Protein AF-0000000083567553 (afdb_homodimer)

Foldseek 3Di:
DFFAFQQFRDTDDDDDADDLVVLVVLLVLQQVLLVVQQPPDLLVLLQLLLLLLVLLLVCLQVLLVLLCRQQNAFSLLSSVLSNQLSVLSNVCSVCVCVLQPWAWDDDDPPKTKIWGWGFQEEEEEEEESLSQRNRCSLQLSLNSSNRYAYEYDYDQSRVVSQVVNVVSSVSSPHDGSSYYYHRHDPVCVLVSLLDPNHAAYEYEEALVSQVVSVVSCVVNVHFYFYFYAAAAEEEAALAFPLLLSLLQLLCLCCRSQNQDRQRHQEYEYEPNCQVVNVVNNVVNLVVAAEHRSHDNRHRHTAGRDQVLLVVLLVQLVQQVVVPKDWPDFNHADPHSRRGGGQIEIEPGDCPGCSQEHGNRGRYHYYYYDHHLVRSLVSSQPYQWAFEYEYGHPDVVVQVVSVVSHQHPYYYYSHGDDDDLCDWGFTDGSSTDFTTHHSRNSRSRIPRDMDMDD/DFFAFQQFRDTDDDDDADDLVVLVVLLVLQQVLLVVQQPPDLLVLLQLLLLLLVLLLVCVQVLLVLLCRQQNAFSLLSSVLSNQLSVLSNVCSVCVCVLQPWAWDDDDPPKTKIWGWGFQEEEEEEEESLSQRNRCSLQLSLNSSNRYAYEYDYPQSRVVSQVVNVVSSVSSPHDPSSYYYHRHDLVCVLVSLLDPNHAAYEYEEALVSQVVSVVSCVVNVHFYFYFYAAAAEEEAALAFPLLLSLLQLLCLQCRSQNQDRQRHQEYEYEPNCQVVNVVNNVVNLVVAAEHRSHDNRHRHTAGRDLVLLVVLLVQLVQQVVVPKDWPDFNHADPHSRRGGGQIEIEPGDCPGCSQEHGNRGRYHYYYYDHHLVRSLVSSQPYQWAFEYEYGHPDVVVQVVSVVSHQHPYYYYSHGDDDDLCDWGFTDGSSTDFTTHHSRNSRSRIPRDMDMGD

InterPro domains:
  IPR015590 Aldehyde dehydrogenase domain [PF00171] (1-450)
  IPR016161 Aldehyde/histidinol dehydrogenase [SSF53720] (2-452)
  IPR016162 Aldehyde dehydrogenase, N-terminal [G3DSA:3.40.605.10] (2-444)
  IPR016163 Aldehyde dehydrogenase, C-terminal [G3DSA:3.40.309.10] (232-421)
  IPR044148 Succinate-semialdehyde dehydrogenase GabD1-like [cd07100] (23-452)
  IPR047110 Succinate-semialdehyde dehydrogenase [NADP(+)] GABD/Sad-like [PTHR43217] (3-453)

pLDDT: mean 97.81, std 1.64, range [88.69, 98.94]

Solvent-accessible surface area (backbone atoms only — not comparable to full-atom values): 42760 Å² total; per-residue (Å²): 73,59,25,37,24,11,64,60,57,42,74,76,48,74,45,82,66,54,51,73,68,53,50,54,51,51,50,52,41,19,51,57,26,28,70,55,43,56,68,50,54,58,70,58,39,22,50,37,32,40,36,27,21,48,46,36,65,74,45,29,65,64,54,13,49,43,42,24,46,25,32,9,34,16,32,58,59,27,40,51,41,41,50,50,37,21,49,41,18,43,48,43,36,69,40,44,69,67,61,51,49,61,45,78,38,87,54,60,91,78,38,48,34,33,34,40,62,36,47,65,39,25,29,39,36,38,35,47,57,72,46,58,60,38,65,46,40,53,50,46,47,36,39,46,48,49,22,21,12,38,39,32,36,50,33,63,46,35,56,65,47,42,53,48,52,40,46,38,43,49,74,28,61,53,62,78,32,38,56,41,68,44,57,47,59,76,79,53,48,58,58,53,60,66,35,83,74,40,48,30,38,37,36,39,45,50,53,70,59,46,20,52,52,29,19,53,27,16,50,64,48,26,57,64,34,31,39,30,42,23,57,10,29,33,35,35,42,74,63,28,59,47,68,60,49,20,53,46,44,37,49,32,21,29,48,62,22,7,39,44,53,56,22,40,30,35,32,39,22,18,58,84,37,32,68,64,31,51,53,49,24,51,52,46,50,68,66,52,38,73,44,61,21,83,38,73,78,26,54,27,20,22,34,51,36,60,67,57,42,53,53,48,50,51,36,49,49,53,20,41,74,65,55,24,41,68,80,40,58,73,57,69,50,94,60,70,21,21,36,55,47,65,20,36,33,33,68,59,46,82,86,28,44,65,58,61,44,66,64,74,28,29,50,36,30,41,41,80,26,84,45,70,68,53,43,48,52,57,57,48,62,47,67,38,9,27,30,27,22,36,29,45,71,45,61,68,58,42,55,59,52,50,74,67,51,63,37,14,28,34,17,25,62,45,63,54,75,87,48,58,66,41,50,36,40,17,30,60,56,3,20,36,59,47,34,27,32,60,59,22,41,56,64,64,35,42,69,20,24,40,35,40,84,71,57,25,39,25,10,64,60,57,43,75,77,48,74,46,81,65,54,51,72,67,54,50,52,52,51,50,52,40,19,52,59,27,28,70,54,43,57,68,50,56,56,70,57,39,21,48,38,32,39,35,28,20,50,44,38,64,76,44,28,65,65,54,13,49,45,43,23,47,25,34,10,33,17,32,59,59,27,39,50,40,41,49,50,38,22,50,41,19,43,49,41,37,70,39,43,68,68,62,51,48,61,45,78,39,84,54,59,90,77,37,48,32,34,35,38,62,38,46,66,38,26,29,39,36,38,37,48,56,73,48,56,59,38,65,48,39,54,50,46,45,35,41,46,48,49,23,22,14,39,39,34,37,48,33,63,46,34,56,66,48,41,53,49,52,41,45,37,42,49,74,27,61,53,62,77,31,39,57,40,67,42,59,47,60,76,80,52,48,58,58,53,62,68,35,84,75,40,48,28,38,38,36,38,45,51,54,70,59,47,20,53,53,29,18,53,28,15,50,64,50,28,58,64,34,31,38,30,42,25,58,9,29,33,34,35,44,72,62,28,58,47,70,60,49,19,52,48,46,38,49,33,23,30,48,62,22,7,41,45,53,57,23,39,30,34,33,36,23,19,59,84,39,33,66,63,29,51,52,50,24,51,51,48,49,69,67,53,37,71,45,59,21,83,39,72,76,28,55,26,19,21,34,49,37,61,67,57,42,53,52,48,49,49,34,49,49,51,20,42,74,66,55,22,40,67,80,39,58,73,54,68,50,94,60,69,22,23,37,54,47,65,20,37,33,32,68,60,46,80,85,27,45,65,57,59,45,66,66,72,30,27,50,35,30,41,42,81,26,83,46,70,69,53,43,46,52,57,56,48,63,45,65,40,8,26,32,27,23,38,30,46,71,47,60,67,58,42,55,60,50,50,74,68,50,64,38,13,28,32,17,26,62,44,66,55,76,87,48,59,67,41,50,37,40,17,30,59,55,4,19,37,59,46,35,27,30,60,60,23,41,53,64,65,37,43,68,20,25,40,34,39,84

Sequence (906 aa):
MDVINPATGERVETYEAETVADVDDALAVASDAFDRWRNCPLREREQLLADAATELRTNDRSYAETITREMGKPISQALEEIEKCAWVCDHYAEHASTYLNPDGHPSPPGAVAKTAYEPLGPQLAVMPWNFPFWQVFRFAAPALTAGNTVLLKHASNVPGCSRAIENVFREAGYPDGTFQTLLITSDLVDEALEDDRVRGVTLTGSGPAGRAVASTAGRQLKRSVLELGGSDPFIVLDDADVEAAAETGASARMLNSGQSCIAAKRFLVHTNVYDEFLERFVDEIKSLTVGDPTDPETDVGPLATDAILEELDAQVTASLEAGARTVTGGEPLESNGAYYPPTVLVDVPDDCPAASEETFGPVAAVFEVDDESEAIRTANETEFGLGASIWTEDRRRGRRLSREIEAGCVFINQLVKSDPRVPFGGIKDSGYGRELSEAGIKEFVNRKTIWVEMDVINPATGERVETYEAETVADVDDALAVASDAFDRWRNCPLREREQLLADAATELRTNDRSYAETITREMGKPISQALEEIEKCAWVCDHYAEHASTYLNPDGHPSPPGAVAKTAYEPLGPQLAVMPWNFPFWQVFRFAAPALTAGNTVLLKHASNVPGCSRAIENVFREAGYPDGTFQTLLITSDLVDEALEDDRVRGVTLTGSGPAGRAVASTAGRQLKRSVLELGGSDPFIVLDDADVEAAAETGASARMLNSGQSCIAAKRFLVHTNVYDEFLERFVDEIKSLTVGDPTDPETDVGPLATDAILEELDAQVTASLEAGARTVTGGEPLESNGAYYPPTVLVDVPDDCPAASEETFGPVAAVFEVDDESEAIRTANETEFGLGASIWTEDRRRGRRLSREIEAGCVFINQLVKSDPRVPFGGIKDSGYGRELSEAGIKEFVNRKTIWVE

Secondary structure (DSSP, 8-state):
-EEE-TTT--EEEE-PPP-HHHHHHHHHHHHHHHHHHTTS-HHHHHHHHHHHHHHHHHTHHHHHHHHHHHH---HHHHHHHHHHHHHHHHHHHHHHHHHTSPEEE---TT-EEEEEEEE-SEEEEEE-SSSTTHHHHHHHHHHHHHT-EEEEEE-TT-HHHHHHHHHHHHHHTPPTTSEEE----THHHHHHHHSTT--EEEEES-HHHHHHHHHHHHHTT-EEEEE----EEEEE-TTS-HHHHHHHHHHHHHGGGG--TTSEEEEEEEGGGHHHHHHHHHHHHHHSPBS-TTSTT-SB---S-HHHHHHHHHHHHHHHHHT-EEEE--S--SSSS-----EEEES--TTSHHHHS---SSEEEEEEESSHHHHHHHHH-SSEESEEEEE-S-HHHHHHHHTTS-SSEEEESS-----TTS-B--EETTEES-BSHHHHHTTTEEEEEEEE-/-EEE-TTT--EEEE-PPP-HHHHHHHHHHHHHHHHHHTTS-HHHHHHHHHHHHHHHHHTHHHHHHHHHHHH---HHHHHHHHHHHHHHHHHHHHHHHHHTSPEEE---TT-EEEEEEEE-SEEEEEE-SSSTTHHHHHHHHHHHHHT-EEEEEE-TT-HHHHHHHHHHHHHHTPPTTSEEE----THHHHHHHHSTT--EEEEES-HHHHHHHHHHHHHTT-EEEEE----EEEEE-TTS-HHHHHHHHHHHHHGGGG--TTSEEEEEEEGGGHHHHHHHHHHHHHTS-BS-TTSTT-SB---S-HHHHHHHHHHHHHHHHHT-EEEE--S--SSSS-----EEEES--TTSHHHHS---SSEEEEEEESSHHHHHHHHH-SSEESEEEEE-S-HHHHHHHHTTS-SSEEEESS-----TTS-B--EETTEES-BSHHHHHTTTEEEEEEEE-

Structure (mmCIF, N/CA/C/O backbone):
data_AF-0000000083567553-model_v1
#
loop_
_entity.id
_entity.type
_entity.pdbx_description
1 polymer 'Succinate-semialdehyde dehydrogenase/glutarate-semialdehyde dehydrogenase'
#
loop_
_atom_site.group_PDB
_atom_site.id
_atom_site.type_symbol
_atom_site.label_atom_id
_atom_site.label_alt_id
_atom_site.label_comp_id
_atom_site.label_asym_id
_atom_site.label_entity_id
_atom_site.label_seq_id
_atom_site.pdbx_PDB_ins_code
_atom_site.Cartn_x
_atom_site.Cartn_y
_atom_site.Cartn_z
_atom_site.occupancy
_atom_site.B_iso_or_equiv
_atom_site.auth_seq_id
_atom_site.auth_comp_id
_atom_site.auth_asym_id
_atom_site.auth_atom_id
_atom_site.pdbx_PDB_model_num
ATOM 1 N N . MET A 1 1 ? -18.969 9.805 25.844 1 90.06 1 MET A N 1
ATOM 2 C CA . MET A 1 1 ? -18.016 10.727 25.25 1 90.06 1 MET A CA 1
ATOM 3 C C . MET A 1 1 ? -18.406 12.172 25.516 1 90.06 1 MET A C 1
ATOM 5 O O . MET A 1 1 ? -19.484 12.617 25.125 1 90.06 1 MET A O 1
ATOM 9 N N . ASP A 1 2 ? -17.609 12.883 26.188 1 91.31 2 ASP A N 1
ATOM 10 C CA . ASP A 1 2 ? -17.922 14.258 26.578 1 91.31 2 ASP A CA 1
ATOM 11 C C . ASP A 1 2 ? -17.297 15.258 25.625 1 91.31 2 ASP A C 1
ATOM 13 O O . ASP A 1 2 ? -16.156 15.094 25.203 1 91.31 2 ASP A O 1
ATOM 17 N N . VAL A 1 3 ? -18.141 16.203 25.312 1 94.81 3 VAL A N 1
ATOM 18 C CA . VAL A 1 3 ? -17.641 17.328 24.547 1 94.81 3 VAL A CA 1
ATOM 19 C C . VAL A 1 3 ? -17.328 18.5 25.484 1 94.81 3 VAL A C 1
ATOM 21 O O . VAL A 1 3 ? -18.219 19.031 26.141 1 94.81 3 VAL A O 1
ATOM 24 N N . ILE A 1 4 ? -16.047 18.766 25.547 1 96.31 4 ILE A N 1
ATOM 25 C CA . ILE A 1 4 ? -15.594 19.891 26.359 1 96.31 4 ILE A CA 1
ATOM 26 C C . ILE A 1 4 ? -15.18 21.047 25.453 1 96.31 4 ILE A C 1
ATOM 28 O O . ILE A 1 4 ? -14.344 20.875 24.562 1 96.31 4 ILE A O 1
ATOM 32 N N . ASN A 1 5 ? -15.82 22.203 25.625 1 97.06 5 ASN A N 1
ATOM 33 C CA . ASN A 1 5 ? -15.375 23.391 24.891 1 97.06 5 ASN A CA 1
ATOM 34 C C . ASN A 1 5 ? -13.984 23.828 25.328 1 97.06 5 ASN A C 1
ATOM 36 O O . ASN A 1 5 ? -13.789 24.25 26.469 1 97.06 5 ASN A O 1
ATOM 40 N N . PRO A 1 6 ? -13.016 23.766 24.406 1 97.06 6 PRO A N 1
ATOM 41 C CA . PRO A 1 6 ? -11.633 24.016 24.844 1 97.06 6 PRO A CA 1
ATOM 42 C C . PRO A 1 6 ? -11.383 25.469 25.234 1 97.06 6 PRO A C 1
ATOM 44 O O . PRO A 1 6 ? -10.398 25.766 25.922 1 97.06 6 PRO A O 1
ATOM 47 N N . ALA A 1 7 ? -12.219 26.422 24.781 1 96.56 7 ALA A N 1
ATOM 48 C CA . ALA A 1 7 ? -12.055 27.859 25.078 1 96.56 7 ALA A CA 1
ATOM 49 C C . ALA A 1 7 ? -12.484 28.172 26.5 1 96.56 7 ALA A C 1
ATOM 51 O O . ALA A 1 7 ? -12 29.141 27.094 1 96.56 7 ALA A O 1
ATOM 52 N N . THR A 1 8 ? -13.422 27.297 27.062 1 95.69 8 THR A N 1
ATOM 53 C CA . THR A 1 8 ? -13.992 27.641 28.359 1 95.69 8 THR A CA 1
ATOM 54 C C . THR A 1 8 ? -13.758 26.531 29.375 1 95.69 8 THR A C 1
ATOM 56 O O . THR A 1 8 ? -13.898 26.734 30.578 1 95.69 8 THR A O 1
ATOM 59 N N . GLY A 1 9 ? -13.492 25.297 28.875 1 94.44 9 GLY A N 1
ATOM 60 C CA . GLY A 1 9 ? -13.336 24.141 29.75 1 94.44 9 GLY A CA 1
ATOM 61 C C . GLY A 1 9 ? -14.656 23.516 30.156 1 94.44 9 GLY A C 1
ATOM 62 O O . GLY A 1 9 ? -14.68 22.516 30.875 1 94.44 9 GLY A O 1
ATOM 63 N N . GLU A 1 10 ? -15.727 23.969 29.641 1 95.25 10 GLU A N 1
ATOM 64 C CA . GLU A 1 10 ? -17.047 23.516 30.047 1 95.25 10 GLU A CA 1
ATOM 65 C C . GLU A 1 10 ? -17.516 22.328 29.203 1 95.25 10 GLU A C 1
ATOM 67 O O . GLU A 1 10 ? -17.266 22.297 28 1 95.25 10 GLU A O 1
ATOM 72 N N . ARG A 1 11 ? -18.172 21.422 29.844 1 95.19 11 ARG A N 1
ATOM 73 C CA . ARG A 1 11 ? -18.828 20.344 29.109 1 95.19 11 ARG A CA 1
ATOM 74 C C . ARG A 1 11 ? -20.078 20.859 28.406 1 95.19 11 ARG A C 1
ATOM 76 O O . ARG A 1 11 ? -20.953 21.453 29.031 1 95.19 11 ARG A O 1
ATOM 83 N N . VAL A 1 12 ? -20.156 20.641 27.172 1 93.38 12 VAL A N 1
ATOM 84 C CA . VAL A 1 12 ? -21.25 21.266 26.438 1 93.38 12 VAL A CA 1
ATOM 85 C C . VAL A 1 12 ? -22.234 20.203 25.969 1 93.38 12 VAL A C 1
ATOM 87 O O . VAL A 1 12 ? -23.406 20.5 25.688 1 93.38 12 VAL A O 1
ATOM 90 N N . GLU A 1 13 ? -21.766 18.969 25.797 1 93.12 13 GLU A N 1
ATOM 91 C CA . GLU A 1 13 ? -22.625 17.875 25.344 1 93.12 13 GLU A CA 1
ATOM 92 C C . GLU A 1 13 ? -22.031 16.516 25.719 1 93.12 13 GLU A C 1
ATOM 94 O O . GLU A 1 13 ? -20.828 16.406 26 1 93.12 13 GLU A O 1
ATOM 99 N N . THR A 1 14 ? -22.844 15.539 25.859 1 95.06 14 THR A N 1
ATOM 100 C CA . THR A 1 14 ? -22.406 14.172 26.109 1 95.06 14 THR A CA 1
ATOM 101 C C . THR A 1 14 ? -23.078 13.203 25.141 1 95.06 14 THR A C 1
ATOM 103 O O . THR A 1 14 ? -24.266 13.328 24.859 1 95.06 14 THR A O 1
ATOM 106 N N . TYR A 1 15 ? -22.297 12.336 24.594 1 94.56 15 TYR A N 1
ATOM 107 C CA . TYR A 1 15 ? -22.797 11.289 23.703 1 94.56 15 TYR A CA 1
ATOM 108 C C . TYR A 1 15 ? -22.609 9.914 24.328 1 94.56 15 TYR A C 1
ATOM 110 O O . TYR A 1 15 ? -21.578 9.648 24.969 1 94.56 15 TYR A O 1
ATOM 118 N N . GLU A 1 16 ? -23.578 9.109 24.141 1 93.56 16 GLU A N 1
ATOM 119 C CA . GLU A 1 16 ? -23.453 7.734 24.625 1 93.56 16 GLU A CA 1
ATOM 120 C C . GLU A 1 16 ? -22.547 6.91 23.719 1 93.56 16 GLU A C 1
ATOM 122 O O . GLU A 1 16 ? -22.703 6.93 22.484 1 93.56 16 GLU A O 1
ATOM 127 N N . ALA A 1 17 ? -21.609 6.223 24.312 1 94.12 17 ALA A N 1
ATOM 128 C CA . ALA A 1 17 ? -20.719 5.352 23.531 1 94.12 17 ALA A CA 1
ATOM 129 C C . ALA A 1 17 ? -21.469 4.129 23.016 1 94.12 17 ALA A C 1
ATOM 131 O O . ALA A 1 17 ? -22.312 3.564 23.719 1 94.12 17 ALA A O 1
ATOM 132 N N . GLU A 1 18 ? -21.156 3.729 21.844 1 95.38 18 GLU A N 1
ATOM 133 C CA . GLU A 1 18 ? -21.734 2.537 21.234 1 95.38 18 GLU A CA 1
ATOM 134 C C . GLU A 1 18 ? -21.031 1.272 21.703 1 95.38 18 GLU A C 1
ATOM 136 O O . GLU A 1 18 ? -19.891 1.334 22.203 1 95.38 18 GLU A O 1
ATOM 141 N N . THR A 1 19 ? -21.703 0.132 21.547 1 95.19 19 THR A N 1
ATOM 142 C CA . THR A 1 19 ? -21.234 -1.148 22.062 1 95.19 19 THR A CA 1
ATOM 143 C C . THR A 1 19 ? -20.719 -2.031 20.922 1 95.19 19 THR A C 1
ATOM 145 O O . THR A 1 19 ? -20.812 -1.659 19.75 1 95.19 19 THR A O 1
ATOM 148 N N . VAL A 1 20 ? -20.234 -3.174 21.344 1 95.81 20 VAL A N 1
ATOM 149 C CA . VAL A 1 20 ? -19.766 -4.168 20.375 1 95.81 20 VAL A CA 1
ATOM 150 C C . VAL A 1 20 ? -20.922 -4.598 19.484 1 95.81 20 VAL A C 1
ATOM 152 O O . VAL A 1 20 ? -20.734 -4.824 18.281 1 95.81 20 VAL A O 1
ATOM 155 N N . ALA A 1 21 ? -22.078 -4.75 20.047 1 97.12 21 ALA A N 1
ATOM 156 C CA . ALA A 1 21 ? -23.25 -5.137 19.281 1 97.12 21 ALA A CA 1
ATOM 157 C C . ALA A 1 21 ? -23.609 -4.066 18.25 1 97.12 21 ALA A C 1
ATOM 159 O O . ALA A 1 21 ? -24.031 -4.383 17.125 1 97.12 21 ALA A O 1
ATOM 160 N N . ASP A 1 22 ? -23.453 -2.799 18.625 1 97.25 22 ASP A N 1
ATOM 161 C CA . ASP A 1 22 ? -23.719 -1.697 17.703 1 97.25 22 ASP A CA 1
ATOM 162 C C . ASP A 1 22 ? -22.75 -1.73 16.531 1 97.25 22 ASP A C 1
ATOM 164 O O . ASP A 1 22 ? -23.125 -1.441 15.391 1 97.25 22 ASP A O 1
ATOM 168 N N . VAL A 1 23 ? -21.531 -2.055 16.844 1 97.62 23 VAL A N 1
ATOM 169 C CA . VAL A 1 23 ? -20.516 -2.16 15.797 1 97.62 23 VAL A CA 1
ATOM 170 C C . VAL A 1 23 ? -20.891 -3.277 14.828 1 97.62 23 VAL A C 1
ATOM 172 O O . VAL A 1 23 ? -20.812 -3.104 13.609 1 97.62 23 VAL A O 1
ATOM 175 N N . ASP A 1 24 ? -21.297 -4.414 15.359 1 97.88 24 ASP A N 1
ATOM 176 C CA . ASP A 1 24 ? -21.703 -5.547 14.531 1 97.88 24 ASP A CA 1
ATOM 177 C C . ASP A 1 24 ? -22.844 -5.16 13.594 1 97.88 24 ASP A C 1
ATOM 179 O O . ASP A 1 24 ? -22.844 -5.52 12.414 1 97.88 24 ASP A O 1
ATOM 183 N N . ASP A 1 25 ? -23.812 -4.441 14.117 1 98.19 25 ASP A N 1
ATOM 184 C CA . ASP A 1 25 ? -24.938 -3.979 13.328 1 98.19 25 ASP A CA 1
ATOM 185 C C . ASP A 1 25 ? -24.484 -3.031 12.219 1 98.19 25 ASP A C 1
ATOM 187 O O . ASP A 1 25 ? -24.953 -3.127 11.078 1 98.19 25 ASP A O 1
ATOM 191 N N . ALA A 1 26 ? -23.625 -2.109 12.562 1 98.38 26 ALA A N 1
ATOM 192 C CA . ALA A 1 26 ? -23.125 -1.143 11.594 1 98.38 26 ALA A CA 1
ATOM 193 C C . ALA A 1 26 ? -22.359 -1.84 10.469 1 98.38 26 ALA A C 1
ATOM 195 O O . ALA A 1 26 ? -22.469 -1.444 9.305 1 98.38 26 ALA A O 1
ATOM 196 N N . LEU A 1 27 ? -21.609 -2.863 10.82 1 98.38 27 LEU A N 1
ATOM 197 C CA . LEU A 1 27 ? -20.859 -3.633 9.828 1 98.38 27 LEU A CA 1
ATOM 198 C C . LEU A 1 27 ? -21.797 -4.371 8.891 1 98.38 27 LEU A C 1
ATOM 200 O O . LEU A 1 27 ? -21.562 -4.43 7.68 1 98.38 27 LEU A O 1
ATOM 204 N N . ALA A 1 28 ? -22.859 -4.934 9.438 1 98.31 28 ALA A N 1
ATOM 205 C CA . ALA A 1 28 ? -23.859 -5.613 8.617 1 98.31 28 ALA A CA 1
ATOM 206 C C . ALA A 1 28 ? -24.5 -4.645 7.629 1 98.31 28 ALA A C 1
ATOM 208 O O . ALA A 1 28 ? -24.672 -4.965 6.449 1 98.31 28 ALA A O 1
ATOM 209 N N . VAL A 1 29 ? -24.844 -3.467 8.117 1 98.62 29 VAL A N 1
ATOM 210 C CA . VAL A 1 29 ? -25.469 -2.441 7.297 1 98.62 29 VAL A CA 1
ATOM 211 C C . VAL A 1 29 ? -24.516 -1.995 6.191 1 98.62 29 VAL A C 1
ATOM 213 O O . VAL A 1 29 ? -24.922 -1.84 5.035 1 98.62 29 VAL A O 1
ATOM 216 N N . ALA A 1 30 ? -23.25 -1.765 6.539 1 98.69 30 ALA A N 1
ATOM 217 C CA . ALA A 1 30 ? -22.25 -1.333 5.566 1 98.69 30 ALA A CA 1
ATOM 218 C C . ALA A 1 30 ? -22.047 -2.393 4.488 1 98.69 30 ALA A C 1
ATOM 220 O O . ALA A 1 30 ? -21.891 -2.064 3.309 1 98.69 30 ALA A O 1
ATOM 221 N N . SER A 1 31 ? -22 -3.68 4.859 1 98.06 31 SER A N 1
ATOM 222 C CA . SER A 1 31 ? -21.797 -4.785 3.93 1 98.06 31 SER A CA 1
ATOM 223 C C . SER A 1 31 ? -22.969 -4.914 2.967 1 98.06 31 SER A C 1
ATOM 225 O O . SER A 1 31 ? -22.781 -5.129 1.769 1 98.06 31 SER A O 1
ATOM 227 N N . ASP A 1 32 ? -24.188 -4.805 3.52 1 98 32 ASP A N 1
ATOM 228 C CA . ASP A 1 32 ? -25.391 -4.855 2.689 1 98 32 ASP A CA 1
ATOM 229 C C . ASP A 1 32 ? -25.422 -3.691 1.701 1 98 32 ASP A C 1
ATOM 231 O O . ASP A 1 32 ? -25.766 -3.871 0.533 1 98 32 ASP A O 1
ATOM 235 N N . ALA A 1 33 ? -25.078 -2.543 2.178 1 98.62 33 ALA A N 1
ATOM 236 C CA . ALA A 1 33 ? -25.031 -1.359 1.321 1 98.62 33 ALA A CA 1
ATOM 237 C C . ALA A 1 33 ? -24 -1.518 0.212 1 98.62 33 ALA A C 1
ATOM 239 O O . ALA A 1 33 ? -24.219 -1.065 -0.915 1 98.62 33 ALA A O 1
ATOM 240 N N . PHE A 1 34 ? -22.891 -2.137 0.475 1 98.56 34 PHE A N 1
ATOM 241 C CA . PHE A 1 34 ? -21.812 -2.32 -0.481 1 98.56 34 PHE A CA 1
ATOM 242 C C . PHE A 1 34 ? -22.297 -3.098 -1.701 1 98.56 34 PHE A C 1
ATOM 244 O O . PHE A 1 34 ? -21.906 -2.789 -2.83 1 98.56 34 PHE A O 1
ATOM 251 N N . ASP A 1 35 ? -23.094 -4.102 -1.452 1 95.38 35 ASP A N 1
ATOM 252 C CA . ASP A 1 35 ? -23.578 -4.961 -2.525 1 95.38 35 ASP A CA 1
ATOM 253 C C . ASP A 1 35 ? -24.312 -4.148 -3.592 1 95.38 35 ASP A C 1
ATOM 255 O O . ASP A 1 35 ? -24.172 -4.426 -4.785 1 95.38 35 ASP A O 1
ATOM 259 N N . ARG A 1 36 ? -24.938 -3.133 -3.152 1 95.69 36 ARG A N 1
ATOM 260 C CA . ARG A 1 36 ? -25.672 -2.271 -4.074 1 95.69 36 ARG A CA 1
ATOM 261 C C . ARG A 1 36 ? -24.797 -1.122 -4.562 1 95.69 36 ARG A C 1
ATOM 263 O O . ARG A 1 36 ? -24.812 -0.782 -5.75 1 95.69 36 ARG A O 1
ATOM 270 N N . TRP A 1 37 ? -24.047 -0.577 -3.707 1 98.25 37 TRP A N 1
ATOM 271 C CA . TRP A 1 37 ? -23.266 0.634 -3.949 1 98.25 37 TRP A CA 1
ATOM 272 C C . TRP A 1 37 ? -22.188 0.383 -4.988 1 98.25 37 TRP A C 1
ATOM 274 O O . TRP A 1 37 ? -21.938 1.224 -5.859 1 98.25 37 TRP A O 1
ATOM 284 N N . ARG A 1 38 ? -21.531 -0.783 -4.965 1 96.5 38 ARG A N 1
ATOM 285 C CA . ARG A 1 38 ? -20.438 -1.099 -5.879 1 96.5 38 ARG A CA 1
ATOM 286 C C . ARG A 1 38 ? -20.938 -1.158 -7.32 1 96.5 38 ARG A C 1
ATOM 288 O O . ARG A 1 38 ? -20.156 -0.988 -8.258 1 96.5 38 ARG A O 1
ATOM 295 N N . ASN A 1 39 ? -22.234 -1.343 -7.469 1 95.12 39 ASN A N 1
ATOM 296 C CA . ASN A 1 39 ? -22.812 -1.468 -8.805 1 95.12 39 ASN A CA 1
ATOM 297 C C . ASN A 1 39 ? -23.469 -0.169 -9.258 1 95.12 39 ASN A C 1
ATOM 299 O O . ASN A 1 39 ? -23.938 -0.064 -10.391 1 95.12 39 ASN A O 1
ATOM 303 N N . CYS A 1 40 ? -23.531 0.827 -8.352 1 97.44 40 CYS A N 1
ATOM 304 C CA . CYS A 1 40 ? -24 2.152 -8.734 1 97.44 40 CYS A CA 1
ATOM 305 C C . CYS A 1 40 ? -23.078 2.775 -9.781 1 97.44 40 CYS A C 1
ATOM 307 O O . CYS A 1 40 ? -21.859 2.773 -9.617 1 97.44 40 CYS A O 1
ATOM 309 N N . PRO A 1 41 ? -23.625 3.266 -10.898 1 97.75 41 PRO A N 1
ATOM 310 C CA . PRO A 1 41 ? -22.781 3.879 -11.914 1 97.75 41 PRO A CA 1
ATOM 311 C C . PRO A 1 41 ? -21.922 5.012 -11.359 1 97.75 41 PRO A C 1
ATOM 313 O O . PRO A 1 41 ? -22.375 5.789 -10.523 1 97.75 41 PRO A O 1
ATOM 316 N N . LEU A 1 42 ? -20.734 5.113 -11.852 1 98.25 42 LEU A N 1
ATOM 317 C CA . LEU A 1 42 ? -19.766 6.082 -11.352 1 98.25 42 LEU A CA 1
ATOM 318 C C . LEU A 1 42 ? -20.312 7.504 -11.484 1 98.25 42 LEU A C 1
ATOM 320 O O . LEU A 1 42 ? -20.109 8.328 -10.586 1 98.25 42 LEU A O 1
ATOM 324 N N . ARG A 1 43 ? -21 7.777 -12.57 1 98.25 43 ARG A N 1
ATOM 325 C CA . ARG A 1 43 ? -21.531 9.117 -12.805 1 98.25 43 ARG A CA 1
ATOM 326 C C . ARG A 1 43 ? -22.547 9.5 -11.719 1 98.25 43 ARG A C 1
ATOM 328 O O . ARG A 1 43 ? -22.625 10.664 -11.32 1 98.25 43 ARG A O 1
ATOM 335 N N . GLU A 1 44 ? -23.297 8.547 -11.25 1 98.5 44 GLU A N 1
ATOM 336 C CA . GLU A 1 44 ? -24.234 8.797 -10.156 1 98.5 44 GLU A CA 1
ATOM 337 C C . GLU A 1 44 ? -23.516 9.039 -8.844 1 98.5 44 GLU A C 1
ATOM 339 O O . GLU A 1 44 ? -23.891 9.914 -8.062 1 98.5 44 GLU A O 1
ATOM 344 N N . ARG A 1 45 ? -22.469 8.305 -8.609 1 98.81 45 ARG A N 1
ATOM 345 C CA . ARG A 1 45 ? -21.672 8.516 -7.41 1 98.81 45 ARG A CA 1
ATOM 346 C C . ARG A 1 45 ? -21 9.883 -7.434 1 98.81 45 ARG A C 1
ATOM 348 O O . ARG A 1 45 ? -20.922 10.562 -6.406 1 98.81 45 ARG A O 1
ATOM 355 N N . GLU A 1 46 ? -20.516 10.32 -8.625 1 98.88 46 GLU A N 1
ATOM 356 C CA . GLU A 1 46 ? -19.938 11.648 -8.797 1 98.88 46 GLU A CA 1
ATOM 357 C C . GLU A 1 46 ? -20.953 12.742 -8.508 1 98.88 46 GLU A C 1
ATOM 359 O O . GLU A 1 46 ? -20.641 13.742 -7.863 1 98.88 46 GLU A O 1
ATOM 364 N N . GLN A 1 47 ? -22.172 12.531 -8.969 1 98.88 47 GLN A N 1
ATOM 365 C CA . GLN A 1 47 ? -23.219 13.508 -8.734 1 98.88 47 GLN A CA 1
ATOM 366 C C . GLN A 1 47 ? -23.547 13.617 -7.25 1 98.88 47 GLN A C 1
ATOM 368 O O . GLN A 1 47 ? -23.766 14.719 -6.734 1 98.88 47 GLN A O 1
ATOM 373 N N . LEU A 1 48 ? -23.641 12.5 -6.57 1 98.88 48 LEU A N 1
ATOM 374 C CA . LEU A 1 48 ? -23.906 12.508 -5.137 1 98.88 48 LEU A CA 1
ATOM 375 C C . LEU A 1 48 ? -22.812 13.281 -4.398 1 98.88 48 LEU A C 1
ATOM 377 O O . LEU A 1 48 ? -23.094 14 -3.434 1 98.88 48 LEU A O 1
ATOM 381 N N . LEU A 1 49 ? -21.578 13.141 -4.871 1 98.94 49 LEU A N 1
ATOM 382 C CA . LEU A 1 49 ? -20.469 13.859 -4.234 1 98.94 49 LEU A CA 1
ATOM 383 C C . LEU A 1 49 ? -20.594 15.359 -4.477 1 98.94 49 LEU A C 1
ATOM 385 O O . LEU A 1 49 ? -20.281 16.156 -3.588 1 98.94 49 LEU A O 1
ATOM 389 N N . ALA A 1 50 ? -20.969 15.773 -5.668 1 98.88 50 ALA A N 1
ATOM 390 C CA . ALA A 1 50 ? -21.25 17.188 -5.945 1 98.88 50 ALA A CA 1
ATOM 391 C C . ALA A 1 50 ? -22.359 17.719 -5.043 1 98.88 50 ALA A C 1
ATOM 393 O O . ALA A 1 50 ? -22.297 18.859 -4.59 1 98.88 50 ALA A O 1
ATOM 394 N N . ASP A 1 51 ? -23.359 16.891 -4.797 1 98.94 51 ASP A N 1
ATOM 395 C CA . ASP A 1 51 ? -24.453 17.266 -3.893 1 98.94 51 ASP A CA 1
ATOM 396 C C . ASP A 1 51 ? -23.938 17.422 -2.463 1 98.94 51 ASP A C 1
ATOM 398 O O . ASP A 1 51 ? -24.422 18.281 -1.721 1 98.94 51 ASP A O 1
ATOM 402 N N . ALA A 1 52 ? -23.016 16.594 -2.084 1 98.94 52 ALA A N 1
ATOM 403 C CA . ALA A 1 52 ? -22.391 16.75 -0.774 1 98.94 52 ALA A CA 1
ATOM 404 C C . ALA A 1 52 ? -21.672 18.094 -0.662 1 98.94 52 ALA A C 1
ATOM 406 O O . ALA A 1 52 ? -21.734 18.75 0.378 1 98.94 52 ALA A O 1
ATOM 407 N N . ALA A 1 53 ? -20.953 18.5 -1.735 1 98.94 53 ALA A N 1
ATOM 408 C CA . ALA A 1 53 ? -20.297 19.797 -1.76 1 98.94 53 ALA A CA 1
ATOM 409 C C . ALA A 1 53 ? -21.328 20.922 -1.563 1 98.94 53 ALA A C 1
ATOM 411 O O . ALA A 1 53 ? -21.078 21.875 -0.819 1 98.94 53 ALA A O 1
ATOM 412 N N . THR A 1 54 ? -22.422 20.781 -2.195 1 98.94 54 THR A N 1
ATOM 413 C CA . THR A 1 54 ? -23.484 21.766 -2.072 1 98.94 54 THR A CA 1
ATOM 414 C C . THR A 1 54 ? -24 21.828 -0.639 1 98.94 54 THR A C 1
ATOM 416 O O . THR A 1 54 ? -24.203 22.906 -0.086 1 98.94 54 THR A O 1
ATOM 419 N N . GLU A 1 55 ? -24.234 20.641 -0.071 1 98.94 55 GLU A N 1
ATOM 420 C CA . GLU A 1 55 ? -24.688 20.578 1.315 1 98.94 55 GLU A CA 1
ATOM 421 C C . GLU A 1 55 ? -23.703 21.266 2.254 1 98.94 55 GLU A C 1
ATOM 423 O O . GLU A 1 55 ? -24.094 22.016 3.146 1 98.94 55 GLU A O 1
ATOM 428 N N . LEU A 1 56 ? -22.438 21.031 2.078 1 98.94 56 LEU A N 1
ATOM 429 C CA . LEU A 1 56 ? -21.391 21.641 2.895 1 98.94 56 LEU A CA 1
ATOM 430 C C . LEU A 1 56 ? -21.438 23.156 2.791 1 98.94 56 LEU A C 1
ATOM 432 O O . LEU A 1 56 ? -21.375 23.859 3.807 1 98.94 56 LEU A O 1
ATOM 436 N N . ARG A 1 57 ? -21.562 23.672 1.59 1 98.88 57 ARG A N 1
ATOM 437 C CA . ARG A 1 57 ? -21.547 25.109 1.377 1 98.88 57 ARG A CA 1
ATOM 438 C C . ARG A 1 57 ? -22.828 25.75 1.886 1 98.88 57 ARG A C 1
ATOM 440 O O . ARG A 1 57 ? -22.812 26.859 2.424 1 98.88 57 ARG A O 1
ATOM 447 N N . THR A 1 58 ? -23.938 25.078 1.765 1 98.75 58 THR A N 1
ATOM 448 C CA . THR A 1 58 ? -25.234 25.594 2.18 1 98.75 58 THR A CA 1
ATOM 449 C C . THR A 1 58 ? -25.297 25.734 3.699 1 98.75 58 THR A C 1
ATOM 451 O O . THR A 1 58 ? -25.922 26.672 4.215 1 98.75 58 THR A O 1
ATOM 454 N N . ASN A 1 59 ? -24.672 24.844 4.391 1 98.62 59 ASN A N 1
ATOM 455 C CA . ASN A 1 59 ? -24.75 24.812 5.848 1 98.62 59 ASN A CA 1
ATOM 456 C C . ASN A 1 59 ? -23.391 25.031 6.496 1 98.62 59 ASN A C 1
ATOM 458 O O . ASN A 1 59 ? -23.125 24.516 7.578 1 98.62 59 ASN A O 1
ATOM 462 N N . ASP A 1 60 ? -22.453 25.719 5.809 1 98.62 60 ASP A N 1
ATOM 463 C CA . ASP A 1 60 ? -21.062 25.875 6.195 1 98.62 60 ASP A CA 1
ATOM 464 C C . ASP A 1 60 ? -20.938 26.453 7.598 1 98.62 60 ASP A C 1
ATOM 466 O O . ASP A 1 60 ? -20.141 25.984 8.406 1 98.62 60 ASP A O 1
ATOM 470 N N . ARG A 1 61 ? -21.766 27.422 8 1 98.44 61 ARG A N 1
ATOM 471 C CA . ARG A 1 61 ? -21.672 28.094 9.297 1 98.44 61 ARG A CA 1
ATOM 472 C C . ARG A 1 61 ? -21.984 27.125 10.43 1 98.44 61 ARG A C 1
ATOM 474 O O . ARG A 1 61 ? -21.281 27.094 11.438 1 98.44 61 ARG A O 1
ATOM 481 N N . SER A 1 62 ? -23.047 26.391 10.25 1 98.56 62 SER A N 1
ATOM 482 C CA . SER A 1 62 ? -23.422 25.422 11.266 1 98.56 62 SER A CA 1
ATOM 483 C C . SER A 1 62 ? -22.312 24.391 11.492 1 98.56 62 SER A C 1
ATOM 485 O O . SER A 1 62 ? -21.984 24.078 12.633 1 98.56 62 SER A O 1
ATOM 487 N N . TYR A 1 63 ? -21.75 23.891 10.438 1 98.81 63 TYR A N 1
ATOM 488 C CA . TYR A 1 63 ? -20.656 22.922 10.539 1 98.81 63 TYR A CA 1
ATOM 489 C C . TYR A 1 63 ? -19.422 23.547 11.172 1 98.81 63 TYR A C 1
ATOM 491 O O . TYR A 1 63 ? -18.797 22.953 12.047 1 98.81 63 TYR A O 1
ATOM 499 N N . ALA A 1 64 ? -19.094 24.766 10.734 1 98.81 64 ALA A N 1
ATOM 500 C CA . ALA A 1 64 ? -17.922 25.469 11.273 1 98.81 64 ALA A CA 1
ATOM 501 C C . ALA A 1 64 ? -18.078 25.719 12.773 1 98.81 64 ALA A C 1
ATOM 503 O O . ALA A 1 64 ? -17.125 25.578 13.531 1 98.81 64 ALA A O 1
ATOM 504 N N . GLU A 1 65 ? -19.266 26.078 13.18 1 98.62 65 GLU A N 1
ATOM 505 C CA . GLU A 1 65 ? -19.531 26.328 14.594 1 98.62 65 GLU A CA 1
ATOM 506 C C . GLU A 1 65 ? -19.375 25.062 15.414 1 98.62 65 GLU A C 1
ATOM 508 O O . GLU A 1 65 ? -18.922 25.109 16.562 1 98.62 65 GLU A O 1
ATOM 513 N N . THR A 1 66 ? -19.781 23.922 14.844 1 98.38 66 THR A N 1
ATOM 514 C CA . THR A 1 66 ? -19.578 22.641 15.523 1 98.38 66 THR A CA 1
ATOM 515 C C . THR A 1 66 ? -18.094 22.359 15.719 1 98.38 66 THR A C 1
ATOM 517 O O . THR A 1 66 ? -17.672 21.922 16.797 1 98.38 66 THR A O 1
ATOM 520 N N . ILE A 1 67 ? -17.25 22.625 14.703 1 98.69 67 ILE A N 1
ATOM 521 C CA . ILE A 1 67 ? -15.805 22.453 14.789 1 98.69 67 ILE A CA 1
ATOM 522 C C . ILE A 1 67 ? -15.25 23.312 15.906 1 98.69 67 ILE A C 1
ATOM 524 O O . ILE A 1 67 ? -14.516 22.828 16.781 1 98.69 67 ILE A O 1
ATOM 528 N N . THR A 1 68 ? -15.641 24.609 15.883 1 98.56 68 THR A N 1
ATOM 529 C CA . THR A 1 68 ? -15.133 25.578 16.828 1 98.56 68 THR A CA 1
ATOM 530 C C . THR A 1 68 ? -15.523 25.203 18.266 1 98.56 68 THR A C 1
ATOM 532 O O . THR A 1 68 ? -14.703 25.281 19.172 1 98.56 68 THR A O 1
ATOM 535 N N . ARG A 1 69 ? -16.703 24.75 18.375 1 97.38 69 ARG A N 1
ATOM 536 C CA . ARG A 1 69 ? -17.234 24.391 19.688 1 97.38 69 ARG A CA 1
ATOM 537 C C . ARG A 1 69 ? -16.531 23.172 20.266 1 97.38 69 ARG A C 1
ATOM 539 O O . ARG A 1 69 ? -16.203 23.125 21.453 1 97.38 69 ARG A O 1
ATOM 546 N N . GLU A 1 70 ? -16.203 22.219 19.438 1 97.5 70 GLU A N 1
ATOM 547 C CA . GLU A 1 70 ? -15.734 20.922 19.938 1 97.5 70 GLU A CA 1
ATOM 548 C C . GLU A 1 70 ? -14.211 20.891 20.016 1 97.5 70 GLU A C 1
ATOM 550 O O . GLU A 1 70 ? -13.641 20.203 20.859 1 97.5 70 GLU A O 1
ATOM 555 N N . MET A 1 71 ? -13.555 21.578 19.094 1 96.5 71 MET A N 1
ATOM 556 C CA . MET A 1 71 ? -12.109 21.391 19.078 1 96.5 71 MET A CA 1
ATOM 557 C C . MET A 1 71 ? -11.383 22.734 19.203 1 96.5 71 MET A C 1
ATOM 559 O O . MET A 1 71 ? -10.18 22.781 19.453 1 96.5 71 MET A O 1
ATOM 563 N N . GLY A 1 72 ? -12.094 23.875 19.109 1 97.94 72 GLY A N 1
ATOM 564 C CA . GLY A 1 72 ? -11.531 25.156 19.484 1 97.94 72 GLY A CA 1
ATOM 565 C C . GLY A 1 72 ? -10.914 25.906 18.312 1 97.94 72 GLY A C 1
ATOM 566 O O . GLY A 1 72 ? -10.32 26.969 18.5 1 97.94 72 GLY A O 1
ATOM 567 N N . LYS A 1 73 ? -11.094 25.422 17.078 1 98.69 73 LYS A N 1
ATOM 568 C CA . LYS A 1 73 ? -10.562 26.109 15.898 1 98.69 73 LYS A CA 1
ATOM 569 C C . LYS A 1 73 ? -11.227 27.484 15.727 1 98.69 73 LYS A C 1
ATOM 571 O O . LYS A 1 73 ? -12.445 27.609 15.828 1 98.69 73 LYS A O 1
ATOM 576 N N . PRO A 1 74 ? -10.414 28.516 15.422 1 98.75 74 PRO A N 1
ATOM 577 C CA . PRO A 1 74 ? -11.047 29.797 15.125 1 98.75 74 PRO A CA 1
ATOM 578 C C . PRO A 1 74 ? -12.094 29.703 14.023 1 98.75 74 PRO A C 1
ATOM 580 O O . PRO A 1 74 ? -11.883 29.016 13.023 1 98.75 74 PRO A O 1
ATOM 583 N N . ILE A 1 75 ? -13.211 30.359 14.195 1 98.75 75 ILE A N 1
ATOM 584 C CA . ILE A 1 75 ? -14.398 30.188 13.367 1 98.75 75 ILE A CA 1
ATOM 585 C C . ILE A 1 75 ? -14.07 30.5 11.914 1 98.75 75 ILE A C 1
ATOM 587 O O . ILE A 1 75 ? -14.578 29.844 11 1 98.75 75 ILE A O 1
ATOM 591 N N . SER A 1 76 ? -13.227 31.5 11.641 1 98.56 76 SER A N 1
ATOM 592 C CA . SER A 1 76 ? -12.844 31.828 10.273 1 98.56 76 SER A CA 1
ATOM 593 C C . SER A 1 76 ? -12.078 30.688 9.617 1 98.56 76 SER A C 1
ATOM 595 O O . SER A 1 76 ? -12.297 30.391 8.438 1 98.56 76 SER A O 1
ATOM 597 N N . GLN A 1 77 ? -11.234 30.016 10.383 1 98.81 77 GLN A N 1
ATOM 598 C CA . GLN A 1 77 ? -10.469 28.875 9.883 1 98.81 77 GLN A CA 1
ATOM 599 C C . GLN A 1 77 ? -11.344 27.641 9.75 1 98.81 77 GLN A C 1
ATOM 601 O O . GLN A 1 77 ? -11.117 26.797 8.867 1 98.81 77 GLN A O 1
ATOM 606 N N . ALA A 1 78 ? -12.328 27.484 10.586 1 98.88 78 ALA A N 1
ATOM 607 C CA . ALA A 1 78 ? -13.289 26.391 10.477 1 98.88 78 ALA A CA 1
ATOM 608 C C . ALA A 1 78 ? -14.102 26.516 9.188 1 98.88 78 ALA A C 1
ATOM 610 O O . ALA A 1 78 ? -14.367 25.5 8.523 1 98.88 78 ALA A O 1
ATOM 611 N N . LEU A 1 79 ? -14.508 27.75 8.883 1 98.88 79 LEU A N 1
ATOM 612 C CA . LEU A 1 79 ? -15.234 27.984 7.641 1 98.88 79 LEU A CA 1
ATOM 613 C C . LEU A 1 79 ? -14.375 27.594 6.434 1 98.88 79 LEU A C 1
ATOM 615 O O . LEU A 1 79 ? -14.875 27 5.48 1 98.88 79 LEU A O 1
ATOM 619 N N . GLU A 1 80 ? -13.117 27.922 6.508 1 98.69 80 GLU A N 1
ATOM 620 C CA . GLU A 1 80 ? -12.188 27.562 5.441 1 98.69 80 GLU A CA 1
ATOM 621 C C . GLU A 1 80 ? -12.07 26.031 5.312 1 98.69 80 GLU A C 1
ATOM 623 O O . GLU A 1 80 ? -11.945 25.516 4.207 1 98.69 80 GLU A O 1
ATOM 628 N N . GLU A 1 81 ? -12.062 25.344 6.434 1 98.81 81 GLU A N 1
ATOM 629 C CA . GLU A 1 81 ? -12.008 23.891 6.41 1 98.81 81 GLU A CA 1
ATOM 630 C C . GLU A 1 81 ? -13.219 23.297 5.703 1 98.81 81 GLU A C 1
ATOM 632 O O . GLU A 1 81 ? -13.086 22.359 4.91 1 98.81 81 GLU A O 1
ATOM 637 N N . ILE A 1 82 ? -14.414 23.828 5.992 1 98.94 82 ILE A N 1
ATOM 638 C CA . ILE A 1 82 ? -15.625 23.328 5.359 1 98.94 82 ILE A CA 1
ATOM 639 C C . ILE A 1 82 ? -15.555 23.547 3.852 1 98.94 82 ILE A C 1
ATOM 641 O O . ILE A 1 82 ? -15.891 22.656 3.068 1 98.94 82 ILE A O 1
ATOM 645 N N . GLU A 1 83 ? -15.086 24.703 3.473 1 98.88 83 GLU A N 1
ATOM 646 C CA . GLU A 1 83 ? -14.938 24.953 2.043 1 98.88 83 GLU A CA 1
ATOM 647 C C . GLU A 1 83 ? -13.93 24 1.412 1 98.88 83 GLU A C 1
ATOM 649 O O . GLU A 1 83 ? -14.117 23.562 0.274 1 98.88 83 GLU A O 1
ATOM 654 N N . LYS A 1 84 ? -12.875 23.781 2.098 1 98.81 84 LYS A N 1
ATOM 655 C CA . LYS A 1 84 ? -11.883 22.812 1.613 1 98.81 84 LYS A CA 1
ATOM 656 C C . LYS A 1 84 ? -12.508 21.438 1.398 1 98.81 84 LYS A C 1
ATOM 658 O O . LYS A 1 84 ? -12.188 20.75 0.429 1 98.81 84 LYS A O 1
ATOM 663 N N . CYS A 1 85 ? -13.375 21.031 2.283 1 98.94 85 CYS A N 1
ATOM 664 C CA . CYS A 1 85 ? -14.102 19.766 2.148 1 98.94 85 CYS A CA 1
ATOM 665 C C . CYS A 1 85 ? -14.984 19.781 0.91 1 98.94 85 CYS A C 1
ATOM 667 O O . CYS A 1 85 ? -15.055 18.797 0.176 1 98.94 85 CYS A O 1
ATOM 669 N N . ALA A 1 86 ? -15.648 20.906 0.684 1 98.94 86 ALA A N 1
ATOM 670 C CA . ALA A 1 86 ? -16.469 21.031 -0.521 1 98.94 86 ALA A CA 1
ATOM 671 C C . ALA A 1 86 ? -15.602 20.938 -1.777 1 98.94 86 ALA A C 1
ATOM 673 O O . ALA A 1 86 ? -15.992 20.297 -2.758 1 98.94 86 ALA A O 1
ATOM 674 N N . TRP A 1 87 ? -14.469 21.5 -1.711 1 98.88 87 TRP A N 1
ATOM 675 C CA . TRP A 1 87 ? -13.547 21.531 -2.846 1 98.88 87 TRP A CA 1
ATOM 676 C C . TRP A 1 87 ? -13.094 20.125 -3.213 1 98.88 87 TRP A C 1
ATOM 678 O O . TRP A 1 87 ? -13.039 19.766 -4.395 1 98.88 87 TRP A O 1
ATOM 688 N N . VAL A 1 88 ? -12.75 19.297 -2.242 1 98.94 88 VAL A N 1
ATOM 689 C CA . VAL A 1 88 ? -12.312 17.938 -2.551 1 98.94 88 VAL A CA 1
ATOM 690 C C . VAL A 1 88 ? -13.484 17.156 -3.133 1 98.94 88 VAL A C 1
ATOM 692 O O . VAL A 1 88 ? -13.289 16.297 -4.008 1 98.94 88 VAL A O 1
ATOM 695 N N . CYS A 1 89 ? -14.688 17.391 -2.641 1 98.94 89 CYS A N 1
ATOM 696 C CA . CYS A 1 89 ? -15.867 16.766 -3.232 1 98.94 89 CYS A CA 1
ATOM 697 C C . CYS A 1 89 ? -16 17.156 -4.699 1 98.94 89 CYS A C 1
ATOM 699 O O . CYS A 1 89 ? -16.188 16.281 -5.559 1 98.94 89 CYS A O 1
ATOM 701 N N . ASP A 1 90 ? -15.852 18.453 -4.984 1 98.94 90 ASP A N 1
ATOM 702 C CA . ASP A 1 90 ? -15.914 18.906 -6.371 1 98.94 90 ASP A CA 1
ATOM 703 C C . ASP A 1 90 ? -14.852 18.234 -7.227 1 98.94 90 ASP A C 1
ATOM 705 O O . ASP A 1 90 ? -15.117 17.828 -8.359 1 98.94 90 ASP A O 1
ATOM 709 N N . HIS A 1 91 ? -13.688 18.156 -6.66 1 98.88 91 HIS A N 1
ATOM 710 C CA . HIS A 1 91 ? -12.562 17.594 -7.395 1 98.88 91 HIS A CA 1
ATOM 711 C C . HIS A 1 91 ? -12.859 16.172 -7.852 1 98.88 91 HIS A C 1
ATOM 713 O O . HIS A 1 91 ? -12.742 15.852 -9.039 1 98.88 91 HIS A O 1
ATOM 719 N N . TYR A 1 92 ? -13.266 15.344 -6.977 1 98.88 92 TYR A N 1
ATOM 720 C CA . TYR A 1 92 ? -13.484 13.945 -7.336 1 98.88 92 TYR A CA 1
ATOM 721 C C . TYR A 1 92 ? -14.781 13.781 -8.117 1 98.88 92 TYR A C 1
ATOM 723 O O . TYR A 1 92 ? -14.898 12.883 -8.953 1 98.88 92 TYR A O 1
ATOM 731 N N . ALA A 1 93 ? -15.773 14.641 -7.832 1 98.88 93 ALA A N 1
ATOM 732 C CA . ALA A 1 93 ? -16.953 14.625 -8.688 1 98.88 93 ALA A CA 1
ATOM 733 C C . ALA A 1 93 ? -16.578 14.852 -10.148 1 98.88 93 ALA A C 1
ATOM 735 O O . ALA A 1 93 ? -17.203 14.289 -11.055 1 98.88 93 ALA A O 1
ATOM 736 N N . GLU A 1 94 ? -15.586 15.633 -10.312 1 98.69 94 GLU A N 1
ATOM 737 C CA . GLU A 1 94 ? -15.172 16 -11.664 1 98.69 94 GLU A CA 1
ATOM 738 C C . GLU A 1 94 ? -14.188 14.977 -12.234 1 98.69 94 GLU A C 1
ATOM 740 O O . GLU A 1 94 ? -14.219 14.68 -13.43 1 98.69 94 GLU A O 1
ATOM 745 N N . HIS A 1 95 ? -13.328 14.352 -11.406 1 98.62 95 HIS A N 1
ATOM 746 C CA . HIS A 1 95 ? -12.148 13.695 -11.953 1 98.62 95 HIS A CA 1
ATOM 747 C C . HIS A 1 95 ? -12.156 12.195 -11.648 1 98.62 95 HIS A C 1
ATOM 749 O O . HIS A 1 95 ? -11.328 11.445 -12.172 1 98.62 95 HIS A O 1
ATOM 755 N N . ALA A 1 96 ? -13.062 11.688 -10.867 1 98.75 96 ALA A N 1
ATOM 756 C CA . ALA A 1 96 ? -13.039 10.289 -10.461 1 98.75 96 ALA A CA 1
ATOM 757 C C . ALA A 1 96 ? -13.102 9.359 -11.672 1 98.75 96 ALA A C 1
ATOM 759 O O . ALA A 1 96 ? -12.422 8.336 -11.719 1 98.75 96 ALA A O 1
ATOM 760 N N . SER A 1 97 ? -13.922 9.734 -12.656 1 98.38 97 SER A N 1
ATOM 761 C CA . SER A 1 97 ? -14.047 8.906 -13.852 1 98.38 97 SER A CA 1
ATOM 762 C C . SER A 1 97 ? -12.719 8.797 -14.594 1 98.38 97 SER A C 1
ATOM 764 O O . SER A 1 97 ? -12.375 7.734 -15.109 1 98.38 97 SER A O 1
ATOM 766 N N . THR A 1 98 ? -12.016 9.906 -14.617 1 98.25 98 THR A N 1
ATOM 767 C CA . THR A 1 98 ? -10.703 9.898 -15.25 1 98.25 98 THR A CA 1
ATOM 768 C C . THR A 1 98 ? -9.719 9.062 -14.43 1 98.25 98 THR A C 1
ATOM 770 O O . THR A 1 98 ? -8.969 8.258 -14.984 1 98.25 98 THR A O 1
ATOM 773 N N . TYR A 1 99 ? -9.734 9.219 -13.141 1 98.5 99 TYR A N 1
ATOM 774 C CA . TYR A 1 99 ? -8.805 8.539 -12.25 1 98.5 99 TYR A CA 1
ATOM 775 C C . TYR A 1 99 ? -9.039 7.035 -12.266 1 98.5 99 TYR A C 1
ATOM 777 O O . TYR A 1 99 ? -8.094 6.25 -12.125 1 98.5 99 TYR A O 1
ATOM 785 N N . LEU A 1 100 ? -10.266 6.602 -12.453 1 98.5 100 LEU A N 1
ATOM 786 C CA . LEU A 1 100 ? -10.617 5.191 -12.312 1 98.5 100 LEU A CA 1
ATOM 787 C C . LEU A 1 100 ? -10.844 4.551 -13.68 1 98.5 100 LEU A C 1
ATOM 789 O O . LEU A 1 100 ? -11.352 3.43 -13.766 1 98.5 100 LEU A O 1
ATOM 793 N N . ASN A 1 101 ? -10.555 5.324 -14.711 1 98.25 101 ASN A N 1
ATOM 794 C CA . ASN A 1 101 ? -10.633 4.727 -16.047 1 98.25 101 ASN A CA 1
ATOM 795 C C . ASN A 1 101 ? -9.656 3.559 -16.188 1 98.25 101 ASN A C 1
ATOM 797 O O . ASN A 1 101 ? -8.484 3.676 -15.82 1 98.25 101 ASN A O 1
ATOM 801 N N . PRO A 1 102 ? -10.125 2.406 -16.672 1 97.69 102 PRO A N 1
ATOM 802 C CA . PRO A 1 102 ? -9.211 1.275 -16.828 1 97.69 102 PRO A CA 1
ATOM 803 C C . PRO A 1 102 ? -7.984 1.618 -17.672 1 97.69 102 PRO A C 1
ATOM 805 O O . PRO A 1 102 ? -8.102 2.346 -18.672 1 97.69 102 PRO A O 1
ATOM 808 N N . ASP A 1 103 ? -6.852 1.128 -17.25 1 97.62 103 ASP A N 1
ATOM 809 C CA . ASP A 1 103 ? -5.609 1.32 -17.984 1 97.62 103 ASP A CA 1
ATOM 810 C C . ASP A 1 103 ? -5.414 0.22 -19.031 1 97.62 103 ASP A C 1
ATOM 812 O O . ASP A 1 103 ? -5.5 -0.967 -18.719 1 97.62 103 ASP A O 1
ATOM 816 N N . GLY A 1 104 ? -5.164 0.613 -20.266 1 97.5 104 GLY A N 1
ATOM 817 C CA . GLY A 1 104 ? -4.789 -0.364 -21.266 1 97.5 104 GLY A CA 1
ATOM 818 C C . GLY A 1 104 ? -3.32 -0.742 -21.219 1 97.5 104 GLY A C 1
ATOM 819 O O . GLY A 1 104 ? -2.484 0.055 -20.781 1 97.5 104 GLY A O 1
ATOM 820 N N . HIS A 1 105 ? -3.006 -1.938 -21.578 1 97.75 105 HIS A N 1
ATOM 821 C CA . HIS A 1 105 ? -1.63 -2.42 -21.609 1 97.75 105 HIS A CA 1
ATOM 822 C C . HIS A 1 105 ? -1.299 -3.068 -22.938 1 97.75 105 HIS A C 1
ATOM 824 O O . HIS A 1 105 ? -2.186 -3.596 -23.625 1 97.75 105 HIS A O 1
ATOM 830 N N . PRO A 1 106 ? 0.032 -2.969 -23.359 1 94.31 106 PRO A N 1
ATOM 831 C CA . PRO A 1 106 ? 0.427 -3.748 -24.531 1 94.31 106 PRO A CA 1
ATOM 832 C C . PRO A 1 106 ? 0.123 -5.238 -24.375 1 94.31 106 PRO A C 1
ATOM 834 O O . PRO A 1 106 ? 0.276 -5.797 -23.297 1 94.31 106 PRO A O 1
ATOM 837 N N . SER A 1 107 ? -0.406 -5.777 -25.391 1 93.44 107 SER A N 1
ATOM 838 C CA . SER A 1 107 ? -0.749 -7.195 -25.422 1 93.44 107 SER A CA 1
ATOM 839 C C . SER A 1 107 ? -0.479 -7.801 -26.797 1 93.44 107 SER A C 1
ATOM 841 O O . SER A 1 107 ? -0.358 -7.078 -27.781 1 93.44 107 SER A O 1
ATOM 843 N N . PRO A 1 108 ? -0.279 -9.094 -26.844 1 92.62 108 PRO A N 1
ATOM 844 C CA . PRO A 1 108 ? -0.094 -9.734 -28.156 1 92.62 108 PRO A CA 1
ATOM 845 C C . PRO A 1 108 ? -1.302 -9.555 -29.078 1 92.62 108 PRO A C 1
ATOM 847 O O . PRO A 1 108 ? -2.398 -9.242 -28.609 1 92.62 108 PRO A O 1
ATOM 850 N N . PRO A 1 109 ? -1.027 -9.75 -30.391 1 92.5 109 PRO A N 1
ATOM 851 C CA . PRO A 1 109 ? -2.148 -9.656 -31.328 1 92.5 109 PRO A CA 1
ATOM 852 C C . PRO A 1 109 ? -3.295 -10.602 -30.984 1 92.5 109 PRO A C 1
ATOM 854 O O . PRO A 1 109 ? -3.061 -11.758 -30.625 1 92.5 109 PRO A O 1
ATOM 857 N N . GLY A 1 110 ? -4.43 -10.055 -30.984 1 93.12 110 GLY A N 1
ATOM 858 C CA . GLY A 1 110 ? -5.602 -10.867 -30.703 1 93.12 110 GLY A CA 1
ATOM 859 C C . GLY A 1 110 ? -6.02 -10.828 -29.234 1 93.12 110 GLY A C 1
ATOM 860 O O . GLY A 1 110 ? -7.082 -11.344 -28.875 1 93.12 110 GLY A O 1
ATOM 861 N N . ALA A 1 111 ? -5.227 -10.258 -28.406 1 95.38 111 ALA A N 1
ATOM 862 C CA . ALA A 1 111 ? -5.52 -10.172 -26.969 1 95.38 111 ALA A CA 1
ATOM 863 C C . ALA A 1 111 ? -5.637 -8.719 -26.531 1 95.38 111 ALA A C 1
ATOM 865 O O . ALA A 1 111 ? -5.086 -7.816 -27.156 1 95.38 111 ALA A O 1
ATOM 866 N N . VAL A 1 112 ? -6.41 -8.484 -25.562 1 97.31 112 VAL A N 1
ATOM 867 C CA . VAL A 1 112 ? -6.527 -7.18 -24.938 1 97.31 112 VAL A CA 1
ATOM 868 C C . VAL A 1 112 ? -6.301 -7.316 -23.422 1 97.31 112 VAL A C 1
ATOM 870 O O . VAL A 1 112 ? -6.852 -8.219 -22.797 1 97.31 112 VAL A O 1
ATOM 873 N N . ALA A 1 113 ? -5.453 -6.508 -22.859 1 98 113 ALA A N 1
ATOM 874 C CA . ALA A 1 113 ? -5.176 -6.496 -21.422 1 98 113 ALA A CA 1
ATOM 875 C C . ALA A 1 113 ? -5.461 -5.121 -20.828 1 98 113 ALA A C 1
ATOM 877 O O . ALA A 1 113 ? -5.012 -4.102 -21.359 1 98 113 ALA A O 1
ATOM 878 N N . LYS A 1 114 ? -6.219 -5.105 -19.797 1 98.19 114 LYS A N 1
ATOM 879 C CA . LYS A 1 114 ? -6.535 -3.867 -19.078 1 98.19 114 LYS A CA 1
ATOM 880 C C . LYS A 1 1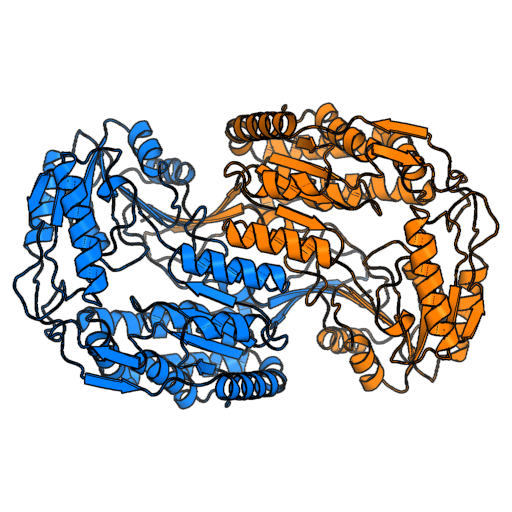14 ? -6.441 -4.059 -17.578 1 98.19 114 LYS A C 1
ATOM 882 O O . LYS A 1 114 ? -6.496 -5.188 -17.078 1 98.19 114 LYS A O 1
ATOM 887 N N . THR A 1 115 ? -6.23 -3.016 -16.875 1 98.5 115 THR A N 1
ATOM 888 C CA . THR A 1 115 ? -6.367 -2.967 -15.43 1 98.5 115 THR A CA 1
ATOM 889 C C . THR A 1 115 ? -7.605 -2.172 -15.031 1 98.5 115 THR A C 1
ATOM 891 O O . THR A 1 115 ? -7.711 -0.982 -15.336 1 98.5 115 THR A O 1
ATOM 894 N N . ALA A 1 116 ? -8.516 -2.816 -14.445 1 98.44 116 ALA A N 1
ATOM 895 C CA . ALA A 1 116 ? -9.695 -2.154 -13.906 1 98.44 116 ALA A CA 1
ATOM 896 C C . ALA A 1 116 ? -9.531 -1.858 -12.414 1 98.44 116 ALA A C 1
ATOM 898 O O . ALA A 1 116 ? -8.727 -2.498 -11.734 1 98.44 116 ALA A O 1
ATOM 899 N N . TYR A 1 117 ? -10.219 -0.896 -11.945 1 98.5 117 TYR A N 1
ATOM 900 C CA . TYR A 1 117 ? -10.188 -0.492 -10.539 1 98.5 117 TYR A CA 1
ATOM 901 C C . TYR A 1 117 ? -11.547 -0.71 -9.883 1 98.5 117 TYR A C 1
ATOM 903 O O . TYR A 1 117 ? -12.508 -0.001 -10.18 1 98.5 117 TYR A O 1
ATOM 911 N N . GLU A 1 118 ? -11.586 -1.703 -8.992 1 98.38 118 GLU A N 1
ATOM 912 C CA . GLU A 1 118 ? -12.836 -2.098 -8.352 1 98.38 118 GLU A CA 1
ATOM 913 C C . GLU A 1 118 ? -12.766 -1.893 -6.844 1 98.38 118 GLU A C 1
ATOM 915 O O . GLU A 1 118 ? -11.727 -2.117 -6.227 1 98.38 118 GLU A O 1
ATOM 920 N N . PRO A 1 119 ? -13.875 -1.451 -6.215 1 98.38 119 PRO A N 1
ATOM 921 C CA . PRO A 1 119 ? -13.836 -1.237 -4.766 1 98.38 119 PRO A CA 1
ATOM 922 C C . PRO A 1 119 ? -13.57 -2.523 -3.988 1 98.38 119 PRO A C 1
ATOM 924 O O . PRO A 1 119 ? -13.883 -3.617 -4.473 1 98.38 119 PRO A O 1
ATOM 927 N N . LEU A 1 120 ? -13.078 -2.426 -2.791 1 98.06 120 LEU A N 1
ATOM 928 C CA . LEU A 1 120 ? -12.695 -3.578 -1.981 1 98.06 120 LEU A CA 1
ATOM 929 C C . LEU A 1 120 ? -13.82 -3.965 -1.022 1 98.06 120 LEU A C 1
ATOM 931 O O . LEU A 1 120 ? -13.922 -5.125 -0.617 1 98.06 120 LEU A O 1
ATOM 935 N N . GLY A 1 121 ? -14.602 -2.945 -0.571 1 98.38 121 GLY A N 1
ATOM 936 C CA . GLY A 1 121 ? -15.625 -3.188 0.436 1 98.38 121 GLY A CA 1
ATOM 937 C C . GLY A 1 121 ? -15.672 -2.115 1.507 1 98.38 121 GLY A C 1
ATOM 938 O O . GLY A 1 121 ? -15.25 -0.98 1.276 1 98.38 121 GLY A O 1
ATOM 939 N N . PRO A 1 122 ? -16.203 -2.424 2.748 1 98.81 122 PRO A N 1
ATOM 940 C CA . PRO A 1 122 ? -16.234 -1.472 3.861 1 98.81 122 PRO A CA 1
ATOM 941 C C . PRO A 1 122 ? -14.828 -1.111 4.359 1 98.81 122 PRO A C 1
ATOM 943 O O . PRO A 1 122 ? -14.008 -1.999 4.602 1 98.81 122 PRO A O 1
ATOM 946 N N . GLN A 1 123 ? -14.586 0.131 4.402 1 98.88 123 GLN A N 1
ATOM 947 C CA . GLN A 1 123 ? -13.328 0.658 4.926 1 98.88 123 GLN A CA 1
ATOM 948 C C . GLN A 1 123 ? -13.523 1.287 6.301 1 98.88 123 GLN A C 1
ATOM 950 O O . GLN A 1 123 ? -14.508 1.989 6.531 1 98.88 123 GLN A O 1
ATOM 955 N N . LEU A 1 124 ? -12.633 0.985 7.219 1 98.88 124 LEU A N 1
ATOM 956 C CA . LEU A 1 124 ? -12.617 1.632 8.523 1 98.88 124 LEU A CA 1
ATOM 957 C C . LEU A 1 124 ? -11.719 2.859 8.516 1 98.88 124 LEU A C 1
ATOM 959 O O . LEU A 1 124 ? -10.562 2.781 8.094 1 98.88 124 LEU A O 1
ATOM 963 N N . ALA A 1 125 ? -12.25 3.973 8.898 1 98.81 125 ALA A N 1
ATOM 964 C CA . ALA A 1 125 ? -11.492 5.215 9.008 1 98.81 125 ALA A CA 1
ATOM 965 C C . ALA A 1 125 ? -11.352 5.645 10.469 1 98.81 125 ALA A C 1
ATOM 967 O O . ALA A 1 125 ? -12.344 5.848 11.164 1 98.81 125 ALA A O 1
ATOM 968 N N . VAL A 1 126 ? -10.133 5.738 10.945 1 98.81 126 VAL A N 1
ATOM 969 C CA . VAL A 1 126 ? -9.82 6.277 12.266 1 98.81 126 VAL A CA 1
ATOM 970 C C . VAL A 1 126 ? -9.211 7.668 12.125 1 98.81 126 VAL A C 1
ATOM 972 O O . VAL A 1 126 ? -8.109 7.82 11.594 1 98.81 126 VAL A O 1
ATOM 975 N N . MET A 1 127 ? -9.953 8.68 12.594 1 98.62 127 MET A N 1
ATOM 976 C CA . MET A 1 127 ? -9.594 10.039 12.203 1 98.62 127 MET A CA 1
ATOM 977 C C . MET A 1 127 ? -9.391 10.93 13.422 1 98.62 127 MET A C 1
ATOM 979 O O . MET A 1 127 ? -10.016 10.703 14.469 1 98.62 127 MET A O 1
ATOM 983 N N . PRO A 1 128 ? -8.57 11.906 13.328 1 98.12 128 PRO A N 1
ATOM 984 C CA . PRO A 1 128 ? -8.227 12.789 14.445 1 98.12 128 PRO A CA 1
ATOM 985 C C . PRO A 1 128 ? -9.148 14 14.547 1 98.12 128 PRO A C 1
ATOM 987 O O . PRO A 1 128 ? -10.031 14.188 13.695 1 98.12 128 PRO A O 1
ATOM 990 N N . TRP A 1 129 ? -8.859 14.82 15.531 1 98 129 TRP A N 1
ATOM 991 C CA . TRP A 1 129 ? -9.758 15.906 15.906 1 98 129 TRP A CA 1
ATOM 992 C C . TRP A 1 129 ? -9.32 17.219 15.273 1 98 129 TRP A C 1
ATOM 994 O O . TRP A 1 129 ? -10.086 18.188 15.234 1 98 129 TRP A O 1
ATOM 1004 N N . ASN A 1 130 ? -8.125 17.328 14.773 1 98.12 130 ASN A N 1
ATOM 1005 C CA . ASN A 1 130 ? -7.547 18.656 14.562 1 98.12 130 ASN A CA 1
ATOM 1006 C C . ASN A 1 130 ? -8.125 19.328 13.32 1 98.12 130 ASN A C 1
ATOM 1008 O O . ASN A 1 130 ? -8.18 20.562 13.242 1 98.12 130 ASN A O 1
ATOM 1012 N N . PHE A 1 131 ? -8.43 18.641 12.328 1 98.62 131 PHE A N 1
ATOM 1013 C CA . PHE A 1 131 ? -9.273 19.031 11.203 1 98.62 131 PHE A CA 1
ATOM 1014 C C . PHE A 1 131 ? -10.43 18.047 11.023 1 98.62 131 PHE A C 1
ATOM 1016 O O . PHE A 1 131 ? -10.438 17.25 10.086 1 98.62 131 PHE A O 1
ATOM 1023 N N . PRO A 1 132 ? -11.383 18.172 11.875 1 98.62 132 PRO A N 1
ATOM 1024 C CA . PRO A 1 132 ? -12.344 17.078 12.055 1 98.62 132 PRO A CA 1
ATOM 1025 C C . PRO A 1 132 ? -13.141 16.781 10.789 1 98.62 132 PRO A C 1
ATOM 1027 O O . PRO A 1 132 ? -13.586 15.648 10.594 1 98.62 132 PRO A O 1
ATOM 1030 N N . PHE A 1 133 ? -13.375 17.719 9.898 1 98.88 133 PHE A N 1
ATOM 1031 C CA . PHE A 1 133 ? -14.078 17.453 8.648 1 98.88 133 PHE A CA 1
ATOM 1032 C C . PHE A 1 133 ? -13.094 17.062 7.551 1 98.88 133 PHE A C 1
ATOM 1034 O O . PHE A 1 133 ? -13.242 16.031 6.91 1 98.88 133 PHE A O 1
ATOM 1041 N N . TRP A 1 134 ? -12.078 17.844 7.434 1 98.88 134 TRP A N 1
ATOM 1042 C CA . TRP A 1 134 ? -11.164 17.703 6.305 1 98.88 134 TRP A CA 1
ATOM 1043 C C . TRP A 1 134 ? -10.5 16.328 6.312 1 98.88 134 TRP A C 1
ATOM 1045 O O . TRP A 1 134 ? -10.414 15.672 5.273 1 98.88 134 TRP A O 1
ATOM 1055 N N . GLN A 1 135 ? -10.023 15.93 7.523 1 98.5 135 GLN A N 1
ATOM 1056 C CA . GLN A 1 135 ? -9.336 14.648 7.613 1 98.5 135 GLN A CA 1
ATOM 1057 C C . GLN A 1 135 ? -10.234 13.508 7.137 1 98.5 135 GLN A C 1
ATOM 1059 O O . GLN A 1 135 ? -9.758 12.562 6.504 1 98.5 135 GLN A O 1
ATOM 1064 N N . VAL A 1 136 ? -11.531 13.625 7.406 1 98.88 136 VAL A N 1
ATOM 1065 C CA . VAL A 1 136 ? -12.477 12.586 7.023 1 98.88 136 VAL A CA 1
ATOM 1066 C C . VAL A 1 136 ? -12.758 12.672 5.523 1 98.88 136 VAL A C 1
ATOM 1068 O O . VAL A 1 136 ? -12.727 11.664 4.82 1 98.88 136 VAL A O 1
ATOM 1071 N N . PHE A 1 137 ? -13.016 13.883 5 1 98.94 137 PHE A N 1
ATOM 1072 C CA . PHE A 1 137 ? -13.414 14.047 3.609 1 98.94 137 PHE A CA 1
ATOM 1073 C C . PHE A 1 137 ? -12.266 13.719 2.67 1 98.94 137 PHE A C 1
ATOM 1075 O O . PHE A 1 137 ? -12.484 13.219 1.562 1 98.94 137 PHE A O 1
ATOM 1082 N N . ARG A 1 138 ? -11.031 13.984 3.131 1 98.44 138 ARG A N 1
ATOM 1083 C CA . ARG A 1 138 ? -9.844 13.648 2.35 1 98.44 138 ARG A CA 1
ATOM 1084 C C . ARG A 1 138 ? -9.844 12.172 1.972 1 98.44 138 ARG A C 1
ATOM 1086 O O . ARG A 1 138 ? -9.391 11.805 0.885 1 98.44 138 ARG A O 1
ATOM 1093 N N . PHE A 1 139 ? -10.375 11.344 2.844 1 98.56 139 PHE A N 1
ATOM 1094 C CA . PHE A 1 139 ? -10.477 9.914 2.617 1 98.56 139 PHE A CA 1
ATOM 1095 C C . PHE A 1 139 ? -11.836 9.555 2.031 1 98.56 139 PHE A C 1
ATOM 1097 O O . PHE A 1 139 ? -11.914 8.812 1.045 1 98.56 139 PHE A O 1
ATOM 1104 N N . ALA A 1 140 ? -12.906 10.047 2.578 1 98.94 140 ALA A N 1
ATOM 1105 C CA . ALA A 1 140 ? -14.266 9.586 2.287 1 98.94 140 ALA A CA 1
ATOM 1106 C C . ALA A 1 140 ? -14.664 9.938 0.855 1 98.94 140 ALA A C 1
ATOM 1108 O O . ALA A 1 140 ? -15.336 9.148 0.185 1 98.94 140 ALA A O 1
ATOM 1109 N N . ALA A 1 141 ? -14.258 11.125 0.375 1 98.94 141 ALA A N 1
ATOM 1110 C CA . ALA A 1 141 ? -14.656 11.562 -0.96 1 98.94 141 ALA A CA 1
ATOM 1111 C C . ALA A 1 141 ? -14.195 10.578 -2.025 1 98.94 141 ALA A C 1
ATOM 1113 O O . ALA A 1 141 ? -15.008 10.039 -2.783 1 98.94 141 ALA A O 1
ATOM 1114 N N . PRO A 1 142 ? -12.891 10.25 -2.014 1 98.88 142 PRO A N 1
ATOM 1115 C CA . PRO A 1 142 ? -12.453 9.297 -3.035 1 98.88 142 PRO A CA 1
ATOM 1116 C C . PRO A 1 142 ? -12.914 7.871 -2.748 1 98.88 142 PRO A C 1
ATOM 1118 O O . PRO A 1 142 ? -13.227 7.121 -3.674 1 98.88 142 PRO A O 1
ATOM 1121 N N . ALA A 1 143 ? -12.992 7.418 -1.494 1 98.88 143 ALA A N 1
ATOM 1122 C CA . ALA A 1 143 ? -13.352 6.047 -1.151 1 98.88 143 ALA A CA 1
ATOM 1123 C C . ALA A 1 143 ? -14.797 5.742 -1.553 1 98.88 143 ALA A C 1
ATOM 1125 O O . ALA A 1 143 ? -15.07 4.707 -2.166 1 98.88 143 ALA A O 1
ATOM 1126 N N . LEU A 1 144 ? -15.703 6.68 -1.217 1 98.94 144 LEU A N 1
ATOM 1127 C CA . LEU A 1 144 ? -17.109 6.504 -1.56 1 98.94 144 LEU A CA 1
ATOM 1128 C C . LEU A 1 144 ? -17.312 6.543 -3.07 1 98.94 144 LEU A C 1
ATOM 1130 O O . LEU A 1 144 ? -18.078 5.754 -3.619 1 98.94 144 LEU A O 1
ATOM 1134 N N . THR A 1 145 ? -16.594 7.438 -3.725 1 98.88 145 THR A N 1
ATOM 1135 C CA . THR A 1 145 ? -16.734 7.582 -5.168 1 98.88 145 THR A CA 1
ATOM 1136 C C . THR A 1 145 ? -16.188 6.352 -5.895 1 98.88 145 THR A C 1
ATOM 1138 O O . THR A 1 145 ? -16.703 5.969 -6.945 1 98.88 145 THR A O 1
ATOM 1141 N N . ALA A 1 146 ? -15.172 5.699 -5.32 1 98.81 146 ALA A N 1
ATOM 1142 C CA . ALA A 1 146 ? -14.625 4.477 -5.898 1 98.81 146 ALA A CA 1
ATOM 1143 C C . ALA A 1 146 ? -15.586 3.303 -5.719 1 98.81 146 ALA A C 1
ATOM 1145 O O . ALA A 1 146 ? -15.422 2.256 -6.352 1 98.81 146 ALA A O 1
ATOM 1146 N N . GLY A 1 147 ? -16.547 3.439 -4.789 1 98.75 147 GLY A N 1
ATOM 1147 C CA . GLY A 1 147 ? -17.578 2.428 -4.633 1 98.75 147 GLY A CA 1
ATOM 1148 C C . GLY A 1 147 ? -17.5 1.695 -3.309 1 98.75 147 GLY A C 1
ATOM 1149 O O . GLY A 1 147 ? -18.234 0.726 -3.084 1 98.75 147 GLY A O 1
ATOM 1150 N N . ASN A 1 148 ? -16.594 2.076 -2.406 1 98.88 148 ASN A N 1
ATOM 1151 C CA . ASN A 1 148 ? -16.5 1.5 -1.068 1 98.88 148 ASN A CA 1
ATOM 1152 C C . ASN A 1 148 ? -17.547 2.094 -0.134 1 98.88 148 ASN A C 1
ATOM 1154 O O . ASN A 1 148 ? -18.094 3.162 -0.409 1 98.88 148 ASN A O 1
ATOM 1158 N N . THR A 1 149 ? -17.844 1.418 0.944 1 98.94 149 THR A N 1
ATOM 1159 C CA . THR A 1 149 ? -18.547 2.018 2.068 1 98.94 149 THR A CA 1
ATOM 1160 C C . THR A 1 149 ? -17.578 2.363 3.197 1 98.94 149 THR A C 1
ATOM 1162 O O . THR A 1 149 ? -16.453 1.854 3.24 1 98.94 149 THR A O 1
ATOM 1165 N N . VAL A 1 150 ? -18.016 3.287 4.074 1 98.94 150 VAL A N 1
ATOM 1166 C CA . VAL A 1 150 ? -17.062 3.83 5.039 1 98.94 150 VAL A CA 1
ATOM 1167 C C . VAL A 1 150 ? -17.656 3.787 6.441 1 98.94 150 VAL A C 1
ATOM 1169 O O . VAL A 1 150 ? -18.828 4.152 6.633 1 98.94 150 VAL A O 1
ATOM 1172 N N . LEU A 1 151 ? -16.922 3.297 7.395 1 98.88 151 LEU A N 1
ATOM 1173 C CA . LEU A 1 151 ? -17.203 3.395 8.82 1 98.88 151 LEU A CA 1
ATOM 1174 C C . LEU A 1 151 ? -16.203 4.309 9.516 1 98.88 151 LEU A C 1
ATOM 1176 O O . LEU A 1 151 ? -15 4.027 9.516 1 98.88 151 LEU A O 1
ATOM 1180 N N . LEU A 1 152 ? -16.688 5.34 10.141 1 98.81 152 LEU A N 1
ATOM 1181 C CA . LEU A 1 152 ? -15.82 6.352 10.734 1 98.81 152 LEU A CA 1
ATOM 1182 C C . LEU A 1 152 ? -15.75 6.191 12.25 1 98.81 152 LEU A C 1
ATOM 1184 O O . LEU A 1 152 ? -16.781 6.277 12.93 1 98.81 152 LEU A O 1
ATOM 1188 N N . LYS A 1 153 ? -14.648 5.879 12.766 1 98.62 153 LYS A N 1
ATOM 1189 C CA . LYS A 1 153 ? -14.32 6.125 14.164 1 98.62 153 LYS A CA 1
ATOM 1190 C C . LYS A 1 153 ? -13.555 7.441 14.328 1 98.62 153 LYS A C 1
ATOM 1192 O O . LYS A 1 153 ? -12.352 7.504 14.062 1 98.62 153 LYS A O 1
ATOM 1197 N N . HIS A 1 154 ? -14.203 8.492 14.758 1 98 154 HIS A N 1
ATOM 1198 C CA . HIS A 1 154 ? -13.617 9.812 14.953 1 98 154 HIS A CA 1
ATOM 1199 C C . HIS A 1 154 ? -13.031 9.953 16.359 1 98 154 HIS A C 1
ATOM 1201 O O . HIS A 1 154 ? -13.297 9.117 17.234 1 98 154 HIS A O 1
ATOM 1207 N N . ALA A 1 155 ? -12.133 10.883 16.547 1 97.12 155 ALA A N 1
ATOM 1208 C CA . ALA A 1 155 ? -11.648 11.188 17.891 1 97.12 155 ALA A CA 1
ATOM 1209 C C . ALA A 1 155 ? -12.812 11.422 18.844 1 97.12 155 ALA A C 1
ATOM 1211 O O . ALA A 1 155 ? -13.844 11.977 18.453 1 97.12 155 ALA A O 1
ATOM 1212 N N . SER A 1 156 ? -12.633 11.094 20.078 1 95.31 156 SER A N 1
ATOM 1213 C CA . SER A 1 156 ? -13.727 11.039 21.047 1 95.31 156 SER A CA 1
ATOM 1214 C C . SER A 1 156 ? -14.156 12.438 21.469 1 95.31 156 SER A C 1
ATOM 1216 O O . SER A 1 156 ? -15.242 12.617 22.031 1 95.31 156 SER A O 1
ATOM 1218 N N . ASN A 1 157 ? -13.352 13.422 21.234 1 96 157 ASN A N 1
ATOM 1219 C CA . ASN A 1 157 ? -13.672 14.773 21.688 1 96 157 ASN A CA 1
ATOM 1220 C C . ASN A 1 157 ? -14.453 15.547 20.641 1 96 157 ASN A C 1
ATOM 1222 O O . ASN A 1 157 ? -14.812 16.703 20.859 1 96 157 ASN A O 1
ATOM 1226 N N . VAL A 1 158 ? -14.727 14.867 19.438 1 97.56 158 VAL A N 1
ATOM 1227 C CA . VAL A 1 158 ? -15.469 15.602 18.406 1 97.56 158 VAL A CA 1
ATOM 1228 C C . VAL A 1 158 ? -16.625 14.75 17.906 1 97.56 158 VAL A C 1
ATOM 1230 O O . VAL A 1 158 ? -16.812 14.594 16.703 1 97.56 158 VAL A O 1
ATOM 1233 N N . PRO A 1 159 ? -17.453 14.211 18.734 1 97.62 159 PRO A N 1
ATOM 1234 C CA . PRO A 1 159 ? -18.562 13.367 18.297 1 97.62 159 PRO A CA 1
ATOM 1235 C C . PRO A 1 159 ? -19.609 14.141 17.484 1 97.62 159 PRO A C 1
ATOM 1237 O O . PRO A 1 159 ? -20.25 13.578 16.594 1 97.62 159 PRO A O 1
ATOM 1240 N N . GLY A 1 160 ? -19.797 15.414 17.828 1 97.62 160 GLY A N 1
ATOM 1241 C CA . GLY A 1 160 ? -20.719 16.234 17.047 1 97.62 160 GLY A CA 1
ATOM 1242 C C . GLY A 1 160 ? -20.281 16.391 15.602 1 97.62 160 GLY A C 1
ATOM 1243 O O . GLY A 1 160 ? -21.109 16.359 14.695 1 97.62 160 GLY A O 1
ATOM 1244 N N . CYS A 1 161 ? -18.984 16.625 15.391 1 98.5 161 CYS A N 1
ATOM 1245 C CA . CYS A 1 161 ? -18.469 16.703 14.031 1 98.5 161 CYS A CA 1
ATOM 1246 C C . CYS A 1 161 ? -18.688 15.383 13.289 1 98.5 161 CYS A C 1
ATOM 1248 O O . CYS A 1 161 ? -19.031 15.391 12.102 1 98.5 161 CYS A O 1
ATOM 1250 N N . SER A 1 162 ? -18.469 14.289 13.953 1 97.94 162 SER A N 1
ATOM 1251 C CA . SER A 1 162 ? -18.656 12.977 13.359 1 97.94 162 SER A CA 1
ATOM 1252 C C . SER A 1 162 ? -20.078 12.789 12.859 1 97.94 162 SER A C 1
ATOM 1254 O O . SER A 1 162 ? -20.297 12.359 11.727 1 97.94 162 SER A O 1
ATOM 1256 N N . ARG A 1 163 ? -21.031 13.117 13.695 1 97.69 163 ARG A N 1
ATOM 1257 C CA . ARG A 1 163 ? -22.438 13.008 13.328 1 97.69 163 ARG A CA 1
ATOM 1258 C C . ARG A 1 163 ? -22.797 13.984 12.219 1 97.69 163 ARG A C 1
ATOM 1260 O O . ARG A 1 163 ? -23.625 13.672 11.352 1 97.69 163 ARG A O 1
ATOM 1267 N N . ALA A 1 164 ? -22.219 15.164 12.336 1 98.62 164 ALA A N 1
ATOM 1268 C CA . ALA A 1 164 ? -22.469 16.172 11.312 1 98.62 164 ALA A CA 1
ATOM 1269 C C . ALA A 1 164 ? -22 15.688 9.938 1 98.62 164 ALA A C 1
ATOM 1271 O O . ALA A 1 164 ? -22.688 15.914 8.938 1 98.62 164 ALA A O 1
ATOM 1272 N N . ILE A 1 165 ? -20.875 15.023 9.867 1 98.88 165 ILE A N 1
ATOM 1273 C CA . ILE A 1 165 ? -20.328 14.5 8.617 1 98.88 165 ILE A CA 1
ATOM 1274 C C . ILE A 1 165 ? -21.266 13.438 8.047 1 98.88 165 ILE A C 1
ATOM 1276 O O . ILE A 1 165 ? -21.562 13.43 6.848 1 98.88 165 ILE A O 1
ATOM 1280 N N . GLU A 1 166 ? -21.703 12.531 8.891 1 98.69 166 GLU A N 1
ATOM 1281 C CA . GLU A 1 166 ? -22.688 11.531 8.453 1 98.69 166 GLU A CA 1
ATOM 1282 C C . GLU A 1 166 ? -23.922 12.195 7.867 1 98.69 166 GLU A C 1
ATOM 1284 O O . GLU A 1 166 ? -24.469 11.734 6.855 1 98.69 166 GLU A O 1
ATOM 1289 N N . ASN A 1 167 ? -24.359 13.289 8.492 1 98.25 167 ASN A N 1
ATOM 1290 C CA . ASN A 1 167 ? -25.531 14.039 8.031 1 98.25 167 ASN A CA 1
ATOM 1291 C C . ASN A 1 167 ? -25.281 14.648 6.652 1 98.25 167 ASN A C 1
ATOM 1293 O O . ASN A 1 167 ? -26.203 14.734 5.836 1 98.25 167 ASN A O 1
ATOM 1297 N N . VAL A 1 168 ? -24.062 15.148 6.402 1 98.94 168 VAL A N 1
ATOM 1298 C CA . VAL A 1 168 ? -23.734 15.719 5.098 1 98.94 168 VAL A CA 1
ATOM 1299 C C . VAL A 1 168 ? -24.047 14.703 4.004 1 98.94 168 VAL A C 1
ATOM 1301 O O . VAL A 1 168 ? -24.719 15.023 3.016 1 98.94 168 VAL A O 1
ATOM 1304 N N . PHE A 1 169 ? -23.578 13.438 4.152 1 98.88 169 PHE A N 1
ATOM 1305 C CA . PHE A 1 169 ? -23.766 12.422 3.127 1 98.88 169 PHE A CA 1
ATOM 1306 C C . PHE A 1 169 ? -25.219 12 3.043 1 98.88 169 PHE A C 1
ATOM 1308 O O . PHE A 1 169 ? -25.734 11.766 1.95 1 98.88 169 PHE A O 1
ATOM 1315 N N . ARG A 1 170 ? -25.906 11.945 4.207 1 98.5 170 ARG A N 1
ATOM 1316 C CA . ARG A 1 170 ? -27.328 11.625 4.215 1 98.5 170 ARG A CA 1
ATOM 1317 C C . ARG A 1 170 ? -28.125 12.664 3.438 1 98.5 170 ARG A C 1
ATOM 1319 O O . ARG A 1 170 ? -28.922 12.32 2.566 1 98.5 170 ARG A O 1
ATOM 1326 N N . GLU A 1 171 ? -27.859 13.93 3.734 1 98.56 171 GLU A N 1
ATOM 1327 C CA . GLU A 1 171 ? -28.594 15.031 3.102 1 98.56 171 GLU A CA 1
ATOM 1328 C C . GLU A 1 171 ? -28.25 15.125 1.615 1 98.56 171 GLU A C 1
ATOM 1330 O O . GLU A 1 171 ? -29.094 15.555 0.813 1 98.56 171 GLU A O 1
ATOM 1335 N N . ALA A 1 172 ? -27.062 14.727 1.271 1 98.75 172 ALA A N 1
ATOM 1336 C CA . ALA A 1 172 ? -26.641 14.727 -0.127 1 98.75 172 ALA A CA 1
ATOM 1337 C C . ALA A 1 172 ? -27.328 13.609 -0.909 1 98.75 172 ALA A C 1
ATOM 1339 O O . ALA A 1 172 ? -27.297 13.594 -2.141 1 98.75 172 ALA A O 1
ATOM 1340 N N . GLY A 1 173 ? -27.906 12.617 -0.202 1 98.62 173 GLY A N 1
ATOM 1341 C CA . GLY A 1 173 ? -28.703 11.594 -0.873 1 98.62 173 GLY A CA 1
ATOM 1342 C C . GLY A 1 173 ? -28.016 10.242 -0.923 1 98.62 173 GLY A C 1
ATOM 1343 O O . GLY A 1 173 ? -28.5 9.32 -1.569 1 98.62 173 GLY A O 1
ATOM 1344 N N . TYR A 1 174 ? -26.906 10.086 -0.233 1 98.81 174 TYR A N 1
ATOM 1345 C CA . TYR A 1 174 ? -26.234 8.789 -0.224 1 98.81 174 TYR A CA 1
ATOM 1346 C C . TYR A 1 174 ? -27.141 7.711 0.358 1 98.81 174 TYR A C 1
ATOM 1348 O O . TYR A 1 174 ? -27.859 7.953 1.334 1 98.81 174 TYR A O 1
ATOM 1356 N N . PRO A 1 175 ? -27.094 6.5 -0.187 1 98.31 175 PRO A N 1
ATOM 1357 C CA . PRO A 1 175 ? -27.891 5.402 0.382 1 98.31 175 PRO A CA 1
ATOM 1358 C C . PRO A 1 175 ? -27.484 5.074 1.819 1 98.31 175 PRO A C 1
ATOM 1360 O O . PRO A 1 175 ? -26.312 5.219 2.189 1 98.31 175 PRO A O 1
ATOM 1363 N N . ASP A 1 176 ? -28.438 4.582 2.541 1 97.44 176 ASP A N 1
ATOM 1364 C CA . ASP A 1 176 ? -28.188 4.176 3.92 1 97.44 176 ASP A CA 1
ATOM 1365 C C . ASP A 1 176 ? -27.078 3.135 3.99 1 97.44 176 ASP A C 1
ATOM 1367 O O . ASP A 1 176 ? -27.031 2.215 3.172 1 97.44 176 ASP A O 1
ATOM 1371 N N . GLY A 1 177 ? -26.188 3.389 4.859 1 98.25 177 GLY A N 1
ATOM 1372 C CA . GLY A 1 177 ? -25.141 2.406 5.098 1 98.25 177 GLY A CA 1
ATOM 1373 C C . GLY A 1 177 ? -23.859 2.686 4.324 1 98.25 177 GLY A C 1
ATOM 1374 O O . GLY A 1 177 ? -22.828 2.088 4.598 1 98.25 177 GLY A O 1
ATOM 1375 N N . THR A 1 178 ? -23.859 3.592 3.361 1 98.69 178 THR A N 1
ATOM 1376 C CA . THR A 1 178 ? -22.672 3.904 2.57 1 98.69 178 THR A CA 1
ATOM 1377 C C . THR A 1 178 ? -21.641 4.629 3.422 1 98.69 178 THR A C 1
ATOM 1379 O O . THR A 1 178 ? -20.438 4.422 3.248 1 98.69 178 THR A O 1
ATOM 1382 N N . PHE A 1 179 ? -22.125 5.457 4.305 1 98.88 179 PHE A N 1
ATOM 1383 C CA . PHE A 1 179 ? -21.281 6.129 5.293 1 98.88 179 PHE A CA 1
ATOM 1384 C C . PHE A 1 179 ? -21.922 6.078 6.672 1 98.88 179 PHE A C 1
ATOM 1386 O O . PHE A 1 179 ? -23.094 6.441 6.828 1 98.88 179 PHE A O 1
ATOM 1393 N N . GLN A 1 180 ? -21.188 5.609 7.617 1 98.75 180 GLN A N 1
ATOM 1394 C CA . GLN A 1 180 ? -21.672 5.543 8.984 1 98.75 180 GLN A CA 1
ATOM 1395 C C . GLN A 1 180 ? -20.625 6.047 9.977 1 98.75 180 GLN A C 1
ATOM 1397 O O . GLN A 1 180 ? -19.422 5.883 9.75 1 98.75 180 GLN A O 1
ATOM 1402 N N . THR A 1 181 ? -21.109 6.617 11.031 1 97.94 181 THR A N 1
ATOM 1403 C CA . THR A 1 181 ? -20.266 6.98 12.172 1 97.94 181 THR A CA 1
ATOM 1404 C C . THR A 1 181 ? -20.359 5.93 13.273 1 97.94 181 THR A C 1
ATOM 1406 O O . THR A 1 181 ? -21.453 5.441 13.578 1 97.94 181 THR A O 1
ATOM 1409 N N . LEU A 1 182 ? -19.172 5.602 13.789 1 97.88 182 LEU A N 1
ATOM 1410 C CA . LEU A 1 182 ? -19.094 4.738 14.961 1 97.88 182 LEU A CA 1
ATOM 1411 C C . LEU A 1 182 ? -18.656 5.527 16.188 1 97.88 182 LEU A C 1
ATOM 1413 O O . LEU A 1 182 ? -17.484 5.895 16.312 1 97.88 182 LEU A O 1
ATOM 1417 N N . LEU A 1 183 ? -19.562 5.766 17.125 1 97.31 183 LEU A N 1
ATOM 1418 C CA . LEU A 1 183 ? -19.203 6.434 18.375 1 97.31 183 LEU A CA 1
ATOM 1419 C C . LEU A 1 183 ? -18.688 5.43 19.406 1 97.31 183 LEU A C 1
ATOM 1421 O O . LEU A 1 183 ? -19.312 5.219 20.453 1 97.31 183 LEU A O 1
ATOM 1425 N N . ILE A 1 184 ? -17.5 4.914 19.125 1 96 184 ILE A N 1
ATOM 1426 C CA . ILE A 1 184 ? -16.922 3.861 19.953 1 96 184 ILE A CA 1
ATOM 1427 C C . ILE A 1 184 ? -15.594 4.332 20.531 1 96 184 ILE A C 1
ATOM 1429 O O . ILE A 1 184 ? -15.008 5.297 20.047 1 96 184 ILE A O 1
ATOM 1433 N N . THR A 1 185 ? -15.18 3.637 21.578 1 91.88 185 THR A N 1
ATOM 1434 C CA . THR A 1 185 ? -13.859 3.883 22.141 1 91.88 185 THR A CA 1
ATOM 1435 C C . THR A 1 185 ? -12.781 3.135 21.359 1 91.88 185 THR A C 1
ATOM 1437 O O . THR A 1 185 ? -13.094 2.27 20.547 1 91.88 185 THR A O 1
ATOM 1440 N N . SER A 1 186 ? -11.57 3.506 21.578 1 88.75 186 SER A N 1
ATOM 1441 C CA . SER A 1 186 ? -10.445 3.014 20.797 1 88.75 186 SER A CA 1
ATOM 1442 C C . SER A 1 186 ? -10.273 1.506 20.953 1 88.75 186 SER A C 1
ATOM 1444 O O . SER A 1 186 ? -9.781 0.833 20.031 1 88.75 186 SER A O 1
ATOM 1446 N N . ASP A 1 187 ? -10.711 0.98 22 1 88.81 187 ASP A N 1
ATOM 1447 C CA . ASP A 1 187 ? -10.539 -0.442 22.281 1 88.81 187 ASP A CA 1
ATOM 1448 C C . ASP A 1 187 ? -11.375 -1.293 21.328 1 88.81 187 ASP A C 1
ATOM 1450 O O . ASP A 1 187 ? -11.078 -2.471 21.109 1 88.81 187 ASP A O 1
ATOM 1454 N N . LEU A 1 188 ? -12.438 -0.683 20.781 1 93.69 188 LEU A N 1
ATOM 1455 C CA . LEU A 1 188 ? -13.312 -1.443 19.891 1 93.69 188 LEU A CA 1
ATOM 1456 C C . LEU A 1 188 ? -12.836 -1.339 18.438 1 93.69 188 LEU A C 1
ATOM 1458 O O . LEU A 1 188 ? -13.383 -2.008 17.562 1 93.69 188 LEU A O 1
ATOM 1462 N N . VAL A 1 189 ? -11.859 -0.519 18.188 1 94.75 189 VAL A N 1
ATOM 1463 C CA . VAL A 1 189 ? -11.336 -0.335 16.844 1 94.75 189 VAL A CA 1
ATOM 1464 C C . VAL A 1 189 ? -10.688 -1.632 16.359 1 94.75 189 VAL A C 1
ATOM 1466 O O . VAL A 1 189 ? -10.922 -2.064 15.227 1 94.75 189 VAL A O 1
ATOM 1469 N N . ASP A 1 190 ? -9.953 -2.254 17.234 1 94.06 190 ASP A N 1
ATOM 1470 C CA . ASP A 1 190 ? -9.281 -3.5 16.875 1 94.06 190 ASP A CA 1
ATOM 1471 C C . ASP A 1 190 ? -10.297 -4.59 16.547 1 94.06 190 ASP A C 1
ATOM 1473 O O . ASP A 1 190 ? -10.102 -5.352 15.594 1 94.06 190 ASP A O 1
ATOM 1477 N N . GLU A 1 191 ? -11.312 -4.633 17.328 1 93.38 191 GLU A N 1
ATOM 1478 C CA . GLU A 1 191 ? -12.352 -5.629 17.094 1 93.38 191 GLU A CA 1
ATOM 1479 C C . GLU A 1 191 ? -13.016 -5.422 15.727 1 93.38 191 GLU A C 1
ATOM 1481 O O . GLU A 1 191 ? -13.258 -6.387 15 1 93.38 191 GLU A O 1
ATOM 1486 N N . ALA A 1 192 ? -13.32 -4.195 15.445 1 96.69 192 ALA A N 1
ATOM 1487 C CA . ALA A 1 192 ? -13.914 -3.879 14.148 1 96.69 192 ALA A CA 1
ATOM 1488 C C . ALA A 1 192 ? -12.969 -4.254 13.016 1 96.69 192 ALA A C 1
ATOM 1490 O O . ALA A 1 192 ? -13.398 -4.801 11.992 1 96.69 192 ALA A O 1
ATOM 1491 N N . LEU A 1 193 ? -11.703 -3.969 13.227 1 97.06 193 LEU A N 1
ATOM 1492 C CA . LEU A 1 193 ? -10.695 -4.195 12.195 1 97.06 193 LEU A CA 1
ATOM 1493 C C . LEU A 1 193 ? -10.469 -5.684 11.969 1 97.06 193 LEU A C 1
ATOM 1495 O O . LEU A 1 193 ? -10.117 -6.105 10.867 1 97.06 193 LEU A O 1
ATOM 1499 N N . GLU A 1 194 ? -10.672 -6.504 12.984 1 96.94 194 GLU A N 1
ATOM 1500 C CA . GLU A 1 194 ? -10.461 -7.945 12.891 1 96.94 194 GLU A CA 1
ATOM 1501 C C . GLU A 1 194 ? -11.625 -8.625 12.164 1 96.94 194 GLU A C 1
ATOM 1503 O O . GLU A 1 194 ? -11.5 -9.766 11.719 1 96.94 194 GLU A O 1
ATOM 1508 N N . ASP A 1 195 ? -12.75 -7.922 12.086 1 97.69 195 ASP A N 1
ATOM 1509 C CA . ASP A 1 195 ? -13.93 -8.477 11.43 1 97.69 195 ASP A CA 1
ATOM 1510 C C . ASP A 1 195 ? -13.711 -8.625 9.93 1 97.69 195 ASP A C 1
ATOM 1512 O O . ASP A 1 195 ? -13.234 -7.699 9.266 1 97.69 195 ASP A O 1
ATOM 1516 N N . ASP A 1 196 ? -14.117 -9.773 9.328 1 95.88 196 ASP A N 1
ATOM 1517 C CA . ASP A 1 196 ? -13.859 -10.109 7.93 1 95.88 196 ASP A CA 1
ATOM 1518 C C . ASP A 1 196 ? -14.617 -9.18 6.988 1 95.88 196 ASP A C 1
ATOM 1520 O O . ASP A 1 196 ? -14.273 -9.055 5.812 1 95.88 196 ASP A O 1
ATOM 1524 N N . ARG A 1 197 ? -15.695 -8.57 7.457 1 97.31 197 ARG A N 1
ATOM 1525 C CA . ARG A 1 197 ? -16.484 -7.672 6.621 1 97.31 197 ARG A CA 1
ATOM 1526 C C . ARG A 1 197 ? -15.734 -6.383 6.324 1 97.31 197 ARG A C 1
ATOM 1528 O O . ARG A 1 197 ? -15.992 -5.719 5.316 1 97.31 197 ARG A O 1
ATOM 1535 N N . VAL A 1 198 ? -14.734 -5.93 7.199 1 98.44 198 VAL A N 1
ATOM 1536 C CA . VAL A 1 198 ? -13.883 -4.766 6.961 1 98.44 198 VAL A CA 1
ATOM 1537 C C . VAL A 1 198 ? -12.734 -5.152 6.035 1 98.44 198 VAL A C 1
ATOM 1539 O O . VAL A 1 198 ? -12.023 -6.129 6.289 1 98.44 198 VAL A O 1
ATOM 1542 N N . ARG A 1 199 ? -12.5 -4.328 5.008 1 98.06 199 ARG A N 1
ATOM 1543 C CA . ARG A 1 199 ? -11.57 -4.77 3.975 1 98.06 199 ARG A CA 1
ATOM 1544 C C . ARG A 1 199 ? -10.328 -3.881 3.934 1 98.06 199 ARG A C 1
ATOM 1546 O O . ARG A 1 199 ? -9.398 -4.137 3.162 1 98.06 199 ARG A O 1
ATOM 1553 N N . GLY A 1 200 ? -10.242 -2.893 4.703 1 98.38 200 GLY A N 1
ATOM 1554 C CA . GLY A 1 200 ? -9.117 -1.975 4.785 1 98.38 200 GLY A CA 1
ATOM 1555 C C . GLY A 1 200 ? -9.273 -0.926 5.867 1 98.38 200 GLY A C 1
ATOM 1556 O O . GLY A 1 200 ? -10.352 -0.796 6.461 1 98.38 200 GLY A O 1
ATOM 1557 N N . VAL A 1 201 ? -8.203 -0.211 6.121 1 98.81 201 VAL A N 1
ATOM 1558 C CA . VAL A 1 201 ? -8.258 0.783 7.188 1 98.81 201 VAL A CA 1
ATOM 1559 C C . VAL A 1 201 ? -7.344 1.958 6.848 1 98.81 201 VAL A C 1
ATOM 1561 O O . VAL A 1 201 ? -6.281 1.772 6.25 1 98.81 201 VAL A O 1
ATOM 1564 N N . THR A 1 202 ? -7.789 3.088 7.129 1 98.88 202 THR A N 1
ATOM 1565 C CA . THR A 1 202 ? -6.953 4.281 7.129 1 98.88 202 THR A CA 1
ATOM 1566 C C . THR A 1 202 ? -6.945 4.938 8.508 1 98.88 202 THR A C 1
ATOM 1568 O O . THR A 1 202 ? -7.961 4.941 9.203 1 98.88 202 THR A O 1
ATOM 1571 N N . LEU A 1 203 ? -5.82 5.395 8.914 1 98.75 203 LEU A N 1
ATOM 1572 C CA . LEU A 1 203 ? -5.695 6.094 10.188 1 98.75 203 LEU A CA 1
ATOM 1573 C C . LEU A 1 203 ? -4.863 7.363 10.031 1 98.75 203 LEU A C 1
ATOM 1575 O O . LEU A 1 203 ? -3.779 7.332 9.445 1 98.75 203 LEU A O 1
ATOM 1579 N N . THR A 1 204 ? -5.371 8.422 10.359 1 98.62 204 THR A N 1
ATOM 1580 C CA . THR A 1 204 ? -4.633 9.648 10.602 1 98.62 204 THR A CA 1
ATOM 1581 C C . THR A 1 204 ? -4.543 9.945 12.094 1 98.62 204 THR A C 1
ATOM 1583 O O . THR A 1 204 ? -5.566 10.047 12.773 1 98.62 204 THR A O 1
ATOM 1586 N N . GLY A 1 205 ? -3.377 9.953 12.617 1 97.25 205 GLY A N 1
ATOM 1587 C CA . GLY A 1 205 ? -3.254 10.148 14.047 1 97.25 205 GLY A CA 1
ATOM 1588 C C . GLY A 1 205 ? -1.83 9.992 14.555 1 97.25 205 GLY A C 1
ATOM 1589 O O . GLY A 1 205 ? -0.881 10.398 13.883 1 97.25 205 GLY A O 1
ATOM 1590 N N . SER A 1 206 ? -1.692 9.469 15.789 1 95.25 206 SER A N 1
ATOM 1591 C CA . SER A 1 206 ? -0.394 9.383 16.453 1 95.25 206 SER A CA 1
ATOM 1592 C C . SER A 1 206 ? 0.371 8.141 16.016 1 95.25 206 SER A C 1
ATOM 1594 O O . SER A 1 206 ? -0.22 7.195 15.492 1 95.25 206 SER A O 1
ATOM 1596 N N . GLY A 1 207 ? 1.665 8.203 16.25 1 96.06 207 GLY A N 1
ATOM 1597 C CA . GLY A 1 207 ? 2.533 7.078 15.945 1 96.06 207 GLY A CA 1
ATOM 1598 C C . GLY A 1 207 ? 2.098 5.785 16.609 1 96.06 207 GLY A C 1
ATOM 1599 O O . GLY A 1 207 ? 1.865 4.781 15.945 1 96.06 207 GLY A O 1
ATOM 1600 N N . PRO A 1 208 ? 1.906 5.82 17.922 1 96.44 208 PRO A N 1
ATOM 1601 C CA . PRO A 1 208 ? 1.509 4.598 18.625 1 96.44 208 PRO A CA 1
ATOM 1602 C C . PRO A 1 208 ? 0.184 4.031 18.109 1 96.44 208 PRO A C 1
ATOM 1604 O O . PRO A 1 208 ? 0.059 2.82 17.922 1 96.44 208 PRO A O 1
ATOM 1607 N N . ALA A 1 209 ? -0.789 4.902 17.875 1 96.69 209 ALA A N 1
ATOM 1608 C CA . ALA A 1 209 ? -2.064 4.438 17.344 1 96.69 209 ALA A CA 1
ATOM 1609 C C . ALA A 1 209 ? -1.888 3.848 15.945 1 96.69 209 ALA A C 1
ATOM 1611 O O . ALA A 1 209 ? -2.471 2.809 15.625 1 96.69 209 ALA A O 1
ATOM 1612 N N . GLY A 1 210 ? -1.115 4.535 15.125 1 98.19 210 GLY A N 1
ATOM 1613 C CA . GLY A 1 210 ? -0.829 4.031 13.789 1 98.19 210 GLY A CA 1
ATOM 1614 C C . GLY A 1 210 ? -0.182 2.658 13.797 1 98.19 210 GLY A C 1
ATOM 1615 O O . GLY A 1 210 ? -0.583 1.773 13.039 1 98.19 210 GLY A O 1
ATOM 1616 N N . ARG A 1 211 ? 0.81 2.477 14.672 1 98.31 211 ARG A N 1
ATOM 1617 C CA . ARG A 1 211 ? 1.517 1.205 14.781 1 98.31 211 ARG A CA 1
ATOM 1618 C C . ARG A 1 211 ? 0.567 0.087 15.203 1 98.31 211 ARG A C 1
ATOM 1620 O O . ARG A 1 211 ? 0.634 -1.022 14.672 1 98.31 211 ARG A O 1
ATOM 1627 N N . ALA A 1 212 ? -0.298 0.378 16.109 1 98.06 212 ALA A N 1
ATOM 1628 C CA . ALA A 1 212 ? -1.236 -0.625 16.609 1 98.06 212 ALA A CA 1
ATOM 1629 C C . ALA A 1 212 ? -2.213 -1.052 15.516 1 98.06 212 ALA A C 1
ATOM 1631 O O . ALA A 1 212 ? -2.402 -2.246 15.273 1 98.06 212 ALA A O 1
ATOM 1632 N N . VAL A 1 213 ? -2.795 -0.079 14.859 1 98.25 213 VAL A N 1
ATOM 1633 C CA . VAL A 1 213 ? -3.795 -0.331 13.828 1 98.25 213 VAL A CA 1
ATOM 1634 C C . VAL A 1 213 ? -3.15 -1.055 12.648 1 98.25 213 VAL A C 1
ATOM 1636 O O . VAL A 1 213 ? -3.709 -2.02 12.125 1 98.25 213 VAL A O 1
ATOM 1639 N N . ALA A 1 214 ? -1.985 -0.617 12.258 1 98.56 214 ALA A N 1
ATOM 1640 C CA . ALA A 1 214 ? -1.293 -1.22 11.125 1 98.56 214 ALA A CA 1
ATOM 1641 C C . ALA A 1 214 ? -0.87 -2.652 11.438 1 98.56 214 ALA A C 1
ATOM 1643 O O . ALA A 1 214 ? -0.878 -3.516 10.555 1 98.56 214 ALA A O 1
ATOM 1644 N N . SER A 1 215 ? -0.436 -2.879 12.672 1 98.5 215 SER A N 1
ATOM 1645 C CA . SER A 1 215 ? -0.082 -4.23 13.086 1 98.5 215 SER A CA 1
ATOM 1646 C C . SER A 1 215 ? -1.272 -5.176 12.969 1 98.5 215 SER A C 1
ATOM 1648 O O . SER A 1 215 ? -1.145 -6.277 12.43 1 98.5 215 SER A O 1
ATOM 1650 N N . THR A 1 216 ? -2.434 -4.723 13.453 1 98.31 216 THR A N 1
ATOM 1651 C CA . THR A 1 216 ? -3.65 -5.523 13.375 1 98.31 216 THR A CA 1
ATOM 1652 C C . THR A 1 216 ? -4.07 -5.723 11.922 1 98.31 216 THR A C 1
ATOM 1654 O O . THR A 1 216 ? -4.445 -6.824 11.523 1 98.31 216 THR A O 1
ATOM 1657 N N . ALA A 1 217 ? -4.02 -4.641 11.133 1 98.62 217 ALA A N 1
ATOM 1658 C CA . ALA A 1 217 ? -4.367 -4.738 9.719 1 98.62 217 ALA A CA 1
ATOM 1659 C C . ALA A 1 217 ? -3.49 -5.766 9.008 1 98.62 217 ALA A C 1
ATOM 1661 O O . ALA A 1 217 ? -3.99 -6.586 8.234 1 98.62 217 ALA A O 1
ATOM 1662 N N . GLY A 1 218 ? -2.164 -5.691 9.281 1 98.38 218 GLY A N 1
ATOM 1663 C CA . GLY A 1 218 ? -1.249 -6.66 8.695 1 98.38 218 GLY A CA 1
ATOM 1664 C C . GLY A 1 218 ? -1.583 -8.094 9.062 1 98.38 218 GLY A C 1
ATOM 1665 O O . GLY A 1 218 ? -1.644 -8.969 8.195 1 98.38 218 GLY A O 1
ATOM 1666 N N . ARG A 1 219 ? -1.872 -8.312 10.328 1 98.06 219 ARG A N 1
ATOM 1667 C CA . ARG A 1 219 ? -2.221 -9.648 10.812 1 98.06 219 ARG A CA 1
ATOM 1668 C C . ARG A 1 219 ? -3.471 -10.172 10.117 1 98.06 219 ARG A C 1
ATOM 1670 O O . ARG A 1 219 ? -3.605 -11.375 9.898 1 98.06 219 ARG A O 1
ATOM 1677 N N . GLN A 1 220 ? -4.344 -9.266 9.727 1 98.12 220 GLN A N 1
ATOM 1678 C CA . GLN A 1 220 ? -5.617 -9.633 9.109 1 98.12 220 GLN A CA 1
ATOM 1679 C C . GLN A 1 220 ? -5.539 -9.531 7.594 1 98.12 220 GLN A C 1
ATOM 1681 O O . GLN A 1 220 ? -6.555 -9.656 6.906 1 98.12 220 GLN A O 1
ATOM 1686 N N . LEU A 1 221 ? -4.363 -9.281 7.027 1 98.31 221 LEU A N 1
ATOM 1687 C CA . LEU A 1 221 ? -4.121 -9.164 5.594 1 98.31 221 LEU A CA 1
ATOM 1688 C C . LEU A 1 221 ? -4.992 -8.07 4.98 1 98.31 221 LEU A C 1
ATOM 1690 O O . LEU A 1 221 ? -5.594 -8.273 3.922 1 98.31 221 LEU A O 1
ATOM 1694 N N . LYS A 1 222 ? -5.051 -6.953 5.699 1 98.31 222 LYS A N 1
ATOM 1695 C CA . LYS A 1 222 ? -5.812 -5.805 5.215 1 98.31 222 LYS A CA 1
ATOM 1696 C C . LYS A 1 222 ? -4.895 -4.629 4.895 1 98.31 222 LYS A C 1
ATOM 1698 O O . LYS A 1 222 ? -3.965 -4.336 5.648 1 98.31 222 LYS A O 1
ATOM 1703 N N . ARG A 1 223 ? -5.137 -4 3.779 1 97.19 223 ARG A N 1
ATOM 1704 C CA . ARG A 1 223 ? -4.398 -2.797 3.418 1 97.19 223 ARG A CA 1
ATOM 1705 C C . ARG A 1 223 ? -4.633 -1.684 4.434 1 97.19 223 ARG A C 1
ATOM 1707 O O . ARG A 1 223 ? -5.75 -1.515 4.93 1 97.19 223 ARG A O 1
ATOM 1714 N N . SER A 1 224 ? -3.584 -0.953 4.738 1 98.5 224 SER A N 1
ATOM 1715 C CA . SER A 1 224 ? -3.699 0.212 5.609 1 98.5 224 SER A CA 1
ATOM 1716 C C . SER A 1 224 ? -3.012 1.429 5 1 98.5 224 SER A C 1
ATOM 1718 O O . SER A 1 224 ? -2.021 1.292 4.277 1 98.5 224 SER A O 1
ATOM 1720 N N . VAL A 1 225 ? -3.564 2.562 5.16 1 98.75 225 VAL A N 1
ATOM 1721 C CA . VAL A 1 225 ? -2.98 3.861 4.84 1 98.75 225 VAL A CA 1
ATOM 1722 C C . VAL A 1 225 ? -2.822 4.688 6.113 1 98.75 225 VAL A C 1
ATOM 1724 O O . VAL A 1 225 ? -3.781 4.859 6.871 1 98.75 225 VAL A O 1
ATOM 1727 N N . LEU A 1 226 ? -1.599 5.16 6.328 1 98.81 226 LEU A N 1
ATOM 1728 C CA . LEU A 1 226 ? -1.292 5.84 7.582 1 98.81 226 LEU A CA 1
ATOM 1729 C C . LEU A 1 226 ? -0.765 7.246 7.32 1 98.81 226 LEU A C 1
ATOM 1731 O O . LEU A 1 226 ? 0.198 7.426 6.574 1 98.81 226 LEU A O 1
ATOM 1735 N N . GLU A 1 227 ? -1.386 8.18 7.816 1 98.56 227 GLU A N 1
ATOM 1736 C CA . GLU A 1 227 ? -0.895 9.555 7.922 1 98.56 227 GLU A CA 1
ATOM 1737 C C . GLU A 1 227 ? -0.656 9.945 9.383 1 98.56 227 GLU A C 1
ATOM 1739 O O . GLU A 1 227 ? -1.606 10.102 10.148 1 98.56 227 GLU A O 1
ATOM 1744 N N . LEU A 1 228 ? 0.57 10.102 9.727 1 98.12 228 LEU A N 1
ATOM 1745 C CA . LEU A 1 228 ? 0.92 10.273 11.133 1 98.12 228 LEU A CA 1
ATOM 1746 C C . LEU A 1 228 ? 1.63 11.602 11.359 1 98.12 228 LEU A C 1
ATOM 1748 O O . LEU A 1 228 ? 1.38 12.578 10.641 1 98.12 228 LEU A O 1
ATOM 1752 N N . GLY A 1 229 ? 2.379 11.719 12.414 1 95.75 229 GLY A N 1
ATOM 1753 C CA . GLY A 1 229 ? 2.91 13.008 12.836 1 95.75 229 GLY A CA 1
ATOM 1754 C C . GLY A 1 229 ? 4.016 13.516 11.93 1 95.75 229 GLY A C 1
ATOM 1755 O O . GLY A 1 229 ? 4.465 12.805 11.031 1 95.75 229 GLY A O 1
ATOM 1756 N N . GLY A 1 230 ? 4.348 14.742 12.102 1 96.06 230 GLY A N 1
ATOM 1757 C CA . GLY A 1 230 ? 5.422 15.406 11.375 1 96.06 230 GLY A CA 1
ATOM 1758 C C . GLY A 1 230 ? 6.148 16.453 12.203 1 96.06 230 GLY A C 1
ATOM 1759 O O . GLY A 1 230 ? 5.633 16.906 13.227 1 96.06 230 GLY A O 1
ATOM 1760 N N . SER A 1 231 ? 7.324 16.719 11.914 1 97.44 231 SER A N 1
ATOM 1761 C CA . SER A 1 231 ? 8.133 17.844 12.367 1 97.44 231 SER A CA 1
ATOM 1762 C C . SER A 1 231 ? 8.766 18.578 11.195 1 97.44 231 SER A C 1
ATOM 1764 O O . SER A 1 231 ? 9.992 18.609 11.062 1 97.44 231 SER A O 1
ATOM 1766 N N . ASP A 1 232 ? 7.895 19.25 10.469 1 98.44 232 ASP A N 1
ATOM 1767 C CA . ASP A 1 232 ? 8.227 19.766 9.141 1 98.44 232 ASP A CA 1
ATOM 1768 C C . ASP A 1 232 ? 9.227 20.906 9.234 1 98.44 232 ASP A C 1
ATOM 1770 O O . ASP A 1 232 ? 8.984 21.891 9.93 1 98.44 232 ASP A O 1
ATOM 1774 N N . PRO A 1 233 ? 10.328 20.797 8.531 1 98.81 233 PRO A N 1
ATOM 1775 C CA . PRO A 1 233 ? 11.266 21.922 8.461 1 98.81 233 PRO A CA 1
ATOM 1776 C C . PRO A 1 233 ? 10.789 23.031 7.52 1 98.81 233 PRO A C 1
ATOM 1778 O O . PRO A 1 233 ? 10.188 22.734 6.48 1 98.81 233 PRO A O 1
ATOM 1781 N N . PHE A 1 234 ? 10.992 24.188 7.93 1 98.94 234 PHE A N 1
ATOM 1782 C CA . PHE A 1 234 ? 10.836 25.422 7.148 1 98.94 234 PHE A CA 1
ATOM 1783 C C . PHE A 1 234 ? 12.188 26.078 6.902 1 98.94 234 PHE A C 1
ATOM 1785 O O . PHE A 1 234 ? 12.711 26.766 7.781 1 98.94 234 PHE A O 1
ATOM 1792 N N . ILE A 1 235 ? 12.734 25.859 5.711 1 98.94 235 ILE A N 1
ATOM 1793 C CA . ILE A 1 235 ? 14.117 26.219 5.434 1 98.94 235 ILE A CA 1
ATOM 1794 C C . ILE A 1 235 ? 14.172 27.578 4.738 1 98.94 235 ILE A C 1
ATOM 1796 O O . ILE A 1 235 ? 13.562 27.766 3.678 1 98.94 235 ILE A O 1
ATOM 1800 N N . VAL A 1 236 ? 14.867 28.516 5.32 1 98.94 236 VAL A N 1
ATOM 1801 C CA . VAL A 1 236 ? 15.055 29.844 4.742 1 98.94 236 VAL A CA 1
ATOM 1802 C C . VAL A 1 236 ? 16.516 30.031 4.32 1 98.94 236 VAL A C 1
ATOM 1804 O O . VAL A 1 236 ? 17.391 30.188 5.168 1 98.94 236 VAL A O 1
ATOM 1807 N N . LEU A 1 237 ? 16.75 30.047 3.023 1 98.88 237 LEU A N 1
ATOM 1808 C CA . LEU A 1 237 ? 18.109 30.125 2.516 1 98.88 237 LEU A CA 1
ATOM 1809 C C . LEU A 1 237 ? 18.578 31.578 2.43 1 98.88 237 LEU A C 1
ATOM 1811 O O . LEU A 1 237 ? 17.797 32.5 2.715 1 98.88 237 LEU A O 1
ATOM 1815 N N . ASP A 1 238 ? 19.859 31.828 2.008 1 98.69 238 ASP A N 1
ATOM 1816 C CA . ASP A 1 238 ? 20.531 33.125 2.082 1 98.69 238 ASP A CA 1
ATOM 1817 C C . ASP A 1 238 ? 19.938 34.125 1.083 1 98.69 238 ASP A C 1
ATOM 1819 O O . ASP A 1 238 ? 20.047 35.312 1.268 1 98.69 238 ASP A O 1
ATOM 1823 N N . ASP A 1 239 ? 19.25 33.594 0.093 1 98.62 239 ASP A N 1
ATOM 1824 C CA . ASP A 1 239 ? 18.734 34.469 -0.953 1 98.62 239 ASP A CA 1
ATOM 1825 C C . ASP A 1 239 ? 17.219 34.594 -0.879 1 98.62 239 ASP A C 1
ATOM 1827 O O . ASP A 1 239 ? 16.578 35.125 -1.79 1 98.62 239 ASP A O 1
ATOM 1831 N N . ALA A 1 240 ? 16.625 34.062 0.192 1 98.62 240 ALA A N 1
ATOM 1832 C CA . ALA A 1 240 ? 15.164 34 0.312 1 98.62 240 ALA A CA 1
ATOM 1833 C C . ALA A 1 240 ? 14.555 35.406 0.393 1 98.62 240 ALA A C 1
ATOM 1835 O O . ALA A 1 240 ? 15.211 36.344 0.847 1 98.62 240 ALA A O 1
ATOM 1836 N N . ASP A 1 241 ? 13.352 35.531 -0.086 1 98.75 241 ASP A N 1
ATOM 1837 C CA . ASP A 1 241 ? 12.523 36.688 0.313 1 98.75 241 ASP A CA 1
ATOM 1838 C C . ASP A 1 241 ? 12.125 36.562 1.785 1 98.75 241 ASP A C 1
ATOM 1840 O O . ASP A 1 241 ? 11.117 35.969 2.123 1 98.75 241 ASP A O 1
ATOM 1844 N N . VAL A 1 242 ? 12.836 37.25 2.584 1 98.81 242 VAL A N 1
ATOM 1845 C CA . VAL A 1 242 ? 12.75 37.062 4.031 1 98.81 242 VAL A CA 1
ATOM 1846 C C . VAL A 1 242 ? 11.391 37.531 4.531 1 98.81 242 VAL A C 1
ATOM 1848 O O . VAL A 1 242 ? 10.805 36.938 5.43 1 98.81 242 VAL A O 1
ATOM 1851 N N . GLU A 1 243 ? 10.922 38.625 3.984 1 98.69 243 GLU A N 1
ATOM 1852 C CA . GLU A 1 243 ? 9.617 39.156 4.387 1 98.69 243 GLU A CA 1
ATOM 1853 C C . GLU A 1 243 ? 8.508 38.125 4.098 1 98.69 243 GLU A C 1
ATOM 1855 O O . GLU A 1 243 ? 7.703 37.812 4.977 1 98.69 243 GLU A O 1
ATOM 1860 N N . ALA A 1 244 ? 8.484 37.625 2.918 1 98.75 244 ALA A N 1
ATOM 1861 C CA . ALA A 1 244 ? 7.48 36.656 2.533 1 98.75 244 ALA A CA 1
ATOM 1862 C C . ALA A 1 244 ? 7.613 35.375 3.367 1 98.75 244 ALA A C 1
ATOM 1864 O O . ALA A 1 244 ? 6.609 34.781 3.762 1 98.75 244 ALA A O 1
ATOM 1865 N N . ALA A 1 245 ? 8.836 34.938 3.574 1 98.88 245 ALA A N 1
ATOM 1866 C CA . ALA A 1 245 ? 9.086 33.719 4.367 1 98.88 245 ALA A CA 1
ATOM 1867 C C . ALA A 1 245 ? 8.578 33.906 5.793 1 98.88 245 ALA A C 1
ATOM 1869 O O . ALA A 1 245 ? 7.973 32.969 6.352 1 98.88 245 ALA A O 1
ATOM 1870 N N . ALA A 1 246 ? 8.852 35.031 6.375 1 98.88 246 ALA A N 1
ATOM 1871 C CA . ALA A 1 246 ? 8.43 35.281 7.75 1 98.88 246 ALA A CA 1
ATOM 1872 C C . ALA A 1 246 ? 6.91 35.312 7.871 1 98.88 246 ALA A C 1
ATOM 1874 O O . ALA A 1 246 ? 6.344 34.719 8.789 1 98.88 246 ALA A O 1
ATOM 1875 N N . GLU A 1 247 ? 6.312 36.062 6.953 1 98.69 247 GLU A N 1
ATOM 1876 C CA . GLU A 1 247 ? 4.855 36.156 6.961 1 98.69 247 GLU A CA 1
ATOM 1877 C C . GLU A 1 247 ? 4.211 34.781 6.777 1 98.69 247 GLU A C 1
ATOM 1879 O O . GLU A 1 247 ? 3.348 34.375 7.559 1 98.69 247 GLU A O 1
ATOM 1884 N N . THR A 1 248 ? 4.633 34.031 5.77 1 98.75 248 THR A N 1
ATOM 1885 C CA . THR A 1 248 ? 4.078 32.719 5.488 1 98.75 248 THR A CA 1
ATOM 1886 C C . THR A 1 248 ? 4.445 31.734 6.594 1 98.75 248 THR A C 1
ATOM 1888 O O . THR A 1 248 ? 3.654 30.844 6.934 1 98.75 248 THR A O 1
ATOM 1891 N N . GLY A 1 249 ? 5.664 31.859 7.074 1 98.88 249 GLY A N 1
ATOM 1892 C CA . GLY A 1 249 ? 6.105 31 8.156 1 98.88 249 GLY A CA 1
ATOM 1893 C C . GLY A 1 249 ? 5.23 31.109 9.398 1 98.88 249 GLY A C 1
ATOM 1894 O O . GLY A 1 249 ? 4.934 30.109 10.039 1 98.88 249 GLY A O 1
ATOM 1895 N N . ALA A 1 250 ? 4.855 32.375 9.727 1 98.81 250 ALA A N 1
ATOM 1896 C CA . ALA A 1 250 ? 3.973 32.562 10.875 1 98.81 250 ALA A CA 1
ATOM 1897 C C . ALA A 1 250 ? 2.641 31.844 10.68 1 98.81 250 ALA A C 1
ATOM 1899 O O . ALA A 1 250 ? 2.146 31.188 11.594 1 98.81 250 ALA A O 1
ATOM 1900 N N . SER A 1 251 ? 2.141 31.969 9.508 1 98.38 251 SER A N 1
ATOM 1901 C CA . SER A 1 251 ? 0.897 31.281 9.188 1 98.38 251 SER A CA 1
ATOM 1902 C C . SER A 1 251 ? 1.085 29.766 9.195 1 98.38 251 SER A C 1
ATOM 1904 O O . SER A 1 251 ? 0.244 29.031 9.727 1 98.38 251 SER A O 1
ATOM 1906 N N . ALA A 1 252 ? 2.186 29.312 8.609 1 98.69 252 ALA A N 1
ATOM 1907 C CA . ALA A 1 252 ? 2.482 27.891 8.492 1 98.69 252 ALA A CA 1
ATOM 1908 C C . ALA A 1 252 ? 2.598 27.234 9.867 1 98.69 252 ALA A C 1
ATOM 1910 O O . ALA A 1 252 ? 2.309 26.047 10.023 1 98.69 252 ALA A O 1
ATOM 1911 N N . ARG A 1 253 ? 2.963 27.969 10.836 1 98.75 253 ARG A N 1
ATOM 1912 C CA . ARG A 1 253 ? 3.188 27.406 12.164 1 98.75 253 ARG A CA 1
ATOM 1913 C C . ARG A 1 253 ? 1.943 27.531 13.031 1 98.75 253 ARG A C 1
ATOM 1915 O O . ARG A 1 253 ? 1.675 26.688 13.875 1 98.75 253 ARG A O 1
ATOM 1922 N N . MET A 1 254 ? 1.17 28.656 12.82 1 98.75 254 MET A N 1
ATOM 1923 C CA . MET A 1 254 ? 0.215 29.047 13.859 1 98.75 254 MET A CA 1
ATOM 1924 C C . MET A 1 254 ? -1.21 28.703 13.438 1 98.75 254 MET A C 1
ATOM 1926 O O . MET A 1 254 ? -2.127 28.719 14.266 1 98.75 254 MET A O 1
ATOM 1930 N N . LEU A 1 255 ? -1.398 28.344 12.125 1 97.88 255 LEU A N 1
ATOM 1931 C CA . LEU A 1 255 ? -2.725 27.938 11.672 1 97.88 255 LEU A CA 1
ATOM 1932 C C . LEU A 1 255 ? -3.303 26.844 12.562 1 97.88 255 LEU A C 1
ATOM 1934 O O . LEU A 1 255 ? -2.6 25.906 12.93 1 97.88 255 LEU A O 1
ATOM 1938 N N . ASN A 1 256 ? -4.598 27.031 12.984 1 98.5 256 ASN A N 1
ATOM 1939 C CA . ASN A 1 256 ? -5.289 26.125 13.898 1 98.5 256 ASN A CA 1
ATOM 1940 C C . ASN A 1 256 ? -4.539 25.984 15.219 1 98.5 256 ASN A C 1
ATOM 1942 O O . ASN A 1 256 ? -4.469 24.891 15.789 1 98.5 256 ASN A O 1
ATOM 1946 N N . SER A 1 257 ? -3.916 27.141 15.633 1 98.44 257 SER A N 1
ATOM 1947 C CA . SER A 1 257 ? -3.143 27.188 16.875 1 98.44 257 SER A CA 1
ATOM 1948 C C . SER A 1 257 ? -1.995 26.188 16.844 1 98.44 257 SER A C 1
ATOM 1950 O O . SER A 1 257 ? -1.699 25.562 17.859 1 98.44 257 SER A O 1
ATOM 1952 N N . GLY A 1 258 ? -1.45 25.938 15.688 1 98.5 258 GLY A N 1
ATOM 1953 C CA . GLY A 1 258 ? -0.306 25.062 15.523 1 98.5 258 GLY A CA 1
ATOM 1954 C C . GLY A 1 258 ? -0.674 23.594 15.578 1 98.5 258 GLY A C 1
ATOM 1955 O O . GLY A 1 258 ? 0.203 22.719 15.547 1 98.5 258 GLY A O 1
ATOM 1956 N N . GLN A 1 259 ? -1.953 23.25 15.641 1 98.44 259 GLN A N 1
ATOM 1957 C CA . GLN A 1 259 ? -2.42 21.875 15.742 1 98.44 259 GLN A CA 1
ATOM 1958 C C . GLN A 1 259 ? -2.656 21.266 14.359 1 98.44 259 GLN A C 1
ATOM 1960 O O . GLN A 1 259 ? -3.779 20.875 14.031 1 98.44 259 GLN A O 1
ATOM 1965 N N . SER A 1 260 ? -1.603 21.156 13.617 1 98 260 SER A N 1
ATOM 1966 C CA . SER A 1 260 ? -1.58 20.609 12.266 1 98 260 SER A CA 1
ATOM 1967 C C . SER A 1 260 ? -0.353 19.734 12.039 1 98 260 SER A C 1
ATOM 1969 O O . SER A 1 260 ? 0.764 20.125 12.391 1 98 260 SER A O 1
ATOM 1971 N N . CYS A 1 261 ? -0.521 18.578 11.5 1 97.25 261 CYS A N 1
ATOM 1972 C CA . CYS A 1 261 ? 0.573 17.641 11.289 1 97.25 261 CYS A CA 1
ATOM 1973 C C . CYS A 1 261 ? 1.6 18.203 10.312 1 97.25 261 CYS A C 1
ATOM 1975 O O . CYS A 1 261 ? 2.793 17.922 10.43 1 97.25 261 CYS A O 1
ATOM 1977 N N . ILE A 1 262 ? 1.126 19.062 9.367 1 97.88 262 ILE A N 1
ATOM 1978 C CA . ILE A 1 262 ? 2.021 19.578 8.336 1 97.88 262 ILE A CA 1
ATOM 1979 C C . ILE A 1 262 ? 2.428 21 8.664 1 97.88 262 ILE A C 1
ATOM 1981 O O . ILE A 1 262 ? 2.939 21.734 7.809 1 97.88 262 ILE A O 1
ATOM 1985 N N . ALA A 1 263 ? 2.195 21.469 9.844 1 98.25 263 ALA A N 1
ATOM 1986 C CA . ALA A 1 263 ? 2.654 22.797 10.25 1 98.25 263 ALA A CA 1
ATOM 1987 C C . ALA A 1 263 ? 4.18 22.875 10.25 1 98.25 263 ALA A C 1
ATOM 1989 O O . ALA A 1 263 ? 4.855 21.906 10.586 1 98.25 263 ALA A O 1
ATOM 1990 N N . ALA A 1 264 ? 4.684 24.078 9.898 1 98.5 264 ALA A N 1
ATOM 1991 C CA . ALA A 1 264 ? 6.109 24.312 10.086 1 98.5 264 ALA A CA 1
ATOM 1992 C C . ALA A 1 264 ? 6.48 24.297 11.57 1 98.5 264 ALA A C 1
ATOM 1994 O O . ALA A 1 264 ? 5.863 24.984 12.383 1 98.5 264 ALA A O 1
ATOM 1995 N N . LYS A 1 265 ? 7.422 23.484 11.953 1 98.38 265 LYS A N 1
ATOM 1996 C CA . LYS A 1 265 ? 7.793 23.359 13.367 1 98.38 265 LYS A CA 1
ATOM 1997 C C . LYS A 1 265 ? 9.234 23.812 13.586 1 98.38 265 LYS A C 1
ATOM 1999 O O . LYS A 1 265 ? 9.523 24.562 14.516 1 98.38 265 LYS A O 1
ATOM 2004 N N . ARG A 1 266 ? 10.102 23.359 12.742 1 98.69 266 ARG A N 1
ATOM 2005 C CA . ARG A 1 266 ? 11.523 23.672 12.836 1 98.69 266 ARG A CA 1
ATOM 2006 C C . ARG A 1 266 ? 11.945 24.656 11.75 1 98.69 266 ARG A C 1
ATOM 2008 O O . ARG A 1 266 ? 11.992 24.297 10.57 1 98.69 266 ARG A O 1
ATOM 2015 N N . PHE A 1 267 ? 12.258 25.828 12.133 1 98.94 267 PHE A N 1
ATOM 2016 C CA . PHE A 1 267 ? 12.695 26.859 11.195 1 98.94 267 PHE A CA 1
ATOM 2017 C C . PHE A 1 267 ? 14.211 26.875 11.078 1 98.94 267 PHE A C 1
ATOM 2019 O O . PHE A 1 267 ? 14.906 27.281 12.023 1 98.94 267 PHE A O 1
ATOM 2026 N N . LEU A 1 268 ? 14.688 26.438 9.969 1 98.88 268 LEU A N 1
ATOM 2027 C CA . LEU A 1 268 ? 16.125 26.406 9.688 1 98.88 268 LEU A CA 1
ATOM 2028 C C . LEU A 1 268 ? 16.531 27.609 8.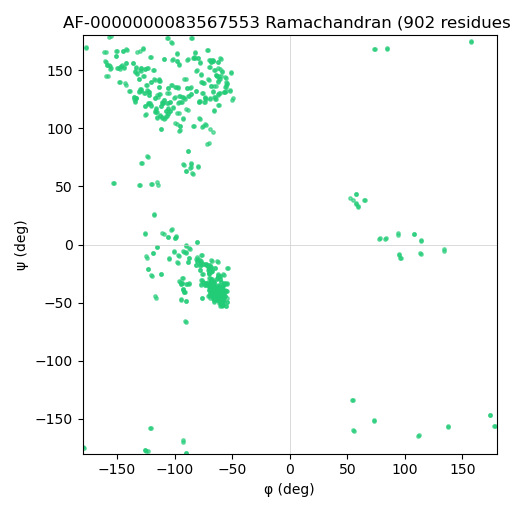828 1 98.88 268 LEU A C 1
ATOM 2030 O O . LEU A 1 268 ? 16.344 27.594 7.609 1 98.88 268 LEU A O 1
ATOM 2034 N N . VAL A 1 269 ? 17.156 28.562 9.438 1 98.94 269 VAL A N 1
ATOM 2035 C CA . VAL A 1 269 ? 17.375 29.859 8.789 1 98.94 269 VAL A CA 1
ATOM 2036 C C . VAL A 1 269 ? 18.875 30.078 8.57 1 98.94 269 VAL A C 1
ATOM 2038 O O . VAL A 1 269 ? 19.672 29.953 9.508 1 98.94 269 VAL A O 1
ATOM 2041 N N . HIS A 1 270 ? 19.234 30.375 7.352 1 98.88 270 HIS A N 1
ATOM 2042 C CA . HIS A 1 270 ? 20.625 30.641 7 1 98.88 270 HIS A CA 1
ATOM 2043 C C . HIS A 1 270 ? 21.188 31.828 7.793 1 98.88 270 HIS A C 1
ATOM 2045 O O . HIS A 1 270 ? 20.5 32.844 7.969 1 98.88 270 HIS A O 1
ATOM 2051 N N . THR A 1 271 ? 22.453 31.766 8.133 1 98.62 271 THR A N 1
ATOM 2052 C CA . THR A 1 271 ? 23.109 32.75 9 1 98.62 271 THR A CA 1
ATOM 2053 C C . THR A 1 271 ? 23.031 34.125 8.406 1 98.62 271 THR A C 1
ATOM 2055 O O . THR A 1 271 ? 22.875 35.125 9.133 1 98.62 271 THR A O 1
ATOM 2058 N N . ASN A 1 272 ? 23.047 34.25 7.129 1 98.62 272 ASN A N 1
ATOM 2059 C CA . ASN A 1 272 ? 23.094 35.531 6.449 1 98.62 272 ASN A CA 1
ATOM 2060 C C . ASN A 1 272 ? 21.766 36.281 6.602 1 98.62 272 ASN A C 1
ATOM 2062 O O . ASN A 1 272 ? 21.734 37.5 6.434 1 98.62 272 ASN A O 1
ATOM 2066 N N . VAL A 1 273 ? 20.672 35.562 6.898 1 98.75 273 VAL A N 1
ATOM 2067 C CA . VAL A 1 273 ? 19.391 36.219 6.965 1 98.75 273 VAL A CA 1
ATOM 2068 C C . VAL A 1 273 ? 18.719 35.938 8.305 1 98.75 273 VAL A C 1
ATOM 2070 O O . VAL A 1 273 ? 17.531 36.219 8.5 1 98.75 273 VAL A O 1
ATOM 2073 N N . TYR A 1 274 ? 19.422 35.344 9.203 1 98.75 274 TYR A N 1
ATOM 2074 C CA . TYR A 1 274 ? 18.875 34.844 10.453 1 98.75 274 TYR A CA 1
ATOM 2075 C C . TYR A 1 274 ? 18.234 35.969 11.266 1 98.75 274 TYR A C 1
ATOM 2077 O O . TYR A 1 274 ? 17.062 35.875 11.641 1 98.75 274 TYR A O 1
ATOM 2085 N N . ASP A 1 275 ? 19 37.094 11.5 1 98.75 275 ASP A N 1
ATOM 2086 C CA . ASP A 1 275 ? 18.531 38.156 12.367 1 98.75 275 ASP A CA 1
ATOM 2087 C C . ASP A 1 275 ? 17.312 38.844 11.758 1 98.75 275 ASP A C 1
ATOM 2089 O O . ASP A 1 275 ? 16.328 39.125 12.453 1 98.75 275 ASP A O 1
ATOM 2093 N N . GLU A 1 276 ? 17.453 39.125 10.5 1 98.81 276 GLU A N 1
ATOM 2094 C CA . GLU A 1 276 ? 16.344 39.781 9.812 1 98.81 276 GLU A CA 1
ATOM 2095 C C . GLU A 1 276 ? 15.078 38.906 9.836 1 98.81 276 GLU A C 1
ATOM 2097 O O . GLU A 1 276 ? 13.984 39.406 10.109 1 98.81 276 GLU A O 1
ATOM 2102 N N . PHE A 1 277 ? 15.234 37.656 9.539 1 98.88 277 PHE A N 1
ATOM 2103 C CA . PHE A 1 277 ? 14.109 36.719 9.539 1 98.88 277 PHE A CA 1
ATOM 2104 C C . PHE A 1 277 ? 13.484 36.656 10.93 1 98.88 277 PHE A C 1
ATOM 2106 O O . PHE A 1 277 ? 12.258 36.75 11.07 1 98.88 277 PHE A O 1
ATOM 2113 N N . LEU A 1 278 ? 14.312 36.406 11.93 1 98.88 278 LEU A N 1
ATOM 2114 C CA . LEU A 1 278 ? 13.805 36.219 13.289 1 98.88 278 LEU A CA 1
ATOM 2115 C C . LEU A 1 278 ? 13 37.438 13.719 1 98.88 278 LEU A C 1
ATOM 2117 O O . LEU A 1 278 ? 11.93 37.312 14.312 1 98.88 278 LEU A O 1
ATOM 2121 N N . GLU A 1 279 ? 13.555 38.625 13.43 1 98.81 279 GLU A N 1
ATOM 2122 C CA . GLU A 1 279 ? 12.875 39.875 13.805 1 98.81 279 GLU A CA 1
ATOM 2123 C C . GLU A 1 279 ? 11.5 39.969 13.141 1 98.81 279 GLU A C 1
ATOM 2125 O O . GLU A 1 279 ? 10.492 40.188 13.82 1 98.81 279 GLU A O 1
ATOM 2130 N N . ARG A 1 280 ? 11.469 39.75 11.883 1 98.81 280 ARG A N 1
ATOM 2131 C CA . ARG A 1 280 ? 10.219 39.844 11.141 1 98.81 280 ARG A CA 1
ATOM 2132 C C . ARG A 1 280 ? 9.25 38.75 11.555 1 98.81 280 ARG A C 1
ATOM 2134 O O . ARG A 1 280 ? 8.039 39 11.664 1 98.81 280 ARG A O 1
ATOM 2141 N N . PHE A 1 281 ? 9.797 37.594 11.727 1 98.88 281 PHE A N 1
ATOM 2142 C CA . PHE A 1 281 ? 8.992 36.469 12.117 1 98.88 281 PHE A CA 1
ATOM 2143 C C . PHE A 1 281 ? 8.336 36.688 13.477 1 98.88 281 PHE A C 1
ATOM 2145 O O . PHE A 1 281 ? 7.137 36.438 13.641 1 98.88 281 PHE A O 1
ATOM 2152 N N . VAL A 1 282 ? 9.094 37.156 14.43 1 98.75 282 VAL A N 1
ATOM 2153 C CA . VAL A 1 282 ? 8.586 37.438 15.773 1 98.75 282 VAL A CA 1
ATOM 2154 C C . VAL A 1 282 ? 7.543 38.531 15.711 1 98.75 282 VAL A C 1
ATOM 2156 O O . VAL A 1 282 ? 6.531 38.5 16.422 1 98.75 282 VAL A O 1
ATOM 2159 N N . ASP A 1 283 ? 7.828 39.562 14.883 1 98.69 283 ASP A N 1
ATOM 2160 C CA . ASP A 1 283 ? 6.852 40.625 14.711 1 98.69 283 ASP A CA 1
ATOM 2161 C C . ASP A 1 283 ? 5.52 40.094 14.195 1 98.69 283 ASP A C 1
ATOM 2163 O O . ASP A 1 283 ? 4.457 40.5 14.664 1 98.69 283 ASP A O 1
ATOM 2167 N N . GLU A 1 284 ? 5.609 39.219 13.195 1 98.69 284 GLU A N 1
ATOM 2168 C CA . GLU A 1 284 ? 4.398 38.594 12.672 1 98.69 284 GLU A CA 1
ATOM 2169 C C . GLU A 1 284 ? 3.682 37.781 13.742 1 98.69 284 GLU A C 1
ATOM 2171 O O . GLU A 1 284 ? 2.457 37.844 13.867 1 98.69 284 GLU A O 1
ATOM 2176 N N . ILE A 1 285 ? 4.418 37.031 14.508 1 98.62 285 ILE A N 1
ATOM 2177 C CA . ILE A 1 285 ? 3.871 36.188 15.547 1 98.62 285 ILE A CA 1
ATOM 2178 C C . ILE A 1 285 ? 3.158 37.031 16.594 1 98.62 285 ILE A C 1
ATOM 2180 O O . ILE A 1 285 ? 2.053 36.688 17.031 1 98.62 285 ILE A O 1
ATOM 2184 N N . LYS A 1 286 ? 3.746 38.125 16.984 1 98.12 286 LYS A N 1
ATOM 2185 C CA . LYS A 1 286 ? 3.207 39 18.016 1 98.12 286 LYS A CA 1
ATOM 2186 C C . LYS A 1 286 ? 1.961 39.719 17.516 1 98.12 286 LYS A C 1
ATOM 2188 O O . LYS A 1 286 ? 1.146 40.188 18.328 1 98.12 286 LYS A O 1
ATOM 2193 N N . SER A 1 287 ? 1.844 39.812 16.234 1 98.19 287 SER A N 1
ATOM 2194 C CA . SER A 1 287 ? 0.714 40.562 15.664 1 98.19 287 SER A CA 1
ATOM 2195 C C . SER A 1 287 ? -0.547 39.688 15.656 1 98.19 287 SER A C 1
ATOM 2197 O O . SER A 1 287 ? -1.65 40.219 15.453 1 98.19 287 SER A O 1
ATOM 2199 N N . LEU A 1 288 ? -0.457 38.406 15.922 1 98.44 288 LEU A N 1
ATOM 2200 C CA . LEU A 1 288 ? -1.594 37.5 15.891 1 98.44 288 LEU A CA 1
ATOM 2201 C C . LEU A 1 288 ? -2.482 37.688 17.125 1 98.44 288 LEU A C 1
ATOM 2203 O O . LEU A 1 288 ? -1.983 37.906 18.219 1 98.44 288 LEU A O 1
ATOM 2207 N N . THR A 1 289 ? -3.764 37.656 16.938 1 98.19 289 THR A N 1
ATOM 2208 C CA . THR A 1 289 ? -4.727 37.844 18.031 1 98.19 289 THR A CA 1
ATOM 2209 C C . THR A 1 289 ? -5.078 36.5 18.656 1 98.19 289 THR A C 1
ATOM 2211 O O . THR A 1 289 ? -5.648 35.625 18 1 98.19 289 THR A O 1
ATOM 2214 N N . VAL A 1 290 ? -4.746 36.312 19.938 1 97.94 290 VAL A N 1
ATOM 2215 C CA . VAL A 1 290 ? -5.113 35.125 20.719 1 97.94 290 VAL A CA 1
ATOM 2216 C C . VAL A 1 290 ? -6.426 35.406 21.453 1 97.94 290 VAL A C 1
ATOM 2218 O O . VAL A 1 290 ? -6.57 36.406 22.141 1 97.94 290 VAL A O 1
ATOM 2221 N N . GLY A 1 291 ? -7.387 34.5 21.25 1 97.19 291 GLY A N 1
ATOM 2222 C CA . GLY A 1 291 ? -8.609 34.812 21.984 1 97.19 291 GLY A CA 1
ATOM 2223 C C . GLY A 1 291 ? -9.719 33.812 21.703 1 97.19 291 GLY A C 1
ATOM 2224 O O . GLY A 1 291 ? -9.453 32.656 21.406 1 97.19 291 GLY A O 1
ATOM 2225 N N . ASP A 1 292 ? -10.961 34.281 21.922 1 97.69 292 ASP A N 1
ATOM 2226 C CA . ASP A 1 292 ? -12.164 33.469 21.734 1 97.69 292 ASP A CA 1
ATOM 2227 C C . ASP A 1 292 ? -12.297 33.031 20.281 1 97.69 292 ASP A C 1
ATOM 2229 O O . ASP A 1 292 ? -12.414 33.844 19.375 1 97.69 292 ASP A O 1
ATOM 2233 N N . PRO A 1 293 ? -12.312 31.703 20.094 1 98.44 293 PRO A N 1
ATOM 2234 C CA . PRO A 1 293 ? -12.305 31.219 18.719 1 98.44 293 PRO A CA 1
ATOM 2235 C C . PRO A 1 293 ? -13.594 31.531 17.969 1 98.44 293 PRO A C 1
ATOM 2237 O O . PRO A 1 293 ? -13.648 31.391 16.734 1 98.44 293 PRO A O 1
ATOM 2240 N N . THR A 1 294 ? -14.648 31.938 18.641 1 98.19 294 THR A N 1
ATOM 2241 C CA . THR A 1 294 ? -15.898 32.312 17.984 1 98.19 294 THR A CA 1
ATOM 2242 C C . THR A 1 294 ? -15.828 33.719 17.438 1 98.19 294 THR A C 1
ATOM 2244 O O . THR A 1 294 ? -16.688 34.125 16.641 1 98.19 294 THR A O 1
ATOM 2247 N N . ASP A 1 295 ? -14.812 34.469 17.875 1 98.25 295 ASP A N 1
ATOM 2248 C CA . ASP A 1 295 ? -14.562 35.812 17.328 1 98.25 295 ASP A CA 1
ATOM 2249 C C . ASP A 1 295 ? -13.852 35.719 15.977 1 98.25 295 ASP A C 1
ATOM 2251 O O . ASP A 1 295 ? -12.758 35.156 15.875 1 98.25 295 ASP A O 1
ATOM 2255 N N . PRO A 1 296 ? -14.422 36.312 14.922 1 97.75 296 PRO A N 1
ATOM 2256 C CA . PRO A 1 296 ? -13.836 36.219 13.586 1 97.75 296 PRO A CA 1
ATOM 2257 C C . PRO A 1 296 ? -12.445 36.844 13.5 1 97.75 296 PRO A C 1
ATOM 2259 O O . PRO A 1 296 ? -11.695 36.562 12.555 1 97.75 296 PRO A O 1
ATOM 2262 N N . GLU A 1 297 ? -12.039 37.625 14.461 1 97.69 297 GLU A N 1
ATOM 2263 C CA . GLU A 1 297 ? -10.75 38.312 14.438 1 97.69 297 GLU A CA 1
ATOM 2264 C C . GLU A 1 297 ? -9.672 37.469 15.133 1 97.69 297 GLU A C 1
ATOM 2266 O O . GLU A 1 297 ? -8.492 37.844 15.094 1 97.69 297 GLU A O 1
ATOM 2271 N N . THR A 1 298 ? -10.094 36.375 15.734 1 98.44 298 THR A N 1
ATOM 2272 C CA . THR A 1 298 ? -9.141 35.531 16.438 1 98.44 298 THR A CA 1
ATOM 2273 C C . THR A 1 298 ? -8.273 34.75 15.453 1 98.44 298 THR A C 1
ATOM 2275 O O . THR A 1 298 ? -8.797 34.094 14.555 1 98.44 298 THR A O 1
ATOM 2278 N N . ASP A 1 299 ? -6.984 34.844 15.586 1 98.38 299 ASP A N 1
ATOM 2279 C CA . ASP A 1 299 ? -6.031 34.094 14.766 1 98.38 299 ASP A CA 1
ATOM 2280 C C . ASP A 1 299 ? -5.637 32.781 15.445 1 98.38 299 ASP A C 1
ATOM 2282 O O . ASP A 1 299 ? -5.414 31.766 14.773 1 98.38 299 ASP A O 1
ATOM 2286 N N . VAL A 1 300 ? -5.477 32.812 16.75 1 98.56 300 VAL A N 1
ATOM 2287 C CA . VAL A 1 300 ? -5.023 31.656 17.531 1 98.56 300 VAL A CA 1
ATOM 2288 C C . VAL A 1 300 ? -6.02 31.359 18.656 1 98.56 300 VAL A C 1
ATOM 2290 O O . VAL A 1 300 ? -6.238 32.219 19.531 1 98.56 300 VAL A O 1
ATOM 2293 N N . GLY A 1 301 ? -6.695 30.266 18.547 1 98.56 301 GLY A N 1
ATOM 2294 C CA . GLY A 1 301 ? -7.621 29.812 19.562 1 98.56 301 GLY A CA 1
ATOM 2295 C C . GLY A 1 301 ? -6.98 28.875 20.578 1 98.56 301 GLY A C 1
ATOM 2296 O O . GLY A 1 301 ? -5.754 28.844 20.703 1 98.56 301 GLY A O 1
ATOM 2297 N N . PRO A 1 302 ? -7.801 28.25 21.406 1 98.62 302 PRO A N 1
ATOM 2298 C CA . PRO A 1 302 ? -7.27 27.297 22.375 1 98.62 302 PRO A CA 1
ATOM 2299 C C . PRO A 1 302 ? -6.742 26.016 21.734 1 98.62 302 PRO A C 1
ATOM 2301 O O . PRO A 1 302 ? -7.055 25.734 20.578 1 98.62 302 PRO A O 1
ATOM 2304 N N . LEU A 1 303 ? -5.855 25.328 22.484 1 98.56 303 LEU A N 1
ATOM 2305 C CA . LEU A 1 303 ? -5.594 23.922 22.141 1 98.56 303 LEU A CA 1
ATOM 2306 C C . LEU A 1 303 ? -6.828 23.062 22.391 1 98.56 303 LEU A C 1
ATOM 2308 O O . LEU A 1 303 ? -7.711 23.453 23.156 1 98.56 303 LEU A O 1
ATOM 2312 N N . ALA A 1 304 ? -6.898 21.938 21.766 1 98 304 ALA A N 1
ATOM 2313 C CA . ALA A 1 304 ? -8.125 21.141 21.688 1 98 304 ALA A CA 1
ATOM 2314 C C . ALA A 1 304 ? -8.492 20.578 23.062 1 98 304 ALA A C 1
ATOM 2316 O O . ALA A 1 304 ? -9.664 20.359 23.359 1 98 304 ALA A O 1
ATOM 2317 N N . THR A 1 305 ? -7.492 20.234 23.891 1 96.88 305 THR A N 1
ATOM 2318 C CA . THR A 1 305 ? -7.758 19.688 25.219 1 96.88 305 THR A CA 1
ATOM 2319 C C . THR A 1 305 ? -6.715 20.156 26.219 1 96.88 305 THR A C 1
ATOM 2321 O O . THR A 1 305 ? -5.637 20.625 25.844 1 96.88 305 THR A O 1
ATOM 2324 N N . ASP A 1 306 ? -7.02 19.953 27.5 1 96.44 306 ASP A N 1
ATOM 2325 C CA . ASP A 1 306 ? -6.078 20.266 28.578 1 96.44 306 ASP A CA 1
ATOM 2326 C C . ASP A 1 306 ? -4.859 19.359 28.531 1 96.44 306 ASP A C 1
ATOM 2328 O O . ASP A 1 306 ? -3.748 19.766 28.859 1 96.44 306 ASP A O 1
ATOM 2332 N N . ALA A 1 307 ? -5.105 18.188 28.141 1 96.75 307 ALA A N 1
ATOM 2333 C CA . ALA A 1 307 ? -4.008 17.234 28.062 1 96.75 307 ALA A CA 1
ATOM 2334 C C . ALA A 1 307 ? -2.961 17.688 27.047 1 96.75 307 ALA A C 1
ATOM 2336 O O . ALA A 1 307 ? -1.76 17.516 27.266 1 96.75 307 ALA A O 1
ATOM 2337 N N . ILE A 1 308 ? -3.387 18.203 25.922 1 97.62 308 ILE A N 1
ATOM 2338 C CA . ILE A 1 308 ? -2.486 18.703 24.891 1 97.62 308 ILE A CA 1
ATOM 2339 C C . ILE A 1 308 ? -1.702 19.906 25.422 1 97.62 308 ILE A C 1
ATOM 2341 O O . ILE A 1 308 ? -0.504 20.031 25.156 1 97.62 308 ILE A O 1
ATOM 2345 N N . LEU A 1 309 ? -2.416 20.766 26.156 1 98.06 309 LEU A N 1
ATOM 2346 C CA . LEU A 1 309 ? -1.771 21.922 26.766 1 98.06 309 LEU A CA 1
ATOM 2347 C C . LEU A 1 309 ? -0.656 21.484 27.719 1 98.06 309 LEU A C 1
ATOM 2349 O O . LEU A 1 309 ? 0.453 22.016 27.656 1 98.06 309 LEU A O 1
ATOM 2353 N N . GLU A 1 310 ? -0.968 20.547 28.547 1 98.12 310 GLU A N 1
ATOM 2354 C CA . GLU A 1 310 ? -0.002 20.047 29.531 1 98.12 310 GLU A CA 1
ATOM 2355 C C . GLU A 1 310 ? 1.204 19.406 28.828 1 98.12 310 GLU A C 1
ATOM 2357 O O . GLU A 1 310 ? 2.346 19.641 29.234 1 98.12 310 GLU A O 1
ATOM 2362 N N . GLU A 1 311 ? 0.953 18.625 27.844 1 98.19 311 GLU A N 1
ATOM 2363 C CA . GLU A 1 311 ? 2.025 17.984 27.094 1 98.19 311 GLU A CA 1
ATOM 2364 C C . GLU A 1 311 ? 2.918 19.016 26.406 1 98.19 311 GLU A C 1
ATOM 2366 O O . GLU A 1 311 ? 4.145 18.906 26.438 1 98.19 311 GLU A O 1
ATOM 2371 N N . LEU A 1 312 ? 2.314 19.969 25.734 1 98.56 312 LEU A N 1
ATOM 2372 C CA . LEU A 1 312 ? 3.059 21.016 25.047 1 98.56 312 LEU A CA 1
ATOM 2373 C C . LEU A 1 312 ? 3.906 21.812 26.031 1 98.56 312 LEU A C 1
ATOM 2375 O O . LEU A 1 312 ? 5.07 22.109 25.75 1 98.56 312 LEU A O 1
ATOM 2379 N N . ASP A 1 313 ? 3.291 22.188 27.141 1 98.62 313 ASP A N 1
ATOM 2380 C CA . ASP A 1 313 ? 4.008 22.938 28.156 1 98.62 313 ASP A CA 1
ATOM 2381 C C . ASP A 1 313 ? 5.207 22.156 28.688 1 98.62 313 ASP A C 1
ATOM 2383 O O . ASP A 1 313 ? 6.27 22.734 28.938 1 98.62 313 ASP A O 1
ATOM 2387 N N . ALA A 1 314 ? 5.016 20.922 28.891 1 98.75 314 ALA A N 1
ATOM 2388 C CA . ALA A 1 314 ? 6.109 20.062 29.344 1 98.75 314 ALA A CA 1
ATOM 2389 C C . ALA A 1 314 ? 7.242 20.031 28.312 1 98.75 314 ALA A C 1
ATOM 2391 O O . ALA A 1 314 ? 8.422 20.047 28.688 1 98.75 314 ALA A O 1
ATOM 2392 N N . GLN A 1 315 ? 6.957 19.953 27.031 1 98.62 315 GLN A N 1
ATOM 2393 C CA . GLN A 1 315 ? 7.965 19.953 25.969 1 98.62 315 GLN A CA 1
ATOM 2394 C C . GLN A 1 315 ? 8.75 21.266 25.969 1 98.62 315 GLN A C 1
ATOM 2396 O O . GLN A 1 315 ? 9.977 21.266 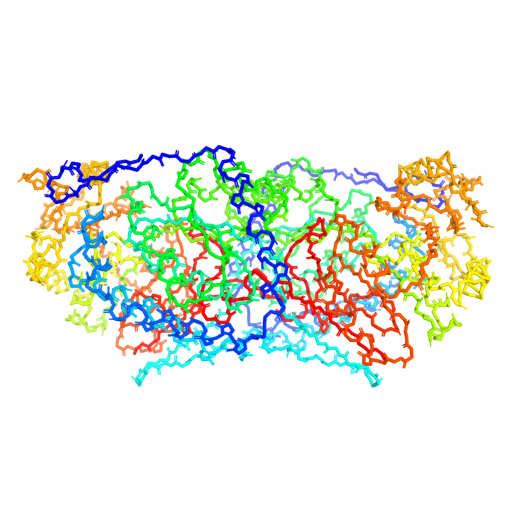25.844 1 98.62 315 GLN A O 1
ATOM 2401 N N . VAL A 1 316 ? 8.023 22.359 26.062 1 98.75 316 VAL A N 1
ATOM 2402 C CA . VAL A 1 316 ? 8.664 23.672 26.062 1 98.75 316 VAL A CA 1
ATOM 2403 C C . VAL A 1 316 ? 9.555 23.828 27.281 1 98.75 316 VAL A C 1
ATOM 2405 O O . VAL A 1 316 ? 10.711 24.25 27.172 1 98.75 316 VAL A O 1
ATOM 2408 N N . THR A 1 317 ? 8.992 23.438 28.453 1 98.69 317 THR A N 1
ATOM 2409 C CA . THR A 1 317 ? 9.742 23.531 29.703 1 98.69 317 THR A CA 1
ATOM 2410 C C . THR A 1 317 ? 11.031 22.719 29.625 1 98.69 317 THR A C 1
ATOM 2412 O O . THR A 1 317 ? 12.102 23.203 29.984 1 98.69 317 THR A O 1
ATOM 2415 N N . ALA A 1 318 ? 10.938 21.547 29.172 1 98.69 318 ALA A N 1
ATOM 2416 C CA . ALA A 1 318 ? 12.102 20.672 29.031 1 98.69 318 ALA A CA 1
ATOM 2417 C C . ALA A 1 318 ? 13.117 21.266 28.062 1 98.69 318 ALA A C 1
ATOM 2419 O O . ALA A 1 318 ? 14.328 21.125 28.266 1 98.69 318 ALA A O 1
ATOM 2420 N N . SER A 1 319 ? 12.68 21.875 27 1 98.69 319 SER A N 1
ATOM 2421 C CA . SER A 1 319 ? 13.57 22.5 26.031 1 98.69 319 SER A CA 1
ATOM 2422 C C . SER A 1 319 ? 14.281 23.719 26.625 1 98.69 319 SER A C 1
ATOM 2424 O O . SER A 1 319 ? 15.469 23.938 26.359 1 98.69 319 SER A O 1
ATOM 2426 N N . LEU A 1 320 ? 13.57 24.469 27.422 1 98.44 320 LEU A N 1
ATOM 2427 C CA . LEU A 1 320 ? 14.164 25.609 28.125 1 98.44 320 LEU A CA 1
ATOM 2428 C C . LEU A 1 320 ? 15.211 25.156 29.125 1 98.44 320 LEU A C 1
ATOM 2430 O O . LEU A 1 320 ? 16.281 25.75 29.219 1 98.44 320 LEU A O 1
ATOM 2434 N N . GLU A 1 321 ? 14.883 24.125 29.812 1 98.31 321 GLU A N 1
ATOM 2435 C CA . GLU A 1 321 ? 15.828 23.562 30.781 1 98.31 321 GLU A CA 1
ATOM 2436 C C . GLU A 1 321 ? 17.094 23.062 30.078 1 98.31 321 GLU A C 1
ATOM 2438 O O . GLU A 1 321 ? 18.188 23.094 30.656 1 98.31 321 GLU A O 1
ATOM 2443 N N . ALA A 1 322 ? 16.922 22.688 28.875 1 98.25 322 ALA A N 1
ATOM 2444 C CA . ALA A 1 322 ? 18.031 22.156 28.109 1 98.25 322 ALA A CA 1
ATOM 2445 C C . ALA A 1 322 ? 18.891 23.281 27.531 1 98.25 322 ALA A C 1
ATOM 2447 O O . ALA A 1 322 ? 20 23.047 27.031 1 98.25 322 ALA A O 1
ATOM 2448 N N . GLY A 1 323 ? 18.375 24.484 27.469 1 98.19 323 GLY A N 1
ATOM 2449 C CA . GLY A 1 323 ? 19.203 25.594 27.047 1 98.19 323 GLY A CA 1
ATOM 2450 C C . GLY A 1 323 ? 18.531 26.5 26.031 1 98.19 323 GLY A C 1
ATOM 2451 O O . GLY A 1 323 ? 19.078 27.547 25.672 1 98.19 323 GLY A O 1
ATOM 2452 N N . ALA A 1 324 ? 17.375 26.156 25.562 1 98.56 324 ALA A N 1
ATOM 2453 C CA . ALA A 1 324 ? 16.625 27.031 24.656 1 98.56 324 ALA A CA 1
ATOM 2454 C C . ALA A 1 324 ? 16.172 28.312 25.359 1 98.56 324 ALA A C 1
ATOM 2456 O O . ALA A 1 324 ? 16.125 28.359 26.594 1 98.56 324 ALA A O 1
ATOM 2457 N N . ARG A 1 325 ? 15.922 29.281 24.547 1 98.56 325 ARG A N 1
ATOM 2458 C CA . ARG A 1 325 ? 15.43 30.547 25.078 1 98.56 325 ARG A CA 1
ATOM 2459 C C . ARG A 1 325 ? 14.148 30.969 24.375 1 98.56 325 ARG A C 1
ATOM 2461 O O . ARG A 1 325 ? 14.008 30.781 23.172 1 98.56 325 ARG A O 1
ATOM 2468 N N . THR A 1 326 ? 13.281 31.594 25.156 1 98.38 326 THR A N 1
ATOM 2469 C CA . THR A 1 326 ? 12.055 32.125 24.562 1 98.38 326 THR A CA 1
ATOM 2470 C C . THR A 1 326 ? 12.273 33.562 24.062 1 98.38 326 THR A C 1
ATOM 2472 O O . THR A 1 326 ? 12.922 34.375 24.719 1 98.38 326 THR A O 1
ATOM 2475 N N . VAL A 1 327 ? 11.82 33.812 22.906 1 98.5 327 VAL A N 1
ATOM 2476 C CA . VAL A 1 327 ? 11.766 35.156 22.406 1 98.5 327 VAL A CA 1
ATOM 2477 C C . VAL A 1 327 ? 10.398 35.781 22.719 1 98.5 327 VAL A C 1
ATOM 2479 O O . VAL A 1 327 ? 10.297 36.969 23.016 1 98.5 327 VAL A O 1
ATOM 2482 N N . THR A 1 328 ? 9.391 35.031 22.609 1 97.94 328 THR A N 1
ATOM 2483 C CA . THR A 1 328 ? 8.031 35.375 23 1 97.94 328 THR A CA 1
ATOM 2484 C C . THR A 1 328 ? 7.27 34.125 23.438 1 97.94 328 THR A C 1
ATOM 2486 O O . THR A 1 328 ? 7.637 33 23.078 1 97.94 328 THR A O 1
ATOM 2489 N N . GLY A 1 329 ? 6.281 34.281 24.328 1 97.75 329 GLY A N 1
ATOM 2490 C CA . GLY A 1 329 ? 5.492 33.156 24.812 1 97.75 329 GLY A CA 1
ATOM 2491 C C . GLY A 1 329 ? 6.25 32.25 25.781 1 97.75 329 GLY A C 1
ATOM 2492 O O . GLY A 1 329 ? 7.039 32.75 26.594 1 97.75 329 GLY A O 1
ATOM 2493 N N . GLY A 1 330 ? 5.91 30.984 25.828 1 96.5 330 GLY A N 1
ATOM 2494 C CA . GLY A 1 330 ? 6.711 30.016 26.547 1 96.5 330 GLY A CA 1
ATOM 2495 C C . GLY A 1 330 ? 5.996 29.438 27.766 1 96.5 330 GLY A C 1
ATOM 2496 O O . GLY A 1 330 ? 6.465 28.484 28.359 1 96.5 330 GLY A O 1
ATOM 2497 N N . GLU A 1 331 ? 4.852 29.984 28.094 1 96.81 331 GLU A N 1
ATOM 2498 C CA . GLU A 1 331 ? 4.059 29.469 29.188 1 96.81 331 GLU A CA 1
ATOM 2499 C C . GLU A 1 331 ? 2.566 29.562 28.891 1 96.81 331 GLU A C 1
ATOM 2501 O O . GLU A 1 331 ? 2.133 30.438 28.141 1 96.81 331 GLU A O 1
ATOM 2506 N N . PRO A 1 332 ? 1.805 28.656 29.484 1 97.62 332 PRO A N 1
ATOM 2507 C CA . PRO A 1 332 ? 0.358 28.734 29.266 1 97.62 332 PRO A CA 1
ATOM 2508 C C . PRO A 1 332 ? -0.24 30.062 29.719 1 97.62 332 PRO A C 1
ATOM 2510 O O . PRO A 1 332 ? 0.259 30.672 30.672 1 97.62 332 PRO A O 1
ATOM 2513 N N . LEU A 1 333 ? -1.28 30.469 29.047 1 96.69 333 LEU A N 1
ATOM 2514 C CA . LEU A 1 333 ? -2.006 31.656 29.484 1 96.69 333 LEU A CA 1
ATOM 2515 C C . LEU A 1 333 ? -2.896 31.344 30.688 1 96.69 333 LEU A C 1
ATOM 2517 O O . LEU A 1 333 ? -3.42 30.219 30.797 1 96.69 333 LEU A O 1
ATOM 2521 N N . GLU A 1 334 ? -3.037 32.281 31.562 1 92.69 334 GLU A N 1
ATOM 2522 C CA . GLU A 1 334 ? -3.994 32.125 32.656 1 92.69 334 GLU A CA 1
ATOM 2523 C C . GLU A 1 334 ? -5.43 32.25 32.156 1 92.69 334 GLU A C 1
ATOM 2525 O O . GLU A 1 334 ? -5.867 33.375 31.797 1 92.69 334 GLU A O 1
ATOM 2530 N N . SER A 1 335 ? -6.031 31.203 32.031 1 89.94 335 SER A N 1
ATOM 2531 C CA . SER A 1 335 ? -7.391 31.156 31.516 1 89.94 335 SER A CA 1
ATOM 2532 C C . SER A 1 335 ? -8.086 29.859 31.906 1 89.94 335 SER A C 1
ATOM 2534 O O . SER A 1 335 ? -7.449 28.938 32.406 1 89.94 335 SER A O 1
ATOM 2536 N N . ASN A 1 336 ? -9.43 29.844 31.75 1 89.56 336 ASN A N 1
ATOM 2537 C CA . ASN A 1 336 ? -10.188 28.625 31.984 1 89.56 336 ASN A CA 1
ATOM 2538 C C . ASN A 1 336 ? -10.109 27.688 30.797 1 89.56 336 ASN A C 1
ATOM 2540 O O . ASN A 1 336 ? -10.445 26.5 30.906 1 89.56 336 ASN A O 1
ATOM 2544 N N . GLY A 1 337 ? -9.633 28.203 29.75 1 95.62 337 GLY A N 1
ATOM 2545 C CA . GLY A 1 337 ? -9.484 27.375 28.562 1 95.62 337 GLY A CA 1
ATOM 2546 C C . GLY A 1 337 ? -8.062 26.938 28.312 1 95.62 337 GLY A C 1
ATOM 2547 O O . GLY A 1 337 ? -7.156 27.266 29.078 1 95.62 337 GLY A O 1
ATOM 2548 N N . ALA A 1 338 ? -7.852 26.094 27.328 1 97.81 338 ALA A N 1
ATOM 2549 C CA . ALA A 1 338 ? -6.555 25.5 27 1 97.81 338 ALA A CA 1
ATOM 2550 C C . ALA A 1 338 ? -5.75 26.406 26.078 1 97.81 338 ALA A C 1
ATOM 2552 O O . ALA A 1 338 ? -5.441 26.016 24.938 1 97.81 338 ALA A O 1
ATOM 2553 N N . TYR A 1 339 ? -5.352 27.531 26.578 1 98.25 339 TYR A N 1
ATOM 2554 C CA . TYR A 1 339 ? -4.672 28.531 25.75 1 98.25 339 TYR A CA 1
ATOM 2555 C C . TYR A 1 339 ? -3.166 28.484 25.969 1 98.25 339 TYR A C 1
ATOM 2557 O O . TYR A 1 339 ? -2.699 28.5 27.109 1 98.25 339 TYR A O 1
ATOM 2565 N N . TYR A 1 340 ? -2.473 28.359 24.953 1 98.44 340 TYR A N 1
ATOM 2566 C CA . TYR A 1 340 ? -1.022 28.5 24.891 1 98.44 340 TYR A CA 1
ATOM 2567 C C . TYR A 1 340 ? -0.623 29.594 23.906 1 98.44 340 TYR A C 1
ATOM 2569 O O . TYR A 1 340 ? -1.066 29.594 22.766 1 98.44 340 TYR A O 1
ATOM 2577 N N . PRO A 1 341 ? 0.088 30.609 24.328 1 98 341 PRO A N 1
ATOM 2578 C CA . PRO A 1 341 ? 0.397 31.703 23.422 1 98 341 PRO A CA 1
ATOM 2579 C C . PRO A 1 341 ? 1.388 31.297 22.328 1 98 341 PRO A C 1
ATOM 2581 O O . PRO A 1 341 ? 2.201 30.391 22.531 1 98 341 PRO A O 1
ATOM 2584 N N . PRO A 1 342 ? 1.297 32 21.141 1 98.75 342 PRO A N 1
ATOM 2585 C CA . PRO A 1 342 ? 2.361 31.797 20.156 1 98.75 342 PRO A CA 1
ATOM 2586 C C . PRO A 1 342 ? 3.758 31.938 20.766 1 98.75 342 PRO A C 1
ATOM 2588 O O . PRO A 1 342 ? 4.051 32.938 21.422 1 98.75 342 PRO A O 1
ATOM 2591 N N . THR A 1 343 ? 4.566 30.922 20.578 1 98.88 343 THR A N 1
ATOM 2592 C CA . THR A 1 343 ? 5.863 30.812 21.234 1 98.88 343 THR A CA 1
ATOM 2593 C C . THR A 1 343 ? 6.98 30.641 20.203 1 98.88 343 THR A C 1
ATOM 2595 O O . THR A 1 343 ? 6.824 29.891 19.234 1 98.88 343 THR A O 1
ATOM 2598 N N . VAL A 1 344 ? 8.016 31.391 20.359 1 98.94 344 VAL A N 1
ATOM 2599 C CA . VAL A 1 344 ? 9.203 31.25 19.531 1 98.94 344 VAL A CA 1
ATOM 2600 C C . VAL A 1 344 ? 10.414 30.938 20.406 1 98.94 344 VAL A C 1
ATOM 2602 O O . VAL A 1 344 ? 10.75 31.688 21.312 1 98.94 344 VAL A O 1
ATOM 2605 N N . LEU A 1 345 ? 11 29.828 20.156 1 98.88 345 LEU A N 1
ATOM 2606 C CA . LEU A 1 345 ? 12.211 29.391 20.844 1 98.88 345 LEU A CA 1
ATOM 2607 C C . LEU A 1 345 ? 13.438 29.578 19.953 1 98.88 345 LEU A C 1
ATOM 2609 O O . LEU A 1 345 ? 13.383 29.312 18.75 1 98.88 345 LEU A O 1
ATOM 2613 N N . VAL A 1 346 ? 14.523 30.062 20.5 1 98.69 346 VAL A N 1
ATOM 2614 C CA . VAL A 1 346 ? 15.812 30.203 19.812 1 98.69 346 VAL A CA 1
ATOM 2615 C C . VAL A 1 346 ? 16.906 29.531 20.641 1 98.69 346 VAL A C 1
ATOM 2617 O O . VAL A 1 346 ? 16.656 29.062 21.75 1 98.69 346 VAL A O 1
ATOM 2620 N N . ASP A 1 347 ? 18.109 29.359 20.047 1 98.06 347 ASP A N 1
ATOM 2621 C CA . ASP A 1 347 ? 19.219 28.672 20.688 1 98.06 347 ASP A CA 1
ATOM 2622 C C . ASP A 1 347 ? 18.812 27.266 21.156 1 98.06 347 ASP A C 1
ATOM 2624 O O . ASP A 1 347 ? 19.094 26.891 22.297 1 98.06 347 ASP A O 1
ATOM 2628 N N . VAL A 1 348 ? 18.016 26.641 20.328 1 97.94 348 VAL A N 1
ATOM 2629 C CA . VAL A 1 348 ? 17.438 25.328 20.656 1 97.94 348 VAL A CA 1
ATOM 2630 C C . VAL A 1 348 ? 18.516 24.25 20.531 1 97.94 348 VAL A C 1
ATOM 2632 O O . VAL A 1 348 ? 19.094 24.062 19.453 1 97.94 348 VAL A O 1
ATOM 2635 N N . PRO A 1 349 ? 18.734 23.547 21.562 1 96.81 349 PRO A N 1
ATOM 2636 C CA . PRO A 1 349 ? 19.703 22.453 21.453 1 96.81 349 PRO A CA 1
ATOM 2637 C C . PRO A 1 349 ? 19.219 21.312 20.562 1 96.81 349 PRO A C 1
ATOM 2639 O O . PRO A 1 349 ? 18 21.078 20.453 1 96.81 349 PRO A O 1
ATOM 2642 N N . ASP A 1 350 ? 20.141 20.531 20.031 1 91.5 350 ASP A N 1
ATOM 2643 C CA . ASP A 1 350 ? 19.812 19.469 19.078 1 91.5 350 ASP A CA 1
ATOM 2644 C C . ASP A 1 350 ? 19.078 18.328 19.766 1 91.5 350 ASP A C 1
ATOM 2646 O O . ASP A 1 350 ? 18.359 17.562 19.125 1 91.5 350 ASP A O 1
ATOM 2650 N N . ASP A 1 351 ? 19.312 18.25 21.047 1 90 351 ASP A N 1
ATOM 2651 C CA . ASP A 1 351 ? 18.766 17.094 21.75 1 90 351 ASP A CA 1
ATOM 2652 C C . ASP A 1 351 ? 17.719 17.531 22.781 1 90 351 ASP A C 1
ATOM 2654 O O . ASP A 1 351 ? 17.906 17.344 23.984 1 90 351 ASP A O 1
ATOM 2658 N N . CYS A 1 352 ? 16.781 18.219 22.484 1 96.44 352 CYS A N 1
ATOM 2659 C CA . CYS A 1 352 ? 15.648 18.562 23.344 1 96.44 352 CYS A CA 1
ATOM 2660 C C . CYS A 1 352 ? 14.32 18.359 22.609 1 96.44 352 CYS A C 1
ATOM 2662 O O . CYS A 1 352 ? 14.305 18.156 21.391 1 96.44 352 CYS A O 1
ATOM 2664 N N . PRO A 1 353 ? 13.227 18.344 23.25 1 97.88 353 PRO A N 1
ATOM 2665 C CA . PRO A 1 353 ? 11.93 18 22.656 1 97.88 353 PRO A CA 1
ATOM 2666 C C . PRO A 1 353 ? 11.547 18.922 21.5 1 97.88 353 PRO A C 1
ATOM 2668 O O . PRO A 1 353 ? 11.062 18.453 20.469 1 97.88 353 PRO A O 1
ATOM 2671 N N . ALA A 1 354 ? 11.836 20.172 21.562 1 97.88 354 ALA A N 1
ATOM 2672 C CA . ALA A 1 354 ? 11.445 21.125 20.516 1 97.88 354 ALA A CA 1
ATOM 2673 C C . ALA A 1 354 ? 12.203 20.859 19.219 1 97.88 354 ALA A C 1
ATOM 2675 O O . ALA A 1 354 ? 11.766 21.266 18.141 1 97.88 354 ALA A O 1
ATOM 2676 N N . ALA A 1 355 ? 13.328 20.141 19.328 1 97.12 355 ALA A N 1
ATOM 2677 C CA . ALA A 1 355 ? 14.148 19.844 18.156 1 97.12 355 ALA A CA 1
ATOM 2678 C C . ALA A 1 355 ? 13.758 18.484 17.562 1 97.12 355 ALA A C 1
ATOM 2680 O O . ALA A 1 355 ? 13.883 18.281 16.344 1 97.12 355 ALA A O 1
ATOM 2681 N N . SER A 1 356 ? 13.273 17.562 18.375 1 95.12 356 SER A N 1
ATOM 2682 C CA . SER A 1 356 ? 13.211 16.172 17.906 1 95.12 356 SER A CA 1
ATOM 2683 C C . SER A 1 356 ? 11.781 15.656 17.906 1 95.12 356 SER A C 1
ATOM 2685 O O . SER A 1 356 ? 11.453 14.727 17.172 1 95.12 356 SER A O 1
ATOM 2687 N N . GLU A 1 357 ? 10.922 16.172 18.734 1 96.81 357 GLU A N 1
ATOM 2688 C CA . GLU A 1 357 ? 9.547 15.695 18.875 1 96.81 357 GLU A CA 1
ATOM 2689 C C . GLU A 1 357 ? 8.578 16.562 18.078 1 96.81 357 GLU A C 1
ATOM 2691 O O . GLU A 1 357 ? 8.953 17.609 17.562 1 96.81 357 GLU A O 1
ATOM 2696 N N . GLU A 1 358 ? 7.426 16.094 17.859 1 97.44 358 GLU A N 1
ATOM 2697 C CA . GLU A 1 358 ? 6.344 16.891 17.297 1 97.44 358 GLU A CA 1
ATOM 2698 C C . GLU A 1 358 ? 5.707 17.797 18.344 1 97.44 358 GLU A C 1
ATOM 2700 O O . GLU A 1 358 ? 5.09 17.312 19.297 1 97.44 358 GLU A O 1
ATOM 2705 N N . THR A 1 359 ? 5.938 19.062 18.266 1 98 359 THR A N 1
ATOM 2706 C CA . THR A 1 359 ? 5.211 20.016 19.094 1 98 359 THR A CA 1
ATOM 2707 C C . THR A 1 359 ? 3.867 20.359 18.469 1 98 359 THR A C 1
ATOM 2709 O O . THR A 1 359 ? 3.797 21.219 17.578 1 98 359 THR A O 1
ATOM 2712 N N . PHE A 1 360 ? 2.842 19.812 18.938 1 98.06 360 PHE A N 1
ATOM 2713 C CA . PHE A 1 360 ? 1.517 19.969 18.344 1 98.06 360 PHE A CA 1
ATOM 2714 C C . PHE A 1 360 ? 0.766 21.125 18.984 1 98.06 360 PHE A C 1
ATOM 2716 O O . PHE A 1 360 ? -0.266 20.938 19.625 1 98.06 360 PHE A O 1
ATOM 2723 N N . GLY A 1 361 ? 1.161 22.281 18.766 1 98.5 361 GLY A N 1
ATOM 2724 C CA . GLY A 1 361 ? 0.695 23.562 19.266 1 98.5 361 GLY A CA 1
ATOM 2725 C C . GLY A 1 361 ? 1.465 24.75 18.719 1 98.5 361 GLY A C 1
ATOM 2726 O O . GLY A 1 361 ? 2.277 24.594 17.797 1 98.5 361 GLY A O 1
ATOM 2727 N N . PRO A 1 362 ? 1.191 25.906 19.188 1 98.75 362 PRO A N 1
ATOM 2728 C CA . PRO A 1 362 ? 1.74 27.125 18.562 1 98.75 362 PRO A CA 1
ATOM 2729 C C . PRO A 1 362 ? 3.145 27.453 19.062 1 98.75 362 PRO A C 1
ATOM 2731 O O . PRO A 1 362 ? 3.373 28.531 19.609 1 98.75 362 PRO A O 1
ATOM 2734 N N . VAL A 1 363 ? 4.109 26.531 18.844 1 98.88 363 VAL A N 1
ATOM 2735 C CA . VAL A 1 363 ? 5.496 26.688 19.281 1 98.88 363 VAL A CA 1
ATOM 2736 C C . VAL A 1 363 ? 6.434 26.5 18.094 1 98.88 363 VAL A C 1
ATOM 2738 O O . VAL A 1 363 ? 6.434 25.453 17.438 1 98.88 363 VAL A O 1
ATOM 2741 N N . ALA A 1 364 ? 7.184 27.5 17.781 1 98.81 364 ALA A N 1
ATOM 2742 C CA . ALA A 1 364 ? 8.172 27.484 16.703 1 98.81 364 ALA A CA 1
ATOM 2743 C C . ALA A 1 364 ? 9.594 27.391 17.266 1 98.81 364 ALA A C 1
ATOM 2745 O O . ALA A 1 364 ? 9.945 28.109 18.203 1 98.81 364 ALA A O 1
ATOM 2746 N N . ALA A 1 365 ? 10.352 26.5 16.766 1 98.81 365 ALA A N 1
ATOM 2747 C CA . ALA A 1 365 ? 11.773 26.422 17.078 1 98.81 365 ALA A CA 1
ATOM 2748 C C . ALA A 1 365 ? 12.617 26.953 15.922 1 98.81 365 ALA A C 1
ATOM 2750 O O . ALA A 1 365 ? 12.516 26.484 14.789 1 98.81 365 ALA A O 1
ATOM 2751 N N . VAL A 1 366 ? 13.438 27.953 16.203 1 98.88 366 VAL A N 1
ATOM 2752 C CA . VAL A 1 366 ? 14.227 28.578 15.156 1 98.88 366 VAL A CA 1
ATOM 2753 C C . VAL A 1 366 ? 15.703 28.203 15.328 1 98.88 366 VAL A C 1
ATOM 2755 O O . VAL A 1 366 ? 16.266 28.391 16.406 1 98.88 366 VAL A O 1
ATOM 2758 N N . PHE A 1 367 ? 16.234 27.656 14.305 1 98.69 367 PHE A N 1
ATOM 2759 C CA . PHE A 1 367 ? 17.625 27.234 14.258 1 98.69 367 PHE A CA 1
ATOM 2760 C C . PHE A 1 367 ? 18.406 28.062 13.25 1 98.69 367 PHE A C 1
ATOM 2762 O O . PHE A 1 367 ? 17.875 28.453 12.211 1 98.69 367 PHE A O 1
ATOM 2769 N N . GLU A 1 368 ? 19.641 28.344 13.641 1 98.5 368 GLU A N 1
ATOM 2770 C CA . GLU A 1 368 ? 20.562 28.984 12.711 1 98.5 368 GLU A CA 1
ATOM 2771 C C . GLU A 1 368 ? 21.453 27.953 12.016 1 98.5 368 GLU A C 1
ATOM 2773 O O . GLU A 1 368 ? 22.047 27.094 12.664 1 98.5 368 GLU A O 1
ATOM 2778 N N . VAL A 1 369 ? 21.484 28 10.68 1 98.5 369 VAL A N 1
ATOM 2779 C CA . VAL A 1 369 ? 22.297 27.078 9.914 1 98.5 369 VAL A CA 1
ATOM 2780 C C . VAL A 1 369 ? 23.266 27.859 9.016 1 98.5 369 VAL A C 1
ATOM 2782 O O . VAL A 1 369 ? 22.922 28.906 8.484 1 98.5 369 VAL A O 1
ATOM 2785 N N . ASP A 1 370 ? 24.438 27.266 8.688 1 98 370 ASP A N 1
ATOM 2786 C CA . ASP A 1 370 ? 25.516 28 8.039 1 98 370 ASP A CA 1
ATOM 2787 C C . ASP A 1 370 ? 25.391 27.922 6.516 1 98 370 ASP A C 1
ATOM 2789 O O . ASP A 1 370 ? 25.844 28.828 5.809 1 98 370 ASP A O 1
ATOM 2793 N N . ASP A 1 371 ? 24.891 26.75 6.043 1 97.56 371 ASP A N 1
ATOM 2794 C CA . ASP A 1 371 ? 24.844 26.547 4.598 1 97.56 371 ASP A CA 1
ATOM 2795 C C . ASP A 1 371 ? 23.766 25.531 4.223 1 97.56 371 ASP A C 1
ATOM 2797 O O . ASP A 1 371 ? 23.062 25.016 5.094 1 97.56 371 ASP A O 1
ATOM 2801 N N . GLU A 1 372 ? 23.672 25.328 2.959 1 96.81 372 GLU A N 1
ATOM 2802 C CA . GLU A 1 372 ? 22.641 24.438 2.414 1 96.81 372 GLU A CA 1
ATOM 2803 C C . GLU A 1 372 ? 22.828 23 2.934 1 96.81 372 GLU A C 1
ATOM 2805 O O . GLU A 1 372 ? 21.844 22.312 3.221 1 96.81 372 GLU A O 1
ATOM 2810 N N . SER A 1 373 ? 24.047 22.562 3 1 97.69 373 SER A N 1
ATOM 2811 C CA . SER A 1 373 ? 24.328 21.203 3.443 1 97.69 373 SER A CA 1
ATOM 2812 C C . SER A 1 373 ? 23.875 20.984 4.879 1 97.69 373 SER A C 1
ATOM 2814 O O . SER A 1 373 ? 23.281 19.953 5.191 1 97.69 373 SER A O 1
ATOM 2816 N N . GLU A 1 374 ? 24.156 21.922 5.719 1 98.06 374 GLU A N 1
ATOM 2817 C CA . GLU A 1 374 ? 23.703 21.828 7.105 1 98.06 374 GLU A CA 1
ATOM 2818 C C . GLU A 1 374 ? 22.188 21.875 7.203 1 98.06 374 GLU A C 1
ATOM 2820 O O . GLU A 1 374 ? 21.578 21.156 8 1 98.06 374 GLU A O 1
ATOM 2825 N N . ALA A 1 375 ? 21.562 22.766 6.43 1 98.31 375 ALA A N 1
ATOM 2826 C CA . ALA A 1 375 ? 20.094 22.891 6.414 1 98.31 375 ALA A CA 1
ATOM 2827 C C . ALA A 1 375 ? 19.453 21.547 6.051 1 98.31 375 ALA A C 1
ATOM 2829 O O . ALA A 1 375 ? 18.516 21.109 6.727 1 98.31 375 ALA A O 1
ATOM 2830 N N . ILE A 1 376 ? 19.984 20.891 5.039 1 98.12 376 ILE A N 1
ATOM 2831 C CA . ILE A 1 376 ? 19.438 19.625 4.551 1 98.12 376 ILE A CA 1
ATOM 2832 C C . ILE A 1 376 ? 19.672 18.531 5.582 1 98.12 376 ILE A C 1
ATOM 2834 O O . ILE A 1 376 ? 18.781 17.734 5.867 1 98.12 376 ILE A O 1
ATOM 2838 N N . ARG A 1 377 ? 20.859 18.469 6.105 1 97.44 377 ARG A N 1
ATOM 2839 C CA . ARG A 1 377 ? 21.172 17.469 7.125 1 97.44 377 ARG A CA 1
ATOM 2840 C C . ARG A 1 377 ? 20.234 17.609 8.32 1 97.44 377 ARG A C 1
ATOM 2842 O O . ARG A 1 377 ? 19.688 16.609 8.789 1 97.44 377 ARG A O 1
ATOM 2849 N N . THR A 1 378 ? 20.078 18.844 8.805 1 97.5 378 THR A N 1
ATOM 2850 C CA . THR A 1 378 ? 19.234 19.109 9.961 1 97.5 378 THR A CA 1
ATOM 2851 C C . THR A 1 378 ? 17.766 18.797 9.633 1 97.5 378 THR A C 1
ATOM 2853 O O . THR A 1 378 ? 17.047 18.25 10.469 1 97.5 378 THR A O 1
ATOM 2856 N N . ALA A 1 379 ? 17.344 19.141 8.461 1 98.12 379 ALA A N 1
ATOM 2857 C CA . ALA A 1 379 ? 15.977 18.875 8.016 1 98.12 379 ALA A CA 1
ATOM 2858 C C . ALA A 1 379 ? 15.672 17.391 8.055 1 98.12 379 ALA A C 1
ATOM 2860 O O . ALA A 1 379 ? 14.555 16.984 8.414 1 98.12 379 ALA A O 1
ATOM 2861 N N . ASN A 1 380 ? 16.641 16.578 7.707 1 97.31 380 ASN A N 1
ATOM 2862 C CA . ASN A 1 380 ? 16.453 15.141 7.578 1 97.31 380 ASN A CA 1
ATOM 2863 C C . ASN A 1 380 ? 16.688 14.422 8.906 1 97.31 380 ASN A C 1
ATOM 2865 O O . ASN A 1 380 ? 16.328 13.25 9.062 1 97.31 380 ASN A O 1
ATOM 2869 N N . GLU A 1 381 ? 17.312 15.133 9.852 1 95.69 381 GLU A N 1
ATOM 2870 C CA . GLU A 1 381 ? 17.641 14.523 11.141 1 95.69 381 GLU A CA 1
ATOM 2871 C C . GLU A 1 381 ? 16.422 14.484 12.055 1 95.69 381 GLU A C 1
ATOM 2873 O O . GLU A 1 381 ? 16.406 15.125 13.109 1 95.69 381 GLU A O 1
ATOM 2878 N N . THR A 1 382 ? 15.492 13.742 11.711 1 96 382 THR A N 1
ATOM 2879 C CA . THR A 1 382 ? 14.234 13.516 12.414 1 96 382 THR A CA 1
ATOM 2880 C C . THR A 1 382 ? 13.641 12.164 12.023 1 96 382 THR A C 1
ATOM 2882 O O . THR A 1 382 ? 13.961 11.617 10.969 1 96 382 THR A O 1
ATOM 2885 N N . GLU A 1 383 ? 12.875 11.594 12.867 1 95.88 383 GLU A N 1
ATOM 2886 C CA . GLU A 1 383 ? 12.211 10.328 12.562 1 95.88 383 GLU A CA 1
ATOM 2887 C C . GLU A 1 383 ? 11.016 10.539 11.633 1 95.88 383 GLU A C 1
ATOM 2889 O O . GLU A 1 383 ? 10.477 9.578 11.078 1 95.88 383 GLU A O 1
ATOM 2894 N N . PHE A 1 384 ? 10.633 11.789 11.391 1 97.75 384 PHE A N 1
ATOM 2895 C CA . PHE A 1 384 ? 9.445 12.117 10.609 1 97.75 384 PHE A CA 1
ATOM 2896 C C . PHE A 1 384 ? 9.82 12.445 9.172 1 97.75 384 PHE A C 1
ATOM 2898 O O . PHE A 1 384 ? 10.992 12.711 8.875 1 97.75 384 PHE A O 1
ATOM 2905 N N . GLY A 1 385 ? 8.906 12.344 8.211 1 98.38 385 GLY A N 1
ATOM 2906 C CA . GLY A 1 385 ? 9.078 12.672 6.809 1 98.38 385 GLY A CA 1
ATOM 2907 C C . GLY A 1 385 ? 7.781 13.062 6.129 1 98.38 385 GLY A C 1
ATOM 2908 O O . GLY A 1 385 ? 7.445 12.531 5.066 1 98.38 385 GLY A O 1
ATOM 2909 N N . LEU A 1 386 ? 7.062 14.031 6.703 1 98.44 386 LEU A N 1
ATOM 2910 C CA . LEU A 1 386 ? 5.762 14.406 6.164 1 98.44 386 LEU A CA 1
ATOM 2911 C C . LEU A 1 386 ? 5.906 15.516 5.129 1 98.44 386 LEU A C 1
ATOM 2913 O O . LEU A 1 386 ? 5.695 15.297 3.936 1 98.44 386 LEU A O 1
ATOM 2917 N N . GLY A 1 387 ? 6.309 16.672 5.594 1 98.56 387 GLY A N 1
ATOM 2918 C CA . GLY A 1 387 ? 6.434 17.797 4.68 1 98.56 387 GLY A CA 1
ATOM 2919 C C . GLY A 1 387 ? 7.641 18.672 4.973 1 98.56 387 GLY A C 1
ATOM 2920 O O . GLY A 1 387 ? 8.297 18.516 6.004 1 98.56 387 GLY A O 1
ATOM 2921 N N . ALA A 1 388 ? 7.949 19.562 4.023 1 98.81 388 ALA A N 1
ATOM 2922 C CA . ALA A 1 388 ? 9.008 20.562 4.16 1 98.81 388 ALA A CA 1
ATOM 2923 C C . ALA A 1 388 ? 8.75 21.766 3.252 1 98.81 388 ALA A C 1
ATOM 2925 O O . ALA A 1 388 ? 8.086 21.641 2.221 1 98.81 388 ALA A O 1
ATOM 2926 N N . SER A 1 389 ? 9.219 22.875 3.639 1 98.81 389 SER A N 1
ATOM 2927 C CA . SER A 1 389 ? 9.203 24.078 2.818 1 98.81 389 SER A CA 1
ATOM 2928 C C . SER A 1 389 ? 10.609 24.656 2.654 1 98.81 389 SER A C 1
ATOM 2930 O O . SER A 1 389 ? 11.398 24.656 3.602 1 98.81 389 SER A O 1
ATOM 2932 N N . ILE A 1 390 ? 10.914 25.062 1.468 1 98.94 390 ILE A N 1
ATOM 2933 C CA . ILE A 1 390 ? 12.188 25.688 1.168 1 98.94 390 ILE A CA 1
ATOM 2934 C C . ILE A 1 390 ? 11.953 27.078 0.568 1 98.94 390 ILE A C 1
ATOM 2936 O O . ILE A 1 390 ? 11.172 27.219 -0.379 1 98.94 390 ILE A O 1
ATOM 2940 N N . TRP A 1 391 ? 12.625 28.047 1.075 1 98.94 391 TRP A N 1
ATOM 2941 C CA . TRP A 1 391 ? 12.484 29.422 0.601 1 98.94 391 TRP A CA 1
ATOM 2942 C C . TRP A 1 391 ? 13.781 29.922 -0.016 1 98.94 391 TRP A C 1
ATOM 2944 O O . TRP A 1 391 ? 14.82 29.969 0.654 1 98.94 391 TRP A O 1
ATOM 2954 N N . THR A 1 392 ? 13.758 30.234 -1.222 1 98.81 392 THR A N 1
ATOM 2955 C CA . THR A 1 392 ? 14.875 30.703 -2.033 1 98.81 392 THR A CA 1
ATOM 2956 C C . THR A 1 392 ? 14.367 31.438 -3.27 1 98.81 392 THR A C 1
ATOM 2958 O O . THR A 1 392 ? 13.328 31.078 -3.83 1 98.81 392 THR A O 1
ATOM 2961 N N . GLU A 1 393 ? 15.023 32.438 -3.719 1 98.12 393 GLU A N 1
ATOM 2962 C CA . GLU A 1 393 ? 14.648 33.156 -4.934 1 98.12 393 GLU A CA 1
ATOM 2963 C C . GLU A 1 393 ? 15.062 32.375 -6.18 1 98.12 393 GLU A C 1
ATOM 2965 O O . GLU A 1 393 ? 14.594 32.688 -7.285 1 98.12 393 GLU A O 1
ATOM 2970 N N . ASP A 1 394 ? 15.898 31.422 -6.008 1 98 394 ASP A N 1
ATOM 2971 C CA . ASP A 1 394 ? 16.344 30.547 -7.094 1 98 394 ASP A CA 1
ATOM 2972 C C . ASP A 1 394 ? 15.523 29.266 -7.148 1 98 394 ASP A C 1
ATOM 2974 O O . ASP A 1 394 ? 15.867 28.281 -6.492 1 98 394 ASP A O 1
ATOM 2978 N N . ARG A 1 395 ? 14.562 29.234 -8.008 1 96.56 395 ARG A N 1
ATOM 2979 C CA . ARG A 1 395 ? 13.656 28.094 -8.109 1 96.56 395 ARG A CA 1
ATOM 2980 C C . ARG A 1 395 ? 14.406 26.828 -8.477 1 96.56 395 ARG A C 1
ATOM 2982 O O . ARG A 1 395 ? 14.039 25.734 -8.039 1 96.56 395 ARG A O 1
ATOM 2989 N N . ARG A 1 396 ? 15.422 26.953 -9.32 1 97.12 396 ARG A N 1
ATOM 2990 C CA . ARG A 1 396 ? 16.219 25.797 -9.695 1 97.12 396 ARG A CA 1
ATOM 2991 C C . ARG A 1 396 ? 16.953 25.219 -8.484 1 97.12 396 ARG A C 1
ATOM 2993 O O . ARG A 1 396 ? 17.031 24 -8.328 1 97.12 396 ARG A O 1
ATOM 3000 N N . ARG A 1 397 ? 17.469 26.156 -7.688 1 97.62 397 ARG A N 1
ATOM 3001 C CA . ARG A 1 397 ? 18.109 25.766 -6.438 1 97.62 397 ARG A CA 1
ATOM 3002 C C . ARG A 1 397 ? 17.125 25.047 -5.52 1 97.62 397 ARG A C 1
ATOM 3004 O O . ARG A 1 397 ? 17.438 24 -4.941 1 97.62 397 ARG A O 1
ATOM 3011 N N . GLY A 1 398 ? 15.93 25.609 -5.387 1 98.06 398 GLY A N 1
ATOM 3012 C CA . GLY A 1 398 ? 14.891 24.984 -4.578 1 98.06 398 GLY A CA 1
ATOM 3013 C C . GLY A 1 398 ? 14.531 23.578 -5.035 1 98.06 398 GLY A C 1
ATOM 3014 O O . GLY A 1 398 ? 14.422 22.672 -4.215 1 98.06 398 GLY A O 1
ATOM 3015 N N . ARG A 1 399 ? 14.398 23.391 -6.301 1 97.19 399 ARG A N 1
ATOM 3016 C CA . ARG A 1 399 ? 14.062 22.094 -6.867 1 97.19 399 ARG A CA 1
ATOM 3017 C C . ARG A 1 399 ? 15.164 21.078 -6.605 1 97.19 399 ARG A C 1
ATOM 3019 O O . ARG A 1 399 ? 14.883 19.922 -6.266 1 97.19 399 ARG A O 1
ATOM 3026 N N . ARG A 1 400 ? 16.359 21.5 -6.82 1 96.88 400 ARG A N 1
ATOM 3027 C CA . ARG A 1 400 ? 17.5 20.625 -6.566 1 96.88 400 ARG A CA 1
ATOM 3028 C C . ARG A 1 400 ? 17.516 20.156 -5.113 1 96.88 400 ARG A C 1
ATOM 3030 O O . ARG A 1 400 ? 17.672 18.969 -4.84 1 96.88 400 ARG A O 1
ATOM 3037 N N . LEU A 1 401 ? 17.297 21.062 -4.199 1 98.12 401 LEU A N 1
ATOM 3038 C CA . LEU A 1 401 ? 17.359 20.75 -2.777 1 98.12 401 LEU A CA 1
ATOM 3039 C C . LEU A 1 401 ? 16.172 19.891 -2.355 1 98.12 401 LEU A C 1
ATOM 3041 O O . LEU A 1 401 ? 16.281 19.078 -1.431 1 98.12 401 LEU A O 1
ATOM 3045 N N . SER A 1 402 ? 15 20.094 -3.012 1 97.94 402 SER A N 1
ATOM 3046 C CA . SER A 1 402 ? 13.805 19.312 -2.686 1 97.94 402 SER A CA 1
ATOM 3047 C C . SER A 1 402 ? 14.062 17.812 -2.854 1 97.94 402 SER A C 1
ATOM 3049 O O . SER A 1 402 ? 13.492 17 -2.127 1 97.94 402 SER A O 1
ATOM 3051 N N . ARG A 1 403 ? 14.977 17.406 -3.672 1 94.69 403 ARG A N 1
ATOM 3052 C CA . ARG A 1 403 ? 15.289 16 -3.934 1 94.69 403 ARG A CA 1
ATOM 3053 C C . ARG A 1 403 ? 16.125 15.414 -2.809 1 94.69 403 ARG A C 1
ATOM 3055 O O . ARG A 1 403 ? 16.25 14.188 -2.688 1 94.69 403 ARG A O 1
ATOM 3062 N N . GLU A 1 404 ? 16.672 16.312 -2.055 1 96.69 404 GLU A N 1
ATOM 3063 C CA . GLU A 1 404 ? 17.547 15.867 -0.97 1 96.69 404 GLU A CA 1
ATOM 3064 C C . GLU A 1 404 ? 16.781 15.789 0.35 1 96.69 404 GLU A C 1
ATOM 3066 O O . GLU A 1 404 ? 17.297 15.258 1.338 1 96.69 404 GLU A O 1
ATOM 3071 N N . ILE A 1 405 ? 15.555 16.312 0.344 1 98.25 405 ILE A N 1
ATOM 3072 C CA . ILE A 1 405 ? 14.734 16.281 1.551 1 98.25 405 ILE A CA 1
ATOM 3073 C C . ILE A 1 405 ? 13.984 14.961 1.641 1 98.25 405 ILE A C 1
ATOM 3075 O O . ILE A 1 405 ? 13.359 14.523 0.67 1 98.25 405 ILE A O 1
ATOM 3079 N N . GLU A 1 406 ? 14.062 14.289 2.77 1 97.88 406 GLU A N 1
ATOM 3080 C CA . GLU A 1 406 ? 13.352 13.031 3.01 1 97.88 406 GLU A CA 1
ATOM 3081 C C . GLU A 1 406 ? 11.961 13.289 3.574 1 97.88 406 GLU A C 1
ATOM 3083 O O . GLU A 1 406 ? 11.734 13.156 4.781 1 97.88 406 GLU A O 1
ATOM 3088 N N . ALA A 1 407 ? 11.023 13.617 2.688 1 98.69 407 ALA A N 1
ATOM 3089 C CA . ALA A 1 407 ? 9.641 13.906 3.061 1 98.69 407 ALA A CA 1
ATOM 3090 C C . ALA A 1 407 ? 8.68 13.555 1.929 1 98.69 407 ALA A C 1
ATOM 3092 O O . ALA A 1 407 ? 9.102 13.367 0.785 1 98.69 407 ALA A O 1
ATOM 3093 N N . GLY A 1 408 ? 7.445 13.43 2.271 1 98.62 408 GLY A N 1
ATOM 3094 C CA . GLY A 1 408 ? 6.43 13.102 1.286 1 98.62 408 GLY A CA 1
ATOM 3095 C C . GLY A 1 408 ? 6.02 14.281 0.432 1 98.62 408 GLY A C 1
ATOM 3096 O O . GLY A 1 408 ? 5.496 14.109 -0.671 1 98.62 408 GLY A O 1
ATOM 3097 N N . CYS A 1 409 ? 6.254 15.516 0.94 1 98.5 409 CYS A N 1
ATOM 3098 C CA . CYS A 1 409 ? 5.938 16.734 0.21 1 98.5 409 CYS A CA 1
ATOM 3099 C C . CYS A 1 409 ? 6.984 17.812 0.465 1 98.5 409 CYS A C 1
ATOM 3101 O O . CYS A 1 409 ? 7.438 17.984 1.599 1 98.5 409 CYS A O 1
ATOM 3103 N N . VAL A 1 410 ? 7.32 18.484 -0.582 1 98.88 410 VAL A N 1
ATOM 3104 C CA . VAL A 1 410 ? 8.219 19.625 -0.452 1 98.88 410 VAL A CA 1
ATOM 3105 C C . VAL A 1 410 ? 7.664 20.812 -1.244 1 98.88 410 VAL A C 1
ATOM 3107 O O . VAL A 1 410 ? 7.355 20.688 -2.432 1 98.88 410 VAL A O 1
ATOM 3110 N N . PHE A 1 411 ? 7.516 21.891 -0.624 1 98.88 411 PHE A N 1
ATOM 3111 C CA . PHE A 1 411 ? 7.012 23.125 -1.227 1 98.88 411 PHE A CA 1
ATOM 3112 C C . PHE A 1 411 ? 8.102 24.188 -1.284 1 98.88 411 PHE A C 1
ATOM 3114 O O . PHE A 1 411 ? 8.773 24.453 -0.284 1 98.88 411 PHE A O 1
ATOM 3121 N N . ILE A 1 412 ? 8.305 24.781 -2.416 1 98.81 412 ILE A N 1
ATOM 3122 C CA . ILE A 1 412 ? 9.266 25.875 -2.598 1 98.81 412 ILE A CA 1
ATOM 3123 C C . ILE A 1 412 ? 8.531 27.203 -2.627 1 98.81 412 ILE A C 1
ATOM 3125 O O . ILE A 1 412 ? 7.648 27.422 -3.463 1 98.81 412 ILE A O 1
ATOM 3129 N N . ASN A 1 413 ? 8.812 28.062 -1.683 1 98.62 413 ASN A N 1
ATOM 3130 C CA . ASN A 1 413 ? 8.273 29.422 -1.524 1 98.62 413 ASN A CA 1
ATOM 3131 C C . ASN A 1 413 ? 6.777 29.391 -1.238 1 98.62 413 ASN A C 1
ATOM 3133 O O . ASN A 1 413 ? 6.027 30.219 -1.752 1 98.62 413 ASN A O 1
ATOM 3137 N N . GLN A 1 414 ? 6.418 28.438 -0.468 1 97.94 414 GLN A N 1
ATOM 3138 C CA . GLN A 1 414 ? 5.051 28.234 -0.001 1 97.94 414 GLN A CA 1
ATOM 3139 C C . GLN A 1 414 ? 5.02 27.359 1.242 1 97.94 414 GLN A C 1
ATOM 3141 O O . GLN A 1 414 ? 5.984 26.641 1.525 1 97.94 414 GLN A O 1
ATOM 3146 N N . LEU A 1 415 ? 3.982 27.438 2.018 1 98.19 415 LEU A N 1
ATOM 3147 C CA . LEU A 1 415 ? 3.812 26.516 3.133 1 98.19 415 LEU A CA 1
ATOM 3148 C C . LEU A 1 415 ? 3.309 25.172 2.645 1 98.19 415 LEU A C 1
ATOM 3150 O O . LEU A 1 415 ? 2.738 25.062 1.556 1 98.19 415 LEU A O 1
ATOM 3154 N N . VAL A 1 416 ? 3.549 24.125 3.387 1 98.44 416 VAL A N 1
ATOM 3155 C CA . VAL A 1 416 ? 3.043 22.797 3.078 1 98.44 416 VAL A CA 1
ATOM 3156 C C . VAL A 1 416 ? 1.521 22.781 3.205 1 98.44 416 VAL A C 1
ATOM 3158 O O . VAL A 1 416 ? 0.966 23.312 4.172 1 98.44 416 VAL A O 1
ATOM 3161 N N . LYS A 1 417 ? 0.888 22.266 2.244 1 97.31 417 LYS A N 1
ATOM 3162 C CA . LYS A 1 417 ? -0.566 22.125 2.287 1 97.31 417 LYS A CA 1
ATOM 3163 C C . LYS A 1 417 ? -1.03 20.875 1.544 1 97.31 417 LYS A C 1
ATOM 3165 O O . LYS A 1 417 ? -0.322 20.375 0.673 1 97.31 417 LYS A O 1
ATOM 3170 N N . SER A 1 418 ? -2.15 20.344 1.956 1 97.44 418 SER A N 1
ATOM 3171 C CA . SER A 1 418 ? -2.799 19.297 1.171 1 97.44 418 SER A CA 1
ATOM 3172 C C . SER A 1 418 ? -3.719 19.891 0.11 1 97.44 418 SER A C 1
ATOM 3174 O O . SER A 1 418 ? -4.375 20.906 0.349 1 97.44 418 SER A O 1
ATOM 3176 N N . ASP A 1 419 ? -3.664 19.422 -1.03 1 97.69 419 ASP A N 1
ATOM 3177 C CA . ASP A 1 419 ? -4.379 19.859 -2.229 1 97.69 419 ASP A CA 1
ATOM 3178 C C . ASP A 1 419 ? -4.977 18.656 -2.973 1 97.69 419 ASP A C 1
ATOM 3180 O O . ASP A 1 419 ? -4.277 17.688 -3.25 1 97.69 419 ASP A O 1
ATOM 3184 N N . PRO A 1 420 ? -6.316 18.703 -3.242 1 98.38 420 PRO A N 1
ATOM 3185 C CA . PRO A 1 420 ? -6.977 17.547 -3.859 1 98.38 420 PRO A CA 1
ATOM 3186 C C . PRO A 1 420 ? -6.297 17.109 -5.152 1 98.38 420 PRO A C 1
ATOM 3188 O O . PRO A 1 420 ? -6.488 15.969 -5.598 1 98.38 420 PRO A O 1
ATOM 3191 N N . ARG A 1 421 ? -5.492 17.953 -5.828 1 98.12 421 ARG A N 1
ATOM 3192 C CA . ARG A 1 421 ? -4.934 17.703 -7.152 1 98.12 421 ARG A CA 1
ATOM 3193 C C . ARG A 1 421 ? -3.623 16.938 -7.055 1 98.12 421 ARG A C 1
ATOM 3195 O O . ARG A 1 421 ? -3.129 16.406 -8.055 1 98.12 421 ARG A O 1
ATOM 3202 N N . VAL A 1 422 ? -3 16.781 -5.84 1 98.62 422 VAL A N 1
ATOM 3203 C CA . VAL A 1 422 ? -1.705 16.125 -5.707 1 98.62 422 VAL A CA 1
ATOM 3204 C C . VAL A 1 422 ? -1.756 15.117 -4.559 1 98.62 422 VAL A C 1
ATOM 3206 O O . VAL A 1 422 ? -2.498 15.305 -3.592 1 98.62 422 VAL A O 1
ATOM 3209 N N . PRO A 1 423 ? -0.907 14.07 -4.68 1 98.56 423 PRO A N 1
ATOM 3210 C CA . PRO A 1 423 ? -0.859 13.102 -3.582 1 98.56 423 PRO A CA 1
ATOM 3211 C C . PRO A 1 423 ? -0.371 13.719 -2.271 1 98.56 423 PRO A C 1
ATOM 3213 O O . PRO A 1 423 ? 0.487 14.609 -2.285 1 98.56 423 PRO A O 1
ATOM 3216 N N . PHE A 1 424 ? -0.94 13.219 -1.217 1 98.56 424 PHE A N 1
ATOM 3217 C CA . PHE A 1 424 ? -0.597 13.695 0.117 1 98.56 424 PHE A CA 1
ATOM 3218 C C . PHE A 1 424 ? -0.266 12.531 1.042 1 98.56 424 PHE A C 1
ATOM 3220 O O . PHE A 1 424 ? -1.004 11.547 1.096 1 98.56 424 PHE A O 1
ATOM 3227 N N . GLY A 1 425 ? 0.815 12.57 1.787 1 98.12 425 GLY A N 1
ATOM 3228 C CA . GLY A 1 425 ? 1.254 11.57 2.744 1 98.12 425 GLY A CA 1
ATOM 3229 C C . GLY A 1 425 ? 2.744 11.625 3.025 1 98.12 425 GLY A C 1
ATOM 3230 O O . GLY A 1 425 ? 3.461 12.438 2.439 1 98.12 425 GLY A O 1
ATOM 3231 N N . GLY A 1 426 ? 3.215 10.852 3.957 1 98.12 426 GLY A N 1
ATOM 3232 C CA . GLY A 1 426 ? 4.602 10.93 4.383 1 98.12 426 GLY A CA 1
ATOM 3233 C C . GLY A 1 426 ? 5.344 9.617 4.266 1 98.12 426 GLY A C 1
ATOM 3234 O O . GLY A 1 426 ? 4.844 8.672 3.65 1 98.12 426 GLY A O 1
ATOM 3235 N N . ILE A 1 427 ? 6.566 9.625 4.684 1 98.12 427 ILE A N 1
ATOM 3236 C CA . ILE A 1 427 ? 7.441 8.461 4.816 1 98.12 427 ILE A CA 1
ATOM 3237 C C . ILE A 1 427 ? 7.996 8.398 6.238 1 98.12 427 ILE A C 1
ATOM 3239 O O . ILE A 1 427 ? 7.613 9.195 7.098 1 98.12 427 ILE A O 1
ATOM 3243 N N . LYS A 1 428 ? 8.859 7.441 6.539 1 97.38 428 LYS A N 1
ATOM 3244 C CA . LYS A 1 428 ? 9.406 7.242 7.879 1 97.38 428 LYS A CA 1
ATOM 3245 C C . LYS A 1 428 ? 8.297 7.098 8.914 1 97.38 428 LYS A C 1
ATOM 3247 O O . LYS A 1 428 ? 7.34 6.348 8.703 1 97.38 428 LYS A O 1
ATOM 3252 N N . ASP A 1 429 ? 8.383 7.773 10.055 1 97.5 429 ASP A N 1
ATOM 3253 C CA . ASP A 1 429 ? 7.391 7.633 11.117 1 97.5 429 ASP A CA 1
ATOM 3254 C C . ASP A 1 429 ? 6.148 8.477 10.82 1 97.5 429 ASP A C 1
ATOM 3256 O O . ASP A 1 429 ? 5.199 8.484 11.602 1 97.5 429 ASP A O 1
ATOM 3260 N N . SER A 1 430 ? 6.168 9.125 9.68 1 98.5 430 SER A N 1
ATOM 3261 C CA . SER A 1 430 ? 4.992 9.898 9.289 1 98.5 430 SER A CA 1
ATOM 3262 C C . SER A 1 430 ? 3.986 9.023 8.539 1 98.5 430 SER A C 1
ATOM 3264 O O . SER A 1 430 ? 2.898 9.484 8.188 1 98.5 430 SER A O 1
ATOM 3266 N N . GLY A 1 431 ? 4.348 7.73 8.305 1 98.19 431 GLY A N 1
ATOM 3267 C CA . GLY A 1 431 ? 3.379 6.777 7.785 1 98.19 431 GLY A CA 1
ATOM 3268 C C . GLY A 1 431 ? 3.68 6.332 6.367 1 98.19 431 GLY A C 1
ATOM 3269 O O . GLY A 1 431 ? 4.828 6.387 5.926 1 98.19 431 GLY A O 1
ATOM 3270 N N . TYR A 1 432 ? 2.705 5.723 5.707 1 98.44 432 TYR A N 1
ATOM 3271 C CA . TYR A 1 432 ? 2.801 5.27 4.324 1 98.44 432 TYR A CA 1
ATOM 3272 C C . TYR A 1 432 ? 1.437 5.297 3.645 1 98.44 432 TYR A C 1
ATOM 3274 O O . TYR A 1 432 ? 0.405 5.383 4.316 1 98.44 432 TYR A O 1
ATOM 3282 N N . GLY A 1 433 ? 1.44 5.164 2.256 1 98.06 433 GLY A N 1
ATOM 3283 C CA . GLY A 1 433 ? 0.238 5.395 1.471 1 98.06 433 GLY A CA 1
ATOM 3284 C C . GLY A 1 433 ? 0.017 6.859 1.133 1 98.06 433 GLY A C 1
ATOM 3285 O O . GLY A 1 433 ? 0.76 7.727 1.596 1 98.06 433 GLY A O 1
ATOM 3286 N N . ARG A 1 434 ? -0.867 7.094 0.294 1 98.62 434 ARG A N 1
ATOM 3287 C CA . ARG A 1 434 ? -1.171 8.469 -0.092 1 98.62 434 ARG A CA 1
ATOM 3288 C C . ARG A 1 434 ? -2.676 8.719 -0.084 1 98.62 434 ARG A C 1
ATOM 3290 O O . ARG A 1 434 ? -3.463 7.809 -0.353 1 98.62 434 ARG A O 1
ATOM 3297 N N . GLU A 1 435 ? -2.975 9.859 0.23 1 98.31 435 GLU A N 1
ATOM 3298 C CA . GLU A 1 435 ? -4.324 10.398 0.097 1 98.31 435 GLU A CA 1
ATOM 3299 C C . GLU A 1 435 ? -4.398 11.438 -1.017 1 98.31 435 GLU A C 1
ATOM 3301 O O . GLU A 1 435 ? -3.369 11.945 -1.465 1 98.31 435 GLU A O 1
ATOM 3306 N N . LEU A 1 436 ? -5.629 11.664 -1.501 1 98.56 436 LEU A N 1
ATOM 3307 C CA . LEU A 1 436 ? -5.957 12.703 -2.469 1 98.56 436 LEU A CA 1
ATOM 3308 C C . LEU A 1 436 ? -5.449 12.336 -3.859 1 98.56 436 LEU A C 1
ATOM 3310 O O . LEU A 1 436 ? -4.723 11.352 -4.02 1 98.56 436 LEU A O 1
ATOM 3314 N N . SER A 1 437 ? -5.883 13.062 -4.875 1 98.38 437 SER A N 1
ATOM 3315 C CA . SER A 1 437 ? -5.52 12.898 -6.281 1 98.38 437 SER A CA 1
ATOM 3316 C C . SER A 1 437 ? -5.801 11.477 -6.762 1 98.38 437 SER A C 1
ATOM 3318 O O . SER A 1 437 ? -6.652 10.781 -6.203 1 98.38 437 SER A O 1
ATOM 3320 N N . GLU A 1 438 ? -5.199 11.078 -7.805 1 98.44 438 GLU A N 1
ATOM 3321 C CA . GLU A 1 438 ? -5.34 9.734 -8.359 1 98.44 438 GLU A CA 1
ATOM 3322 C C . GLU A 1 438 ? -4.777 8.688 -7.406 1 98.44 438 GLU A C 1
ATOM 3324 O O . GLU A 1 438 ? -5.336 7.594 -7.277 1 98.44 438 GLU A O 1
ATOM 3329 N N . ALA A 1 439 ? -3.691 9.008 -6.785 1 98.31 439 ALA A N 1
ATOM 3330 C CA . ALA A 1 439 ? -3.051 8.055 -5.883 1 98.31 439 ALA A CA 1
ATOM 3331 C C . ALA A 1 439 ? -3.99 7.66 -4.746 1 98.31 439 ALA A C 1
ATOM 3333 O O . ALA A 1 439 ? -4.094 6.484 -4.398 1 98.31 439 ALA A O 1
ATOM 3334 N N . GLY A 1 440 ? -4.707 8.648 -4.211 1 98.5 440 GLY A N 1
ATOM 3335 C CA . GLY A 1 440 ? -5.566 8.414 -3.061 1 98.5 440 GLY A CA 1
ATOM 3336 C C . GLY A 1 440 ? -6.777 7.559 -3.383 1 98.5 440 GLY A C 1
ATOM 3337 O O . GLY A 1 440 ? -7.137 6.668 -2.615 1 98.5 440 GLY A O 1
ATOM 3338 N N . ILE A 1 441 ? -7.461 7.836 -4.539 1 98.81 441 ILE A N 1
ATOM 3339 C CA . ILE A 1 441 ? -8.688 7.113 -4.867 1 98.81 441 ILE A CA 1
ATOM 3340 C C . ILE A 1 441 ? -8.352 5.664 -5.211 1 98.81 441 ILE A C 1
ATOM 3342 O O . ILE A 1 441 ? -9.219 4.789 -5.152 1 98.81 441 ILE A O 1
ATOM 3346 N N . LYS A 1 442 ? -7.082 5.371 -5.512 1 98.62 442 LYS A N 1
ATOM 3347 C CA . LYS A 1 442 ? -6.691 4.031 -5.938 1 98.62 442 LYS A CA 1
ATOM 3348 C C . LYS A 1 442 ? -6.082 3.242 -4.781 1 98.62 442 LYS A C 1
ATOM 3350 O O . LYS A 1 442 ? -5.602 2.123 -4.969 1 98.62 442 LYS A O 1
ATOM 3355 N N . GLU A 1 443 ? -6.082 3.781 -3.553 1 98.38 443 GLU A N 1
ATOM 3356 C CA . GLU A 1 443 ? -5.477 3.086 -2.422 1 98.38 443 GLU A CA 1
ATOM 3357 C C . GLU A 1 443 ? -6.328 1.898 -1.983 1 98.38 443 GLU A C 1
ATOM 3359 O O . GLU A 1 443 ? -5.801 0.875 -1.547 1 98.38 443 GLU A O 1
ATOM 3364 N N . PHE A 1 444 ? -7.664 2.045 -2.121 1 98.19 444 PHE A N 1
ATOM 3365 C CA . PHE A 1 444 ? -8.547 0.997 -1.614 1 98.19 444 PHE A CA 1
ATOM 3366 C C . PHE A 1 444 ? -9.391 0.412 -2.738 1 98.19 444 PHE A C 1
ATOM 3368 O O . PHE A 1 444 ? -10.617 0.328 -2.619 1 98.19 444 PHE A O 1
ATOM 3375 N N . VAL A 1 445 ? -8.711 0.027 -3.773 1 98.56 445 VAL A N 1
ATOM 3376 C CA . VAL A 1 445 ? -9.352 -0.634 -4.902 1 98.56 445 VAL A CA 1
ATOM 3377 C C . VAL A 1 445 ? -8.602 -1.922 -5.242 1 98.56 445 VAL A C 1
ATOM 3379 O O . VAL A 1 445 ? -7.438 -2.082 -4.887 1 98.56 445 VAL A O 1
ATOM 3382 N N . ASN A 1 446 ? -9.305 -2.848 -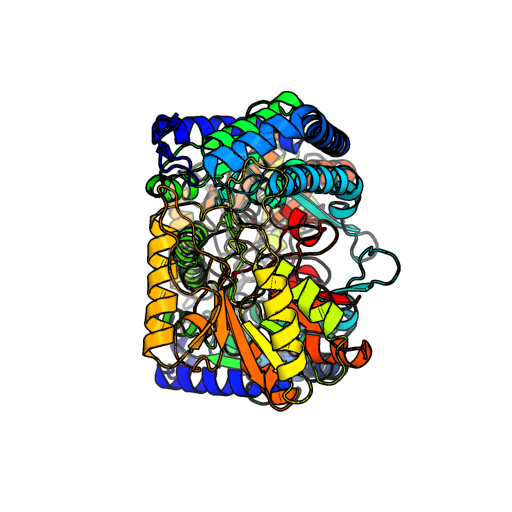5.785 1 98.56 446 ASN A N 1
ATOM 3383 C CA . ASN A 1 446 ? -8.711 -3.979 -6.492 1 98.56 446 ASN A CA 1
ATOM 3384 C C . ASN A 1 446 ? -8.203 -3.574 -7.871 1 98.56 446 ASN A C 1
ATOM 3386 O O . ASN A 1 446 ? -8.992 -3.342 -8.789 1 98.56 446 ASN A O 1
ATOM 3390 N N . ARG A 1 447 ? -6.902 -3.365 -7.992 1 98.5 447 ARG A N 1
ATOM 3391 C CA . ARG A 1 447 ? -6.285 -3.174 -9.297 1 98.5 447 ARG A CA 1
ATOM 3392 C C . ARG A 1 447 ? -6.273 -4.473 -10.094 1 98.5 447 ARG A C 1
ATOM 3394 O O . ARG A 1 447 ? -5.266 -5.188 -10.109 1 98.5 447 ARG A O 1
ATOM 3401 N N . LYS A 1 448 ? -7.359 -4.715 -10.812 1 98.69 448 LYS A N 1
ATOM 3402 C CA . LYS A 1 448 ? -7.609 -6.031 -11.406 1 98.69 448 LYS A CA 1
ATOM 3403 C C . LYS A 1 448 ? -7.102 -6.094 -12.844 1 98.69 448 LYS A C 1
ATOM 3405 O O . LYS A 1 448 ? -7.516 -5.297 -13.688 1 98.69 448 LYS A O 1
ATOM 3410 N N . THR A 1 449 ? -6.258 -7 -13.109 1 98.75 449 THR A N 1
ATOM 3411 C CA . THR A 1 449 ? -5.863 -7.301 -14.484 1 98.75 449 THR A CA 1
ATOM 3412 C C . THR A 1 449 ? -6.922 -8.156 -15.172 1 98.75 449 THR A C 1
ATOM 3414 O O . THR A 1 449 ? -7.301 -9.211 -14.672 1 98.75 449 THR A O 1
ATOM 3417 N N . ILE A 1 450 ? -7.434 -7.707 -16.25 1 98.69 450 ILE A N 1
ATOM 3418 C CA . ILE A 1 450 ? -8.359 -8.453 -17.109 1 98.69 450 ILE A CA 1
ATOM 3419 C C . ILE A 1 450 ? -7.719 -8.688 -18.469 1 98.69 450 ILE A C 1
ATOM 3421 O O . ILE A 1 450 ? -7.406 -7.738 -19.188 1 98.69 450 ILE A O 1
ATOM 3425 N N . TRP A 1 451 ? -7.465 -9.883 -18.766 1 98.56 451 TRP A N 1
ATOM 3426 C CA . TRP A 1 451 ? -6.863 -10.312 -20.016 1 98.56 451 TRP A CA 1
ATOM 3427 C C . TRP A 1 451 ? -7.871 -11.07 -20.875 1 98.56 451 TRP A C 1
ATOM 3429 O O . TRP A 1 451 ? -8.477 -12.039 -20.422 1 98.56 451 TRP A O 1
ATOM 3439 N N . VAL A 1 452 ? -8.125 -10.609 -22.062 1 97.81 452 VAL A N 1
ATOM 3440 C CA . VAL A 1 452 ? -9.086 -11.25 -22.953 1 97.81 452 VAL A CA 1
ATOM 3441 C C . VAL A 1 452 ? -8.375 -11.75 -24.219 1 97.81 452 VAL A C 1
ATOM 3443 O O . VAL A 1 452 ? -7.809 -10.961 -24.969 1 97.81 452 VAL A O 1
ATOM 3446 N N . GLU A 1 453 ? -8.391 -13.016 -24.312 1 96.19 453 GLU A N 1
ATOM 3447 C CA . GLU A 1 453 ? -7.871 -13.617 -25.531 1 96.19 453 GLU A CA 1
ATOM 3448 C C . GLU A 1 453 ? -8.945 -13.68 -26.625 1 96.19 453 GLU A C 1
ATOM 3450 O O . GLU A 1 453 ? -10.102 -13.984 -26.344 1 96.19 453 GLU A O 1
ATOM 3455 N N . MET B 1 1 ? 21.359 -25.312 6.449 1 90.06 1 MET B N 1
ATOM 3456 C CA . MET B 1 1 ? 20.281 -25.484 5.469 1 90.06 1 MET B CA 1
ATOM 3457 C C . MET B 1 1 ? 20.625 -26.594 4.477 1 90.06 1 MET B C 1
ATOM 3459 O O . MET B 1 1 ? 21.641 -26.5 3.768 1 90.06 1 MET B O 1
ATOM 3463 N N . ASP B 1 2 ? 19.891 -27.609 4.43 1 91.31 2 ASP B N 1
ATOM 3464 C CA . ASP B 1 2 ? 20.172 -28.766 3.586 1 91.31 2 ASP B CA 1
ATOM 3465 C C . ASP B 1 2 ? 19.391 -28.688 2.279 1 91.31 2 ASP B C 1
ATOM 3467 O O . ASP B 1 2 ? 18.203 -28.328 2.275 1 91.31 2 ASP B O 1
ATOM 3471 N N . VAL B 1 3 ? 20.141 -28.984 1.267 1 94.75 3 VAL B N 1
ATOM 3472 C CA . VAL B 1 3 ? 19.5 -29.141 -0.036 1 94.75 3 VAL B CA 1
ATOM 3473 C C . VAL B 1 3 ? 19.219 -30.625 -0.302 1 94.75 3 VAL B C 1
ATOM 3475 O O . VAL B 1 3 ? 20.156 -31.422 -0.397 1 94.75 3 VAL B O 1
ATOM 3478 N N . ILE B 1 4 ? 17.953 -30.906 -0.333 1 96.31 4 ILE B N 1
ATOM 3479 C CA . ILE B 1 4 ? 17.531 -32.25 -0.638 1 96.31 4 ILE B CA 1
ATOM 3480 C C . ILE B 1 4 ? 16.953 -32.312 -2.053 1 96.31 4 ILE B C 1
ATOM 3482 O O . ILE B 1 4 ? 16.031 -31.562 -2.385 1 96.31 4 ILE B O 1
ATOM 3486 N N . ASN B 1 5 ? 17.547 -33.156 -2.916 1 97.12 5 ASN B N 1
ATOM 3487 C CA . ASN B 1 5 ? 16.969 -33.375 -4.234 1 97.12 5 ASN B CA 1
ATOM 3488 C C . ASN B 1 5 ? 15.609 -34.062 -4.145 1 97.12 5 ASN B C 1
ATOM 3490 O O . ASN B 1 5 ? 15.523 -35.219 -3.744 1 97.12 5 ASN B O 1
ATOM 3494 N N . PRO B 1 6 ? 14.539 -33.375 -4.555 1 97.06 6 PRO B N 1
ATOM 3495 C CA . PRO B 1 6 ? 13.211 -33.938 -4.312 1 97.06 6 PRO B CA 1
ATOM 3496 C C . PRO B 1 6 ? 12.922 -35.156 -5.164 1 97.06 6 PRO B C 1
ATOM 3498 O O . PRO B 1 6 ? 12.008 -35.938 -4.863 1 97.06 6 PRO B O 1
ATOM 3501 N N . ALA B 1 7 ? 13.648 -35.375 -6.285 1 96.56 7 ALA B N 1
ATOM 3502 C CA . ALA B 1 7 ? 13.445 -36.5 -7.191 1 96.56 7 ALA B CA 1
ATOM 3503 C C . ALA B 1 7 ? 14.016 -37.781 -6.602 1 96.56 7 ALA B C 1
ATOM 3505 O O . ALA B 1 7 ? 13.555 -38.875 -6.922 1 96.56 7 ALA B O 1
ATOM 3506 N N . THR B 1 8 ? 15.055 -37.625 -5.68 1 95.75 8 THR B N 1
ATOM 3507 C CA . THR B 1 8 ? 15.75 -38.812 -5.203 1 95.75 8 THR B CA 1
ATOM 3508 C C . THR B 1 8 ? 15.688 -38.906 -3.684 1 95.75 8 THR B C 1
ATOM 3510 O O . THR B 1 8 ? 15.953 -39.969 -3.111 1 95.75 8 THR B O 1
ATOM 3513 N N . GLY B 1 9 ? 15.43 -37.75 -3 1 94.56 9 GLY B N 1
ATOM 3514 C CA . GLY B 1 9 ? 15.43 -37.719 -1.546 1 94.56 9 GLY B CA 1
ATOM 3515 C C . GLY B 1 9 ? 16.828 -37.562 -0.955 1 94.56 9 GLY B C 1
ATOM 3516 O O . GLY B 1 9 ? 16.984 -37.5 0.266 1 94.56 9 GLY B O 1
ATOM 3517 N N . GLU B 1 10 ? 17.797 -37.375 -1.75 1 95.31 10 GLU B N 1
ATOM 3518 C CA . GLU B 1 10 ? 19.188 -37.344 -1.291 1 95.31 10 GLU B CA 1
ATOM 3519 C C . GLU B 1 10 ? 19.609 -35.906 -0.958 1 95.31 10 GLU B C 1
ATOM 3521 O O . GLU B 1 10 ? 19.234 -34.969 -1.65 1 95.31 10 GLU B O 1
ATOM 3526 N N . ARG B 1 11 ? 20.391 -35.781 0.089 1 95.25 11 ARG B N 1
ATOM 3527 C CA . ARG B 1 11 ? 21.031 -34.5 0.383 1 95.25 11 ARG B CA 1
ATOM 3528 C C . ARG B 1 11 ? 22.156 -34.219 -0.603 1 95.25 11 ARG B C 1
ATOM 3530 O O . ARG B 1 11 ? 23.062 -35.031 -0.767 1 95.25 11 ARG B O 1
ATOM 3537 N N . VAL B 1 12 ? 22.109 -33.125 -1.226 1 93.38 12 VAL B N 1
ATOM 3538 C CA . VAL B 1 12 ? 23.078 -32.906 -2.293 1 93.38 12 VAL B CA 1
ATOM 3539 C C . VAL B 1 12 ? 24.062 -31.812 -1.871 1 93.38 12 VAL B C 1
ATOM 3541 O O . VAL B 1 12 ? 25.172 -31.719 -2.416 1 93.38 12 VAL B O 1
ATOM 3544 N N . GLU B 1 13 ? 23.641 -30.922 -0.981 1 93.25 13 GLU B N 1
ATOM 3545 C CA . GLU B 1 13 ? 24.5 -29.844 -0.513 1 93.25 13 GLU B CA 1
ATOM 3546 C C . GLU B 1 13 ? 24.016 -29.297 0.829 1 93.25 13 GLU B C 1
ATOM 3548 O O . GLU B 1 13 ? 22.859 -29.5 1.208 1 93.25 13 GLU B O 1
ATOM 3553 N N . THR B 1 14 ? 24.891 -28.75 1.58 1 95.12 14 THR B N 1
ATOM 3554 C CA . THR B 1 14 ? 24.562 -28.094 2.842 1 95.12 14 THR B CA 1
ATOM 3555 C C . THR B 1 14 ? 25.172 -26.703 2.91 1 95.12 14 THR B C 1
ATOM 3557 O O . THR B 1 14 ? 26.312 -26.5 2.506 1 95.12 14 THR B O 1
ATOM 3560 N N . TYR B 1 15 ? 24.375 -25.766 3.324 1 94.56 15 TYR B N 1
ATOM 3561 C CA . TYR B 1 15 ? 24.828 -24.391 3.527 1 94.56 15 TYR B CA 1
ATOM 3562 C C . TYR B 1 15 ? 24.797 -24.016 5.004 1 94.56 15 TYR B C 1
ATOM 3564 O O . TYR B 1 15 ? 23.859 -24.391 5.723 1 94.56 15 TYR B O 1
ATOM 3572 N N . GLU B 1 16 ? 25.766 -23.312 5.395 1 93.5 16 GLU B N 1
ATOM 3573 C CA . GLU B 1 16 ? 25.781 -22.812 6.77 1 93.5 16 GLU B CA 1
ATOM 3574 C C . GLU B 1 16 ? 24.812 -21.641 6.938 1 93.5 16 GLU B C 1
ATOM 3576 O O . GLU B 1 16 ? 24.828 -20.703 6.141 1 93.5 16 GLU B O 1
ATOM 3581 N N . ALA B 1 17 ? 23.984 -21.719 7.945 1 94.06 17 ALA B N 1
ATOM 3582 C CA . ALA B 1 17 ? 23.062 -20.625 8.242 1 94.06 17 ALA B CA 1
ATOM 3583 C C . ALA B 1 17 ? 23.812 -19.406 8.773 1 94.06 17 ALA B C 1
ATOM 3585 O O . ALA B 1 17 ? 24.75 -19.531 9.555 1 94.06 17 ALA B O 1
ATOM 3586 N N . GLU B 1 18 ? 23.391 -18.25 8.383 1 95.25 18 GLU B N 1
ATOM 3587 C CA . GLU B 1 18 ? 23.969 -17 8.852 1 95.25 18 GLU B CA 1
ATOM 3588 C C . GLU B 1 18 ? 23.375 -16.594 10.203 1 95.25 18 GLU B C 1
ATOM 3590 O O . GLU B 1 18 ? 22.312 -17.078 10.586 1 95.25 18 GLU B O 1
ATOM 3595 N N . THR B 1 19 ? 24.094 -15.719 10.898 1 95.19 19 THR B N 1
ATOM 3596 C CA . THR B 1 19 ? 23.75 -15.328 12.258 1 95.19 19 THR B CA 1
ATOM 3597 C C . THR B 1 19 ? 23.172 -13.922 12.289 1 95.19 19 THR B C 1
ATOM 3599 O O . THR B 1 19 ? 23.109 -13.242 11.258 1 95.19 19 THR B O 1
ATOM 3602 N N . VAL B 1 20 ? 22.797 -13.539 13.492 1 95.81 20 VAL B N 1
ATOM 3603 C CA . VAL B 1 20 ? 22.281 -12.188 13.711 1 95.81 20 VAL B CA 1
ATOM 3604 C C . VAL B 1 20 ? 23.359 -11.164 13.344 1 95.81 20 VAL B C 1
ATOM 3606 O O . VAL B 1 20 ? 23.047 -10.102 12.789 1 95.81 20 VAL B O 1
ATOM 3609 N N . ALA B 1 21 ? 24.578 -11.445 13.688 1 97.12 21 ALA B N 1
ATOM 3610 C CA . ALA B 1 21 ? 25.672 -10.547 13.367 1 97.12 21 ALA B CA 1
ATOM 3611 C C . ALA B 1 21 ? 25.859 -10.414 11.859 1 97.12 21 ALA B C 1
ATOM 3613 O O . ALA B 1 21 ? 26.156 -9.328 11.359 1 97.12 21 ALA B O 1
ATOM 3614 N N . ASP B 1 22 ? 25.672 -11.516 11.141 1 97.25 22 ASP B N 1
ATOM 3615 C CA . ASP B 1 22 ? 25.766 -11.484 9.688 1 97.25 22 ASP B CA 1
ATOM 3616 C C . ASP B 1 22 ? 24.672 -10.609 9.078 1 97.25 22 ASP B C 1
ATOM 3618 O O . ASP B 1 22 ? 24.922 -9.891 8.109 1 97.25 22 ASP B O 1
ATOM 3622 N N . VAL B 1 23 ? 23.531 -10.703 9.672 1 97.69 23 VAL B N 1
ATOM 3623 C CA . VAL B 1 23 ? 22.406 -9.883 9.211 1 97.69 23 VAL B CA 1
ATOM 3624 C C . VAL B 1 23 ? 22.734 -8.406 9.422 1 97.69 23 VAL B C 1
ATOM 3626 O O . VAL B 1 23 ? 22.5 -7.578 8.539 1 97.69 23 VAL B O 1
ATOM 3629 N N . ASP B 1 24 ? 23.266 -8.062 10.586 1 97.88 24 ASP B N 1
ATOM 3630 C CA . ASP B 1 24 ? 23.625 -6.688 10.891 1 97.88 24 ASP B CA 1
ATOM 3631 C C . ASP B 1 24 ? 24.641 -6.156 9.883 1 97.88 24 ASP B C 1
ATOM 3633 O O . ASP B 1 24 ? 24.531 -5.02 9.422 1 97.88 24 ASP B O 1
ATOM 3637 N N . ASP B 1 25 ? 25.609 -6.965 9.547 1 98.19 25 ASP B N 1
ATOM 3638 C CA . ASP B 1 25 ? 26.625 -6.59 8.562 1 98.19 25 ASP B CA 1
ATOM 3639 C C . ASP B 1 25 ? 26 -6.359 7.191 1 98.19 25 ASP B C 1
ATOM 3641 O O . ASP B 1 25 ? 26.344 -5.398 6.5 1 98.19 25 ASP B O 1
ATOM 3645 N N . ALA B 1 26 ? 25.141 -7.254 6.797 1 98.38 26 ALA B N 1
ATOM 3646 C CA . ALA B 1 26 ? 24.469 -7.145 5.5 1 98.38 26 ALA B CA 1
ATOM 3647 C C . ALA B 1 26 ? 23.641 -5.871 5.418 1 98.38 26 ALA B C 1
ATOM 3649 O O . ALA B 1 26 ? 23.594 -5.215 4.371 1 98.38 26 ALA B O 1
ATOM 3650 N N . LEU B 1 27 ? 22.969 -5.539 6.508 1 98.38 27 LEU B N 1
ATOM 3651 C CA . LEU B 1 27 ? 22.156 -4.324 6.566 1 98.38 27 LEU B CA 1
ATOM 3652 C C . LEU B 1 27 ? 23.031 -3.082 6.441 1 98.38 27 LEU B C 1
ATOM 3654 O O . LEU B 1 27 ? 22.656 -2.125 5.758 1 98.38 27 LEU B O 1
ATOM 3658 N N . ALA B 1 28 ? 24.172 -3.096 7.105 1 98.31 28 ALA B N 1
ATOM 3659 C CA . ALA B 1 28 ? 25.109 -1.977 7 1 98.31 28 ALA B CA 1
ATOM 3660 C C . ALA B 1 28 ? 25.594 -1.798 5.562 1 98.31 28 ALA B C 1
ATOM 3662 O O . ALA B 1 28 ? 25.641 -0.675 5.055 1 98.31 28 ALA B O 1
ATOM 3663 N N . VAL B 1 29 ? 25.922 -2.9 4.922 1 98.62 29 VAL B N 1
ATOM 3664 C CA . VAL B 1 29 ? 26.406 -2.887 3.545 1 98.62 29 VAL B CA 1
ATOM 3665 C C . VAL B 1 29 ? 25.312 -2.365 2.615 1 98.62 29 VAL B C 1
ATOM 3667 O O . VAL B 1 29 ? 25.578 -1.55 1.729 1 98.62 29 VAL B O 1
ATOM 3670 N N . ALA B 1 30 ? 24.078 -2.844 2.801 1 98.69 30 ALA B N 1
ATOM 3671 C CA . ALA B 1 30 ? 22.953 -2.42 1.971 1 98.69 30 ALA B CA 1
ATOM 3672 C C . ALA B 1 30 ? 22.688 -0.927 2.137 1 98.69 30 ALA B C 1
ATOM 3674 O O . ALA B 1 30 ? 22.375 -0.232 1.162 1 98.69 30 ALA B O 1
ATOM 3675 N N . SER B 1 31 ? 22.75 -0.4 3.365 1 98.06 31 SER B N 1
ATOM 3676 C CA . SER B 1 31 ? 22.516 1.01 3.658 1 98.06 31 SER B CA 1
ATOM 3677 C C . SER B 1 31 ? 23.578 1.895 3.021 1 98.06 31 SER B C 1
ATOM 3679 O O . SER B 1 31 ? 23.266 2.945 2.457 1 98.06 31 SER B O 1
ATOM 3681 N N . ASP B 1 32 ? 24.828 1.464 3.139 1 98 32 ASP B N 1
ATOM 3682 C CA . ASP B 1 32 ? 25.938 2.197 2.521 1 98 32 ASP B CA 1
ATOM 3683 C C . ASP B 1 32 ? 25.797 2.223 1.002 1 98 32 ASP B C 1
ATOM 3685 O O . ASP B 1 32 ? 26.016 3.256 0.369 1 98 32 ASP B O 1
ATOM 3689 N N . ALA B 1 33 ? 25.438 1.105 0.459 1 98.62 33 ALA B N 1
ATOM 3690 C CA . ALA B 1 33 ? 25.234 1.011 -0.984 1 98.62 33 ALA B CA 1
ATOM 3691 C C . ALA B 1 33 ? 24.094 1.911 -1.441 1 98.62 33 ALA B C 1
ATOM 3693 O O . ALA B 1 33 ? 24.156 2.506 -2.52 1 98.62 33 ALA B O 1
ATOM 3694 N N . PHE B 1 34 ? 23.078 2.045 -0.668 1 98.56 34 PHE B N 1
ATOM 3695 C CA . PHE B 1 34 ? 21.891 2.838 -1.003 1 98.56 34 PHE B CA 1
ATOM 3696 C C . PHE B 1 34 ? 22.266 4.301 -1.223 1 98.56 34 PHE B C 1
ATOM 3698 O O . PHE B 1 34 ? 21.75 4.953 -2.127 1 98.56 34 PHE B O 1
ATOM 3705 N N . ASP B 1 35 ? 23.141 4.793 -0.379 1 95.38 35 ASP B N 1
ATOM 3706 C CA . ASP B 1 35 ? 23.547 6.191 -0.445 1 95.38 35 ASP B CA 1
ATOM 3707 C C . ASP B 1 35 ? 24.109 6.535 -1.821 1 95.38 35 ASP B C 1
ATOM 3709 O O . ASP B 1 35 ? 23.859 7.621 -2.348 1 95.38 35 ASP B O 1
ATOM 3713 N N . ARG B 1 36 ? 24.75 5.586 -2.398 1 95.69 36 ARG B N 1
ATOM 3714 C CA . ARG B 1 36 ? 25.328 5.785 -3.723 1 95.69 36 ARG B CA 1
ATOM 3715 C C . ARG B 1 36 ? 24.344 5.391 -4.82 1 95.69 36 ARG B C 1
ATOM 3717 O O . ARG B 1 36 ? 24.219 6.094 -5.824 1 95.69 36 ARG B O 1
ATOM 3724 N N . TRP B 1 37 ? 23.656 4.344 -4.621 1 98.25 37 TRP B N 1
ATOM 3725 C CA . TRP B 1 37 ? 22.797 3.725 -5.617 1 98.25 37 TRP B CA 1
ATOM 3726 C C . TRP B 1 37 ? 21.609 4.629 -5.953 1 98.25 37 TRP B C 1
ATOM 3728 O O . TRP B 1 37 ? 21.234 4.754 -7.117 1 98.25 37 TRP B O 1
ATOM 3738 N N . ARG B 1 38 ? 21.031 5.312 -4.969 1 96.56 38 ARG B N 1
ATOM 3739 C CA . ARG B 1 38 ? 19.859 6.164 -5.176 1 96.56 38 ARG B CA 1
ATOM 3740 C C . ARG B 1 38 ? 20.203 7.34 -6.086 1 96.56 38 ARG B C 1
ATOM 3742 O O . ARG B 1 38 ? 19.312 7.918 -6.711 1 96.56 38 ARG B O 1
ATOM 3749 N N . ASN B 1 39 ? 21.484 7.645 -6.18 1 95.12 39 ASN B N 1
ATOM 3750 C CA . ASN B 1 39 ? 21.922 8.781 -6.984 1 95.12 39 ASN B CA 1
ATOM 3751 C C . ASN B 1 39 ? 22.453 8.344 -8.344 1 95.12 39 ASN B C 1
ATOM 3753 O O . ASN B 1 39 ? 22.781 9.18 -9.188 1 95.12 39 ASN B O 1
ATOM 3757 N N . CYS B 1 40 ? 22.562 7.02 -8.547 1 97.5 40 CYS B N 1
ATOM 3758 C CA . CYS B 1 40 ? 22.906 6.5 -9.867 1 97.5 40 CYS B CA 1
ATOM 3759 C C . CYS B 1 40 ? 21.844 6.863 -10.891 1 97.5 40 CYS B C 1
ATOM 3761 O O . CYS B 1 40 ? 20.656 6.672 -10.656 1 97.5 40 CYS B O 1
ATOM 3763 N N . PRO B 1 41 ? 22.25 7.441 -12.039 1 97.75 41 PRO B N 1
ATOM 3764 C CA . PRO B 1 41 ? 21.25 7.793 -13.055 1 97.75 41 PRO B CA 1
ATOM 3765 C C . PRO B 1 41 ? 20.406 6.602 -13.484 1 97.75 41 PRO B C 1
ATOM 3767 O O . PRO B 1 41 ? 20.906 5.484 -13.609 1 97.75 41 PRO B O 1
ATOM 3770 N N . LEU B 1 42 ? 19.172 6.852 -13.742 1 98.25 42 LEU B N 1
ATOM 3771 C CA . LEU B 1 42 ? 18.219 5.801 -14.07 1 98.25 42 LEU B CA 1
ATOM 3772 C C . LEU B 1 42 ? 18.656 5.027 -15.312 1 98.25 42 LEU B C 1
ATOM 3774 O O . LEU B 1 42 ? 18.516 3.803 -15.367 1 98.25 42 LEU B O 1
ATOM 3778 N N . ARG B 1 43 ? 19.203 5.734 -16.281 1 98.25 43 ARG B N 1
ATOM 3779 C CA . ARG B 1 43 ? 19.641 5.09 -17.516 1 98.25 43 ARG B CA 1
ATOM 3780 C C . ARG B 1 43 ? 20.734 4.066 -17.234 1 98.25 43 ARG B C 1
ATOM 3782 O O . ARG B 1 43 ? 20.797 3.025 -17.891 1 98.25 43 ARG B O 1
ATOM 3789 N N . GLU B 1 44 ? 21.594 4.34 -16.297 1 98.5 44 GLU B N 1
ATOM 3790 C CA . GLU B 1 44 ? 22.625 3.395 -15.914 1 98.5 44 GLU B CA 1
ATOM 3791 C C . GLU B 1 44 ? 22.047 2.184 -15.195 1 98.5 44 GLU B C 1
ATOM 3793 O O . GLU B 1 44 ? 22.469 1.05 -15.43 1 98.5 44 GLU B O 1
ATOM 3798 N N . ARG B 1 45 ? 21.078 2.418 -14.375 1 98.81 45 ARG B N 1
ATOM 3799 C CA . ARG B 1 45 ? 20.406 1.313 -13.695 1 98.81 45 ARG B CA 1
ATOM 3800 C C . ARG B 1 45 ? 19.672 0.428 -14.688 1 98.81 45 ARG B C 1
ATOM 3802 O O . ARG B 1 45 ? 19.672 -0.798 -14.562 1 98.81 45 ARG B O 1
ATOM 3809 N N . GLU B 1 46 ? 19.031 1.042 -15.719 1 98.88 46 GLU B N 1
ATOM 3810 C CA . GLU B 1 46 ? 18.359 0.303 -16.781 1 98.88 46 GLU B CA 1
ATOM 3811 C C . GLU B 1 46 ? 19.359 -0.558 -17.562 1 98.88 46 GLU B C 1
ATOM 3813 O O . GLU B 1 46 ? 19.062 -1.709 -17.891 1 98.88 46 GLU B O 1
ATOM 3818 N N . GLN B 1 47 ? 20.516 0.004 -17.812 1 98.88 47 GLN B N 1
ATOM 3819 C CA . GLN B 1 47 ? 21.547 -0.743 -18.547 1 98.88 47 GLN B CA 1
ATOM 3820 C C . GLN B 1 47 ? 22.031 -1.943 -17.734 1 98.88 47 GLN B C 1
ATOM 3822 O O . GLN B 1 47 ? 22.234 -3.027 -18.281 1 98.88 47 GLN B O 1
ATOM 3827 N N . LEU B 1 48 ? 22.25 -1.749 -16.453 1 98.88 48 LEU B N 1
ATOM 3828 C CA . LEU B 1 48 ? 22.656 -2.852 -15.594 1 98.88 48 LEU B CA 1
ATOM 3829 C C . LEU B 1 48 ? 21.625 -3.969 -15.609 1 98.88 48 LEU B C 1
ATOM 3831 O O . LEU B 1 48 ? 21.984 -5.148 -15.586 1 98.88 48 LEU B O 1
ATOM 3835 N N . LEU B 1 49 ? 20.359 -3.588 -15.672 1 98.94 49 LEU B N 1
ATOM 3836 C CA . LEU B 1 49 ? 19.297 -4.586 -15.703 1 98.94 49 LEU B CA 1
ATOM 3837 C C . LEU B 1 49 ? 19.312 -5.348 -17.016 1 98.94 49 LEU B C 1
ATOM 3839 O O . LEU B 1 49 ? 19.062 -6.555 -17.047 1 98.94 49 LEU B O 1
ATOM 3843 N N . ALA B 1 50 ? 19.531 -4.668 -18.125 1 98.88 50 ALA B N 1
ATOM 3844 C CA . ALA B 1 50 ? 19.703 -5.328 -19.422 1 98.88 50 ALA B CA 1
ATOM 3845 C C . ALA B 1 50 ? 20.875 -6.305 -19.391 1 98.88 50 ALA B C 1
ATOM 3847 O O . ALA B 1 50 ? 20.812 -7.387 -19.984 1 98.88 50 ALA B O 1
ATOM 3848 N N . ASP B 1 51 ? 21.953 -5.922 -18.703 1 98.94 51 ASP B N 1
ATOM 3849 C CA . ASP B 1 51 ? 23.094 -6.801 -18.547 1 98.94 51 ASP B CA 1
ATOM 3850 C C . ASP B 1 51 ? 22.75 -8.031 -17.719 1 98.94 51 ASP B C 1
ATOM 3852 O O . ASP B 1 51 ? 23.25 -9.125 -17.984 1 98.94 51 ASP B O 1
ATOM 3856 N N . ALA B 1 52 ? 21.906 -7.852 -16.734 1 98.94 52 ALA B N 1
ATOM 3857 C CA . ALA B 1 52 ? 21.422 -8.992 -15.969 1 98.94 52 ALA B CA 1
ATOM 3858 C C . ALA B 1 52 ? 20.656 -9.969 -16.859 1 98.94 52 ALA B C 1
ATOM 3860 O O . ALA B 1 52 ? 20.797 -11.188 -16.719 1 98.94 52 ALA B O 1
ATOM 3861 N N . ALA B 1 53 ? 19.797 -9.43 -17.75 1 98.94 53 ALA B N 1
ATOM 3862 C CA . ALA B 1 53 ? 19.094 -10.281 -18.719 1 98.94 53 ALA B CA 1
ATOM 3863 C C . ALA B 1 53 ? 20.062 -11.086 -19.562 1 98.94 53 ALA B C 1
ATOM 3865 O O . ALA B 1 53 ? 19.844 -12.273 -19.797 1 98.94 53 ALA B O 1
ATOM 3866 N N . THR B 1 54 ? 21.078 -10.445 -19.969 1 98.94 54 THR B N 1
ATOM 3867 C CA . THR B 1 54 ? 22.109 -11.102 -20.781 1 98.94 54 THR B CA 1
ATOM 3868 C C . THR B 1 54 ? 22.781 -12.219 -19.984 1 98.94 54 THR B C 1
ATOM 3870 O O . THR B 1 54 ? 22.984 -13.32 -20.484 1 98.94 54 THR B O 1
ATOM 3873 N N . GLU B 1 55 ? 23.141 -11.898 -18.734 1 98.94 55 GLU B N 1
ATOM 3874 C CA . GLU B 1 55 ? 23.75 -12.906 -17.875 1 98.94 55 GLU B CA 1
ATOM 3875 C C . GLU B 1 55 ? 22.828 -14.117 -17.703 1 98.94 55 GLU B C 1
ATOM 3877 O O . GLU B 1 55 ? 23.281 -15.258 -17.766 1 98.94 55 GLU B O 1
ATOM 3882 N N . LEU B 1 56 ? 21.578 -13.906 -17.5 1 98.94 56 LEU B N 1
ATOM 3883 C CA . LEU B 1 56 ? 20.594 -14.977 -17.328 1 98.94 56 LEU B CA 1
ATOM 3884 C C . LEU B 1 56 ? 20.547 -15.852 -18.578 1 98.94 56 LEU B C 1
ATOM 3886 O O . LEU B 1 56 ? 20.562 -17.078 -18.469 1 98.94 56 LEU B O 1
ATOM 3890 N N . ARG B 1 57 ? 20.516 -15.234 -19.734 1 98.88 57 ARG B N 1
ATOM 3891 C CA . ARG B 1 57 ? 20.391 -15.984 -20.984 1 98.88 57 ARG B CA 1
ATOM 3892 C C . ARG B 1 57 ? 21.688 -16.719 -21.312 1 98.88 57 ARG B C 1
ATOM 3894 O O . ARG B 1 57 ? 21.656 -17.844 -21.828 1 98.88 57 ARG B O 1
ATOM 3901 N N . THR B 1 58 ? 22.812 -16.125 -20.969 1 98.75 58 THR B N 1
ATOM 3902 C CA . THR B 1 58 ? 24.109 -16.719 -21.266 1 98.75 58 THR B CA 1
ATOM 3903 C C . THR B 1 58 ? 24.344 -17.969 -20.438 1 98.75 58 THR B C 1
ATOM 3905 O O . THR B 1 58 ? 24.953 -18.938 -20.906 1 98.75 58 THR B O 1
ATOM 3908 N N . ASN B 1 59 ? 23.844 -17.984 -19.234 1 98.62 59 ASN B N 1
ATOM 3909 C CA . ASN B 1 59 ? 24.094 -19.094 -18.312 1 98.62 59 ASN B CA 1
ATOM 3910 C C . ASN B 1 59 ? 22.797 -19.797 -17.922 1 98.62 59 ASN B C 1
ATOM 3912 O O . ASN B 1 59 ? 22.672 -20.312 -16.812 1 98.62 59 ASN B O 1
ATOM 3916 N N . ASP B 1 60 ? 21.766 -19.75 -18.781 1 98.62 60 ASP B N 1
ATOM 3917 C CA . ASP B 1 60 ? 20.406 -20.219 -18.5 1 98.62 60 ASP B CA 1
ATOM 3918 C C . ASP B 1 60 ? 20.406 -21.688 -18.062 1 98.62 60 ASP B C 1
ATOM 3920 O O . ASP B 1 60 ? 19.734 -22.047 -17.094 1 98.62 60 ASP B O 1
ATOM 3924 N N . ARG B 1 61 ? 21.219 -22.562 -18.641 1 98.44 61 ARG B N 1
ATOM 3925 C CA . ARG B 1 61 ? 21.25 -23.984 -18.328 1 98.44 61 ARG B CA 1
ATOM 3926 C C . ARG B 1 61 ? 21.734 -24.234 -16.906 1 98.44 61 ARG B C 1
ATOM 3928 O O . ARG B 1 61 ? 21.141 -25.031 -16.172 1 98.44 61 ARG B O 1
ATOM 3935 N N . SER B 1 62 ? 22.797 -23.562 -16.578 1 98.56 62 SER B N 1
ATOM 3936 C CA . SER B 1 62 ? 23.344 -23.719 -15.227 1 98.56 62 SER B CA 1
ATOM 3937 C C . SER B 1 62 ? 22.312 -23.297 -14.172 1 98.56 62 SER B C 1
ATOM 3939 O O . SER B 1 62 ? 22.125 -24 -13.172 1 98.56 62 SER B O 1
ATOM 3941 N N . TYR B 1 63 ? 21.656 -22.203 -14.383 1 98.81 63 TYR B N 1
ATOM 3942 C CA . TYR B 1 63 ? 20.641 -21.719 -13.453 1 98.81 63 TYR B CA 1
ATOM 3943 C C . TYR B 1 63 ? 19.453 -22.688 -13.406 1 98.81 63 TYR B C 1
ATOM 3945 O O . TYR B 1 63 ? 18.953 -23.016 -12.328 1 98.81 63 TYR B O 1
ATOM 3953 N N . ALA B 1 64 ? 19 -23.125 -14.57 1 98.81 64 ALA B N 1
ATOM 3954 C CA . ALA B 1 64 ? 17.875 -24.062 -14.656 1 98.81 64 ALA B CA 1
ATOM 3955 C C . ALA B 1 64 ? 18.188 -25.359 -13.922 1 98.81 64 ALA B C 1
ATOM 3957 O O . ALA B 1 64 ? 17.328 -25.906 -13.227 1 98.81 64 ALA B O 1
ATOM 3958 N N . GLU B 1 65 ? 19.391 -25.844 -14.078 1 98.62 65 GLU B N 1
ATOM 3959 C CA . GLU B 1 65 ? 19.797 -27.078 -13.414 1 98.62 65 GLU B CA 1
ATOM 3960 C C . GLU B 1 65 ? 19.797 -26.906 -11.898 1 98.62 65 GLU B C 1
ATOM 3962 O O . GLU B 1 65 ? 19.484 -27.859 -11.172 1 98.62 65 GLU B O 1
ATOM 3967 N N . THR B 1 66 ? 20.203 -25.734 -11.422 1 98.38 66 THR B N 1
ATOM 3968 C CA . THR B 1 66 ? 20.141 -25.453 -9.992 1 98.38 66 THR B CA 1
ATOM 3969 C C . THR B 1 66 ? 18.703 -25.5 -9.484 1 98.38 66 THR B C 1
ATOM 3971 O O . THR B 1 66 ? 18.438 -26.078 -8.438 1 98.38 66 THR B O 1
ATOM 3974 N N . ILE B 1 67 ? 17.734 -24.922 -10.227 1 98.75 67 ILE B N 1
ATOM 3975 C CA . ILE B 1 67 ? 16.328 -24.953 -9.883 1 98.75 67 ILE B CA 1
ATOM 3976 C C . ILE B 1 67 ? 15.844 -26.406 -9.797 1 98.75 67 ILE B C 1
ATOM 3978 O O . ILE B 1 67 ? 15.234 -26.797 -8.797 1 98.75 67 ILE B O 1
ATOM 3982 N N . THR B 1 68 ? 16.172 -27.172 -10.852 1 98.56 68 THR B N 1
ATOM 3983 C CA . THR B 1 68 ? 15.719 -28.547 -10.945 1 98.56 68 THR B CA 1
ATOM 3984 C C . THR B 1 68 ? 16.281 -29.391 -9.805 1 98.56 68 THR B C 1
ATOM 3986 O O . THR B 1 68 ? 15.57 -30.188 -9.203 1 98.56 68 THR B O 1
ATOM 3989 N N . ARG B 1 69 ? 17.484 -29.125 -9.508 1 97.38 69 ARG B N 1
ATOM 3990 C CA . ARG B 1 69 ? 18.188 -29.891 -8.477 1 97.38 69 ARG B CA 1
ATOM 3991 C C . ARG B 1 69 ? 17.609 -29.594 -7.094 1 97.38 69 ARG B C 1
ATOM 3993 O O . ARG B 1 69 ? 17.422 -30.5 -6.281 1 97.38 69 ARG B O 1
ATOM 4000 N N . GLU B 1 70 ? 17.25 -28.375 -6.84 1 97.5 70 GLU B N 1
ATOM 4001 C CA . GLU B 1 70 ? 16.906 -27.969 -5.48 1 97.5 70 GLU B CA 1
ATOM 4002 C C . GLU B 1 70 ? 15.398 -28.078 -5.238 1 97.5 70 GLU B C 1
ATOM 4004 O O . GLU B 1 70 ? 14.961 -28.344 -4.113 1 97.5 70 GLU B O 1
ATOM 4009 N N . MET B 1 71 ? 14.609 -27.844 -6.266 1 96.5 71 MET B N 1
ATOM 4010 C CA . MET B 1 71 ? 13.18 -27.781 -5.98 1 96.5 71 MET B CA 1
ATOM 4011 C C . MET B 1 71 ? 12.414 -28.781 -6.844 1 96.5 71 MET B C 1
ATOM 4013 O O . MET B 1 71 ? 11.234 -29.047 -6.59 1 96.5 71 MET B O 1
ATOM 4017 N N . GLY B 1 72 ? 13.047 -29.375 -7.867 1 97.94 72 GLY B N 1
ATOM 4018 C CA . GLY B 1 72 ? 12.461 -30.516 -8.562 1 97.94 72 GLY B CA 1
ATOM 4019 C C . GLY B 1 72 ? 11.672 -30.109 -9.797 1 97.94 72 GLY B C 1
ATOM 4020 O O . GLY B 1 72 ? 11.039 -30.953 -10.43 1 97.94 72 GLY B O 1
ATOM 4021 N N . LYS B 1 73 ? 11.75 -28.859 -10.227 1 98.69 73 LYS B N 1
ATOM 4022 C CA . LYS B 1 73 ? 11.055 -28.422 -11.438 1 98.69 73 LYS B CA 1
ATOM 4023 C C . LYS B 1 73 ? 11.617 -29.109 -12.672 1 98.69 73 LYS B C 1
ATOM 4025 O O . LYS B 1 73 ? 12.836 -29.203 -12.844 1 98.69 73 LYS B O 1
ATOM 4030 N N . PRO B 1 74 ? 10.727 -29.562 -13.57 1 98.75 74 PRO B N 1
ATOM 4031 C CA . PRO B 1 74 ? 11.258 -30.125 -14.812 1 98.75 74 PRO B CA 1
ATOM 4032 C C . PRO B 1 74 ? 12.18 -29.156 -15.555 1 98.75 74 PRO B C 1
ATOM 4034 O O . PRO B 1 74 ? 11.891 -27.953 -15.625 1 98.75 74 PRO B O 1
ATOM 4037 N N . ILE B 1 75 ? 13.266 -29.641 -16.062 1 98.75 75 ILE B N 1
ATOM 4038 C CA . ILE B 1 75 ? 14.359 -28.844 -16.594 1 98.75 75 ILE B CA 1
ATOM 4039 C C . ILE B 1 75 ? 13.852 -27.938 -17.703 1 98.75 75 ILE B C 1
ATOM 4041 O O . ILE B 1 75 ? 14.289 -26.781 -17.828 1 98.75 75 ILE B O 1
ATOM 4045 N N . SER B 1 76 ? 12.938 -28.406 -18.562 1 98.62 76 SER B N 1
ATOM 4046 C CA . SER B 1 76 ? 12.383 -27.578 -19.625 1 98.62 76 SER B CA 1
ATOM 4047 C C . SER B 1 76 ? 11.617 -26.391 -19.078 1 98.62 76 SER B C 1
ATOM 4049 O O . SER B 1 76 ? 11.711 -25.281 -19.594 1 98.62 76 SER B O 1
ATOM 4051 N N . GLN B 1 77 ? 10.898 -26.594 -17.984 1 98.81 77 GLN B N 1
ATOM 4052 C CA . GLN B 1 77 ? 10.133 -25.531 -17.328 1 98.81 77 GLN B CA 1
ATOM 4053 C C . GLN B 1 77 ? 11.055 -24.594 -16.562 1 98.81 77 GLN B C 1
ATOM 4055 O O . GLN B 1 77 ? 10.773 -23.406 -16.438 1 98.81 77 GLN B O 1
ATOM 4060 N N . ALA B 1 78 ? 12.141 -25.109 -16.031 1 98.88 78 ALA B N 1
ATOM 4061 C CA . ALA B 1 78 ? 13.133 -24.266 -15.359 1 98.88 78 ALA B CA 1
ATOM 4062 C C . ALA B 1 78 ? 13.797 -23.312 -16.344 1 98.88 78 ALA B C 1
ATOM 4064 O O . ALA B 1 78 ? 14.039 -22.141 -16.016 1 98.88 78 ALA B O 1
ATOM 4065 N N . LEU B 1 79 ? 14.102 -23.828 -17.531 1 98.88 79 LEU B N 1
ATOM 4066 C CA . LEU B 1 79 ? 14.664 -22.984 -18.578 1 98.88 79 LEU B CA 1
ATOM 4067 C C . LEU B 1 79 ? 13.703 -21.859 -18.938 1 98.88 79 LEU B C 1
ATOM 4069 O O . LEU B 1 79 ? 14.117 -20.703 -19.125 1 98.88 79 LEU B O 1
ATOM 4073 N N . GLU B 1 80 ? 12.445 -22.188 -19 1 98.69 80 GLU B N 1
ATOM 4074 C CA . GLU B 1 80 ? 11.43 -21.172 -19.281 1 98.69 80 GLU B CA 1
ATOM 4075 C C . GLU B 1 80 ? 11.375 -20.125 -18.188 1 98.69 80 GLU B C 1
ATOM 4077 O O . GLU B 1 80 ? 11.156 -18.938 -18.453 1 98.69 80 GLU B O 1
ATOM 4082 N N . GLU B 1 81 ? 11.531 -20.562 -16.938 1 98.81 81 GLU B N 1
ATOM 4083 C CA . GLU B 1 81 ? 11.547 -19.625 -15.828 1 98.81 81 GLU B CA 1
ATOM 4084 C C . GLU B 1 81 ? 12.703 -18.625 -15.945 1 98.81 81 GLU B C 1
ATOM 4086 O O . GLU B 1 81 ? 12.531 -17.438 -15.711 1 98.81 81 GLU B O 1
ATOM 4091 N N . ILE B 1 82 ? 13.883 -19.109 -16.312 1 98.94 82 ILE B N 1
ATOM 4092 C CA . ILE B 1 82 ? 15.047 -18.25 -16.453 1 98.94 82 ILE B CA 1
ATOM 4093 C C . ILE B 1 82 ? 14.797 -17.234 -17.562 1 98.94 82 ILE B C 1
ATOM 4095 O O . ILE B 1 82 ? 15.086 -16.047 -17.406 1 98.94 82 ILE B O 1
ATOM 4099 N N . GLU B 1 83 ? 14.227 -17.703 -18.625 1 98.88 83 GLU B N 1
ATOM 4100 C CA . GLU B 1 83 ? 13.906 -16.766 -19.703 1 98.88 83 GLU B CA 1
ATOM 4101 C C . GLU B 1 83 ? 12.898 -15.719 -19.25 1 98.88 83 GLU B C 1
ATOM 4103 O O . GLU B 1 83 ? 12.977 -14.555 -19.641 1 98.88 83 GLU B O 1
ATOM 4108 N N . LYS B 1 84 ? 11.93 -16.156 -18.531 1 98.81 84 LYS B N 1
ATOM 4109 C CA . LYS B 1 84 ? 10.945 -15.234 -17.984 1 98.81 84 LYS B CA 1
ATOM 4110 C C . LYS B 1 84 ? 11.609 -14.164 -17.125 1 98.81 84 LYS B C 1
ATOM 4112 O O . LYS B 1 84 ? 11.219 -12.992 -17.172 1 98.81 84 LYS B O 1
ATOM 4117 N N . CYS B 1 85 ? 12.594 -14.539 -16.359 1 98.94 85 CYS B N 1
ATOM 4118 C CA . CYS B 1 85 ? 13.367 -13.602 -15.547 1 98.94 85 CYS B CA 1
ATOM 4119 C C . CYS B 1 85 ? 14.109 -12.602 -16.438 1 98.94 85 CYS B C 1
ATOM 4121 O O . CYS B 1 85 ? 14.141 -11.406 -16.141 1 98.94 85 CYS B O 1
ATOM 4123 N N . ALA B 1 86 ? 14.68 -13.102 -17.516 1 98.94 86 ALA B N 1
ATOM 4124 C CA . ALA B 1 86 ? 15.352 -12.211 -18.453 1 98.94 86 ALA B CA 1
ATOM 4125 C C . ALA B 1 86 ? 14.359 -11.227 -19.078 1 98.94 86 ALA B C 1
ATOM 4127 O O . ALA B 1 86 ? 14.664 -10.039 -19.234 1 98.94 86 ALA B O 1
ATOM 4128 N N . TRP B 1 87 ? 13.211 -11.703 -19.344 1 98.88 87 TRP B N 1
ATOM 4129 C CA . TRP B 1 87 ? 12.172 -10.891 -19.969 1 98.88 87 TRP B CA 1
ATOM 4130 C C . TRP B 1 87 ? 11.758 -9.734 -19.062 1 98.88 87 TRP B C 1
ATOM 4132 O O . TRP B 1 87 ? 11.586 -8.609 -19.531 1 98.88 87 TRP B O 1
ATOM 4142 N N . VAL B 1 88 ? 11.562 -9.977 -17.781 1 98.94 88 VAL B N 1
ATOM 4143 C CA . VAL B 1 88 ? 11.172 -8.898 -16.891 1 98.94 88 VAL B CA 1
ATOM 4144 C C . VAL B 1 88 ? 12.305 -7.887 -16.766 1 98.94 88 VAL B C 1
ATOM 4146 O O . VAL B 1 88 ? 12.062 -6.688 -16.641 1 98.94 88 VAL B O 1
ATOM 4149 N N . CYS B 1 89 ? 13.547 -8.359 -16.781 1 98.94 89 CYS B N 1
ATOM 4150 C CA . CYS B 1 89 ? 14.688 -7.449 -16.812 1 98.94 89 CYS B CA 1
ATOM 4151 C C . CYS B 1 89 ? 14.641 -6.551 -18.031 1 98.94 89 CYS B C 1
ATOM 4153 O O . CYS B 1 89 ? 14.773 -5.328 -17.922 1 98.94 89 CYS B O 1
ATOM 4155 N N . ASP B 1 90 ? 14.383 -7.16 -19.188 1 98.94 90 ASP B N 1
ATOM 4156 C CA . ASP B 1 90 ? 14.273 -6.383 -20.422 1 98.94 90 ASP B CA 1
ATOM 4157 C C . ASP B 1 90 ? 13.148 -5.352 -20.312 1 98.94 90 ASP B C 1
ATOM 4159 O O . ASP B 1 90 ? 13.312 -4.207 -20.75 1 98.94 90 ASP B O 1
ATOM 4163 N N . HIS B 1 91 ? 12.062 -5.797 -19.781 1 98.88 91 HIS B N 1
ATOM 4164 C CA . HIS B 1 91 ? 10.891 -4.93 -19.688 1 98.88 91 HIS B CA 1
ATOM 4165 C C . HIS B 1 91 ? 11.219 -3.66 -18.906 1 98.88 91 HIS B C 1
ATOM 4167 O O . HIS B 1 91 ? 10.984 -2.551 -19.391 1 98.88 91 HIS B O 1
ATOM 4173 N N . TYR B 1 92 ? 11.766 -3.793 -17.766 1 98.88 92 TYR B N 1
ATOM 4174 C CA . TYR B 1 92 ? 12.016 -2.619 -16.938 1 98.88 92 TYR B CA 1
ATOM 4175 C C . TYR B 1 92 ? 13.227 -1.843 -17.438 1 98.88 92 TYR B C 1
ATOM 4177 O O . TYR B 1 92 ? 13.297 -0.622 -17.281 1 98.88 92 TYR B O 1
ATOM 4185 N N . ALA B 1 93 ? 14.195 -2.551 -18.031 1 98.88 93 ALA B N 1
ATOM 4186 C CA . ALA B 1 93 ? 15.273 -1.822 -18.688 1 98.88 93 ALA B CA 1
ATOM 4187 C C . ALA B 1 93 ? 14.734 -0.858 -19.75 1 98.88 93 ALA B C 1
ATOM 4189 O O . ALA B 1 93 ? 15.281 0.228 -19.938 1 98.88 93 ALA B O 1
ATOM 4190 N N . GLU B 1 94 ? 13.688 -1.27 -20.328 1 98.69 94 GLU B N 1
ATOM 4191 C CA . GLU B 1 94 ? 13.102 -0.48 -21.406 1 98.69 94 GLU B CA 1
ATOM 4192 C C . GLU B 1 94 ? 12.125 0.559 -20.875 1 98.69 94 GLU B C 1
ATOM 4194 O O . GLU B 1 94 ? 12.039 1.672 -21.391 1 98.69 94 GLU B O 1
ATOM 4199 N N . HIS B 1 95 ? 11.391 0.272 -19.781 1 98.62 95 HIS B N 1
ATOM 4200 C CA . HIS B 1 95 ? 10.195 1.053 -19.484 1 98.62 95 HIS B CA 1
ATOM 4201 C C . HIS B 1 95 ? 10.32 1.767 -18.141 1 98.62 95 HIS B C 1
ATOM 4203 O O . HIS B 1 95 ? 9.484 2.604 -17.797 1 98.62 95 HIS B O 1
ATOM 4209 N N . ALA B 1 96 ? 11.328 1.521 -17.359 1 98.75 96 ALA B N 1
ATOM 4210 C CA . ALA B 1 96 ? 11.43 2.094 -16.016 1 98.75 96 ALA B CA 1
ATOM 4211 C C . ALA B 1 96 ? 11.406 3.619 -16.062 1 98.75 96 ALA B C 1
ATOM 4213 O O . ALA B 1 96 ? 10.781 4.266 -15.227 1 98.75 96 ALA B O 1
ATOM 4214 N N . SER B 1 97 ? 12.102 4.191 -17.047 1 98.38 97 SER B N 1
ATOM 4215 C CA . SER B 1 97 ? 12.133 5.645 -17.172 1 98.38 97 SER B CA 1
ATOM 4216 C C . SER B 1 97 ? 10.742 6.215 -17.406 1 98.38 97 SER B C 1
ATOM 4218 O O . SER B 1 97 ? 10.398 7.27 -16.875 1 98.38 97 SER B O 1
ATOM 4220 N N . THR B 1 98 ? 9.984 5.496 -18.203 1 98.31 98 THR B N 1
ATOM 4221 C CA . THR B 1 98 ? 8.609 5.922 -18.438 1 98.31 98 THR B CA 1
ATOM 4222 C C . THR B 1 98 ? 7.762 5.762 -17.188 1 98.31 98 THR B C 1
ATOM 4224 O O . THR B 1 98 ? 7 6.66 -16.828 1 98.31 98 THR B O 1
ATOM 4227 N N . TYR B 1 99 ? 7.918 4.668 -16.5 1 98.5 99 TYR B N 1
ATOM 4228 C CA . TYR B 1 99 ? 7.125 4.363 -15.312 1 98.5 99 TYR B CA 1
ATOM 4229 C C . TYR B 1 99 ? 7.434 5.336 -14.18 1 98.5 99 TYR B C 1
ATOM 4231 O O . TYR B 1 99 ? 6.555 5.672 -13.383 1 98.5 99 TYR B O 1
ATOM 4239 N N . LEU B 1 100 ? 8.656 5.824 -14.102 1 98.5 100 LEU B N 1
ATOM 4240 C CA . L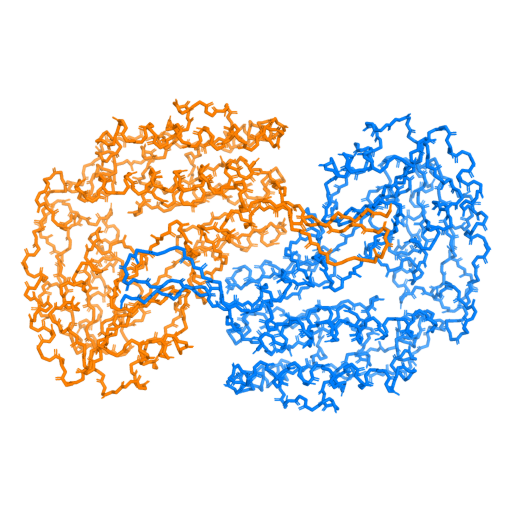EU B 1 100 ? 9.094 6.629 -12.969 1 98.5 100 LEU B CA 1
ATOM 4241 C C . LEU B 1 100 ? 9.203 8.102 -13.359 1 98.5 100 LEU B C 1
ATOM 4243 O O . LEU B 1 100 ? 9.75 8.906 -12.602 1 98.5 100 LEU B O 1
ATOM 4247 N N . ASN B 1 101 ? 8.758 8.391 -14.562 1 98.25 101 ASN B N 1
ATOM 4248 C CA . ASN B 1 101 ? 8.719 9.805 -14.945 1 98.25 101 ASN B CA 1
ATOM 4249 C C . ASN B 1 101 ? 7.793 10.602 -14.023 1 98.25 101 ASN B C 1
ATOM 4251 O O . ASN B 1 101 ? 6.66 10.188 -13.766 1 98.25 101 ASN B O 1
ATOM 4255 N N . PRO B 1 102 ? 8.266 11.734 -13.5 1 97.69 102 PRO B N 1
ATOM 4256 C CA . PRO B 1 102 ? 7.395 12.516 -12.625 1 97.69 102 PRO B CA 1
ATOM 4257 C C . PRO B 1 102 ? 6.066 12.883 -13.281 1 97.69 102 PRO B C 1
ATOM 4259 O O . PRO B 1 102 ? 6.031 13.195 -14.477 1 97.69 102 PRO B O 1
ATOM 4262 N N . ASP B 1 103 ? 5.02 12.812 -12.508 1 97.62 103 ASP B N 1
ATOM 4263 C CA . ASP B 1 103 ? 3.691 13.188 -12.984 1 97.62 103 ASP B CA 1
ATOM 4264 C C . ASP B 1 103 ? 3.436 14.68 -12.758 1 97.62 103 ASP B C 1
ATOM 4266 O O . ASP B 1 103 ? 3.611 15.188 -11.656 1 97.62 103 ASP B O 1
ATOM 4270 N N . GLY B 1 104 ? 3.033 15.367 -13.82 1 97.5 104 GLY B N 1
ATOM 4271 C CA . GLY B 1 104 ? 2.596 16.75 -13.656 1 97.5 104 GLY B CA 1
ATOM 4272 C C . GLY B 1 104 ? 1.164 16.859 -13.164 1 97.5 104 GLY B C 1
ATOM 4273 O O . GLY B 1 104 ? 0.343 15.984 -13.422 1 97.5 104 GLY B O 1
ATOM 4274 N N . HIS B 1 105 ? 0.869 17.891 -12.438 1 97.75 105 HIS B N 1
ATOM 4275 C CA . HIS B 1 105 ? -0.477 18.141 -11.93 1 97.75 105 HIS B CA 1
ATOM 4276 C C . HIS B 1 105 ? -0.92 19.562 -12.234 1 97.75 105 HIS B C 1
ATOM 4278 O O . HIS B 1 105 ? -0.087 20.469 -12.344 1 97.75 105 HIS B O 1
ATOM 4284 N N . PRO B 1 106 ? -2.283 19.75 -12.406 1 94.31 106 PRO B N 1
ATOM 4285 C CA . PRO B 1 106 ? -2.764 21.125 -12.5 1 94.31 106 PRO B CA 1
ATOM 4286 C C . PRO B 1 106 ? -2.371 21.969 -11.289 1 94.31 106 PRO B C 1
ATOM 4288 O O . PRO B 1 106 ? -2.369 21.469 -10.156 1 94.31 106 PRO B O 1
ATOM 4291 N N . SER B 1 107 ? -1.939 23.109 -11.555 1 93.38 107 SER B N 1
ATOM 4292 C CA . SER B 1 107 ? -1.532 24.047 -10.516 1 93.38 107 SER B CA 1
ATOM 4293 C C . SER B 1 107 ? -1.929 25.484 -10.875 1 93.38 107 SER B C 1
ATOM 4295 O O . SER B 1 107 ? -2.203 25.781 -12.039 1 93.38 107 SER B O 1
ATOM 4297 N N . PRO B 1 108 ? -2.068 26.328 -9.875 1 92.56 108 PRO B N 1
ATOM 4298 C CA . PRO B 1 108 ? -2.367 27.734 -10.172 1 92.56 108 PRO B CA 1
ATOM 4299 C C . PRO B 1 108 ? -1.286 28.406 -11.023 1 92.56 108 PRO B C 1
ATOM 4301 O O . PRO B 1 108 ? -0.159 27.906 -11.094 1 92.56 108 PRO B O 1
ATOM 4304 N N . PRO B 1 109 ? -1.697 29.531 -11.672 1 92.38 109 PRO B N 1
ATOM 4305 C CA . PRO B 1 109 ? -0.699 30.25 -12.461 1 92.38 109 PRO B CA 1
ATOM 4306 C C . PRO B 1 109 ? 0.529 30.641 -11.641 1 92.38 109 PRO B C 1
ATOM 4308 O O . PRO B 1 109 ? 0.397 31.094 -10.5 1 92.38 109 PRO B O 1
ATOM 4311 N N . GLY B 1 110 ? 1.619 30.359 -12.188 1 93 110 GLY B N 1
ATOM 4312 C CA . GLY B 1 110 ? 2.857 30.719 -11.516 1 93 110 GLY B CA 1
ATOM 4313 C C . GLY B 1 110 ? 3.436 29.594 -10.68 1 93 110 GLY B C 1
ATOM 4314 O O . GLY B 1 110 ? 4.555 29.703 -10.172 1 93 110 GLY B O 1
ATOM 4315 N N . ALA B 1 111 ? 2.723 28.531 -10.508 1 95.31 111 ALA B N 1
ATOM 4316 C CA . ALA B 1 111 ? 3.172 27.391 -9.711 1 95.31 111 ALA B CA 1
ATOM 4317 C C . ALA B 1 111 ? 3.264 26.141 -10.57 1 95.31 111 ALA B C 1
ATOM 4319 O O . ALA B 1 111 ? 2.596 26.031 -11.602 1 95.31 111 ALA B O 1
ATOM 4320 N N . VAL B 1 112 ? 4.125 25.297 -10.234 1 97.31 112 VAL B N 1
ATOM 4321 C CA . VAL B 1 112 ? 4.246 23.984 -10.859 1 97.31 112 VAL B CA 1
ATOM 4322 C C . VAL B 1 112 ? 4.199 22.906 -9.789 1 97.31 112 VAL B C 1
ATOM 4324 O O . VAL B 1 112 ? 4.859 23.016 -8.75 1 97.31 112 VAL B O 1
ATOM 4327 N N . ALA B 1 113 ? 3.385 21.906 -9.977 1 98 113 ALA B N 1
ATOM 4328 C CA . ALA B 1 113 ? 3.271 20.766 -9.062 1 98 113 ALA B CA 1
ATOM 4329 C C . ALA B 1 113 ? 3.553 19.453 -9.781 1 98 113 ALA B C 1
ATOM 4331 O O . ALA B 1 113 ? 2.994 19.188 -10.844 1 98 113 ALA B O 1
ATOM 4332 N N . LYS B 1 114 ? 4.418 18.688 -9.219 1 98.19 114 LYS B N 1
ATOM 4333 C CA . LYS B 1 114 ? 4.746 17.375 -9.766 1 98.19 114 LYS B CA 1
ATOM 4334 C C . LYS B 1 114 ? 4.832 16.328 -8.664 1 98.19 114 LYS B C 1
ATOM 4336 O O . LYS B 1 114 ? 5.004 16.656 -7.492 1 98.19 114 LYS B O 1
ATOM 4341 N N . THR B 1 115 ? 4.641 15.117 -9.016 1 98.5 115 THR B N 1
ATOM 4342 C CA . THR B 1 115 ? 4.938 13.969 -8.156 1 98.5 115 THR B CA 1
ATOM 4343 C C . THR B 1 115 ? 6.176 13.227 -8.656 1 98.5 115 THR B C 1
ATOM 4345 O O . THR B 1 115 ? 6.188 12.719 -9.773 1 98.5 115 THR B O 1
ATOM 4348 N N . ALA B 1 116 ? 7.176 13.242 -7.887 1 98.38 116 ALA B N 1
ATOM 4349 C CA . ALA B 1 116 ? 8.375 12.477 -8.188 1 98.38 116 ALA B CA 1
ATOM 4350 C C . ALA B 1 116 ? 8.367 11.133 -7.473 1 98.38 116 ALA B C 1
ATOM 4352 O O . ALA B 1 116 ? 7.684 10.969 -6.457 1 98.38 116 ALA B O 1
ATOM 4353 N N . TYR B 1 117 ? 9.055 10.188 -8 1 98.5 117 TYR B N 1
ATOM 4354 C CA . TYR B 1 117 ? 9.156 8.844 -7.434 1 98.5 117 TYR B CA 1
ATOM 4355 C C . TYR B 1 117 ? 10.586 8.547 -7 1 98.5 117 TYR B C 1
ATOM 4357 O O . TYR B 1 117 ? 11.477 8.383 -7.836 1 98.5 117 TYR B O 1
ATOM 4365 N N . GLU B 1 118 ? 10.773 8.5 -5.676 1 98.38 118 GLU B N 1
ATOM 4366 C CA . GLU B 1 118 ? 12.102 8.32 -5.105 1 98.38 118 GLU B CA 1
ATOM 4367 C C . GLU B 1 118 ? 12.195 7.02 -4.312 1 98.38 118 GLU B C 1
ATOM 4369 O O . GLU B 1 118 ? 11.234 6.633 -3.637 1 98.38 118 GLU B O 1
ATOM 4374 N N . PRO B 1 119 ? 13.336 6.305 -4.391 1 98.38 119 PRO B N 1
ATOM 4375 C CA . PRO B 1 119 ? 13.445 5.047 -3.646 1 98.38 119 PRO B CA 1
ATOM 4376 C C . PRO B 1 119 ? 13.336 5.246 -2.137 1 98.38 119 PRO B C 1
ATOM 4378 O O . PRO B 1 119 ? 13.648 6.324 -1.626 1 98.38 119 PRO B O 1
ATOM 4381 N N . LEU B 1 120 ? 12.961 4.238 -1.408 1 98.06 120 LEU B N 1
ATOM 4382 C CA . LEU B 1 120 ? 12.734 4.324 0.03 1 98.06 120 LEU B CA 1
ATOM 4383 C C . LEU B 1 120 ? 13.977 3.891 0.803 1 98.06 120 LEU B C 1
ATOM 4385 O O . LEU B 1 120 ? 14.188 4.32 1.939 1 98.06 120 LEU B O 1
ATOM 4389 N N . GLY B 1 121 ? 14.742 2.938 0.218 1 98.38 121 GLY B N 1
ATOM 4390 C CA . GLY B 1 121 ? 15.883 2.369 0.922 1 98.38 121 GLY B CA 1
ATOM 4391 C C . GLY B 1 121 ? 15.992 0.865 0.763 1 98.38 121 GLY B C 1
ATOM 4392 O O . GLY B 1 121 ? 15.484 0.299 -0.208 1 98.38 121 GLY B O 1
ATOM 4393 N N . PRO B 1 122 ? 16.688 0.135 1.717 1 98.81 122 PRO B N 1
ATOM 4394 C CA . PRO B 1 122 ? 16.781 -1.325 1.678 1 98.81 122 PRO B CA 1
ATOM 4395 C C . PRO B 1 122 ? 15.438 -2.016 1.866 1 98.81 122 PRO B C 1
ATOM 4397 O O . PRO B 1 122 ? 14.688 -1.684 2.793 1 98.81 122 PRO B O 1
ATOM 4400 N N . GLN B 1 123 ? 15.133 -2.859 0.956 1 98.88 123 GLN B N 1
ATOM 4401 C CA . GLN B 1 123 ? 13.922 -3.666 1.014 1 98.88 123 GLN B CA 1
ATOM 4402 C C . GLN B 1 123 ? 14.234 -5.113 1.371 1 98.88 123 GLN B C 1
ATOM 4404 O O . GLN B 1 123 ? 15.203 -5.688 0.866 1 98.88 123 GLN B O 1
ATOM 4409 N N . LEU B 1 124 ? 13.469 -5.672 2.287 1 98.88 124 LEU B N 1
ATOM 4410 C CA . LEU B 1 124 ? 13.57 -7.09 2.607 1 98.88 124 LEU B CA 1
ATOM 4411 C C . LEU B 1 124 ? 12.602 -7.91 1.757 1 98.88 124 LEU B C 1
ATOM 4413 O O . LEU B 1 124 ? 11.414 -7.59 1.677 1 98.88 124 LEU B O 1
ATOM 4417 N N . ALA B 1 125 ? 13.109 -8.891 1.077 1 98.81 125 ALA B N 1
ATOM 4418 C CA . ALA B 1 125 ? 12.305 -9.805 0.272 1 98.81 125 ALA B CA 1
ATOM 4419 C C . ALA B 1 125 ? 12.305 -11.211 0.871 1 98.81 125 ALA B C 1
ATOM 4421 O O . ALA B 1 125 ? 13.359 -11.82 1.041 1 98.81 125 ALA B O 1
ATOM 4422 N N . VAL B 1 126 ? 11.148 -11.695 1.229 1 98.81 126 VAL B N 1
ATOM 4423 C CA . VAL B 1 126 ? 10.953 -13.07 1.678 1 98.81 126 VAL B CA 1
ATOM 4424 C C . VAL B 1 126 ? 10.266 -13.883 0.585 1 98.81 126 VAL B C 1
ATOM 4426 O O . VAL B 1 126 ? 9.094 -13.633 0.263 1 98.81 126 VAL B O 1
ATOM 4429 N N . MET B 1 127 ? 11 -14.844 0.014 1 98.62 127 MET B N 1
ATOM 4430 C CA . MET B 1 127 ? 10.531 -15.422 -1.241 1 98.62 127 MET B CA 1
ATOM 4431 C C . MET B 1 127 ? 10.422 -16.938 -1.133 1 98.62 127 MET B C 1
ATOM 4433 O O . MET B 1 127 ? 11.18 -17.562 -0.383 1 98.62 127 MET B O 1
ATOM 4437 N N . PRO B 1 128 ? 9.539 -17.531 -1.858 1 98.06 128 PRO B N 1
ATOM 4438 C CA . PRO B 1 128 ? 9.281 -18.969 -1.8 1 98.06 128 PRO B CA 1
ATOM 4439 C C . PRO B 1 128 ? 10.141 -19.766 -2.779 1 98.06 128 PRO B C 1
ATOM 4441 O O . PRO B 1 128 ? 10.906 -19.188 -3.547 1 98.06 128 PRO B O 1
ATOM 4444 N N . TRP B 1 129 ? 9.914 -21.062 -2.758 1 98 129 TRP B N 1
ATOM 4445 C CA . TRP B 1 129 ? 10.797 -21.984 -3.459 1 98 129 TRP B CA 1
ATOM 4446 C C . TRP B 1 129 ? 10.219 -22.359 -4.82 1 98 129 TRP B C 1
ATOM 4448 O O . TRP B 1 129 ? 10.93 -22.906 -5.676 1 98 129 TRP B O 1
ATOM 4458 N N . ASN B 1 130 ? 8.977 -22.109 -5.094 1 98.12 130 ASN B N 1
ATOM 4459 C CA . ASN B 1 130 ? 8.312 -22.812 -6.184 1 98.12 130 ASN B CA 1
ATOM 4460 C C . ASN B 1 130 ? 8.711 -22.25 -7.543 1 98.12 130 ASN B C 1
ATOM 4462 O O . ASN B 1 130 ? 8.695 -22.969 -8.547 1 98.12 130 ASN B O 1
ATOM 4466 N N . PHE B 1 131 ? 8.93 -21.031 -7.672 1 98.62 131 PHE B N 1
ATOM 4467 C CA . PHE B 1 131 ? 9.617 -20.359 -8.773 1 98.62 131 PHE B CA 1
ATOM 4468 C C . PHE B 1 131 ? 10.797 -19.547 -8.258 1 98.62 131 PHE B C 1
ATOM 4470 O O . PHE B 1 131 ? 10.75 -18.312 -8.227 1 98.62 131 PHE B O 1
ATOM 4477 N N . PRO B 1 132 ? 11.836 -20.234 -7.926 1 98.62 132 PRO B N 1
ATOM 4478 C CA . PRO B 1 132 ? 12.867 -19.641 -7.082 1 98.62 132 PRO B CA 1
ATOM 4479 C C . PRO B 1 132 ? 13.539 -18.438 -7.73 1 98.62 132 PRO B C 1
ATOM 4481 O O . PRO B 1 132 ? 14.023 -17.547 -7.027 1 98.62 132 PRO B O 1
ATOM 4484 N N . PHE B 1 133 ? 13.617 -18.328 -9.039 1 98.88 133 PHE B N 1
ATOM 4485 C CA . PHE B 1 133 ? 14.188 -17.156 -9.695 1 98.88 133 PHE B CA 1
ATOM 4486 C C . PHE B 1 133 ? 13.109 -16.109 -9.969 1 98.88 133 PHE B C 1
ATOM 4488 O O . PHE B 1 133 ? 13.25 -14.945 -9.586 1 98.88 133 PHE B O 1
ATOM 4495 N N . TRP B 1 134 ? 12.055 -16.562 -10.531 1 98.88 134 TRP B N 1
ATOM 4496 C CA . TRP B 1 134 ? 11.023 -15.648 -11.023 1 98.88 134 TRP B CA 1
ATOM 4497 C C . TRP B 1 134 ? 10.438 -14.82 -9.891 1 98.88 134 TRP B C 1
ATOM 4499 O O . TRP B 1 134 ? 10.273 -13.609 -10.016 1 98.88 134 TRP B O 1
ATOM 4509 N N . GLN B 1 135 ? 10.125 -15.523 -8.773 1 98.5 135 GLN B N 1
ATOM 4510 C CA . GLN B 1 135 ? 9.516 -14.812 -7.648 1 98.5 135 GLN B CA 1
ATOM 4511 C C . GLN B 1 135 ? 10.414 -13.68 -7.172 1 98.5 135 GLN B C 1
ATOM 4513 O O . GLN B 1 135 ? 9.93 -12.617 -6.785 1 98.5 135 GLN B O 1
ATOM 4518 N N . VAL B 1 136 ? 11.727 -13.891 -7.227 1 98.88 136 VAL B N 1
ATOM 4519 C CA . VAL B 1 136 ? 12.68 -12.883 -6.77 1 98.88 136 VAL B CA 1
ATOM 4520 C C . VAL B 1 136 ? 12.789 -11.773 -7.809 1 98.88 136 VAL B C 1
ATOM 4522 O O . VAL B 1 136 ? 12.727 -10.586 -7.465 1 98.88 136 VAL B O 1
ATOM 4525 N N . PHE B 1 137 ? 12.922 -12.117 -9.102 1 98.94 137 PHE B N 1
ATOM 4526 C CA . PHE B 1 137 ? 13.156 -11.133 -10.148 1 98.94 137 PHE B CA 1
ATOM 4527 C C . PHE B 1 137 ? 11.922 -10.258 -10.352 1 98.94 137 PHE B C 1
ATOM 4529 O O . PHE B 1 137 ? 12.047 -9.078 -10.68 1 98.94 137 PHE B O 1
ATOM 4536 N N . ARG B 1 138 ? 10.75 -10.852 -10.133 1 98.44 138 ARG B N 1
ATOM 4537 C CA . ARG B 1 138 ? 9.5 -10.102 -10.227 1 98.44 138 ARG B CA 1
ATOM 4538 C C . ARG B 1 138 ? 9.523 -8.867 -9.328 1 98.44 138 ARG B C 1
ATOM 4540 O O . ARG B 1 138 ? 8.977 -7.824 -9.68 1 98.44 138 ARG B O 1
ATOM 4547 N N . PHE B 1 139 ? 10.195 -8.984 -8.203 1 98.62 139 PHE B N 1
ATOM 4548 C CA . PHE B 1 139 ? 10.344 -7.891 -7.25 1 98.62 139 PHE B CA 1
ATOM 4549 C C . PHE B 1 139 ? 11.648 -7.141 -7.492 1 98.62 139 PHE B C 1
ATOM 4551 O O . PHE B 1 139 ? 11.656 -5.906 -7.551 1 98.62 139 PHE B O 1
ATOM 4558 N N . ALA B 1 140 ? 12.742 -7.828 -7.652 1 98.94 140 ALA B N 1
ATOM 4559 C CA . ALA B 1 140 ? 14.078 -7.238 -7.625 1 98.94 140 ALA B CA 1
ATOM 4560 C C . ALA B 1 140 ? 14.297 -6.332 -8.828 1 98.94 140 ALA B C 1
ATOM 4562 O O . ALA B 1 140 ? 14.93 -5.277 -8.719 1 98.94 140 ALA B O 1
ATOM 4563 N N . ALA B 1 141 ? 13.781 -6.734 -10.008 1 98.94 141 ALA B N 1
ATOM 4564 C CA . ALA B 1 141 ? 14.008 -5.961 -11.227 1 98.94 141 ALA B CA 1
ATOM 4565 C C . ALA B 1 141 ? 13.477 -4.539 -11.078 1 98.94 141 ALA B C 1
ATOM 4567 O O . ALA B 1 141 ? 14.227 -3.57 -11.227 1 98.94 141 ALA B O 1
ATOM 4568 N N . PRO B 1 142 ? 12.211 -4.414 -10.672 1 98.88 142 PRO B N 1
ATOM 4569 C CA . PRO B 1 142 ? 11.711 -3.043 -10.531 1 98.88 142 PRO B CA 1
ATOM 4570 C C . PRO B 1 142 ? 12.273 -2.336 -9.297 1 98.88 142 PRO B C 1
ATOM 4572 O O . PRO B 1 142 ? 12.516 -1.128 -9.336 1 98.88 142 PRO B O 1
ATOM 4575 N N . ALA B 1 143 ? 12.516 -3.014 -8.172 1 98.88 143 ALA B N 1
ATOM 4576 C CA . ALA B 1 143 ? 12.984 -2.389 -6.941 1 98.88 143 ALA B CA 1
ATOM 4577 C C . ALA B 1 143 ? 14.383 -1.811 -7.117 1 98.88 143 ALA B C 1
ATOM 4579 O O . ALA B 1 143 ? 14.641 -0.667 -6.738 1 98.88 143 ALA B O 1
ATOM 4580 N N . LEU B 1 144 ? 15.273 -2.605 -7.734 1 98.94 144 LEU B N 1
ATOM 4581 C CA . LEU B 1 144 ? 16.641 -2.158 -7.973 1 98.94 144 LEU B CA 1
ATOM 4582 C C . LEU B 1 144 ? 16.672 -1.005 -8.969 1 98.94 144 LEU B C 1
ATOM 4584 O O . LEU B 1 144 ? 17.422 -0.04 -8.789 1 98.94 144 LEU B O 1
ATOM 4588 N N . THR B 1 145 ? 15.836 -1.11 -9.984 1 98.88 145 THR B N 1
ATOM 4589 C CA . THR B 1 145 ? 15.812 -0.082 -11.023 1 98.88 145 THR B CA 1
ATOM 4590 C C . THR B 1 145 ? 15.258 1.229 -10.469 1 98.88 145 THR B C 1
ATOM 4592 O O . THR B 1 145 ? 15.672 2.311 -10.891 1 98.88 145 THR B O 1
ATOM 4595 N N . ALA B 1 146 ? 14.352 1.151 -9.492 1 98.81 146 ALA B N 1
ATOM 4596 C CA . ALA B 1 146 ? 13.812 2.346 -8.852 1 98.81 146 ALA B CA 1
ATOM 4597 C C . ALA B 1 146 ? 14.844 2.998 -7.938 1 98.81 146 ALA B C 1
ATOM 4599 O O . ALA B 1 146 ? 14.664 4.141 -7.508 1 98.81 146 ALA B O 1
ATOM 4600 N N . GLY B 1 147 ? 15.898 2.244 -7.566 1 98.75 147 GLY B N 1
ATOM 4601 C CA . GLY B 1 147 ? 16.984 2.822 -6.801 1 98.75 147 GLY B CA 1
ATOM 4602 C C . GLY B 1 147 ? 17.094 2.256 -5.395 1 98.75 147 GLY B C 1
ATOM 4603 O O . GLY B 1 147 ? 17.906 2.732 -4.59 1 98.75 147 GLY B O 1
ATOM 4604 N N . ASN B 1 148 ? 16.266 1.271 -5.031 1 98.88 148 ASN B N 1
ATOM 4605 C CA . ASN B 1 148 ? 16.359 0.6 -3.74 1 98.88 148 ASN B CA 1
ATOM 4606 C C . ASN B 1 148 ? 17.469 -0.443 -3.727 1 98.88 148 ASN B C 1
ATOM 4608 O O . ASN B 1 148 ? 17.938 -0.88 -4.781 1 98.88 148 ASN B O 1
ATOM 4612 N N . THR B 1 149 ? 17.906 -0.827 -2.553 1 98.94 149 THR B N 1
ATOM 4613 C CA . THR B 1 149 ? 18.703 -2.037 -2.391 1 98.94 149 THR B CA 1
ATOM 4614 C C . THR B 1 149 ? 17.859 -3.178 -1.843 1 98.94 149 THR B C 1
ATOM 4616 O O . THR B 1 149 ? 16.781 -2.945 -1.296 1 98.94 149 THR B O 1
ATOM 4619 N N . VAL B 1 150 ? 18.328 -4.418 -2.061 1 98.94 150 VAL B N 1
ATOM 4620 C CA . VAL B 1 150 ? 17.453 -5.555 -1.771 1 98.94 150 VAL B CA 1
ATOM 4621 C C . VAL B 1 150 ? 18.203 -6.582 -0.929 1 98.94 150 VAL B C 1
ATOM 4623 O O . VAL B 1 150 ? 19.359 -6.902 -1.218 1 98.94 150 VAL B O 1
ATOM 4626 N N . LEU B 1 151 ? 17.625 -7.043 0.131 1 98.88 151 LEU B N 1
ATOM 4627 C CA . LEU B 1 151 ? 18.047 -8.195 0.918 1 98.88 151 LEU B CA 1
ATOM 4628 C C . LEU B 1 151 ? 17.078 -9.359 0.755 1 98.88 151 LEU B C 1
ATOM 4630 O O . LEU B 1 151 ? 15.898 -9.242 1.104 1 98.88 151 LEU B O 1
ATOM 4634 N N . LEU B 1 152 ? 17.578 -10.477 0.3 1 98.81 152 LEU B N 1
ATOM 4635 C CA . LEU B 1 152 ? 16.734 -11.625 -0.012 1 98.81 152 LEU B CA 1
ATOM 4636 C C . LEU B 1 152 ? 16.844 -12.695 1.068 1 98.81 152 LEU B C 1
ATOM 4638 O O . LEU B 1 152 ? 17.938 -13.219 1.313 1 98.81 152 LEU B O 1
ATOM 4642 N N . LYS B 1 153 ? 15.82 -12.953 1.753 1 98.62 153 LYS B N 1
ATOM 4643 C CA . LYS B 1 153 ? 15.641 -14.203 2.477 1 98.62 153 LYS B CA 1
ATOM 4644 C C . LYS B 1 153 ? 14.828 -15.203 1.651 1 98.62 153 LYS B C 1
ATOM 4646 O O . LYS B 1 153 ? 13.602 -15.102 1.571 1 98.62 153 LYS B O 1
ATOM 4651 N N . HIS B 1 154 ? 15.461 -16.172 1.042 1 98 154 HIS B N 1
ATOM 4652 C CA . HIS B 1 154 ? 14.836 -17.188 0.214 1 98 154 HIS B CA 1
ATOM 4653 C C . HIS B 1 154 ? 14.406 -18.391 1.051 1 98 154 HIS B C 1
ATOM 4655 O O . HIS B 1 154 ? 14.812 -18.516 2.209 1 98 154 HIS B O 1
ATOM 4661 N N . ALA B 1 155 ? 13.484 -19.172 0.549 1 97.12 155 ALA B N 1
ATOM 4662 C CA . ALA B 1 155 ? 13.141 -20.438 1.21 1 97.12 155 ALA B CA 1
ATOM 4663 C C . ALA B 1 155 ? 14.391 -21.266 1.496 1 97.12 155 ALA B C 1
ATOM 4665 O O . ALA B 1 155 ? 15.336 -21.266 0.706 1 97.12 155 ALA B O 1
ATOM 4666 N N . SER B 1 156 ? 14.359 -22 2.555 1 95.31 156 SER B N 1
ATOM 4667 C CA . SER B 1 156 ? 15.562 -22.656 3.074 1 95.31 156 SER B CA 1
ATOM 4668 C C . SER B 1 156 ? 15.953 -23.844 2.215 1 95.31 156 SER B C 1
ATOM 4670 O O . SER B 1 156 ? 17.094 -24.328 2.295 1 95.31 156 SER B O 1
ATOM 4672 N N . ASN B 1 157 ? 15.086 -24.344 1.396 1 96 157 ASN B N 1
ATOM 4673 C CA . ASN B 1 157 ? 15.375 -25.531 0.603 1 96 157 ASN B CA 1
ATOM 4674 C C . ASN B 1 157 ? 15.992 -25.156 -0.746 1 96 157 ASN B C 1
ATOM 4676 O O . ASN B 1 157 ? 16.312 -26.047 -1.546 1 96 157 ASN B O 1
ATOM 4680 N N . VAL B 1 158 ? 16.156 -23.797 -1.009 1 97.56 158 VAL B N 1
ATOM 4681 C CA . VAL B 1 158 ? 16.75 -23.422 -2.297 1 97.56 158 VAL B CA 1
ATOM 4682 C C . VAL B 1 158 ? 17.891 -22.438 -2.086 1 97.56 158 VAL B C 1
ATOM 4684 O O . VAL B 1 158 ? 17.938 -21.391 -2.742 1 97.56 158 VAL B O 1
ATOM 4687 N N . PRO B 1 159 ? 18.828 -22.703 -1.244 1 97.62 159 PRO B N 1
ATOM 4688 C CA . PRO B 1 159 ? 19.922 -21.766 -0.993 1 97.62 159 PRO B CA 1
ATOM 4689 C C . PRO B 1 159 ? 20.828 -21.578 -2.209 1 97.62 159 PRO B C 1
ATOM 4691 O O . PRO B 1 159 ? 21.391 -20.5 -2.402 1 97.62 159 PRO B O 1
ATOM 4694 N N . GLY B 1 160 ? 21 -22.625 -3.002 1 97.69 160 GLY B N 1
ATOM 4695 C CA . GLY B 1 160 ? 21.766 -22.5 -4.227 1 97.69 160 GLY B CA 1
ATOM 4696 C C . GLY B 1 160 ? 21.172 -21.516 -5.207 1 97.69 160 GLY B C 1
ATOM 4697 O O . GLY B 1 160 ? 21.906 -20.75 -5.836 1 97.69 160 GLY B O 1
ATOM 4698 N N . CYS B 1 161 ? 19.859 -21.562 -5.367 1 98.5 161 CYS B N 1
ATOM 4699 C CA . CYS B 1 161 ? 19.172 -20.578 -6.219 1 98.5 161 CYS B CA 1
ATOM 4700 C C . CYS B 1 161 ? 19.375 -19.172 -5.699 1 98.5 161 CYS B C 1
ATOM 4702 O O . CYS B 1 161 ? 19.594 -18.234 -6.48 1 98.5 161 CYS B O 1
ATOM 4704 N N . SER B 1 162 ? 19.312 -19 -4.418 1 97.94 162 SER B N 1
ATOM 4705 C CA . SER B 1 162 ? 19.484 -17.688 -3.795 1 97.94 162 SER B CA 1
ATOM 4706 C C . SER B 1 162 ? 20.859 -17.109 -4.121 1 97.94 162 SER B C 1
ATOM 4708 O O . SER B 1 162 ? 20.969 -15.961 -4.527 1 97.94 162 SER B O 1
ATOM 4710 N N . ARG B 1 163 ? 21.875 -17.922 -3.959 1 97.69 163 ARG B N 1
ATOM 4711 C CA . ARG B 1 163 ? 23.25 -17.5 -4.254 1 97.69 163 ARG B CA 1
ATOM 4712 C C . ARG B 1 163 ? 23.422 -17.234 -5.746 1 97.69 163 ARG B C 1
ATOM 4714 O O . ARG B 1 163 ? 24.172 -16.328 -6.137 1 97.69 163 ARG B O 1
ATOM 4721 N N . ALA B 1 164 ? 22.797 -18.109 -6.52 1 98.62 164 ALA B N 1
ATOM 4722 C CA . ALA B 1 164 ? 22.891 -17.938 -7.969 1 98.62 164 ALA B CA 1
ATOM 4723 C C . ALA B 1 164 ? 22.297 -16.594 -8.406 1 98.62 164 ALA B C 1
ATOM 4725 O O . ALA B 1 164 ? 22.844 -15.93 -9.281 1 98.62 164 ALA B O 1
ATOM 4726 N N . ILE B 1 165 ? 21.203 -16.172 -7.801 1 98.88 165 ILE B N 1
ATOM 4727 C CA . ILE B 1 165 ? 20.562 -14.906 -8.133 1 98.88 165 ILE B CA 1
ATOM 4728 C C . ILE B 1 165 ? 21.484 -13.75 -7.77 1 98.88 165 ILE B C 1
ATOM 4730 O O . ILE B 1 165 ? 21.625 -12.805 -8.547 1 98.88 165 ILE B O 1
ATOM 4734 N N . GLU B 1 166 ? 22.047 -13.797 -6.59 1 98.69 166 GLU B N 1
ATOM 4735 C CA . GLU B 1 166 ? 23.016 -12.781 -6.203 1 98.69 166 GLU B CA 1
ATOM 4736 C C . GLU B 1 166 ? 24.156 -12.68 -7.219 1 98.69 166 GLU B C 1
ATOM 4738 O O . GLU B 1 166 ? 24.609 -11.586 -7.559 1 98.69 166 GLU B O 1
ATOM 4743 N N . ASN B 1 167 ? 24.609 -13.828 -7.715 1 98.25 167 ASN B N 1
ATOM 4744 C CA . ASN B 1 167 ? 25.672 -13.891 -8.711 1 98.25 167 ASN B CA 1
ATOM 4745 C C . ASN B 1 167 ? 25.25 -13.234 -10.023 1 98.25 167 ASN B C 1
ATOM 4747 O O . ASN B 1 167 ? 26.062 -12.609 -10.703 1 98.25 167 ASN B O 1
ATOM 4751 N N . VAL B 1 168 ? 23.984 -13.422 -10.43 1 98.94 168 VAL B N 1
ATOM 4752 C CA . VAL B 1 168 ? 23.484 -12.789 -11.648 1 98.94 168 VAL B CA 1
ATOM 4753 C C . VAL B 1 168 ? 23.719 -11.281 -11.586 1 98.94 168 VAL B C 1
ATOM 4755 O O . VAL B 1 168 ? 24.25 -10.695 -12.523 1 98.94 168 VAL B O 1
ATOM 4758 N N . PHE B 1 169 ? 23.328 -10.633 -10.469 1 98.88 169 PHE B N 1
ATOM 4759 C CA . PHE B 1 169 ? 23.453 -9.188 -10.344 1 98.88 169 PHE B CA 1
ATOM 4760 C C . PHE B 1 169 ? 24.922 -8.781 -10.242 1 98.88 169 PHE B C 1
ATOM 4762 O O . PHE B 1 169 ? 25.328 -7.762 -10.805 1 98.88 169 PHE B O 1
ATOM 4769 N N . ARG B 1 170 ? 25.734 -9.602 -9.539 1 98.5 170 ARG B N 1
ATOM 4770 C CA . ARG B 1 170 ? 27.156 -9.328 -9.453 1 98.5 170 ARG B CA 1
ATOM 4771 C C . ARG B 1 170 ? 27.812 -9.352 -10.828 1 98.5 170 ARG B C 1
ATOM 4773 O O . ARG B 1 170 ? 28.531 -8.414 -11.195 1 98.5 170 ARG B O 1
ATOM 4780 N N . GLU B 1 171 ? 27.516 -10.391 -11.586 1 98.56 171 GLU B N 1
ATOM 4781 C CA . GLU B 1 171 ? 28.109 -10.562 -12.914 1 98.56 171 GLU B CA 1
ATOM 4782 C C . GLU B 1 171 ? 27.609 -9.492 -13.883 1 98.56 171 GLU B C 1
ATOM 4784 O O . GLU B 1 171 ? 28.328 -9.094 -14.805 1 98.56 171 GLU B O 1
ATOM 4789 N N . ALA B 1 172 ? 26.406 -9.039 -13.648 1 98.75 172 ALA B N 1
ATOM 4790 C CA . ALA B 1 172 ? 25.828 -7.98 -14.484 1 98.75 172 ALA B CA 1
ATOM 4791 C C . ALA B 1 172 ? 26.484 -6.637 -14.188 1 98.75 172 ALA B C 1
ATOM 4793 O O . ALA B 1 172 ? 26.312 -5.672 -14.938 1 98.75 172 ALA B O 1
ATOM 4794 N N . GLY B 1 173 ? 27.188 -6.52 -13.039 1 98.62 173 GLY B N 1
ATOM 4795 C CA . GLY B 1 173 ? 27.953 -5.312 -12.758 1 98.62 173 GLY B CA 1
ATOM 4796 C C . GLY B 1 173 ? 27.328 -4.453 -11.672 1 98.62 173 GLY B C 1
ATOM 4797 O O . GLY B 1 173 ? 27.797 -3.34 -11.422 1 98.62 173 GLY B O 1
ATOM 4798 N N . TYR B 1 174 ? 26.328 -4.949 -11 1 98.81 174 TYR B N 1
ATOM 4799 C CA . TYR B 1 174 ? 25.734 -4.168 -9.922 1 98.81 174 TYR B CA 1
ATOM 4800 C C . TYR B 1 174 ? 26.75 -3.885 -8.828 1 98.81 174 TYR B C 1
ATOM 4802 O O . TYR B 1 174 ? 27.562 -4.754 -8.484 1 98.81 174 TYR B O 1
ATOM 4810 N N . PRO B 1 175 ? 26.719 -2.695 -8.227 1 98.31 175 PRO B N 1
ATOM 4811 C CA . PRO B 1 175 ? 27.609 -2.396 -7.109 1 98.31 175 PRO B CA 1
ATOM 4812 C C . PRO B 1 175 ? 27.391 -3.32 -5.914 1 98.31 175 PRO B C 1
ATOM 4814 O O . PRO B 1 175 ? 26.266 -3.756 -5.664 1 98.31 175 PRO B O 1
ATOM 4817 N N . ASP B 1 176 ? 28.453 -3.52 -5.184 1 97.44 176 ASP B N 1
ATOM 4818 C CA . ASP B 1 176 ? 28.375 -4.34 -3.98 1 97.44 176 ASP B CA 1
ATOM 4819 C C . ASP B 1 176 ? 27.328 -3.797 -3.008 1 97.44 176 ASP B C 1
ATOM 4821 O O . ASP B 1 176 ? 27.234 -2.584 -2.809 1 97.44 176 ASP B O 1
ATOM 4825 N N . GLY B 1 177 ? 26.531 -4.668 -2.561 1 98.25 177 GLY B N 1
ATOM 4826 C CA . GLY B 1 177 ? 25.562 -4.289 -1.532 1 98.25 177 GLY B CA 1
ATOM 4827 C C . GLY B 1 177 ? 24.203 -3.93 -2.09 1 98.25 177 GLY B C 1
ATOM 4828 O O . GLY B 1 177 ? 23.234 -3.814 -1.34 1 98.25 177 GLY B O 1
ATOM 4829 N N . THR B 1 178 ? 24.047 -3.756 -3.395 1 98.69 178 THR B N 1
ATOM 4830 C CA . THR B 1 178 ? 22.766 -3.404 -3.994 1 98.69 178 THR B CA 1
ATOM 4831 C C . THR B 1 178 ? 21.797 -4.57 -3.904 1 98.69 178 THR B C 1
ATOM 4833 O O . THR B 1 178 ? 20.594 -4.367 -3.713 1 98.69 178 THR B O 1
ATOM 4836 N N . PHE B 1 179 ? 22.328 -5.754 -4.043 1 98.88 179 PHE B N 1
ATOM 4837 C CA . PHE B 1 179 ? 21.562 -6.984 -3.848 1 98.88 179 PHE B CA 1
ATOM 4838 C C . PHE B 1 179 ? 22.359 -7.984 -3.014 1 98.88 179 PHE B C 1
ATOM 4840 O O . PHE B 1 179 ? 23.516 -8.266 -3.318 1 98.88 179 PHE B O 1
ATOM 4847 N N . GLN B 1 180 ? 21.75 -8.453 -1.982 1 98.75 180 GLN B N 1
ATOM 4848 C CA . GLN B 1 180 ? 22.391 -9.445 -1.128 1 98.75 180 GLN B CA 1
ATOM 4849 C C . GLN B 1 180 ? 21.438 -10.586 -0.788 1 98.75 180 GLN B C 1
ATOM 4851 O O . GLN B 1 180 ? 20.219 -10.367 -0.672 1 98.75 180 GLN B O 1
ATOM 4856 N N . THR B 1 181 ? 22 -11.75 -0.608 1 97.94 181 THR B N 1
ATOM 4857 C CA . THR B 1 181 ? 21.266 -12.898 -0.089 1 97.94 181 THR B CA 1
ATOM 4858 C C . THR B 1 181 ? 21.547 -13.086 1.399 1 97.94 181 THR B C 1
ATOM 4860 O O . THR B 1 181 ? 22.688 -12.969 1.844 1 97.94 181 THR B O 1
ATOM 4863 N N . LEU B 1 182 ? 20.453 -13.328 2.105 1 97.88 182 LEU B N 1
ATOM 4864 C CA . LEU B 1 182 ? 20.547 -13.695 3.516 1 97.88 182 LEU B CA 1
ATOM 4865 C C . LEU B 1 182 ? 20.203 -15.164 3.721 1 97.88 182 LEU B C 1
ATOM 4867 O O . LEU B 1 182 ? 19.031 -15.547 3.643 1 97.88 182 LEU B O 1
ATOM 4871 N N . LEU B 1 183 ? 21.172 -15.992 4.035 1 97.31 183 LEU B N 1
ATOM 4872 C CA . LEU B 1 183 ? 20.938 -17.406 4.34 1 97.31 183 LEU B CA 1
ATOM 4873 C C . LEU B 1 183 ? 20.578 -17.578 5.812 1 97.31 183 LEU B C 1
ATOM 4875 O O . LEU B 1 183 ? 21.328 -18.219 6.562 1 97.31 183 LEU B O 1
ATOM 4879 N N . ILE B 1 184 ? 19.406 -17.109 6.168 1 96 184 ILE B N 1
ATOM 4880 C CA . ILE B 1 184 ? 18.984 -17.109 7.562 1 96 184 ILE B CA 1
ATOM 4881 C C . ILE B 1 184 ? 17.703 -17.906 7.711 1 96 184 ILE B C 1
ATOM 4883 O O . ILE B 1 184 ? 17 -18.172 6.723 1 96 184 ILE B O 1
ATOM 4887 N N . THR B 1 185 ? 17.438 -18.297 8.938 1 91.81 185 THR B N 1
ATOM 4888 C CA . THR B 1 185 ? 16.172 -18.953 9.258 1 91.81 185 THR B CA 1
ATOM 4889 C C . THR B 1 185 ? 15.055 -17.938 9.469 1 91.81 185 THR B C 1
ATOM 4891 O O . THR B 1 185 ? 15.32 -16.734 9.578 1 91.81 185 THR B O 1
ATOM 4894 N N . SER B 1 186 ? 13.859 -18.406 9.445 1 88.69 186 SER B N 1
ATOM 4895 C CA . SER B 1 186 ? 12.68 -17.547 9.461 1 88.69 186 SER B CA 1
ATOM 4896 C C . SER B 1 186 ? 12.617 -16.719 10.742 1 88.69 186 SER B C 1
ATOM 4898 O O . SER B 1 186 ? 12.062 -15.617 10.75 1 88.69 186 SER B O 1
ATOM 4900 N N . ASP B 1 187 ? 13.188 -17.188 11.758 1 88.69 187 ASP B N 1
ATOM 4901 C CA . ASP B 1 187 ? 13.125 -16.5 13.055 1 88.69 187 ASP B CA 1
ATOM 4902 C C . ASP B 1 187 ? 13.891 -15.188 13.023 1 88.69 187 ASP B C 1
ATOM 4904 O O . ASP B 1 187 ? 13.641 -14.297 13.836 1 88.69 187 ASP B O 1
ATOM 4908 N N . LEU B 1 188 ? 14.859 -15.078 12.078 1 93.56 188 LEU B N 1
ATOM 4909 C CA . LEU B 1 188 ? 15.664 -13.867 12.016 1 93.56 188 LEU B CA 1
ATOM 4910 C C . LEU B 1 188 ? 15.031 -12.836 11.086 1 93.56 188 LEU B C 1
ATOM 4912 O O . LEU B 1 188 ? 15.508 -11.703 10.992 1 93.56 188 LEU B O 1
ATOM 4916 N N . VAL B 1 189 ? 13.992 -13.234 10.406 1 94.69 189 VAL B N 1
ATOM 4917 C CA . VAL B 1 189 ? 13.312 -12.336 9.477 1 94.69 189 VAL B CA 1
ATOM 4918 C C . VAL B 1 189 ? 12.688 -11.172 10.242 1 94.69 189 VAL B C 1
ATOM 4920 O O . VAL B 1 189 ? 12.82 -10.016 9.844 1 94.69 189 VAL B O 1
ATOM 4923 N N . ASP B 1 190 ? 12.086 -11.484 11.359 1 93.94 190 ASP B N 1
ATOM 4924 C CA . ASP B 1 190 ? 11.445 -10.453 12.172 1 93.94 190 ASP B CA 1
ATOM 4925 C C . ASP B 1 190 ? 12.469 -9.445 12.688 1 93.94 190 ASP B C 1
ATOM 4927 O O . ASP B 1 190 ? 12.211 -8.242 12.695 1 93.94 190 ASP B O 1
ATOM 4931 N N . GLU B 1 191 ? 13.562 -9.969 13.102 1 93.44 191 GLU B N 1
ATOM 4932 C CA . GLU B 1 191 ? 14.617 -9.102 13.617 1 93.44 191 GLU B CA 1
ATOM 4933 C C . GLU B 1 191 ? 15.117 -8.148 12.531 1 93.44 191 GLU B C 1
ATOM 4935 O O . GLU B 1 191 ? 15.336 -6.965 12.789 1 93.44 191 GLU B O 1
ATOM 4940 N N . ALA B 1 192 ? 15.336 -8.703 11.383 1 96.69 192 ALA B N 1
ATOM 4941 C CA . ALA B 1 192 ? 15.766 -7.871 10.258 1 96.69 192 ALA B CA 1
ATOM 4942 C C . ALA B 1 192 ? 14.727 -6.805 9.938 1 96.69 192 ALA B C 1
ATOM 4944 O O . ALA B 1 192 ? 15.07 -5.648 9.672 1 96.69 192 ALA B O 1
ATOM 4945 N N . LEU B 1 193 ? 13.477 -7.215 9.984 1 97.06 193 LEU B N 1
ATOM 4946 C CA . LEU B 1 193 ? 12.383 -6.324 9.617 1 97.06 193 LEU B CA 1
ATOM 4947 C C . LEU B 1 193 ? 12.211 -5.219 10.656 1 97.06 193 LEU B C 1
ATOM 4949 O O . LEU B 1 193 ? 11.766 -4.117 10.328 1 97.06 193 LEU B O 1
ATOM 4953 N N . GLU B 1 194 ? 12.555 -5.473 11.906 1 96.94 194 GLU B N 1
ATOM 4954 C CA . GLU B 1 194 ? 12.414 -4.496 12.984 1 96.94 194 GLU B CA 1
ATOM 4955 C C . GLU B 1 194 ? 13.523 -3.449 12.922 1 96.94 194 GLU B C 1
ATOM 4957 O O . GLU B 1 194 ? 13.414 -2.387 13.539 1 96.94 194 GLU B O 1
ATOM 4962 N N . ASP B 1 195 ? 14.602 -3.766 12.195 1 97.69 195 ASP B N 1
ATOM 4963 C CA . ASP B 1 195 ? 15.727 -2.848 12.086 1 97.69 195 ASP B CA 1
ATOM 4964 C C . ASP B 1 195 ? 15.352 -1.604 11.289 1 97.69 195 ASP B C 1
ATOM 4966 O O . ASP B 1 195 ? 14.75 -1.71 10.211 1 97.69 195 ASP B O 1
ATOM 4970 N N . ASP B 1 196 ? 15.75 -0.401 11.734 1 95.81 196 ASP B N 1
ATOM 4971 C CA . ASP B 1 196 ? 15.352 0.878 11.148 1 95.81 196 ASP B CA 1
ATOM 4972 C C . ASP B 1 196 ? 15.953 1.051 9.758 1 95.81 196 ASP B C 1
ATOM 4974 O O . ASP B 1 196 ? 15.469 1.865 8.969 1 95.81 196 ASP B O 1
ATOM 4978 N N . ARG B 1 197 ? 17.047 0.356 9.461 1 97.31 197 ARG B N 1
ATOM 4979 C CA . ARG B 1 197 ? 17.688 0.478 8.164 1 97.31 197 ARG B CA 1
ATOM 4980 C C . ARG B 1 197 ? 16.844 -0.15 7.062 1 97.31 197 ARG B C 1
ATOM 4982 O O . ARG B 1 197 ? 16.953 0.216 5.891 1 97.31 197 ARG B O 1
ATOM 4989 N N . VAL B 1 198 ? 15.914 -1.166 7.375 1 98.44 198 VAL B N 1
ATOM 4990 C CA . VAL B 1 198 ? 14.984 -1.762 6.426 1 98.44 198 VAL B CA 1
ATOM 4991 C C . VAL B 1 198 ? 13.758 -0.863 6.27 1 98.44 198 VAL B C 1
ATOM 4993 O O . VAL B 1 198 ? 13.133 -0.478 7.262 1 98.44 198 VAL B O 1
ATOM 4996 N N . ARG B 1 199 ? 13.367 -0.607 5.012 1 98.06 199 ARG B N 1
ATOM 4997 C CA . ARG B 1 199 ? 12.359 0.423 4.809 1 98.06 199 ARG B CA 1
ATOM 4998 C C . ARG B 1 199 ? 11.078 -0.175 4.234 1 98.06 199 ARG B C 1
ATOM 5000 O O . ARG B 1 199 ? 10.086 0.531 4.055 1 98.06 199 ARG B O 1
ATOM 5007 N N . GLY B 1 200 ? 11.016 -1.395 3.963 1 98.38 200 GLY B N 1
ATOM 5008 C CA . GLY B 1 200 ? 9.859 -2.098 3.43 1 98.38 200 GLY B CA 1
ATOM 5009 C C . GLY B 1 200 ? 10.086 -3.59 3.281 1 98.38 200 GLY B C 1
ATOM 5010 O O . GLY B 1 200 ? 11.211 -4.07 3.43 1 98.38 200 GLY B O 1
ATOM 5011 N N . VAL B 1 201 ? 9.016 -4.297 3.014 1 98.81 201 VAL B N 1
ATOM 5012 C CA . VAL B 1 201 ? 9.133 -5.746 2.908 1 98.81 201 VAL B CA 1
ATOM 5013 C C . VAL B 1 201 ? 8.133 -6.277 1.888 1 98.81 201 VAL B C 1
ATOM 5015 O O . VAL B 1 201 ? 7.02 -5.754 1.774 1 98.81 201 VAL B O 1
ATOM 5018 N N . THR B 1 202 ? 8.547 -7.191 1.144 1 98.88 202 THR B N 1
ATOM 5019 C CA . THR B 1 202 ? 7.648 -7.988 0.313 1 98.88 202 THR B CA 1
ATOM 5020 C C . THR B 1 202 ? 7.758 -9.469 0.671 1 98.88 202 THR B C 1
ATOM 5022 O O . THR B 1 202 ? 8.844 -9.953 0.996 1 98.88 202 THR B O 1
ATOM 5025 N N . LEU B 1 203 ? 6.664 -10.133 0.696 1 98.75 203 LEU B N 1
ATOM 5026 C CA . LEU B 1 203 ? 6.645 -11.562 0.962 1 98.75 203 LEU B CA 1
ATOM 5027 C C . LEU B 1 203 ? 5.738 -12.289 -0.03 1 98.75 203 LEU B C 1
ATOM 5029 O O . LEU B 1 203 ? 4.598 -11.875 -0.255 1 98.75 203 LEU B O 1
ATOM 5033 N N . THR B 1 204 ? 6.223 -13.188 -0.692 1 98.62 204 THR B N 1
ATOM 5034 C CA . THR B 1 204 ? 5.449 -14.195 -1.407 1 98.62 204 THR B CA 1
ATOM 5035 C C . THR B 1 204 ? 5.512 -15.539 -0.685 1 98.62 204 THR B C 1
ATOM 5037 O O . THR B 1 204 ? 6.598 -16.078 -0.451 1 98.62 204 THR B O 1
ATOM 5040 N N . GLY B 1 205 ? 4.398 -16 -0.24 1 97.25 205 GLY B N 1
ATOM 5041 C CA . GLY B 1 205 ? 4.43 -17.234 0.526 1 97.25 205 GLY B CA 1
ATOM 5042 C C . GLY B 1 205 ? 3.084 -17.609 1.124 1 97.25 205 GLY B C 1
ATOM 5043 O O . GLY B 1 205 ? 2.043 -17.391 0.5 1 97.25 205 GLY B O 1
ATOM 5044 N N . SER B 1 206 ? 3.129 -18.25 2.33 1 95.19 206 SER B N 1
ATOM 5045 C CA . SER B 1 206 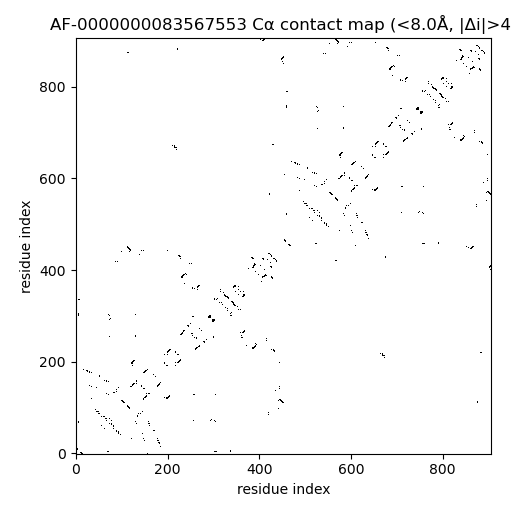? 1.919 -18.766 2.953 1 95.19 206 SER B CA 1
ATOM 5046 C C . SER B 1 206 ? 1.177 -17.688 3.725 1 95.19 206 SER B C 1
ATOM 5048 O O . SER B 1 206 ? 1.757 -16.656 4.066 1 95.19 206 SER B O 1
ATOM 5050 N N . GLY B 1 207 ? -0.088 -17.969 3.971 1 96.06 207 GLY B N 1
ATOM 5051 C CA . GLY B 1 207 ? -0.924 -17.062 4.738 1 96.06 207 GLY B CA 1
ATOM 5052 C C . GLY B 1 207 ? -0.353 -16.734 6.105 1 96.06 207 GLY B C 1
ATOM 5053 O O . GLY B 1 207 ? -0.145 -15.57 6.438 1 96.06 207 GLY B O 1
ATOM 5054 N N . PRO B 1 208 ? -0.021 -17.75 6.875 1 96.38 208 PRO B N 1
ATOM 5055 C CA . PRO B 1 208 ? 0.514 -17.5 8.219 1 96.38 208 PRO B CA 1
ATOM 5056 C C . PRO B 1 208 ? 1.805 -16.688 8.188 1 96.38 208 PRO B C 1
ATOM 5058 O O . PRO B 1 208 ? 1.972 -15.766 8.992 1 96.38 208 PRO B O 1
ATOM 5061 N N . ALA B 1 209 ? 2.699 -17 7.266 1 96.69 209 ALA B N 1
ATOM 5062 C CA . ALA B 1 209 ? 3.93 -16.234 7.145 1 96.69 209 ALA B CA 1
ATOM 5063 C C . ALA B 1 209 ? 3.633 -14.789 6.742 1 96.69 209 ALA B C 1
ATOM 5065 O O . ALA B 1 209 ? 4.227 -13.852 7.285 1 96.69 209 ALA B O 1
ATOM 5066 N N . GLY B 1 210 ? 2.729 -14.633 5.781 1 98.19 210 GLY B N 1
ATOM 5067 C CA . GLY B 1 210 ? 2.324 -13.297 5.367 1 98.19 210 GLY B CA 1
ATOM 5068 C C . GLY B 1 210 ? 1.757 -12.469 6.5 1 98.19 210 GLY B C 1
ATOM 5069 O O . GLY B 1 210 ? 2.117 -11.297 6.664 1 98.19 210 GLY B O 1
ATOM 5070 N N . ARG B 1 211 ? 0.882 -13.078 7.305 1 98.31 211 ARG B N 1
ATOM 5071 C CA . ARG B 1 211 ? 0.261 -12.398 8.438 1 98.31 211 ARG B CA 1
ATOM 5072 C C . ARG B 1 211 ? 1.309 -11.961 9.453 1 98.31 211 ARG B C 1
ATOM 5074 O O . ARG B 1 211 ? 1.242 -10.844 9.984 1 98.31 211 ARG B O 1
ATOM 5081 N N . ALA B 1 212 ? 2.25 -12.797 9.703 1 98.06 212 ALA B N 1
ATOM 5082 C CA . ALA B 1 212 ? 3.289 -12.492 10.68 1 98.06 212 ALA B CA 1
ATOM 5083 C C . ALA B 1 212 ? 4.16 -11.328 10.219 1 98.06 212 ALA B C 1
ATOM 5085 O O . ALA B 1 212 ? 4.387 -10.375 10.969 1 98.06 212 ALA B O 1
ATOM 5086 N N . VAL B 1 213 ? 4.617 -11.414 8.992 1 98.25 213 VAL B N 1
ATOM 5087 C CA . VAL B 1 213 ? 5.512 -10.406 8.43 1 98.25 213 VAL B CA 1
ATOM 5088 C C . VAL B 1 213 ? 4.777 -9.07 8.312 1 98.25 213 VAL B C 1
ATOM 5090 O O . VAL B 1 213 ? 5.328 -8.023 8.672 1 98.25 213 VAL B O 1
ATOM 5093 N N . ALA B 1 214 ? 3.555 -9.109 7.863 1 98.56 214 ALA B N 1
ATOM 5094 C CA . ALA B 1 214 ? 2.775 -7.887 7.691 1 98.56 214 ALA B CA 1
ATOM 5095 C C . ALA B 1 214 ? 2.463 -7.242 9.039 1 98.56 214 ALA B C 1
ATOM 5097 O O . ALA B 1 214 ? 2.418 -6.016 9.156 1 98.56 214 ALA B O 1
ATOM 5098 N N . SER B 1 215 ? 2.178 -8.07 10.031 1 98.5 215 SER B N 1
ATOM 5099 C CA . SER B 1 215 ? 1.942 -7.551 11.375 1 98.5 215 SER B CA 1
ATOM 5100 C C . SER B 1 215 ? 3.16 -6.801 11.906 1 98.5 215 SER B C 1
ATOM 5102 O O . SER B 1 215 ? 3.031 -5.691 12.43 1 98.5 215 SER B O 1
ATOM 5104 N N . THR B 1 216 ? 4.344 -7.402 11.734 1 98.31 216 THR B N 1
ATOM 5105 C CA . THR B 1 216 ? 5.586 -6.77 12.164 1 98.31 216 THR B CA 1
ATOM 5106 C C . THR B 1 216 ? 5.852 -5.5 11.359 1 98.31 216 THR B C 1
ATOM 5108 O O . THR B 1 216 ? 6.238 -4.473 11.922 1 98.31 216 THR B O 1
ATOM 5111 N N . ALA B 1 217 ? 5.652 -5.582 10.047 1 98.62 217 ALA B N 1
ATOM 5112 C CA . ALA B 1 217 ? 5.848 -4.41 9.195 1 98.62 217 ALA B CA 1
ATOM 5113 C C . ALA B 1 217 ? 4.953 -3.256 9.641 1 98.62 217 ALA B C 1
ATOM 5115 O O . ALA B 1 217 ? 5.406 -2.113 9.727 1 98.62 217 ALA B O 1
ATOM 5116 N N . GLY B 1 218 ? 3.666 -3.578 9.898 1 98.38 218 GLY B N 1
ATOM 5117 C CA . GLY B 1 218 ? 2.744 -2.564 10.383 1 98.38 218 GLY B CA 1
ATOM 5118 C C . GLY B 1 218 ? 3.191 -1.923 11.688 1 98.38 218 GLY B C 1
ATOM 5119 O O . GLY B 1 218 ? 3.201 -0.696 11.805 1 98.38 218 GLY B O 1
ATOM 5120 N N . ARG B 1 219 ? 3.633 -2.742 12.609 1 98 219 ARG B N 1
ATOM 5121 C CA . ARG B 1 219 ? 4.102 -2.252 13.898 1 98 219 ARG B CA 1
ATOM 5122 C C . ARG B 1 219 ? 5.293 -1.315 13.734 1 98 219 ARG B C 1
ATOM 5124 O O . ARG B 1 219 ? 5.469 -0.377 14.508 1 98 219 ARG B O 1
ATOM 5131 N N . GLN B 1 220 ? 6.074 -1.545 12.688 1 98.12 220 GLN B N 1
ATOM 5132 C CA . GLN B 1 220 ? 7.285 -0.772 12.445 1 98.12 220 GLN B CA 1
ATOM 5133 C C . GLN B 1 220 ? 7.035 0.335 11.422 1 98.12 220 GLN B C 1
ATOM 5135 O O . GLN B 1 220 ? 7.973 1.001 10.977 1 98.12 220 GLN B O 1
ATOM 5140 N N . LEU B 1 221 ? 5.789 0.544 11.008 1 98.31 221 LEU B N 1
ATOM 5141 C CA . LEU B 1 221 ? 5.383 1.565 10.047 1 98.31 221 LEU B CA 1
ATOM 5142 C C . LEU B 1 221 ? 6.121 1.392 8.719 1 98.31 221 LEU B C 1
ATOM 5144 O O . LEU B 1 221 ? 6.609 2.367 8.148 1 98.31 221 LEU B O 1
ATOM 5148 N N . LYS B 1 222 ? 6.199 0.132 8.305 1 98.31 222 LYS B N 1
ATOM 5149 C CA . LYS B 1 222 ? 6.844 -0.183 7.035 1 98.31 222 LYS B CA 1
ATOM 5150 C C . LYS B 1 222 ? 5.836 -0.727 6.027 1 98.31 222 LYS B C 1
ATOM 5152 O O . LYS B 1 222 ? 4.98 -1.544 6.375 1 98.31 222 LYS B O 1
ATOM 5157 N N . ARG B 1 223 ? 5.922 -0.252 4.812 1 97.12 223 ARG B N 1
ATOM 5158 C CA . ARG B 1 223 ? 5.082 -0.772 3.734 1 97.12 223 ARG B CA 1
ATOM 5159 C C . ARG B 1 223 ? 5.367 -2.248 3.484 1 97.12 223 ARG B C 1
ATOM 5161 O O . ARG B 1 223 ? 6.523 -2.682 3.541 1 97.12 223 ARG B O 1
ATOM 5168 N N . SER B 1 224 ? 4.316 -2.996 3.236 1 98.5 224 SER B N 1
ATOM 5169 C CA . SER B 1 224 ? 4.461 -4.402 2.871 1 98.5 224 SER B CA 1
ATOM 5170 C C . SER B 1 224 ? 3.648 -4.738 1.626 1 98.5 224 SER B C 1
ATOM 5172 O O . SER B 1 224 ? 2.596 -4.145 1.388 1 98.5 224 SER B O 1
ATOM 5174 N N . VAL B 1 225 ? 4.156 -5.559 0.787 1 98.75 225 VAL B N 1
ATOM 5175 C CA . VAL B 1 225 ? 3.475 -6.16 -0.352 1 98.75 225 VAL B CA 1
ATOM 5176 C C . VAL B 1 225 ? 3.414 -7.676 -0.175 1 98.75 225 VAL B C 1
ATOM 5178 O O . VAL B 1 225 ? 4.438 -8.32 0.063 1 98.75 225 VAL B O 1
ATOM 5181 N N . LEU B 1 226 ? 2.199 -8.211 -0.271 1 98.81 226 LEU B N 1
ATOM 5182 C CA . LEU B 1 226 ? 1.997 -9.625 0.02 1 98.81 226 LEU B CA 1
ATOM 5183 C C . LEU B 1 226 ? 1.371 -10.344 -1.171 1 98.81 226 LEU B C 1
ATOM 5185 O O . LEU B 1 226 ? 0.323 -9.922 -1.67 1 98.81 226 LEU B O 1
ATOM 5189 N N . GLU B 1 227 ? 1.989 -11.281 -1.653 1 98.56 227 GLU B N 1
ATOM 5190 C CA . GLU B 1 227 ? 1.439 -12.258 -2.588 1 98.56 227 GLU B CA 1
ATOM 5191 C C . GLU B 1 227 ? 1.349 -13.641 -1.949 1 98.56 227 GLU B C 1
ATOM 5193 O O . GLU B 1 227 ? 2.369 -14.281 -1.697 1 98.56 227 GLU B O 1
ATOM 5198 N N . LEU B 1 228 ? 0.163 -14.078 -1.723 1 98.19 228 LEU B N 1
ATOM 5199 C CA . LEU B 1 228 ? -0.035 -15.289 -0.934 1 98.19 228 LEU B CA 1
ATOM 5200 C C . LEU B 1 228 ? -0.782 -16.344 -1.74 1 98.19 228 LEU B C 1
ATOM 5202 O O . LEU B 1 228 ? -0.657 -16.406 -2.967 1 98.19 228 LEU B O 1
ATOM 5206 N N . GLY B 1 229 ? -1.412 -17.281 -1.073 1 95.81 229 GLY B N 1
ATOM 5207 C CA . GLY B 1 229 ? -1.962 -18.438 -1.746 1 95.81 229 GLY B CA 1
ATOM 5208 C C . GLY B 1 229 ? -3.182 -18.125 -2.59 1 95.81 229 GLY B C 1
ATOM 5209 O O . GLY B 1 229 ? -3.686 -17 -2.562 1 95.81 229 GLY B O 1
ATOM 5210 N N . GLY B 1 230 ? -3.561 -19.047 -3.391 1 96.12 230 GLY B N 1
ATOM 5211 C CA . GLY B 1 230 ? -4.738 -18.969 -4.242 1 96.12 230 GLY B CA 1
ATOM 5212 C C . GLY B 1 230 ? -5.426 -20.297 -4.441 1 96.12 230 GLY B C 1
ATOM 5213 O O . GLY B 1 230 ? -4.828 -21.359 -4.207 1 96.12 230 GLY B O 1
ATOM 5214 N N . SER B 1 231 ? -6.641 -20.297 -4.707 1 97.38 231 SER B N 1
ATOM 5215 C CA . SER B 1 231 ? -7.453 -21.406 -5.203 1 97.38 231 SER B CA 1
ATOM 5216 C C . SER B 1 231 ? -8.25 -21 -6.438 1 97.38 231 SER B C 1
ATOM 5218 O O . SER B 1 231 ? -9.484 -20.984 -6.406 1 97.38 231 SER B O 1
ATOM 5220 N N . ASP B 1 232 ? -7.5 -20.828 -7.496 1 98.44 232 ASP B N 1
ATOM 5221 C CA . ASP B 1 232 ? -8 -20.156 -8.688 1 98.44 232 ASP B CA 1
ATOM 5222 C C . ASP B 1 232 ? -9.047 -21 -9.398 1 98.44 232 ASP B C 1
ATOM 5224 O O . ASP B 1 232 ? -8.789 -22.156 -9.75 1 98.44 232 ASP B O 1
ATOM 5228 N N . PRO B 1 233 ? -10.211 -20.438 -9.633 1 98.81 233 PRO B N 1
ATOM 5229 C CA . PRO B 1 233 ? -11.211 -21.156 -10.438 1 98.81 233 PRO B CA 1
ATOM 5230 C C . PRO B 1 233 ? -10.906 -21.109 -11.938 1 98.81 233 PRO B C 1
ATOM 5232 O O . PRO B 1 233 ? -10.406 -20.094 -12.43 1 98.81 233 PRO B O 1
ATOM 5235 N N . PHE B 1 234 ? -11.125 -22.188 -12.562 1 98.94 234 PHE B N 1
ATOM 5236 C CA . PHE B 1 234 ? -11.125 -22.344 -14.008 1 98.94 234 PHE B CA 1
ATOM 5237 C C . PHE B 1 234 ? -12.523 -22.641 -14.523 1 98.94 234 PHE B C 1
ATOM 5239 O O . PHE B 1 234 ? -12.992 -23.781 -14.438 1 98.94 234 PHE B O 1
ATOM 5246 N N . ILE B 1 235 ? -13.188 -21.609 -15.031 1 98.94 235 ILE B N 1
ATOM 5247 C CA . ILE B 1 235 ? -14.617 -21.703 -15.336 1 98.94 235 ILE B CA 1
ATOM 5248 C C . ILE B 1 235 ? -14.812 -22.031 -16.812 1 98.94 235 ILE B C 1
ATOM 5250 O O . ILE B 1 235 ? -14.344 -21.297 -17.688 1 98.94 235 ILE B O 1
ATOM 5254 N N . VAL B 1 236 ? -15.492 -23.109 -17.094 1 98.94 236 VAL B N 1
ATOM 5255 C CA . VAL B 1 236 ? -15.812 -23.516 -18.469 1 98.94 236 VAL B CA 1
ATOM 5256 C C . VAL B 1 236 ? -17.312 -23.375 -18.703 1 98.94 236 VAL B C 1
ATOM 5258 O O . VAL B 1 236 ? -18.109 -24.188 -18.203 1 98.94 236 VAL B O 1
ATOM 5261 N N . LEU B 1 237 ? -17.688 -22.406 -19.5 1 98.88 237 LEU B N 1
ATOM 5262 C CA . LEU B 1 237 ? -19.109 -22.125 -19.734 1 98.88 237 LEU B CA 1
ATOM 5263 C C . LEU B 1 237 ? -19.656 -23.016 -20.844 1 98.88 237 LEU B C 1
ATOM 5265 O O . LEU B 1 237 ? -18.906 -23.781 -21.469 1 98.88 237 LEU B O 1
ATOM 5269 N N . ASP B 1 238 ? -20.984 -22.906 -21.156 1 98.69 238 ASP B N 1
ATOM 5270 C CA . ASP B 1 238 ? -21.719 -23.812 -22.031 1 98.69 238 ASP B CA 1
ATOM 5271 C C . ASP B 1 238 ? -21.297 -23.641 -23.484 1 98.69 238 ASP B C 1
ATOM 5273 O O . ASP B 1 238 ? -21.453 -24.562 -24.297 1 98.69 238 ASP B O 1
ATOM 5277 N N . ASP B 1 239 ? -20.688 -22.531 -23.797 1 98.62 239 ASP B N 1
ATOM 5278 C CA . ASP B 1 239 ? -20.344 -22.25 -25.188 1 98.62 239 ASP B CA 1
ATOM 5279 C C . ASP B 1 239 ? -18.828 -22.297 -25.391 1 98.62 239 ASP B C 1
ATOM 5281 O O . ASP B 1 239 ? -18.328 -21.906 -26.453 1 98.62 239 ASP B O 1
ATOM 5285 N N . ALA B 1 240 ? -18.094 -22.766 -24.391 1 98.62 240 ALA B N 1
ATOM 5286 C CA . ALA B 1 240 ? -16.625 -22.734 -24.422 1 98.62 240 ALA B CA 1
ATOM 5287 C C . ALA B 1 240 ? -16.094 -23.656 -25.531 1 98.62 240 ALA B C 1
ATOM 5289 O O . ALA B 1 240 ? -16.734 -24.641 -25.891 1 98.62 240 ALA B O 1
ATOM 5290 N N . ASP B 1 241 ? -14.953 -23.297 -26.078 1 98.75 241 ASP B N 1
ATOM 5291 C CA . ASP B 1 241 ? -14.141 -24.281 -26.797 1 98.75 241 ASP B CA 1
ATOM 5292 C C . ASP B 1 241 ? -13.586 -25.344 -25.844 1 98.75 241 ASP B C 1
ATOM 5294 O O . ASP B 1 241 ? -12.508 -25.156 -25.266 1 98.75 241 ASP B O 1
ATOM 5298 N N . VAL B 1 242 ? -14.242 -26.422 -25.766 1 98.81 242 VAL B N 1
ATOM 5299 C CA . VAL B 1 242 ? -13.984 -27.406 -24.734 1 98.81 242 VAL B CA 1
ATOM 5300 C C . VAL B 1 242 ? -12.602 -28.031 -24.938 1 98.81 242 VAL B C 1
ATOM 5302 O O . VAL B 1 242 ? -11.891 -28.297 -23.969 1 98.81 242 VAL B O 1
ATOM 5305 N N . GLU B 1 243 ? -12.258 -28.281 -26.172 1 98.69 243 GLU B N 1
ATOM 5306 C CA . GLU B 1 243 ? -10.945 -28.859 -26.469 1 98.69 243 GLU B CA 1
ATOM 5307 C C . GLU B 1 243 ? -9.82 -27.938 -26 1 98.69 243 GLU B C 1
ATOM 5309 O O . GLU B 1 243 ? -8.906 -28.375 -25.297 1 98.69 243 GLU B O 1
ATOM 5314 N N . ALA B 1 244 ? -9.906 -26.688 -26.344 1 98.75 244 ALA B N 1
ATOM 5315 C CA . ALA B 1 244 ? -8.898 -25.719 -25.938 1 98.75 244 ALA B CA 1
ATOM 5316 C C . ALA B 1 244 ? -8.867 -25.562 -24.422 1 98.75 244 ALA B C 1
ATOM 5318 O O . ALA B 1 244 ? -7.797 -25.438 -23.812 1 98.75 244 ALA B O 1
ATOM 5319 N N . ALA B 1 245 ? -10.031 -25.5 -23.812 1 98.88 245 ALA B N 1
ATOM 5320 C CA . ALA B 1 245 ? -10.133 -25.375 -22.359 1 98.88 245 ALA B CA 1
ATOM 5321 C C . ALA B 1 245 ? -9.477 -26.547 -21.641 1 98.88 245 ALA B C 1
ATOM 5323 O O . ALA B 1 245 ? -8.766 -26.359 -20.656 1 98.88 245 ALA B O 1
ATOM 5324 N N . ALA B 1 246 ? -9.742 -27.734 -22.141 1 98.88 246 ALA B N 1
ATOM 5325 C CA . ALA B 1 246 ? -9.195 -28.938 -21.516 1 98.88 246 ALA B CA 1
ATOM 5326 C C . ALA B 1 246 ? -7.672 -28.969 -21.625 1 98.88 246 ALA B C 1
ATOM 5328 O O . ALA B 1 246 ? -6.977 -29.25 -20.656 1 98.88 246 ALA B O 1
ATOM 5329 N N . GLU B 1 247 ? -7.215 -28.688 -22.844 1 98.69 247 GLU B N 1
ATOM 5330 C CA . GLU B 1 247 ? -5.773 -28.688 -23.078 1 98.69 247 GLU B CA 1
ATOM 5331 C C . GLU B 1 247 ? -5.086 -27.641 -22.203 1 98.69 247 GLU B C 1
ATOM 5333 O O . GLU B 1 247 ? -4.121 -27.953 -21.5 1 98.69 247 GLU B O 1
ATOM 5338 N N . THR B 1 248 ? -5.574 -26.422 -22.219 1 98.75 248 THR B N 1
ATOM 5339 C CA . THR B 1 248 ? -4.992 -25.328 -21.438 1 98.75 248 THR B CA 1
ATOM 5340 C C . THR B 1 248 ? -5.18 -25.578 -19.938 1 98.75 248 THR B C 1
ATOM 5342 O O . THR B 1 248 ? -4.309 -25.25 -19.125 1 98.75 248 THR B O 1
ATOM 5345 N N . GLY B 1 249 ? -6.34 -26.109 -19.594 1 98.88 249 GLY B N 1
ATOM 5346 C CA . GLY B 1 249 ? -6.609 -26.422 -18.203 1 98.88 249 GLY B CA 1
ATOM 5347 C C . GLY B 1 249 ? -5.613 -27.391 -17.609 1 98.88 249 GLY B C 1
ATOM 5348 O O . GLY B 1 249 ? -5.191 -27.234 -16.469 1 98.88 249 GLY B O 1
ATOM 5349 N N . ALA B 1 250 ? -5.27 -28.422 -18.422 1 98.81 250 ALA B N 1
ATOM 5350 C CA . ALA B 1 250 ? -4.277 -29.391 -17.953 1 98.81 250 ALA B CA 1
ATOM 5351 C C . ALA B 1 250 ? -2.939 -28.719 -17.672 1 98.81 250 ALA B C 1
ATOM 5353 O O . ALA B 1 250 ? -2.312 -28.969 -16.641 1 98.81 250 ALA B O 1
ATOM 5354 N N . SER B 1 251 ? -2.58 -27.859 -18.547 1 98.38 251 SER B N 1
ATOM 5355 C CA . SER B 1 251 ? -1.344 -27.109 -18.359 1 98.38 251 SER B CA 1
ATOM 5356 C C . SER B 1 251 ? -1.45 -26.172 -17.156 1 98.38 251 SER B C 1
ATOM 5358 O O . SER B 1 251 ? -0.519 -26.062 -16.359 1 98.38 251 SER B O 1
ATOM 5360 N N . ALA B 1 252 ? -2.584 -25.484 -17.062 1 98.69 252 ALA B N 1
ATOM 5361 C CA . ALA B 1 252 ? -2.82 -24.5 -16.016 1 98.69 252 ALA B CA 1
ATOM 5362 C C . ALA B 1 252 ? -2.748 -25.156 -14.633 1 98.69 252 ALA B C 1
ATOM 5364 O O . ALA B 1 252 ? -2.383 -24.516 -13.648 1 98.69 252 ALA B O 1
ATOM 5365 N N . ARG B 1 253 ? -3.033 -26.375 -14.539 1 98.69 253 ARG B N 1
ATOM 5366 C CA . ARG B 1 253 ? -3.078 -27.062 -13.25 1 98.69 253 ARG B CA 1
ATOM 5367 C C . ARG B 1 253 ? -1.754 -27.75 -12.953 1 98.69 253 ARG B C 1
ATOM 5369 O O . ARG B 1 253 ? -1.344 -27.844 -11.789 1 98.69 253 ARG B O 1
ATOM 5376 N N . MET B 1 254 ? -1.064 -28.266 -14.023 1 98.75 254 MET B N 1
ATOM 5377 C CA . MET B 1 254 ? -0.022 -29.266 -13.789 1 98.75 254 MET B CA 1
ATOM 5378 C C . MET B 1 254 ? 1.363 -28.641 -13.945 1 98.75 254 MET B C 1
ATOM 5380 O O . MET B 1 254 ? 2.363 -29.25 -13.547 1 98.75 254 MET B O 1
ATOM 5384 N N . LEU B 1 255 ? 1.422 -27.406 -14.516 1 97.88 255 LEU B N 1
ATOM 5385 C CA . LEU B 1 255 ? 2.709 -26.734 -14.641 1 97.88 255 LEU B CA 1
ATOM 5386 C C . LEU B 1 255 ? 3.439 -26.688 -13.305 1 97.88 255 LEU B C 1
ATOM 5388 O O . LEU B 1 255 ? 2.832 -26.406 -12.266 1 97.88 255 LEU B O 1
ATOM 5392 N N . ASN B 1 256 ? 4.758 -27.062 -13.328 1 98.44 256 ASN B N 1
ATOM 5393 C CA . ASN B 1 256 ? 5.594 -27.156 -12.133 1 98.44 256 ASN B CA 1
ATOM 5394 C C . ASN B 1 256 ? 5.004 -28.125 -11.109 1 98.44 256 ASN B C 1
ATOM 5396 O O . ASN B 1 256 ? 5.059 -27.875 -9.906 1 98.44 256 ASN B O 1
ATOM 5400 N N . SER B 1 257 ? 4.379 -29.203 -11.656 1 98.38 257 SER B N 1
ATOM 5401 C CA . SER B 1 257 ? 3.746 -30.234 -10.836 1 98.38 257 SER B CA 1
ATOM 5402 C C . SER B 1 257 ? 2.658 -29.641 -9.945 1 98.38 257 SER B C 1
ATOM 5404 O O . SER B 1 257 ? 2.514 -30.031 -8.781 1 98.38 257 SER B O 1
ATOM 5406 N N . GLY B 1 258 ? 1.998 -28.625 -10.43 1 98.44 258 GLY B N 1
ATOM 5407 C CA . GLY B 1 258 ? 0.889 -28 -9.727 1 98.44 258 GLY B CA 1
ATOM 5408 C C . GLY B 1 258 ? 1.335 -27.078 -8.602 1 98.44 258 GLY B C 1
ATOM 5409 O O . GLY B 1 258 ? 0.506 -26.562 -7.852 1 98.44 258 GLY B O 1
ATOM 5410 N N . GLN B 1 259 ? 2.629 -26.844 -8.43 1 98.44 259 GLN B N 1
ATOM 5411 C CA . GLN B 1 259 ? 3.176 -26.016 -7.355 1 98.44 259 GLN B CA 1
ATOM 5412 C C . GLN B 1 259 ? 3.287 -24.562 -7.781 1 98.44 259 GLN B C 1
ATOM 5414 O O . GLN B 1 259 ? 4.383 -24 -7.805 1 98.44 259 GLN B O 1
ATOM 5419 N N . SER B 1 260 ? 2.168 -23.984 -8.055 1 98 260 SER B N 1
ATOM 5420 C CA . SER B 1 260 ? 2.023 -22.594 -8.477 1 98 260 SER B CA 1
ATOM 5421 C C . SER B 1 260 ? 0.825 -21.922 -7.801 1 98 260 SER B C 1
ATOM 5423 O O . SER B 1 260 ? -0.266 -22.5 -7.766 1 98 260 SER B O 1
ATOM 5425 N N . CYS B 1 261 ? 0.984 -20.766 -7.254 1 97.31 261 CYS B N 1
ATOM 5426 C CA . CYS B 1 261 ? -0.079 -20.062 -6.543 1 97.31 261 CYS B CA 1
ATOM 5427 C C . CYS B 1 261 ? -1.232 -19.719 -7.477 1 97.31 261 CYS B C 1
ATOM 5429 O O . CYS B 1 261 ? -2.391 -19.688 -7.059 1 97.31 261 CYS B O 1
ATOM 5431 N N . ILE B 1 262 ? -0.912 -19.516 -8.781 1 97.94 262 ILE B N 1
ATOM 5432 C CA . ILE B 1 262 ? -1.939 -19.094 -9.727 1 97.94 262 ILE B CA 1
ATOM 5433 C C . ILE B 1 262 ? -2.379 -20.281 -10.578 1 97.94 262 ILE B C 1
ATOM 5435 O O . ILE B 1 262 ? -3.025 -20.109 -11.617 1 97.94 262 ILE B O 1
ATOM 5439 N N . ALA B 1 263 ? -2.035 -21.469 -10.234 1 98.25 263 ALA B N 1
ATOM 5440 C CA . ALA B 1 263 ? -2.514 -22.641 -10.953 1 98.25 263 ALA B CA 1
ATOM 5441 C C . ALA B 1 263 ? -4.027 -22.781 -10.836 1 98.25 263 ALA B C 1
ATOM 5443 O O . ALA B 1 263 ? -4.609 -22.453 -9.797 1 98.25 263 ALA B O 1
ATOM 5444 N N . ALA B 1 264 ? -4.641 -23.297 -11.93 1 98.44 264 ALA B N 1
ATOM 5445 C CA . ALA B 1 264 ? -6.051 -23.672 -11.836 1 98.44 264 ALA B CA 1
ATOM 5446 C C . ALA B 1 264 ? -6.25 -24.812 -10.844 1 98.44 264 ALA B C 1
ATOM 5448 O O . ALA B 1 264 ? -5.578 -25.844 -10.938 1 98.44 264 ALA B O 1
ATOM 5449 N N . LYS B 1 265 ? -7.094 -24.641 -9.867 1 98.38 265 LYS B N 1
ATOM 5450 C CA . LYS B 1 265 ? -7.305 -25.688 -8.859 1 98.38 265 LYS B CA 1
ATOM 5451 C C . LYS B 1 265 ? -8.734 -26.203 -8.898 1 98.38 265 LYS B C 1
ATOM 5453 O O . LYS B 1 265 ? -8.961 -27.422 -8.867 1 98.38 265 LYS B O 1
ATOM 5458 N N . ARG B 1 266 ? -9.672 -25.312 -8.992 1 98.69 266 ARG B N 1
ATOM 5459 C CA . ARG B 1 266 ? -11.086 -25.656 -9.023 1 98.69 266 ARG B CA 1
ATOM 5460 C C . ARG B 1 266 ? -11.672 -25.469 -10.414 1 98.69 266 ARG B C 1
ATOM 5462 O O . ARG B 1 266 ? -11.828 -24.328 -10.875 1 98.69 266 ARG B O 1
ATOM 5469 N N . PHE B 1 267 ? -12.008 -26.531 -11.055 1 98.94 267 PHE B N 1
ATOM 5470 C CA . PHE B 1 267 ? -12.602 -26.484 -12.383 1 98.94 267 PHE B CA 1
ATOM 5471 C C . PHE B 1 267 ? -14.117 -26.484 -12.305 1 98.94 267 PHE B C 1
ATOM 5473 O O . PHE B 1 267 ? -14.727 -27.5 -11.953 1 98.94 267 PHE B O 1
ATOM 5480 N N . LEU B 1 268 ? -14.688 -25.375 -12.594 1 98.88 268 LEU B N 1
ATOM 5481 C CA . LEU B 1 268 ? -16.141 -25.203 -12.594 1 98.88 268 LEU B CA 1
ATOM 5482 C C . LEU B 1 268 ? -16.703 -25.328 -14 1 98.88 268 LEU B C 1
ATOM 5484 O O . LEU B 1 268 ? -16.641 -24.375 -14.781 1 98.88 268 LEU B O 1
ATOM 5488 N N . VAL B 1 269 ? -17.312 -26.438 -14.305 1 98.94 269 VAL B N 1
ATOM 5489 C CA . VAL B 1 269 ? -17.672 -26.75 -15.68 1 9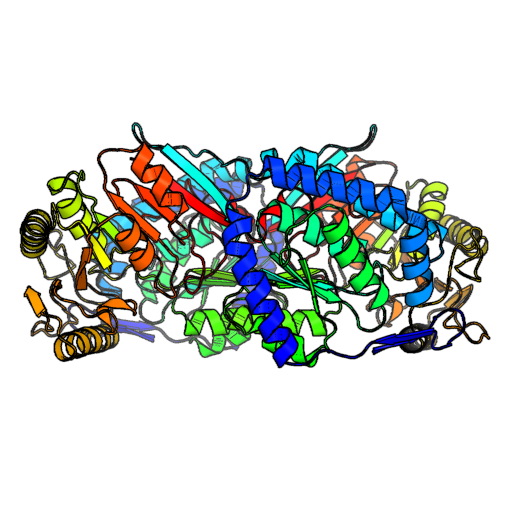8.94 269 VAL B CA 1
ATOM 5490 C C . VAL B 1 269 ? -19.188 -26.812 -15.82 1 98.94 269 VAL B C 1
ATOM 5492 O O . VAL B 1 269 ? -19.859 -27.484 -15.055 1 98.94 269 VAL B O 1
ATOM 5495 N N . HIS B 1 270 ? -19.703 -26.094 -16.781 1 98.88 270 HIS B N 1
ATOM 5496 C CA . HIS B 1 270 ? -21.141 -26.062 -17.047 1 98.88 270 HIS B CA 1
ATOM 5497 C C . HIS B 1 270 ? -21.656 -27.438 -17.422 1 98.88 270 HIS B C 1
ATOM 5499 O O . HIS B 1 270 ? -21.016 -28.172 -18.172 1 98.88 270 HIS B O 1
ATOM 5505 N N . THR B 1 271 ? -22.875 -27.734 -17.016 1 98.62 271 THR B N 1
ATOM 5506 C CA . THR B 1 271 ? -23.484 -29.047 -17.141 1 98.62 271 THR B CA 1
ATOM 5507 C C . THR B 1 271 ? -23.547 -29.469 -18.609 1 98.62 271 THR B C 1
ATOM 5509 O O . THR B 1 271 ? -23.375 -30.656 -18.922 1 98.62 271 THR B O 1
ATOM 5512 N N . ASN B 1 272 ? -23.703 -28.547 -19.484 1 98.62 272 ASN B N 1
ATOM 5513 C CA . ASN B 1 272 ? -23.891 -28.844 -20.891 1 98.62 272 ASN B CA 1
ATOM 5514 C C . ASN B 1 272 ? -22.609 -29.375 -21.531 1 98.62 272 ASN B C 1
ATOM 5516 O O . ASN B 1 272 ? -22.656 -30.016 -22.594 1 98.62 272 ASN B O 1
ATOM 5520 N N . VAL B 1 273 ? -21.453 -29.078 -20.922 1 98.75 273 VAL B N 1
ATOM 5521 C CA . VAL B 1 273 ? -20.203 -29.5 -21.531 1 98.75 273 VAL B CA 1
ATOM 5522 C C . VAL B 1 273 ? -19.375 -30.312 -20.547 1 98.75 273 VAL B C 1
ATOM 5524 O O . VAL B 1 273 ? -18.203 -30.578 -20.766 1 98.75 273 VAL B O 1
ATOM 5527 N N . TYR B 1 274 ? -19.953 -30.672 -19.438 1 98.75 274 TYR B N 1
ATOM 5528 C CA . TYR B 1 274 ? -19.25 -31.281 -18.328 1 98.75 274 TYR B CA 1
ATOM 5529 C C . TYR B 1 274 ? -18.578 -32.594 -18.75 1 98.75 274 TYR B C 1
ATOM 5531 O O . TYR B 1 274 ? -17.359 -32.75 -18.578 1 98.75 274 TYR B O 1
ATOM 5539 N N . ASP B 1 275 ? -19.359 -33.5 -19.391 1 98.75 275 ASP B N 1
ATOM 5540 C CA . ASP B 1 275 ? -18.844 -34.844 -19.719 1 98.75 275 ASP B CA 1
ATOM 5541 C C . ASP B 1 275 ? -17.75 -34.75 -20.781 1 98.75 275 ASP B C 1
ATOM 5543 O O . ASP B 1 275 ? -16.719 -35.406 -20.672 1 98.75 275 ASP B O 1
ATOM 5547 N N . GLU B 1 276 ? -18.031 -33.938 -21.766 1 98.81 276 GLU B N 1
ATOM 5548 C CA . GLU B 1 276 ? -17.047 -33.781 -22.812 1 98.81 276 GLU B CA 1
ATOM 5549 C C . GLU B 1 276 ? -15.742 -33.188 -22.266 1 98.81 276 GLU B C 1
ATOM 5551 O O . GLU B 1 276 ? -14.656 -33.656 -22.594 1 98.81 276 GLU B O 1
ATOM 5556 N N . PHE B 1 277 ? -15.867 -32.156 -21.484 1 98.88 277 PHE B N 1
ATOM 5557 C CA . PHE B 1 277 ? -14.695 -31.531 -20.891 1 98.88 277 PHE B CA 1
ATOM 5558 C C . PHE B 1 277 ? -13.922 -32.5 -20.031 1 98.88 277 PHE B C 1
ATOM 5560 O O . PHE B 1 277 ? -12.695 -32.625 -20.141 1 98.88 277 PHE B O 1
ATOM 5567 N N . LEU B 1 278 ? -14.625 -33.156 -19.109 1 98.88 278 LEU B N 1
ATOM 5568 C CA . LEU B 1 278 ? -13.969 -34.094 -18.188 1 98.88 278 LEU B CA 1
ATOM 5569 C C . LEU B 1 278 ? -13.18 -35.156 -18.938 1 98.88 278 LEU B C 1
ATOM 5571 O O . LEU B 1 278 ? -12.047 -35.469 -18.594 1 98.88 278 LEU B O 1
ATOM 5575 N N . GLU B 1 279 ? -13.828 -35.719 -19.969 1 98.81 279 GLU B N 1
ATOM 5576 C CA . GLU B 1 279 ? -13.172 -36.75 -20.766 1 98.81 279 GLU B CA 1
ATOM 5577 C C . GLU B 1 279 ? -11.891 -36.219 -21.406 1 98.81 279 GLU B C 1
ATOM 5579 O O . GLU B 1 279 ? -10.828 -36.844 -21.266 1 98.81 279 GLU B O 1
ATOM 5584 N N . ARG B 1 280 ? -11.992 -35.125 -22.047 1 98.81 280 ARG B N 1
ATOM 5585 C CA . ARG B 1 280 ? -10.836 -34.531 -22.734 1 98.81 280 ARG B CA 1
ATOM 5586 C C . ARG B 1 280 ? -9.766 -34.125 -21.734 1 98.81 280 ARG B C 1
ATOM 5588 O O . ARG B 1 280 ? -8.57 -34.281 -21.984 1 98.81 280 ARG B O 1
ATOM 5595 N N . PHE B 1 281 ? -10.227 -33.531 -20.672 1 98.88 281 PHE B N 1
ATOM 5596 C CA . PHE B 1 281 ? -9.328 -33.062 -19.625 1 98.88 281 PHE B CA 1
ATOM 5597 C C . PHE B 1 281 ? -8.539 -34.25 -19.031 1 98.88 281 PHE B C 1
ATOM 5599 O O . PHE B 1 281 ? -7.316 -34.156 -18.875 1 98.88 281 PHE B O 1
ATOM 5606 N N . VAL B 1 282 ? -9.211 -35.312 -18.703 1 98.75 282 VAL B N 1
ATOM 5607 C CA . VAL B 1 282 ? -8.578 -36.5 -18.141 1 98.75 282 VAL B CA 1
ATOM 5608 C C . VAL B 1 282 ? -7.605 -37.094 -19.141 1 98.75 282 VAL B C 1
ATOM 5610 O O . VAL B 1 282 ? -6.52 -37.562 -18.766 1 98.75 282 VAL B O 1
ATOM 5613 N N . ASP B 1 283 ? -8.023 -37.094 -20.406 1 98.69 283 ASP B N 1
ATOM 5614 C CA . ASP B 1 283 ? -7.133 -37.594 -21.453 1 98.69 283 ASP B CA 1
ATOM 5615 C C . ASP B 1 283 ? -5.84 -36.781 -21.5 1 98.69 283 ASP B C 1
ATOM 5617 O O . ASP B 1 283 ? -4.754 -37.344 -21.641 1 98.69 283 ASP B O 1
ATOM 5621 N N . GLU B 1 284 ? -5.992 -35.469 -21.453 1 98.69 284 GLU B N 1
ATOM 5622 C CA . GLU B 1 284 ? -4.816 -34.625 -21.438 1 98.69 284 GLU B CA 1
ATOM 5623 C C . GLU B 1 284 ? -3.943 -34.906 -20.219 1 98.69 284 GLU B C 1
ATOM 5625 O O . GLU B 1 284 ? -2.719 -34.969 -20.328 1 98.69 284 GLU B O 1
ATOM 5630 N N . ILE B 1 285 ? -4.551 -35.062 -19.078 1 98.56 285 ILE B N 1
ATOM 5631 C CA . ILE B 1 285 ? -3.85 -35.281 -17.812 1 98.56 285 ILE B CA 1
ATOM 5632 C C . ILE B 1 285 ? -3.07 -36.594 -17.891 1 98.56 285 ILE B C 1
ATOM 5634 O O . ILE B 1 285 ? -1.907 -36.656 -17.484 1 98.56 285 ILE B O 1
ATOM 5638 N N . LYS B 1 286 ? -3.666 -37.625 -18.438 1 98.06 286 LYS B N 1
ATOM 5639 C CA . LYS B 1 286 ? -3.064 -38.938 -18.531 1 98.06 286 LYS B CA 1
ATOM 5640 C C . LYS B 1 286 ? -1.918 -38.969 -19.547 1 98.06 286 LYS B C 1
ATOM 5642 O O . LYS B 1 286 ? -1.045 -39.812 -19.484 1 98.06 286 LYS B O 1
ATOM 5647 N N . SER B 1 287 ? -1.952 -38.031 -20.438 1 98.19 287 SER B N 1
ATOM 5648 C CA . SER B 1 287 ? -0.931 -37.969 -21.469 1 98.19 287 SER B CA 1
ATOM 5649 C C . SER B 1 287 ? 0.365 -37.375 -20.953 1 98.19 287 SER B C 1
ATOM 5651 O O . SER B 1 287 ? 1.411 -37.469 -21.594 1 98.19 287 SER B O 1
ATOM 5653 N N . LEU B 1 288 ? 0.376 -36.75 -19.781 1 98.38 288 LEU B N 1
ATOM 5654 C CA . LEU B 1 288 ? 1.549 -36.094 -19.219 1 98.38 288 LEU B CA 1
ATOM 5655 C C . LEU B 1 288 ? 2.553 -37.125 -18.703 1 98.38 288 LEU B C 1
ATOM 5657 O O . LEU B 1 288 ? 2.168 -38.125 -18.109 1 98.38 288 LEU B O 1
ATOM 5661 N N . THR B 1 289 ? 3.809 -36.906 -18.938 1 98.19 289 THR B N 1
ATOM 5662 C CA . THR B 1 289 ? 4.875 -37.781 -18.5 1 98.19 289 THR B CA 1
ATOM 5663 C C . THR B 1 289 ? 5.363 -37.406 -17.094 1 98.19 289 THR B C 1
ATOM 5665 O O . THR B 1 289 ? 5.906 -36.312 -16.906 1 98.19 289 THR B O 1
ATOM 5668 N N . VAL B 1 290 ? 5.18 -38.312 -16.125 1 97.88 290 VAL B N 1
ATOM 5669 C CA . VAL B 1 290 ? 5.691 -38.125 -14.773 1 97.88 290 VAL B CA 1
ATOM 5670 C C . VAL B 1 290 ? 7.062 -38.781 -14.656 1 97.88 290 VAL B C 1
ATOM 5672 O O . VAL B 1 290 ? 7.227 -39.969 -15.023 1 97.88 290 VAL B O 1
ATOM 5675 N N . GLY B 1 291 ? 8.047 -38.031 -14.203 1 97.25 291 GLY B N 1
ATOM 5676 C CA . GLY B 1 291 ? 9.32 -38.719 -14.109 1 97.25 291 GLY B CA 1
ATOM 5677 C C . GLY B 1 291 ? 10.445 -37.812 -13.633 1 97.25 291 GLY B C 1
ATOM 5678 O O . GLY B 1 291 ? 10.211 -36.875 -12.898 1 97.25 291 GLY B O 1
ATOM 5679 N N . ASP B 1 292 ? 11.672 -38.219 -13.992 1 97.69 292 ASP B N 1
ATOM 5680 C CA . ASP B 1 292 ? 12.883 -37.5 -13.625 1 97.69 292 ASP B CA 1
ATOM 5681 C C . ASP B 1 292 ? 12.883 -36.094 -14.203 1 97.69 292 ASP B C 1
ATOM 5683 O O . ASP B 1 292 ? 12.852 -35.906 -15.422 1 97.69 292 ASP B O 1
ATOM 5687 N N . PRO B 1 293 ? 12.945 -35.094 -13.312 1 98.44 293 PRO B N 1
ATOM 5688 C CA . PRO B 1 293 ? 12.812 -33.719 -13.805 1 98.44 293 PRO B CA 1
ATOM 5689 C C . PRO B 1 293 ? 13.992 -33.281 -14.664 1 98.44 293 PRO B C 1
ATOM 5691 O O . PRO B 1 293 ? 13.922 -32.25 -15.328 1 98.44 293 PRO B O 1
ATOM 5694 N N . THR B 1 294 ? 15.102 -34 -14.664 1 98.19 294 THR B N 1
ATOM 5695 C CA . THR B 1 294 ? 16.25 -33.656 -15.492 1 98.19 294 THR B CA 1
ATOM 5696 C C . THR B 1 294 ? 16.047 -34.125 -16.922 1 98.19 294 THR B C 1
ATOM 5698 O O . THR B 1 294 ? 16.781 -33.75 -17.828 1 98.19 294 THR B O 1
ATOM 5701 N N . ASP B 1 295 ? 15.055 -35 -17.125 1 98.25 295 ASP B N 1
ATOM 5702 C CA . ASP B 1 295 ? 14.672 -35.438 -18.469 1 98.25 295 ASP B CA 1
ATOM 5703 C C . ASP B 1 295 ? 13.828 -34.375 -19.172 1 98.25 295 ASP B C 1
ATOM 5705 O O . ASP B 1 295 ? 12.758 -34.031 -18.688 1 98.25 295 ASP B O 1
ATOM 5709 N N . PRO B 1 296 ? 14.242 -33.906 -20.344 1 97.81 296 PRO B N 1
ATOM 5710 C CA . PRO B 1 296 ? 13.516 -32.844 -21.031 1 97.81 296 PRO B CA 1
ATOM 5711 C C . PRO B 1 296 ? 12.094 -33.25 -21.422 1 97.81 296 PRO B C 1
ATOM 5713 O O . PRO B 1 296 ? 11.266 -32.406 -21.734 1 97.81 296 PRO B O 1
ATOM 5716 N N . GLU B 1 297 ? 11.758 -34.531 -21.375 1 97.69 297 GLU B N 1
ATOM 5717 C CA . GLU B 1 297 ? 10.438 -35 -21.781 1 97.69 297 GLU B CA 1
ATOM 5718 C C . GLU B 1 297 ? 9.492 -35.062 -20.594 1 97.69 297 GLU B C 1
ATOM 5720 O O . GLU B 1 297 ? 8.297 -35.312 -20.75 1 97.69 297 GLU B O 1
ATOM 5725 N N . THR B 1 298 ? 10.031 -34.812 -19.406 1 98.44 298 THR B N 1
ATOM 5726 C CA . THR B 1 298 ? 9.211 -34.875 -18.203 1 98.44 298 THR B CA 1
ATOM 5727 C C . THR B 1 298 ? 8.281 -33.656 -18.125 1 98.44 298 THR B C 1
ATOM 5729 O O . THR B 1 298 ? 8.727 -32.531 -18.234 1 98.44 298 THR B O 1
ATOM 5732 N N . ASP B 1 299 ? 7.004 -33.875 -17.969 1 98.38 299 ASP B N 1
ATOM 5733 C CA . ASP B 1 299 ? 6.008 -32.844 -17.797 1 98.38 299 ASP B CA 1
ATOM 5734 C C . ASP B 1 299 ? 5.766 -32.531 -16.328 1 98.38 299 ASP B C 1
ATOM 5736 O O . ASP B 1 299 ? 5.527 -31.391 -15.945 1 98.38 299 ASP B O 1
ATOM 5740 N N . VAL B 1 300 ? 5.738 -33.594 -15.516 1 98.56 300 VAL B N 1
ATOM 5741 C CA . VAL B 1 300 ? 5.434 -33.469 -14.086 1 98.56 300 VAL B CA 1
ATOM 5742 C C . VAL B 1 300 ? 6.562 -34.094 -13.273 1 98.56 300 VAL B C 1
ATOM 5744 O O . VAL B 1 300 ? 6.832 -35.312 -13.398 1 98.56 300 VAL B O 1
ATOM 5747 N N . GLY B 1 301 ? 7.281 -33.281 -12.562 1 98.5 301 GLY B N 1
ATOM 5748 C CA . GLY B 1 301 ? 8.336 -33.75 -11.672 1 98.5 301 GLY B CA 1
ATOM 5749 C C . GLY B 1 301 ? 7.859 -33.969 -10.25 1 98.5 301 GLY B C 1
ATOM 5750 O O . GLY B 1 301 ? 6.66 -34.094 -10.008 1 98.5 301 GLY B O 1
ATOM 5751 N N . PRO B 1 302 ? 8.805 -34.156 -9.336 1 98.62 302 PRO B N 1
ATOM 5752 C CA . PRO B 1 302 ? 8.438 -34.344 -7.926 1 98.62 302 PRO B CA 1
ATOM 5753 C C . PRO B 1 302 ? 7.91 -33.062 -7.285 1 98.62 302 PRO B C 1
ATOM 5755 O O . PRO B 1 302 ? 8.102 -31.953 -7.828 1 98.62 302 PRO B O 1
ATOM 5758 N N . LEU B 1 303 ? 7.145 -33.25 -6.18 1 98.56 303 LEU B N 1
ATOM 5759 C CA . LEU B 1 303 ? 6.918 -32.094 -5.289 1 98.56 303 LEU B CA 1
ATOM 5760 C C . LEU B 1 303 ? 8.211 -31.688 -4.609 1 98.56 303 LEU B C 1
ATOM 5762 O O . LEU B 1 303 ? 9.156 -32.469 -4.516 1 98.56 303 LEU B O 1
ATOM 5766 N N . ALA B 1 304 ? 8.281 -30.469 -4.137 1 97.94 304 ALA B N 1
ATOM 5767 C CA . ALA B 1 304 ? 9.531 -29.859 -3.709 1 97.94 304 ALA B CA 1
ATOM 5768 C C . ALA B 1 304 ? 10.078 -30.516 -2.449 1 97.94 304 ALA B C 1
ATOM 5770 O O . ALA B 1 304 ? 11.289 -30.547 -2.227 1 97.94 304 ALA B O 1
ATOM 5771 N N . THR B 1 305 ? 9.195 -31 -1.544 1 96.81 305 THR B N 1
ATOM 5772 C CA . THR B 1 305 ? 9.633 -31.656 -0.32 1 96.81 305 THR B CA 1
ATOM 5773 C C . THR B 1 305 ? 8.68 -32.781 0.053 1 96.81 305 THR B C 1
ATOM 5775 O O . THR B 1 305 ? 7.547 -32.844 -0.422 1 96.81 305 THR B O 1
ATOM 5778 N N . ASP B 1 306 ? 9.141 -33.625 0.99 1 96.38 306 ASP B N 1
ATOM 5779 C CA . ASP B 1 306 ? 8.312 -34.719 1.516 1 96.38 306 ASP B CA 1
ATOM 5780 C C . ASP B 1 306 ? 7.145 -34.156 2.33 1 96.38 306 ASP B C 1
ATOM 5782 O O . ASP B 1 306 ? 6.059 -34.75 2.338 1 96.38 306 ASP B O 1
ATOM 5786 N N . ALA B 1 307 ? 7.406 -33.125 2.957 1 96.75 307 ALA B N 1
ATOM 5787 C CA . ALA B 1 307 ? 6.355 -32.5 3.764 1 96.75 307 ALA B CA 1
ATOM 5788 C C . ALA B 1 307 ? 5.184 -32.062 2.893 1 96.75 307 ALA B C 1
ATOM 5790 O O . ALA B 1 307 ? 4.023 -32.188 3.289 1 96.75 307 ALA B O 1
ATOM 5791 N N . ILE B 1 308 ? 5.445 -31.5 1.738 1 97.62 308 ILE B N 1
ATOM 5792 C CA . ILE B 1 308 ? 4.41 -31.062 0.804 1 97.62 308 ILE B CA 1
ATOM 5793 C C . ILE B 1 308 ? 3.631 -32.281 0.298 1 97.62 308 ILE B C 1
ATOM 5795 O O . ILE B 1 308 ? 2.404 -32.219 0.166 1 97.62 308 ILE B O 1
ATOM 5799 N N . LEU B 1 309 ? 4.383 -33.344 0.019 1 98.06 309 LEU B N 1
ATOM 5800 C CA . LEU B 1 309 ? 3.752 -34.594 -0.417 1 98.06 309 LEU B CA 1
ATOM 5801 C C . LEU B 1 309 ? 2.771 -35.094 0.633 1 98.06 309 LEU B C 1
ATOM 5803 O O . LEU B 1 309 ? 1.638 -35.469 0.307 1 98.06 309 LEU B O 1
ATOM 5807 N N . GLU B 1 310 ? 3.213 -35.125 1.849 1 98.06 310 GLU B N 1
ATOM 5808 C CA . GLU B 1 310 ? 2.387 -35.625 2.949 1 98.06 310 GLU B CA 1
ATOM 5809 C C . GLU B 1 310 ? 1.146 -34.75 3.135 1 98.06 310 GLU B C 1
ATOM 5811 O O . GLU B 1 310 ? 0.045 -35.281 3.34 1 98.06 310 GLU B O 1
ATOM 5816 N N . GLU B 1 311 ? 1.33 -33.469 3.096 1 98.19 311 GLU B N 1
ATOM 5817 C CA . GLU B 1 311 ? 0.215 -32.562 3.242 1 98.19 311 GLU B CA 1
ATOM 5818 C C . GLU B 1 311 ? -0.8 -32.719 2.117 1 98.19 311 GLU B C 1
ATOM 5820 O O . GLU B 1 311 ? -2.008 -32.75 2.361 1 98.19 311 GLU B O 1
ATOM 5825 N N . LEU B 1 312 ? -0.327 -32.781 0.905 1 98.56 312 LEU B N 1
ATOM 5826 C CA . LEU B 1 312 ? -1.197 -32.938 -0.253 1 98.56 312 LEU B CA 1
ATOM 5827 C C . LEU B 1 312 ? -1.97 -34.25 -0.165 1 98.56 312 LEU B C 1
ATOM 5829 O O . LEU B 1 312 ? -3.172 -34.281 -0.439 1 98.56 312 LEU B O 1
ATOM 5833 N N . ASP B 1 313 ? -1.24 -35.312 0.167 1 98.62 313 ASP B N 1
ATOM 5834 C CA . ASP B 1 313 ? -1.877 -36.625 0.301 1 98.62 313 ASP B CA 1
ATOM 5835 C C . ASP B 1 313 ? -2.969 -36.594 1.367 1 98.62 313 ASP B C 1
ATOM 5837 O O . ASP B 1 313 ? -4.023 -37.188 1.199 1 98.62 313 ASP B O 1
ATOM 5841 N N . ALA B 1 314 ? -2.707 -35.938 2.426 1 98.75 314 ALA B N 1
ATOM 5842 C CA . ALA B 1 314 ? -3.693 -35.812 3.494 1 98.75 314 ALA B CA 1
ATOM 5843 C C . ALA B 1 314 ? -4.93 -35.062 3.004 1 98.75 314 ALA B C 1
ATOM 5845 O O . ALA B 1 314 ? -6.059 -35.438 3.354 1 98.75 314 ALA B O 1
ATOM 5846 N N . GLN B 1 315 ? -4.789 -34 2.225 1 98.62 315 GLN B N 1
ATOM 5847 C CA . GLN B 1 315 ? -5.902 -33.25 1.667 1 98.62 315 GLN B CA 1
ATOM 5848 C C . GLN B 1 315 ? -6.754 -34.094 0.744 1 98.62 315 GLN B C 1
ATOM 5850 O O . GLN B 1 315 ? -7.984 -34.062 0.809 1 98.62 315 GLN B O 1
ATOM 5855 N N . VAL B 1 316 ? -6.078 -34.844 -0.118 1 98.75 316 VAL B N 1
ATOM 5856 C CA . VAL B 1 316 ? -6.781 -35.719 -1.065 1 98.75 316 VAL B CA 1
ATOM 5857 C C . VAL B 1 316 ? -7.535 -36.812 -0.311 1 98.75 316 VAL B C 1
ATOM 5859 O O . VAL B 1 316 ? -8.719 -37.031 -0.568 1 98.75 316 VAL B O 1
ATOM 5862 N N . THR B 1 317 ? -6.832 -37.406 0.665 1 98.69 317 THR B N 1
ATOM 5863 C CA . THR B 1 317 ? -7.441 -38.469 1.454 1 98.69 317 THR B CA 1
ATOM 5864 C C . THR B 1 317 ? -8.688 -37.969 2.178 1 98.69 317 THR B C 1
ATOM 5866 O O . THR B 1 317 ? -9.734 -38.625 2.143 1 98.69 317 THR B O 1
ATOM 5869 N N . ALA B 1 318 ? -8.578 -36.875 2.789 1 98.69 318 ALA B N 1
ATOM 5870 C CA . ALA B 1 318 ? -9.711 -36.281 3.504 1 98.69 318 ALA B CA 1
ATOM 5871 C C . ALA B 1 318 ? -10.859 -35.969 2.551 1 98.69 318 ALA B C 1
ATOM 5873 O O . ALA B 1 318 ? -12.031 -36.094 2.916 1 98.69 318 ALA B O 1
ATOM 5874 N N . SER B 1 319 ? -10.57 -35.5 1.357 1 98.69 319 SER B N 1
ATOM 5875 C CA . SER B 1 319 ? -11.594 -35.188 0.363 1 98.69 319 SER B CA 1
ATOM 5876 C C . SER B 1 319 ? -12.297 -36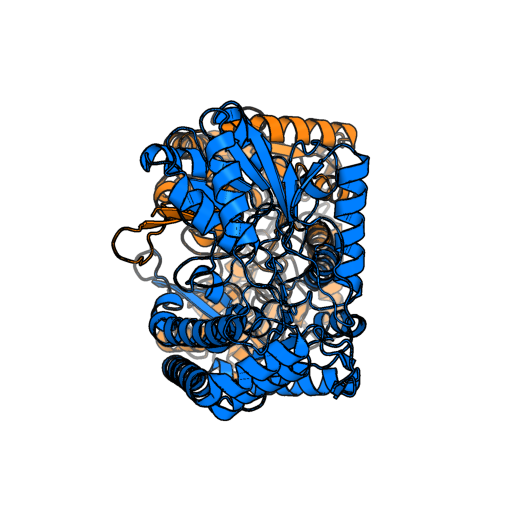.469 -0.118 1 98.69 319 SER B C 1
ATOM 5878 O O . SER B 1 319 ? -13.508 -36.469 -0.321 1 98.69 319 SER B O 1
ATOM 5880 N N . LEU B 1 320 ? -11.539 -37.531 -0.279 1 98.44 320 LEU B N 1
ATOM 5881 C CA . LEU B 1 320 ? -12.109 -38.812 -0.66 1 98.44 320 LEU B CA 1
ATOM 5882 C C . LEU B 1 320 ? -13.023 -39.344 0.438 1 98.44 320 LEU B C 1
ATOM 5884 O O . LEU B 1 320 ? -14.109 -39.875 0.154 1 98.44 320 LEU B O 1
ATOM 5888 N N . GLU B 1 321 ? -12.57 -39.219 1.63 1 98.31 321 GLU B N 1
ATOM 5889 C CA . GLU B 1 321 ? -13.375 -39.656 2.771 1 98.31 321 GLU B CA 1
ATOM 5890 C C . GLU B 1 321 ? -14.672 -38.844 2.859 1 98.31 321 GLU B C 1
ATOM 5892 O O . GLU B 1 321 ? -15.695 -39.375 3.309 1 98.31 321 GLU B O 1
ATOM 5897 N N . ALA B 1 322 ? -14.617 -37.688 2.389 1 98.25 322 ALA B N 1
ATOM 5898 C CA . ALA B 1 322 ? -15.789 -36.812 2.436 1 98.25 322 ALA B CA 1
ATOM 5899 C C . ALA B 1 322 ? -16.75 -37.125 1.298 1 98.25 322 ALA B C 1
ATOM 5901 O O . ALA B 1 322 ? -17.891 -36.656 1.289 1 98.25 322 ALA B O 1
ATOM 5902 N N . GLY B 1 323 ? -16.312 -37.812 0.279 1 98.19 323 GLY B N 1
ATOM 5903 C CA . GLY B 1 323 ? -17.234 -38.25 -0.751 1 98.19 323 GLY B CA 1
ATOM 5904 C C . GLY B 1 323 ? -16.734 -38 -2.158 1 98.19 323 GLY B C 1
ATOM 5905 O O . GLY B 1 323 ? -17.375 -38.406 -3.135 1 98.19 323 GLY B O 1
ATOM 5906 N N . ALA B 1 324 ? -15.617 -37.375 -2.326 1 98.56 324 ALA B N 1
ATOM 5907 C CA . ALA B 1 324 ? -15.016 -37.188 -3.646 1 98.56 324 ALA B CA 1
ATOM 5908 C C . ALA B 1 324 ? -14.57 -38.5 -4.242 1 98.56 324 ALA B C 1
ATOM 5910 O O . ALA B 1 324 ? -14.383 -39.5 -3.516 1 98.56 324 ALA B O 1
ATOM 5911 N N . ARG B 1 325 ? -14.453 -38.469 -5.527 1 98.56 325 ARG B N 1
ATOM 5912 C CA . ARG B 1 325 ? -13.969 -39.656 -6.219 1 98.56 325 ARG B CA 1
ATOM 5913 C C . ARG B 1 325 ? -12.805 -39.344 -7.141 1 98.56 325 ARG B C 1
ATOM 5915 O O . ARG B 1 325 ? -12.789 -38.281 -7.77 1 98.56 325 ARG B O 1
ATOM 5922 N N . THR B 1 326 ? -11.898 -40.281 -7.234 1 98.38 326 THR B N 1
ATOM 5923 C CA . THR B 1 326 ? -10.773 -40.094 -8.148 1 98.38 326 THR B CA 1
ATOM 5924 C C . THR B 1 326 ? -11.117 -40.625 -9.539 1 98.38 326 THR B C 1
ATOM 5926 O O . THR B 1 326 ? -11.727 -41.688 -9.672 1 98.38 326 THR B O 1
ATOM 5929 N N . VAL B 1 327 ? -10.797 -39.875 -10.508 1 98.5 327 VAL B N 1
ATOM 5930 C CA . VAL B 1 327 ? -10.867 -40.344 -11.883 1 98.5 327 VAL B CA 1
ATOM 5931 C C . VAL B 1 327 ? -9.516 -40.906 -12.312 1 98.5 327 VAL B C 1
ATOM 5933 O O . VAL B 1 327 ? -9.445 -41.875 -13.055 1 98.5 327 VAL B O 1
ATOM 5936 N N . THR B 1 328 ? -8.484 -40.312 -11.914 1 97.94 328 THR B N 1
ATOM 5937 C CA . THR B 1 328 ? -7.105 -40.75 -12.078 1 97.94 328 THR B CA 1
ATOM 5938 C C . THR B 1 328 ? -6.238 -40.25 -10.922 1 97.94 328 THR B C 1
ATOM 5940 O O . THR B 1 328 ? -6.586 -39.281 -10.242 1 97.94 328 THR B O 1
ATOM 5943 N N . GLY B 1 329 ? -5.172 -40.969 -10.594 1 97.75 329 GLY B N 1
ATOM 5944 C CA . GLY B 1 329 ? -4.277 -40.594 -9.516 1 97.75 329 GLY B CA 1
ATOM 5945 C C . GLY B 1 329 ? -4.875 -40.812 -8.133 1 97.75 329 GLY B C 1
ATOM 5946 O O . GLY B 1 329 ? -5.594 -41.812 -7.918 1 97.75 329 GLY B O 1
ATOM 5947 N N . GLY B 1 330 ? -4.461 -40.031 -7.16 1 96.56 330 GLY B N 1
ATOM 5948 C CA . GLY B 1 330 ? -5.125 -40.031 -5.863 1 96.56 330 GLY B CA 1
ATOM 5949 C C . GLY B 1 330 ? -4.25 -40.562 -4.746 1 96.56 330 GLY B C 1
ATOM 5950 O O . GLY B 1 330 ? -4.598 -40.438 -3.568 1 96.56 330 GLY B O 1
ATOM 5951 N N . GLU B 1 331 ? -3.109 -41.094 -5.082 1 96.81 331 GLU B N 1
ATOM 5952 C CA . GLU B 1 331 ? -2.17 -41.562 -4.074 1 96.81 331 GLU B CA 1
ATOM 5953 C C . GLU B 1 331 ? -0.727 -41.312 -4.5 1 96.81 331 GLU B C 1
ATOM 5955 O O . GLU B 1 331 ? -0.426 -41.281 -5.695 1 96.81 331 GLU B O 1
ATOM 5960 N N . PRO B 1 332 ? 0.143 -41.156 -3.52 1 97.56 332 PRO B N 1
ATOM 5961 C CA . PRO B 1 332 ? 1.552 -40.969 -3.869 1 97.56 332 PRO B CA 1
ATOM 5962 C C . PRO B 1 332 ? 2.127 -42.125 -4.676 1 97.56 332 PRO B C 1
ATOM 5964 O O . PRO B 1 332 ? 1.7 -43.25 -4.504 1 97.56 332 PRO B O 1
ATOM 5967 N N . LEU B 1 333 ? 3.064 -41.812 -5.531 1 96.69 333 LEU B N 1
ATOM 5968 C CA . LEU B 1 333 ? 3.771 -42.875 -6.246 1 96.69 333 LEU B CA 1
ATOM 5969 C C . LEU B 1 333 ? 4.801 -43.531 -5.348 1 96.69 333 LEU B C 1
ATOM 5971 O O . LEU B 1 333 ? 5.387 -42.906 -4.473 1 96.69 333 LEU B O 1
ATOM 5975 N N . GLU B 1 334 ? 4.988 -44.812 -5.551 1 92.69 334 GLU B N 1
ATOM 5976 C CA . GLU B 1 334 ? 6.066 -45.5 -4.848 1 92.69 334 GLU B CA 1
ATOM 5977 C C . GLU B 1 334 ? 7.43 -45.125 -5.418 1 92.69 334 GLU B C 1
ATOM 5979 O O . GLU B 1 334 ? 7.773 -45.531 -6.531 1 92.69 334 GLU B O 1
ATOM 5984 N N . SER B 1 335 ? 8.078 -44.344 -4.746 1 90.12 335 SER B N 1
ATOM 5985 C CA . SER B 1 335 ? 9.367 -43.844 -5.188 1 90.12 335 SER B CA 1
ATOM 5986 C C . SER B 1 335 ? 10.172 -43.281 -4.016 1 90.12 335 SER B C 1
ATOM 5988 O O . SER B 1 335 ? 9.633 -43.094 -2.92 1 90.12 335 SER B O 1
ATOM 5990 N N . ASN B 1 336 ? 11.477 -43.062 -4.227 1 89.75 336 ASN B N 1
ATOM 5991 C CA . ASN B 1 336 ? 12.312 -42.438 -3.221 1 89.75 336 ASN B CA 1
ATOM 5992 C C . ASN B 1 336 ? 12.156 -40.906 -3.242 1 89.75 336 ASN B C 1
ATOM 5994 O O . ASN B 1 336 ? 12.562 -40.219 -2.303 1 89.75 336 ASN B O 1
ATOM 5998 N N . GLY B 1 337 ? 11.547 -40.469 -4.266 1 95.69 337 GLY B N 1
ATOM 5999 C CA . GLY B 1 337 ? 11.32 -39.031 -4.371 1 95.69 337 GLY B CA 1
ATOM 6000 C C . GLY B 1 337 ? 9.898 -38.656 -4.023 1 95.69 337 GLY B C 1
ATOM 6001 O O . GLY B 1 337 ? 9.07 -39.5 -3.693 1 95.69 337 GLY B O 1
ATOM 6002 N N . ALA B 1 338 ? 9.625 -37.344 -3.965 1 97.81 338 ALA B N 1
ATOM 6003 C CA . ALA B 1 338 ? 8.336 -36.781 -3.561 1 97.81 338 ALA B CA 1
ATOM 6004 C C . ALA B 1 338 ? 7.383 -36.688 -4.75 1 97.81 338 ALA B C 1
ATOM 6006 O O . ALA B 1 338 ? 6.965 -35.594 -5.129 1 97.81 338 ALA B O 1
ATOM 6007 N N . TYR B 1 339 ? 6.988 -37.812 -5.277 1 98.31 339 TYR B N 1
ATOM 6008 C CA . TYR B 1 339 ? 6.172 -37.844 -6.484 1 98.31 339 TYR B CA 1
ATOM 6009 C C . TYR B 1 339 ? 4.703 -38.062 -6.141 1 98.31 339 TYR B C 1
ATOM 6011 O O . TYR B 1 339 ? 4.367 -39 -5.387 1 98.31 339 TYR B O 1
ATOM 6019 N N . TYR B 1 340 ? 3.912 -37.25 -6.598 1 98.44 340 TYR B N 1
ATOM 6020 C CA . TYR B 1 340 ? 2.459 -37.375 -6.586 1 98.44 340 TYR B CA 1
ATOM 6021 C C . TYR B 1 340 ? 1.896 -37.312 -8 1 98.44 340 TYR B C 1
ATOM 6023 O O . TYR B 1 340 ? 2.205 -36.406 -8.766 1 98.44 340 TYR B O 1
ATOM 6031 N N . PRO B 1 341 ? 1.18 -38.344 -8.445 1 98 341 PRO B N 1
ATOM 6032 C CA . PRO B 1 341 ? 0.712 -38.344 -9.828 1 98 341 PRO B CA 1
ATOM 6033 C C . PRO B 1 341 ? -0.372 -37.281 -10.086 1 98 341 PRO B C 1
ATOM 6035 O O . PRO B 1 341 ? -1.107 -36.906 -9.172 1 98 341 PRO B O 1
ATOM 6038 N N . PRO B 1 342 ? -0.449 -36.812 -11.383 1 98.75 342 PRO B N 1
ATOM 6039 C CA . PRO B 1 342 ? -1.604 -35.969 -11.727 1 98.75 342 PRO B CA 1
ATOM 6040 C C . PRO B 1 342 ? -2.93 -36.594 -11.305 1 98.75 342 PRO B C 1
ATOM 6042 O O . PRO B 1 342 ? -3.199 -37.75 -11.625 1 98.75 342 PRO B O 1
ATOM 6045 N N . THR B 1 343 ? -3.699 -35.875 -10.539 1 98.88 343 THR B N 1
ATOM 6046 C CA . THR B 1 343 ? -4.91 -36.375 -9.906 1 98.88 343 THR B CA 1
ATOM 6047 C C . THR B 1 343 ? -6.121 -35.531 -10.289 1 98.88 343 THR B C 1
ATOM 6049 O O . THR B 1 343 ? -6.035 -34.312 -10.336 1 98.88 343 THR B O 1
ATOM 6052 N N . VAL B 1 344 ? -7.176 -36.188 -10.664 1 98.94 344 VAL B N 1
ATOM 6053 C CA . VAL B 1 344 ? -8.445 -35.5 -10.945 1 98.94 344 VAL B CA 1
ATOM 6054 C C . VAL B 1 344 ? -9.531 -36.031 -10.016 1 98.94 344 VAL B C 1
ATOM 6056 O O . VAL B 1 344 ? -9.797 -37.25 -9.984 1 98.94 344 VAL B O 1
ATOM 6059 N N . LEU B 1 345 ? -10.078 -35.188 -9.242 1 98.88 345 LEU B N 1
ATOM 6060 C CA . LEU B 1 345 ? -11.188 -35.5 -8.352 1 98.88 345 LEU B CA 1
ATOM 6061 C C . LEU B 1 345 ? -12.508 -35 -8.922 1 98.88 345 LEU B C 1
ATOM 6063 O O . LEU B 1 345 ? -12.57 -33.906 -9.469 1 98.88 345 LEU B O 1
ATOM 6067 N N . VAL B 1 346 ? -13.562 -35.781 -8.836 1 98.75 346 VAL B N 1
ATOM 6068 C CA . VAL B 1 346 ? -14.914 -35.406 -9.227 1 98.75 346 VAL B CA 1
ATOM 6069 C C . VAL B 1 346 ? -15.875 -35.688 -8.07 1 98.75 346 VAL B C 1
ATOM 6071 O O . VAL B 1 346 ? -15.477 -36.219 -7.039 1 98.75 346 VAL B O 1
ATOM 6074 N N . ASP B 1 347 ? -17.125 -35.188 -8.18 1 98.06 347 ASP B N 1
ATOM 6075 C CA . ASP B 1 347 ? -18.125 -35.281 -7.113 1 98.06 347 ASP B CA 1
ATOM 6076 C C . ASP B 1 347 ? -17.578 -34.75 -5.793 1 98.06 347 ASP B C 1
ATOM 6078 O O . ASP B 1 347 ? -17.719 -35.375 -4.75 1 98.06 347 ASP B O 1
ATOM 6082 N N . VAL B 1 348 ? -16.859 -33.688 -5.906 1 97.94 348 VAL B N 1
ATOM 6083 C CA . VAL B 1 348 ? -16.188 -33.062 -4.762 1 97.94 348 VAL B CA 1
ATOM 6084 C C . VAL B 1 348 ? -17.203 -32.344 -3.889 1 97.94 348 VAL B C 1
ATOM 6086 O O . VAL B 1 348 ? -17.891 -31.422 -4.355 1 97.94 348 VAL B O 1
ATOM 6089 N N . PRO B 1 349 ? -17.281 -32.688 -2.666 1 96.81 349 PRO B N 1
ATOM 6090 C CA . PRO B 1 349 ? -18.188 -31.953 -1.782 1 96.81 349 PRO B CA 1
ATOM 6091 C C . PRO B 1 349 ? -17.734 -30.516 -1.52 1 96.81 349 PRO B C 1
ATOM 6093 O O . PRO B 1 349 ? -16.547 -30.219 -1.553 1 96.81 349 PRO B O 1
ATOM 6096 N N . ASP B 1 350 ? -18.672 -29.656 -1.15 1 91.56 350 ASP B N 1
ATOM 6097 C CA . ASP B 1 350 ? -18.391 -28.234 -0.965 1 91.56 350 ASP B CA 1
ATOM 6098 C C . ASP B 1 350 ? -17.531 -28 0.271 1 91.56 350 ASP B C 1
ATOM 6100 O O . ASP B 1 350 ? -16.844 -26.984 0.366 1 91.56 350 ASP B O 1
ATOM 6104 N N . ASP B 1 351 ? -17.625 -28.953 1.167 1 89.94 351 ASP B N 1
ATOM 6105 C CA . ASP B 1 351 ? -16.938 -28.734 2.439 1 89.94 351 ASP B CA 1
ATOM 6106 C C . ASP B 1 351 ? -15.805 -29.734 2.633 1 89.94 351 ASP B C 1
ATOM 6108 O O . ASP B 1 351 ? -15.836 -30.531 3.572 1 89.94 351 ASP B O 1
ATOM 6112 N N . CYS B 1 352 ? -14.953 -29.922 1.794 1 96.44 352 CYS B N 1
ATOM 6113 C CA . CYS B 1 352 ? -13.75 -30.734 1.943 1 96.44 352 CYS B CA 1
ATOM 6114 C C . CYS B 1 352 ? -12.508 -29.969 1.507 1 96.44 352 CYS B C 1
ATOM 6116 O O . CYS B 1 352 ? -12.609 -28.906 0.898 1 96.44 352 CYS B O 1
ATOM 6118 N N . PRO B 1 353 ? -11.352 -30.391 1.796 1 97.88 353 PRO B N 1
ATOM 6119 C CA . PRO B 1 353 ? -10.109 -29.656 1.546 1 97.88 353 PRO B CA 1
ATOM 6120 C C . PRO B 1 353 ? -9.906 -29.328 0.069 1 97.88 353 PRO B C 1
ATOM 6122 O O . PRO B 1 353 ? -9.516 -28.203 -0.269 1 97.88 353 PRO B O 1
ATOM 6125 N N . ALA B 1 354 ? -10.25 -30.188 -0.829 1 97.88 354 ALA B N 1
ATOM 6126 C CA . ALA B 1 354 ? -10.023 -29.969 -2.256 1 97.88 354 ALA B CA 1
ATOM 6127 C C . ALA B 1 354 ? -10.906 -28.844 -2.783 1 97.88 354 ALA B C 1
ATOM 6129 O O . ALA B 1 354 ? -10.609 -28.25 -3.824 1 97.88 354 ALA B O 1
ATOM 6130 N N . ALA B 1 355 ? -11.977 -28.531 -2.043 1 97.12 355 ALA B N 1
ATOM 6131 C CA . ALA B 1 355 ? -12.898 -27.469 -2.451 1 97.12 355 ALA B CA 1
ATOM 6132 C C . ALA B 1 355 ? -12.516 -26.125 -1.837 1 97.12 355 ALA B C 1
ATOM 6134 O O . ALA B 1 355 ? -12.758 -25.078 -2.426 1 97.12 355 ALA B O 1
ATOM 6135 N N . SER B 1 356 ? -11.883 -26.141 -0.666 1 95.06 356 SER B N 1
ATOM 6136 C CA . SER B 1 356 ? -11.797 -24.906 0.096 1 95.06 356 SER B CA 1
ATOM 6137 C C . SER B 1 356 ? -10.352 -24.5 0.347 1 95.06 356 SER B C 1
ATOM 6139 O O . SER B 1 356 ? -10.047 -23.328 0.556 1 95.06 356 SER B O 1
ATOM 6141 N N . GLU B 1 357 ? -9.43 -25.422 0.375 1 96.75 357 GLU B N 1
ATOM 6142 C CA . GLU B 1 357 ? -8.031 -25.156 0.686 1 96.75 357 GLU B CA 1
ATOM 6143 C C . GLU B 1 357 ? -7.195 -25.031 -0.585 1 96.75 357 GLU B C 1
ATOM 6145 O O . GLU B 1 357 ? -7.672 -25.344 -1.679 1 96.75 357 GLU B O 1
ATOM 6150 N N . GLU B 1 358 ? -6.059 -24.516 -0.491 1 97.38 358 GLU B N 1
ATOM 6151 C CA . GLU B 1 358 ? -5.086 -24.531 -1.582 1 97.38 358 GLU B CA 1
ATOM 6152 C C . GLU B 1 358 ? -4.391 -25.875 -1.685 1 97.38 358 GLU B C 1
ATOM 6154 O O . GLU B 1 358 ? -3.65 -26.266 -0.779 1 97.38 358 GLU B O 1
ATOM 6159 N N . THR B 1 359 ? -4.688 -26.625 -2.682 1 98 359 THR B N 1
ATOM 6160 C CA . THR B 1 359 ? -3.928 -27.844 -2.967 1 98 359 THR B CA 1
ATOM 6161 C C . THR B 1 359 ? -2.68 -27.516 -3.781 1 98 359 THR B C 1
ATOM 6163 O O . THR B 1 359 ? -2.75 -27.375 -5.004 1 98 359 THR B O 1
ATOM 6166 N N . PHE B 1 360 ? -1.591 -27.469 -3.188 1 98 360 PHE B N 1
ATOM 6167 C CA . PHE B 1 360 ? -0.349 -27.031 -3.814 1 98 360 PHE B CA 1
ATOM 6168 C C . PHE B 1 360 ? 0.406 -28.219 -4.402 1 98 360 PHE B C 1
ATOM 6170 O O . PHE B 1 360 ? 1.515 -28.531 -3.965 1 98 360 PHE B O 1
ATOM 6177 N N . GLY B 1 361 ? -0.077 -28.812 -5.387 1 98.5 361 GLY B N 1
ATOM 6178 C CA . GLY B 1 361 ? 0.376 -29.984 -6.105 1 98.5 361 GLY B CA 1
ATOM 6179 C C . GLY B 1 361 ? -0.513 -30.344 -7.281 1 98.5 361 GLY B C 1
ATOM 6180 O O . GLY B 1 361 ? -1.414 -29.578 -7.641 1 98.5 361 GLY B O 1
ATOM 6181 N N . PRO B 1 362 ? -0.246 -31.438 -7.918 1 98.75 362 PRO B N 1
ATOM 6182 C CA . PRO B 1 362 ? -0.922 -31.75 -9.172 1 98.75 362 PRO B CA 1
ATOM 6183 C C . PRO B 1 362 ? -2.277 -32.438 -8.961 1 98.75 362 PRO B C 1
ATOM 6185 O O . PRO B 1 362 ? -2.498 -33.531 -9.43 1 98.75 362 PRO B O 1
ATOM 6188 N N . VAL B 1 363 ? -3.209 -31.719 -8.289 1 98.88 363 VAL B N 1
ATOM 6189 C CA . VAL B 1 363 ? -4.543 -32.219 -7.973 1 98.88 363 VAL B CA 1
ATOM 6190 C C . VAL B 1 363 ? -5.598 -31.25 -8.484 1 98.88 363 VAL B C 1
ATOM 6192 O O . VAL B 1 363 ? -5.613 -30.078 -8.086 1 98.88 363 VAL B O 1
ATOM 6195 N N . ALA B 1 364 ? -6.434 -31.688 -9.359 1 98.81 364 ALA B N 1
ATOM 6196 C CA . ALA B 1 364 ? -7.531 -30.891 -9.906 1 98.81 364 ALA B CA 1
ATOM 6197 C C . ALA B 1 364 ? -8.875 -31.344 -9.336 1 98.81 364 ALA B C 1
ATOM 6199 O O . ALA B 1 364 ? -9.156 -32.531 -9.281 1 98.81 364 ALA B O 1
ATOM 6200 N N . ALA B 1 365 ? -9.641 -30.438 -8.875 1 98.81 365 ALA B N 1
ATOM 6201 C CA . ALA B 1 365 ? -11.016 -30.703 -8.461 1 98.81 365 ALA B CA 1
ATOM 6202 C C . ALA B 1 365 ? -12.008 -30.188 -9.508 1 98.81 365 ALA B C 1
ATOM 6204 O O . ALA B 1 365 ? -12 -29.016 -9.859 1 98.81 365 ALA B O 1
ATOM 6205 N N . VAL B 1 366 ? -12.828 -31.078 -10 1 98.88 366 VAL B N 1
ATOM 6206 C CA . VAL B 1 366 ? -13.766 -30.703 -11.055 1 98.88 366 VAL B CA 1
ATOM 6207 C C . VAL B 1 366 ? -15.188 -30.688 -10.5 1 98.88 366 VAL B C 1
ATOM 6209 O O . VAL B 1 366 ? -15.641 -31.656 -9.898 1 98.88 366 VAL B O 1
ATOM 6212 N N . PHE B 1 367 ? -15.805 -29.578 -10.664 1 98.69 367 PHE B N 1
ATOM 6213 C CA . PHE B 1 367 ? -17.172 -29.344 -10.211 1 98.69 367 PHE B CA 1
ATOM 6214 C C . PHE B 1 367 ? -18.109 -29.141 -11.398 1 98.69 367 PHE B C 1
ATOM 6216 O O . PHE B 1 367 ? -17.719 -28.547 -12.406 1 98.69 367 PHE B O 1
ATOM 6223 N N . GLU B 1 368 ? -19.297 -29.688 -11.242 1 98.5 368 GLU B N 1
ATOM 6224 C CA . GLU B 1 368 ? -20.344 -29.422 -12.211 1 98.5 368 GLU B CA 1
ATOM 6225 C C . GLU B 1 368 ? -21.25 -28.266 -11.75 1 98.5 368 GLU B C 1
ATOM 6227 O O . GLU B 1 368 ? -21.719 -28.266 -10.609 1 98.5 368 GLU B O 1
ATOM 6232 N N . VAL B 1 369 ? -21.438 -27.266 -12.609 1 98.5 369 VAL B N 1
ATOM 6233 C CA . VAL B 1 369 ? -22.281 -26.141 -12.281 1 98.5 369 VAL B CA 1
ATOM 6234 C C . VAL B 1 369 ? -23.375 -25.984 -13.336 1 98.5 369 VAL B C 1
ATOM 6236 O O . VAL B 1 369 ? -23.141 -26.219 -14.523 1 98.5 369 VAL B O 1
ATOM 6239 N N . ASP B 1 370 ? -24.547 -25.422 -12.969 1 97.94 370 ASP B N 1
ATOM 6240 C CA . ASP B 1 370 ? -25.734 -25.422 -13.812 1 97.94 370 ASP B CA 1
ATOM 6241 C C . ASP B 1 370 ? -25.781 -24.203 -14.719 1 97.94 370 ASP B C 1
ATOM 6243 O O . ASP B 1 370 ? -26.359 -24.25 -15.812 1 97.94 370 ASP B O 1
ATOM 6247 N N . ASP B 1 371 ? -25.266 -23.078 -14.18 1 97.5 371 ASP B N 1
ATOM 6248 C CA . ASP B 1 371 ? -25.359 -21.828 -14.93 1 97.5 371 ASP B CA 1
ATOM 6249 C C . ASP B 1 371 ? -24.281 -20.828 -14.492 1 97.5 371 ASP B C 1
ATOM 6251 O O . ASP B 1 371 ? -23.453 -21.141 -13.633 1 97.5 371 ASP B O 1
ATOM 6255 N N . GLU B 1 372 ? -24.312 -19.719 -15.141 1 96.75 372 GLU B N 1
ATOM 6256 C CA . GLU B 1 372 ? -23.312 -18.688 -14.906 1 96.75 372 GLU B CA 1
ATOM 6257 C C . GLU B 1 372 ? -23.359 -18.188 -13.461 1 96.75 372 GLU B C 1
ATOM 6259 O O . GLU B 1 372 ? -22.312 -17.922 -12.859 1 96.75 372 GLU B O 1
ATOM 6264 N N . SER B 1 373 ? -24.531 -18.016 -12.938 1 97.62 373 SER B N 1
ATOM 6265 C CA . SER B 1 373 ? -24.688 -17.516 -11.578 1 97.62 373 SER B CA 1
ATOM 6266 C C . SER B 1 373 ? -24.062 -18.453 -10.555 1 97.62 373 SER B C 1
ATOM 6268 O O . SER B 1 373 ? -23.375 -18 -9.633 1 97.62 373 SER B O 1
ATOM 6270 N N . GLU B 1 374 ? -24.312 -19.719 -10.727 1 98.06 374 GLU B N 1
ATOM 6271 C CA . GLU B 1 374 ? -23.719 -20.703 -9.828 1 98.06 374 GLU B CA 1
ATOM 6272 C C . GLU B 1 374 ? -22.188 -20.734 -9.977 1 98.06 374 GLU B C 1
ATOM 6274 O O . GLU B 1 374 ? -21.469 -20.859 -8.992 1 98.06 374 GLU B O 1
ATOM 6279 N N . ALA B 1 375 ? -21.703 -20.672 -11.219 1 98.31 375 ALA B N 1
ATOM 6280 C CA . ALA B 1 375 ? -20.266 -20.656 -11.484 1 98.31 375 ALA B CA 1
ATOM 6281 C C . ALA B 1 375 ? -19.578 -19.5 -10.758 1 98.31 375 ALA B C 1
ATOM 6283 O O . ALA B 1 375 ? -18.562 -19.688 -10.086 1 98.31 375 ALA B O 1
ATOM 6284 N N . ILE B 1 376 ? -20.203 -18.312 -10.812 1 98.12 376 ILE B N 1
ATOM 6285 C CA . ILE B 1 376 ? -19.641 -17.109 -10.211 1 98.12 376 ILE B CA 1
ATOM 6286 C C . ILE B 1 376 ? -19.703 -17.219 -8.695 1 98.12 376 ILE B C 1
ATOM 6288 O O . ILE B 1 376 ? -18.734 -16.875 -8 1 98.12 376 ILE B O 1
ATOM 6292 N N . ARG B 1 377 ? -20.812 -17.656 -8.195 1 97.38 377 ARG B N 1
ATOM 6293 C CA . ARG B 1 377 ? -20.953 -17.828 -6.754 1 97.38 377 ARG B CA 1
ATOM 6294 C C . ARG B 1 377 ? -19.906 -18.781 -6.207 1 97.38 377 ARG B C 1
ATOM 6296 O O . ARG B 1 377 ? -19.25 -18.484 -5.211 1 97.38 377 ARG B O 1
ATOM 6303 N N . THR B 1 378 ? -19.766 -19.922 -6.879 1 97.5 378 THR B N 1
ATOM 6304 C CA . THR B 1 378 ? -18.797 -20.938 -6.445 1 97.5 378 THR B CA 1
ATOM 6305 C C . THR B 1 378 ? -17.375 -20.422 -6.574 1 97.5 378 THR B C 1
ATOM 6307 O O . THR B 1 378 ? -16.531 -20.672 -5.711 1 97.5 378 THR B O 1
ATOM 6310 N N . ALA B 1 379 ? -17.094 -19.703 -7.637 1 98.12 379 ALA B N 1
ATOM 6311 C CA . ALA B 1 379 ? -15.781 -19.125 -7.855 1 98.12 379 ALA B CA 1
ATOM 6312 C C . ALA B 1 379 ? -15.391 -18.188 -6.711 1 98.12 379 ALA B C 1
ATOM 6314 O O . ALA B 1 379 ? -14.227 -18.156 -6.301 1 98.12 379 ALA B O 1
ATOM 6315 N N . ASN B 1 380 ? -16.359 -17.469 -6.199 1 97.31 380 ASN B N 1
ATOM 6316 C CA . ASN B 1 380 ? -16.109 -16.438 -5.191 1 97.31 380 ASN B CA 1
ATOM 6317 C C . ASN B 1 380 ? -16.156 -17.016 -3.779 1 97.31 380 ASN B C 1
ATOM 6319 O O . ASN B 1 380 ? -15.719 -16.375 -2.824 1 97.31 380 ASN B O 1
ATOM 6323 N N . GLU B 1 381 ? -16.703 -18.234 -3.67 1 95.75 381 GLU B N 1
ATOM 6324 C CA . GLU B 1 381 ? -16.859 -18.859 -2.361 1 95.75 381 GLU B CA 1
ATOM 6325 C C . GLU B 1 381 ? -15.539 -19.469 -1.891 1 95.75 381 GLU B C 1
ATOM 6327 O O . GLU B 1 381 ? -15.445 -20.688 -1.733 1 95.75 381 GLU B O 1
ATOM 6332 N N . THR B 1 382 ? -14.617 -18.688 -1.628 1 96.06 382 THR B N 1
ATOM 6333 C CA . THR B 1 382 ? -13.281 -19.031 -1.151 1 96.06 382 THR B CA 1
ATOM 6334 C C . THR B 1 382 ? -12.656 -17.844 -0.419 1 96.06 382 THR B C 1
ATOM 6336 O O . THR B 1 382 ? -13.062 -16.703 -0.621 1 96.06 382 THR B O 1
ATOM 6339 N N . GLU B 1 383 ? -11.766 -18.078 0.462 1 95.94 383 GLU B N 1
ATOM 6340 C CA . GLU B 1 383 ? -11.078 -17.016 1.174 1 95.94 383 GLU B CA 1
ATOM 6341 C C . GLU B 1 383 ? -10.008 -16.375 0.298 1 95.94 383 GLU B C 1
ATOM 6343 O O . GLU B 1 383 ? -9.477 -15.312 0.635 1 95.94 383 GLU B O 1
ATOM 6348 N N . PHE B 1 384 ? -9.727 -16.969 -0.859 1 97.81 384 PHE B N 1
ATOM 6349 C CA . PHE B 1 384 ? -8.656 -16.5 -1.734 1 97.81 384 PHE B CA 1
ATOM 6350 C C . PHE B 1 384 ? -9.203 -15.617 -2.846 1 97.81 384 PHE B C 1
ATOM 6352 O O . PHE B 1 384 ? -10.406 -15.625 -3.115 1 97.81 384 PHE B O 1
ATOM 6359 N N . GLY B 1 385 ? -8.391 -14.758 -3.463 1 98.38 385 GLY B N 1
ATOM 6360 C CA . GLY B 1 385 ? -8.734 -13.891 -4.582 1 98.38 385 GLY B CA 1
ATOM 6361 C C . GLY B 1 385 ? -7.543 -13.547 -5.457 1 98.38 385 GLY B C 1
ATOM 6362 O O . GLY B 1 385 ? -7.301 -12.375 -5.746 1 98.38 385 GLY B O 1
ATOM 6363 N N . LEU B 1 386 ? -6.816 -14.57 -5.922 1 98.44 386 LEU B N 1
ATOM 6364 C CA . LEU B 1 386 ? -5.605 -14.32 -6.699 1 98.44 386 LEU B CA 1
ATOM 6365 C C . LEU B 1 386 ? -5.918 -14.242 -8.188 1 98.44 386 LEU B C 1
ATOM 6367 O O . LEU B 1 386 ? -5.824 -13.172 -8.789 1 98.44 386 LEU B O 1
ATOM 6371 N N . GLY B 1 387 ? -6.336 -15.352 -8.734 1 98.56 387 GLY B N 1
ATOM 6372 C CA . GLY B 1 387 ? -6.621 -15.367 -10.164 1 98.56 387 GLY B CA 1
ATOM 6373 C C . GLY B 1 387 ? -7.836 -16.203 -10.516 1 98.56 387 GLY B C 1
ATOM 6374 O O . GLY B 1 387 ? -8.359 -16.938 -9.672 1 98.56 387 GLY B O 1
ATOM 6375 N N . ALA B 1 388 ? -8.289 -16.062 -11.773 1 98.81 388 ALA B N 1
ATOM 6376 C CA . ALA B 1 388 ? -9.383 -16.859 -12.336 1 98.81 388 ALA B CA 1
ATOM 6377 C C . ALA B 1 388 ? -9.289 -16.906 -13.859 1 98.81 388 ALA B C 1
ATOM 6379 O O . ALA B 1 388 ? -8.742 -15.992 -14.484 1 98.81 388 ALA B O 1
ATOM 6380 N N . SER B 1 389 ? -9.766 -17.938 -14.422 1 98.81 389 SER B N 1
ATOM 6381 C CA . SER B 1 389 ? -9.906 -18.062 -15.867 1 98.81 389 SER B CA 1
ATOM 6382 C C . SER B 1 389 ? -11.344 -18.375 -16.266 1 98.81 389 SER B C 1
ATOM 6384 O O . SER B 1 389 ? -12.023 -19.156 -15.586 1 98.81 389 SER B O 1
ATOM 6386 N N . ILE B 1 390 ? -11.797 -17.734 -17.281 1 98.94 390 ILE B N 1
ATOM 6387 C CA . ILE B 1 390 ? -13.133 -17.969 -17.812 1 98.94 390 ILE B CA 1
ATOM 6388 C C . ILE B 1 390 ? -13.039 -18.375 -19.281 1 98.94 390 ILE B C 1
ATOM 6390 O O . ILE B 1 390 ? -12.375 -17.703 -20.078 1 98.94 390 ILE B O 1
ATOM 6394 N N . TRP B 1 391 ? -13.703 -19.422 -19.656 1 98.94 391 TRP B N 1
ATOM 6395 C CA . TRP B 1 391 ? -13.695 -19.906 -21.016 1 98.94 391 TRP B CA 1
ATOM 6396 C C . TRP B 1 391 ? -15.078 -19.828 -21.656 1 98.94 391 TRP B C 1
ATOM 6398 O O . TRP B 1 391 ? -16.031 -20.422 -21.156 1 98.94 391 TRP B O 1
ATOM 6408 N N . THR B 1 392 ? -15.211 -19.078 -22.641 1 98.81 392 THR B N 1
ATOM 6409 C CA . THR B 1 392 ? -16.438 -18.828 -23.391 1 98.81 392 THR B CA 1
ATOM 6410 C C . THR B 1 392 ? -16.109 -18.312 -24.797 1 98.81 392 THR B C 1
ATOM 6412 O O . THR B 1 392 ? -15.117 -17.594 -24.984 1 98.81 392 THR B O 1
ATOM 6415 N N . GLU B 1 393 ? -16.844 -18.641 -25.766 1 98.12 393 GLU B N 1
ATOM 6416 C CA . GLU B 1 393 ? -16.641 -18.125 -27.125 1 98.12 393 GLU B CA 1
ATOM 6417 C C . GLU B 1 393 ? -17.156 -16.703 -27.266 1 98.12 393 GLU B C 1
ATOM 6419 O O . GLU B 1 393 ? -16.828 -16.016 -28.234 1 98.12 393 GLU B O 1
ATOM 6424 N N . ASP B 1 394 ? -17.922 -16.266 -26.312 1 98.06 394 ASP B N 1
ATOM 6425 C CA . ASP B 1 394 ? -18.453 -14.898 -26.281 1 98.06 394 ASP B CA 1
ATOM 6426 C C . ASP B 1 394 ? -17.578 -14 -25.406 1 98.06 394 ASP B C 1
ATOM 6428 O O . ASP B 1 394 ? -17.781 -13.898 -24.203 1 98.06 394 ASP B O 1
ATOM 6432 N N . ARG B 1 395 ? -16.703 -13.266 -26.047 1 96.62 395 ARG B N 1
ATOM 6433 C CA . ARG B 1 395 ? -15.758 -12.422 -25.328 1 96.62 395 ARG B CA 1
ATOM 6434 C C . ARG B 1 395 ? -16.469 -11.367 -24.484 1 96.62 395 ARG B C 1
ATOM 6436 O O . ARG B 1 395 ? -16 -10.992 -23.422 1 96.62 395 ARG B O 1
ATOM 6443 N N . ARG B 1 396 ? -17.578 -10.852 -25 1 97.12 396 ARG B N 1
ATOM 6444 C CA . ARG B 1 396 ? -18.359 -9.867 -24.25 1 97.12 396 ARG B CA 1
ATOM 6445 C C . ARG B 1 396 ? -18.906 -10.477 -22.969 1 97.12 396 ARG B C 1
ATOM 6447 O O . ARG B 1 396 ? -18.906 -9.828 -21.922 1 97.12 396 ARG B O 1
ATOM 6454 N N . ARG B 1 397 ? -19.391 -11.711 -23.125 1 97.62 397 ARG B N 1
ATOM 6455 C CA . ARG B 1 397 ? -19.859 -12.461 -21.969 1 97.62 397 ARG B CA 1
ATOM 6456 C C . ARG B 1 397 ? -18.734 -12.664 -20.953 1 97.62 397 ARG B C 1
ATOM 6458 O O . ARG B 1 397 ? -18.938 -12.469 -19.75 1 97.62 397 ARG B O 1
ATOM 6465 N N . GLY B 1 398 ? -17.578 -13.055 -21.438 1 98.06 398 GLY B N 1
ATOM 6466 C CA . GLY B 1 398 ? -16.422 -13.227 -20.578 1 98.06 398 GLY B CA 1
ATOM 6467 C C . GLY B 1 398 ? -16.047 -11.969 -19.812 1 98.06 398 GLY B C 1
ATOM 6468 O O . GLY B 1 398 ? -15.789 -12.016 -18.609 1 98.06 398 GLY B O 1
ATOM 6469 N N . ARG B 1 399 ? -16.047 -10.859 -20.484 1 97.19 399 ARG B N 1
ATOM 6470 C CA . ARG B 1 399 ? -15.695 -9.578 -19.875 1 97.19 399 ARG B CA 1
ATOM 6471 C C . ARG B 1 399 ? -16.703 -9.195 -18.797 1 97.19 399 ARG B C 1
ATOM 6473 O O . ARG B 1 399 ? -16.328 -8.719 -17.734 1 97.19 399 ARG B O 1
ATOM 6480 N N . ARG B 1 400 ? -17.938 -9.375 -19.125 1 96.88 400 ARG B N 1
ATOM 6481 C CA . ARG B 1 400 ? -18.984 -9.07 -18.156 1 96.88 400 ARG B CA 1
ATOM 6482 C C . ARG B 1 400 ? -18.828 -9.898 -16.891 1 96.88 400 ARG B C 1
ATOM 6484 O O . ARG B 1 400 ? -18.875 -9.367 -15.773 1 96.88 400 ARG B O 1
ATOM 6491 N N . LEU B 1 401 ? -18.562 -11.164 -17.031 1 98.12 401 LEU B N 1
ATOM 6492 C CA . LEU B 1 401 ? -18.438 -12.07 -15.891 1 98.12 401 LEU B CA 1
ATOM 6493 C C . LEU B 1 401 ? -17.172 -11.781 -15.102 1 98.12 401 LEU B C 1
ATOM 6495 O O . LEU B 1 401 ? -17.125 -11.992 -13.883 1 98.12 401 LEU B O 1
ATOM 6499 N N . SER B 1 402 ? -16.094 -11.344 -15.797 1 98 402 SER B N 1
ATOM 6500 C CA . SER B 1 402 ? -14.828 -11.031 -15.125 1 98 402 SER B CA 1
ATOM 6501 C C . SER B 1 402 ? -15.023 -9.969 -14.047 1 98 402 SER B C 1
ATOM 6503 O O . SER B 1 402 ? -14.336 -9.984 -13.023 1 98 402 SER B O 1
ATOM 6505 N N . ARG B 1 403 ? -16 -9.117 -14.141 1 94.75 403 ARG B N 1
ATOM 6506 C CA . ARG B 1 403 ? -16.266 -8.047 -13.188 1 94.75 403 ARG B CA 1
ATOM 6507 C C . ARG B 1 403 ? -16.953 -8.586 -11.938 1 94.75 403 ARG B C 1
ATOM 6509 O O . ARG B 1 403 ? -17 -7.906 -10.906 1 94.75 403 ARG B O 1
ATOM 6516 N N . GLU B 1 404 ? -17.453 -9.773 -12.102 1 96.69 404 GLU B N 1
ATOM 6517 C CA . GLU B 1 404 ? -18.172 -10.367 -10.977 1 96.69 404 GLU B CA 1
ATOM 6518 C C . GLU B 1 404 ? -17.266 -11.297 -10.18 1 96.69 404 GLU B C 1
ATOM 6520 O O . GLU B 1 404 ? -17.641 -11.75 -9.094 1 96.69 404 GLU B O 1
ATOM 6525 N N . ILE B 1 405 ? -16.078 -11.555 -10.711 1 98.19 405 ILE B N 1
ATOM 6526 C CA . ILE B 1 405 ? -15.125 -12.43 -10.031 1 98.19 405 ILE B CA 1
ATOM 6527 C C . ILE B 1 405 ? -14.305 -11.617 -9.031 1 98.19 405 ILE B C 1
ATOM 6529 O O . ILE B 1 405 ? -13.773 -10.555 -9.367 1 98.19 405 ILE B O 1
ATOM 6533 N N . GLU B 1 406 ? -14.219 -12.07 -7.801 1 97.88 406 GLU B N 1
ATOM 6534 C CA . GLU B 1 406 ? -13.422 -11.422 -6.758 1 97.88 406 GLU B CA 1
ATOM 6535 C C . GLU B 1 406 ? -11.984 -11.945 -6.758 1 97.88 406 GLU B C 1
ATOM 6537 O O . GLU B 1 406 ? -11.625 -12.781 -5.922 1 97.88 406 GLU B O 1
ATOM 6542 N N . ALA B 1 407 ? -11.172 -11.422 -7.676 1 98.69 407 ALA B N 1
ATOM 6543 C CA . ALA B 1 407 ? -9.773 -11.82 -7.82 1 98.69 407 ALA B CA 1
ATOM 6544 C C . ALA B 1 407 ? -8.938 -10.672 -8.367 1 98.69 407 ALA B C 1
ATOM 6546 O O . ALA B 1 407 ? -9.477 -9.695 -8.891 1 98.69 407 ALA B O 1
ATOM 6547 N N . GLY B 1 408 ? -7.656 -10.781 -8.195 1 98.62 408 GLY B N 1
ATOM 6548 C CA . GLY B 1 408 ? -6.746 -9.758 -8.68 1 98.62 408 GLY B CA 1
ATOM 6549 C C . GLY B 1 408 ? -6.488 -9.836 -10.172 1 98.62 408 GLY B C 1
ATOM 6550 O O . GLY B 1 408 ? -6.09 -8.852 -10.789 1 98.62 408 GLY B O 1
ATOM 6551 N N . CYS B 1 409 ? -6.723 -11.031 -10.766 1 98.5 409 CYS B N 1
ATOM 6552 C CA . CYS B 1 409 ? -6.543 -11.25 -12.195 1 98.5 409 CYS B CA 1
ATOM 6553 C C . CYS B 1 409 ? -7.621 -12.172 -12.758 1 98.5 409 CYS B C 1
ATOM 6555 O O . CYS B 1 409 ? -7.957 -13.18 -12.141 1 98.5 409 CYS B O 1
ATOM 6557 N N . VAL B 1 410 ? -8.102 -11.797 -13.891 1 98.88 410 VAL B N 1
ATOM 6558 C CA . VAL B 1 410 ? -9.039 -12.664 -14.586 1 98.88 410 VAL B CA 1
ATOM 6559 C C . VAL B 1 410 ? -8.648 -12.773 -16.062 1 98.88 410 VAL B C 1
ATOM 6561 O O . VAL B 1 410 ? -8.461 -11.766 -16.734 1 98.88 410 VAL B O 1
ATOM 6564 N N . PHE B 1 411 ? -8.5 -13.93 -16.531 1 98.88 411 PHE B N 1
ATOM 6565 C CA . PHE B 1 411 ? -8.133 -14.219 -17.906 1 98.88 411 PHE B CA 1
ATOM 6566 C C . PHE B 1 411 ? -9.273 -14.906 -18.641 1 98.88 411 PHE B C 1
ATOM 6568 O O . PHE B 1 411 ? -9.836 -15.891 -18.141 1 98.88 411 PHE B O 1
ATOM 6575 N N . ILE B 1 412 ? -9.641 -14.422 -19.781 1 98.81 412 ILE B N 1
ATOM 6576 C CA . ILE B 1 412 ? -10.672 -15.023 -20.625 1 98.81 412 ILE B CA 1
ATOM 6577 C C . ILE B 1 412 ? -10.016 -15.812 -21.766 1 98.81 412 ILE B C 1
ATOM 6579 O O . ILE B 1 412 ? -9.25 -15.25 -22.547 1 98.81 412 ILE B O 1
ATOM 6583 N N . ASN B 1 413 ? -10.242 -17.094 -21.812 1 98.62 413 ASN B N 1
ATOM 6584 C CA . ASN B 1 413 ? -9.758 -18.047 -22.812 1 98.62 413 ASN B CA 1
ATOM 6585 C C . ASN B 1 413 ? -8.234 -18.172 -22.781 1 98.62 413 ASN B C 1
ATOM 6587 O O . ASN B 1 413 ? -7.598 -18.266 -23.828 1 98.62 413 ASN B O 1
ATOM 6591 N N . GLN B 1 414 ? -7.742 -18.141 -21.609 1 97.94 414 GLN B N 1
ATOM 6592 C CA . GLN B 1 414 ? -6.324 -18.297 -21.312 1 97.94 414 GLN B CA 1
ATOM 6593 C C . GLN B 1 414 ? -6.109 -18.703 -19.844 1 97.94 414 GLN B C 1
ATOM 6595 O O . GLN B 1 414 ? -6.996 -18.5 -19.016 1 97.94 414 GLN B O 1
ATOM 6600 N N . LEU B 1 415 ? -5.004 -19.297 -19.547 1 98.19 415 LEU B N 1
ATOM 6601 C CA . LEU B 1 415 ? -4.664 -19.562 -18.156 1 98.19 415 LEU B CA 1
ATOM 6602 C C . LEU B 1 415 ? -4.148 -18.297 -17.484 1 98.19 415 LEU B C 1
ATOM 6604 O O . LEU B 1 415 ? -3.699 -17.375 -18.156 1 98.19 415 LEU B O 1
ATOM 6608 N N . VAL B 1 416 ? -4.242 -18.234 -16.188 1 98.38 416 VAL B N 1
ATOM 6609 C CA . VAL B 1 416 ? -3.703 -17.125 -15.414 1 98.38 416 VAL B CA 1
ATOM 6610 C C . VAL B 1 416 ? -2.178 -17.125 -15.492 1 98.38 416 VAL B C 1
ATOM 6612 O O . VAL B 1 416 ? -1.549 -18.188 -15.344 1 98.38 416 VAL B O 1
ATOM 6615 N N . LYS B 1 417 ? -1.623 -16.031 -15.758 1 97.25 417 LYS B N 1
ATOM 6616 C CA . LYS B 1 417 ? -0.169 -15.906 -15.797 1 97.25 417 LYS B CA 1
ATOM 6617 C C . LYS B 1 417 ? 0.28 -14.516 -15.352 1 97.25 417 LYS B C 1
ATOM 6619 O O . LYS B 1 417 ? -0.488 -13.555 -15.438 1 97.25 417 LYS B O 1
ATOM 6624 N N . SER B 1 418 ? 1.452 -14.438 -14.797 1 97.44 418 SER B N 1
ATOM 6625 C CA . SER B 1 418 ? 2.068 -13.133 -14.555 1 97.44 418 SER B CA 1
ATOM 6626 C C . SER B 1 418 ? 2.828 -12.648 -15.781 1 97.44 418 SER B C 1
ATOM 6628 O O . SER B 1 418 ? 3.447 -13.445 -16.5 1 97.44 418 SER B O 1
ATOM 6630 N N . ASP B 1 419 ? 2.689 -11.469 -16.125 1 97.69 419 ASP B N 1
ATOM 6631 C CA . ASP B 1 419 ? 3.238 -10.781 -17.297 1 97.69 419 ASP B CA 1
ATOM 6632 C C . ASP B 1 419 ? 3.812 -9.422 -16.906 1 97.69 419 ASP B C 1
ATOM 6634 O O . ASP B 1 419 ? 3.141 -8.617 -16.25 1 97.69 419 ASP B O 1
ATOM 6638 N N . PRO B 1 420 ? 5.113 -9.172 -17.25 1 98.38 420 PRO B N 1
ATOM 6639 C CA . PRO B 1 420 ? 5.762 -7.93 -16.828 1 98.38 420 PRO B CA 1
ATOM 6640 C C . PRO B 1 420 ? 4.965 -6.684 -17.219 1 98.38 420 PRO B C 1
ATOM 6642 O O . PRO B 1 420 ? 5.172 -5.613 -16.641 1 98.38 420 PRO B O 1
ATOM 6645 N N . ARG B 1 421 ? 4.043 -6.75 -18.203 1 98.19 421 ARG B N 1
ATOM 6646 C CA . ARG B 1 421 ? 3.357 -5.598 -18.781 1 98.19 421 ARG B CA 1
ATOM 6647 C C . ARG B 1 421 ? 2.107 -5.25 -17.984 1 98.19 421 ARG B C 1
ATOM 6649 O O . ARG B 1 421 ? 1.535 -4.168 -18.156 1 98.19 421 ARG B O 1
ATOM 6656 N N . VAL B 1 422 ? 1.63 -6.117 -17.031 1 98.62 422 VAL B N 1
ATOM 6657 C CA . VAL B 1 422 ? 0.394 -5.871 -16.297 1 98.62 422 VAL B CA 1
ATOM 6658 C C . VAL B 1 422 ? 0.622 -6.113 -14.805 1 98.62 422 VAL B C 1
ATOM 6660 O O . VAL B 1 422 ? 1.455 -6.938 -14.43 1 98.62 422 VAL B O 1
ATOM 6663 N N . PRO B 1 423 ? -0.179 -5.406 -13.984 1 98.56 423 PRO B N 1
ATOM 6664 C CA . PRO B 1 423 ? -0.058 -5.641 -12.539 1 98.56 423 PRO B CA 1
ATOM 6665 C C . PRO B 1 423 ? -0.43 -7.07 -12.148 1 98.56 423 PRO B C 1
ATOM 6667 O O . PRO B 1 423 ? -1.329 -7.664 -12.742 1 98.56 423 PRO B O 1
ATOM 6670 N N . PHE B 1 424 ? 0.281 -7.531 -11.164 1 98.62 424 PHE B N 1
ATOM 6671 C CA . PHE B 1 424 ? 0.062 -8.883 -10.656 1 98.62 424 PHE B CA 1
ATOM 6672 C C . PHE B 1 424 ? -0.104 -8.875 -9.141 1 98.62 424 PHE B C 1
ATOM 6674 O O . PHE B 1 424 ? 0.688 -8.258 -8.43 1 98.62 424 PHE B O 1
ATOM 6681 N N . GLY B 1 425 ? -1.098 -9.539 -8.594 1 98.12 425 GLY B N 1
ATOM 6682 C CA . GLY B 1 425 ? -1.374 -9.664 -7.172 1 98.12 425 GLY B CA 1
ATOM 6683 C C . GLY B 1 425 ? -2.824 -9.992 -6.871 1 98.12 425 GLY B C 1
ATOM 6684 O O . GLY B 1 425 ? -3.645 -10.094 -7.785 1 98.12 425 GLY B O 1
ATOM 6685 N N . GLY B 1 426 ? -3.15 -10.227 -5.633 1 98.12 426 GLY B N 1
ATOM 6686 C CA . GLY B 1 426 ? -4.484 -10.68 -5.27 1 98.12 426 GLY B CA 1
ATOM 6687 C C . GLY B 1 426 ? -5.156 -9.797 -4.242 1 98.12 426 GLY B C 1
ATOM 6688 O O . GLY B 1 426 ? -4.68 -8.695 -3.957 1 98.12 426 GLY B O 1
ATOM 6689 N N . ILE B 1 427 ? -6.328 -10.195 -3.848 1 98.12 427 ILE B N 1
ATOM 6690 C CA . ILE B 1 427 ? -7.117 -9.609 -2.771 1 98.12 427 ILE B CA 1
ATOM 6691 C C . ILE B 1 427 ? -7.508 -10.688 -1.767 1 98.12 427 ILE B C 1
ATOM 6693 O O . ILE B 1 427 ? -7.082 -11.836 -1.887 1 98.12 427 ILE B O 1
ATOM 6697 N N . LYS B 1 428 ? -8.281 -10.359 -0.739 1 97.38 428 LYS B N 1
ATOM 6698 C CA . LYS B 1 428 ? -8.664 -11.297 0.313 1 97.38 428 LYS B CA 1
ATOM 6699 C C . LYS B 1 428 ? -7.438 -11.945 0.952 1 97.38 428 LYS B C 1
ATOM 6701 O O . LYS B 1 428 ? -6.473 -11.25 1.294 1 97.38 428 LYS B O 1
ATOM 6706 N N . ASP B 1 429 ? -7.434 -13.266 1.155 1 97.5 429 ASP B N 1
ATOM 6707 C CA . ASP B 1 429 ? -6.324 -13.938 1.819 1 97.5 429 ASP B CA 1
ATOM 6708 C C . ASP B 1 429 ? -5.168 -14.18 0.85 1 97.5 429 ASP B C 1
ATOM 6710 O O . ASP B 1 429 ? -4.133 -14.727 1.232 1 97.5 429 ASP B O 1
ATOM 6714 N N . SER B 1 430 ? -5.344 -13.719 -0.368 1 98.5 430 SER B N 1
ATOM 6715 C CA . SER B 1 430 ? -4.258 -13.836 -1.337 1 98.5 430 SER B CA 1
ATOM 6716 C C . SER B 1 430 ? -3.299 -12.656 -1.237 1 98.5 430 SER B C 1
ATOM 6718 O O . SER B 1 430 ? -2.275 -12.625 -1.923 1 98.5 430 SER B O 1
ATOM 6720 N N . GLY B 1 431 ? -3.627 -11.664 -0.35 1 98.19 431 GLY B N 1
ATOM 6721 C CA . GLY B 1 431 ? -2.674 -10.609 -0.044 1 98.19 431 GLY B CA 1
ATOM 6722 C C . GLY B 1 431 ? -3.102 -9.25 -0.562 1 98.19 431 GLY B C 1
ATOM 6723 O O . GLY B 1 431 ? -4.293 -9 -0.749 1 98.19 431 GLY B O 1
ATOM 6724 N N . TYR B 1 432 ? -2.17 -8.305 -0.622 1 98.44 432 TYR B N 1
ATOM 6725 C CA . TYR B 1 432 ? -2.391 -6.953 -1.131 1 98.44 432 TYR B CA 1
ATOM 6726 C C . TYR B 1 432 ? -1.112 -6.379 -1.729 1 98.44 432 TYR B C 1
ATOM 6728 O O . TYR B 1 432 ? -0.019 -6.895 -1.485 1 98.44 432 TYR B O 1
ATOM 6736 N N . GLY B 1 433 ? -1.26 -5.227 -2.5 1 98.06 433 GLY B N 1
ATOM 6737 C CA . GLY B 1 433 ? -0.166 -4.707 -3.305 1 98.06 433 GLY B CA 1
ATOM 6738 C C . GLY B 1 433 ? -0.064 -5.363 -4.668 1 98.06 433 GLY B C 1
ATOM 6739 O O . GLY B 1 433 ? -0.791 -6.316 -4.961 1 98.06 433 GLY B O 1
ATOM 6740 N N . ARG B 1 434 ? 0.698 -4.816 -5.484 1 98.62 434 ARG B N 1
ATOM 6741 C CA . ARG B 1 434 ? 0.883 -5.375 -6.82 1 98.62 434 ARG B CA 1
ATOM 6742 C C . ARG B 1 434 ? 2.363 -5.457 -7.18 1 98.62 434 ARG B C 1
ATOM 6744 O O . ARG B 1 434 ? 3.16 -4.625 -6.738 1 98.62 434 ARG B O 1
ATOM 6751 N N . GLU B 1 435 ? 2.643 -6.41 -7.887 1 98.31 435 GLU B N 1
ATOM 6752 C CA . GLU B 1 435 ? 3.939 -6.578 -8.531 1 98.31 435 GLU B CA 1
ATOM 6753 C C . GLU B 1 435 ? 3.832 -6.379 -10.047 1 98.31 435 GLU B C 1
ATOM 6755 O O . GLU B 1 435 ? 2.734 -6.414 -10.602 1 98.31 435 GLU B O 1
ATOM 6760 N N . LEU B 1 436 ? 4.992 -6.082 -10.656 1 98.56 436 LEU B N 1
ATOM 6761 C CA . LEU B 1 436 ? 5.156 -5.977 -12.102 1 98.56 436 LEU B CA 1
ATOM 6762 C C . LEU B 1 436 ? 4.52 -4.695 -12.633 1 98.56 436 LEU B C 1
ATOM 6764 O O . LEU B 1 436 ? 3.832 -3.99 -11.891 1 98.56 436 LEU B O 1
ATOM 6768 N N . SER B 1 437 ? 4.801 -4.344 -13.883 1 98.38 437 SER B N 1
ATOM 6769 C CA . SER B 1 437 ? 4.297 -3.176 -14.594 1 98.38 437 SER B CA 1
ATOM 6770 C C . SER B 1 437 ? 4.594 -1.89 -13.828 1 98.38 437 SER B C 1
ATOM 6772 O O . SER B 1 437 ? 5.539 -1.837 -13.039 1 98.38 437 SER B O 1
ATOM 6774 N N . GLU B 1 438 ? 3.896 -0.867 -14.109 1 98.44 438 GLU B N 1
ATOM 6775 C CA . GLU B 1 438 ? 4.047 0.419 -13.43 1 98.44 438 GLU B CA 1
ATOM 6776 C C . GLU B 1 438 ? 3.648 0.321 -11.961 1 98.44 438 GLU B C 1
ATOM 6778 O O . GLU B 1 438 ? 4.277 0.939 -11.102 1 98.44 438 GLU B O 1
ATOM 6783 N N . ALA B 1 439 ? 2.625 -0.423 -11.703 1 98.31 439 ALA B N 1
ATOM 6784 C CA . ALA B 1 439 ? 2.137 -0.551 -10.328 1 98.31 439 ALA B CA 1
ATOM 6785 C C . ALA B 1 439 ? 3.213 -1.128 -9.414 1 98.31 439 ALA B C 1
ATOM 6787 O O . ALA B 1 439 ? 3.418 -0.639 -8.305 1 98.31 439 ALA B O 1
ATOM 6788 N N . GLY B 1 440 ? 3.934 -2.131 -9.922 1 98.5 440 GLY B N 1
ATOM 6789 C CA . GLY B 1 440 ? 4.922 -2.824 -9.109 1 98.5 440 GLY B CA 1
ATOM 6790 C C . GLY B 1 440 ? 6.137 -1.971 -8.789 1 98.5 440 GLY B C 1
ATOM 6791 O O . GLY B 1 440 ? 6.625 -1.982 -7.656 1 98.5 440 GLY B O 1
ATOM 6792 N N . ILE B 1 441 ? 6.672 -1.213 -9.797 1 98.81 441 ILE B N 1
ATOM 6793 C CA . ILE B 1 441 ? 7.887 -0.439 -9.586 1 98.81 441 ILE B CA 1
ATOM 6794 C C . ILE B 1 441 ? 7.598 0.729 -8.641 1 98.81 441 ILE B C 1
ATOM 6796 O O . ILE B 1 441 ? 8.516 1.283 -8.031 1 98.81 441 ILE B O 1
ATOM 6800 N N . LYS B 1 442 ? 6.316 1.074 -8.461 1 98.69 442 LYS B N 1
ATOM 6801 C CA . LYS B 1 442 ? 5.957 2.232 -7.648 1 98.69 442 LYS B CA 1
ATOM 6802 C C . LYS B 1 442 ? 5.523 1.808 -6.25 1 98.69 442 LYS B C 1
ATOM 6804 O O . LYS B 1 442 ? 5.094 2.641 -5.449 1 98.69 442 LYS B O 1
ATOM 6809 N N . GLU B 1 443 ? 5.629 0.517 -5.898 1 98.38 443 GLU B N 1
ATOM 6810 C CA . GLU B 1 443 ? 5.191 0.051 -4.586 1 98.38 443 GLU B CA 1
ATOM 6811 C C . GLU B 1 443 ? 6.145 0.512 -3.488 1 98.38 443 GLU B C 1
ATOM 6813 O O . GLU B 1 443 ? 5.723 0.79 -2.365 1 98.38 443 GLU B O 1
ATOM 6818 N N . PHE B 1 444 ? 7.449 0.604 -3.836 1 98.19 444 PHE B N 1
ATOM 6819 C CA . PHE B 1 444 ? 8.43 0.927 -2.809 1 98.19 444 PHE B CA 1
ATOM 6820 C C . PHE B 1 444 ? 9.18 2.211 -3.154 1 98.19 444 PHE B C 1
ATOM 6822 O O . PHE B 1 444 ? 10.406 2.24 -3.15 1 98.19 444 PHE B O 1
ATOM 6829 N N . VAL B 1 445 ? 8.398 3.225 -3.434 1 98.56 445 VAL B N 1
ATOM 6830 C CA . VAL B 1 445 ? 8.945 4.551 -3.701 1 98.56 445 VAL B CA 1
ATOM 6831 C C . VAL B 1 445 ? 8.234 5.586 -2.838 1 98.56 445 VAL B C 1
ATOM 6833 O O . VAL B 1 445 ? 7.117 5.352 -2.369 1 98.56 445 VAL B O 1
ATOM 6836 N N . ASN B 1 446 ? 8.914 6.621 -2.539 1 98.56 446 ASN B N 1
ATOM 6837 C CA . ASN B 1 446 ? 8.305 7.848 -2.043 1 98.56 446 ASN B CA 1
ATOM 6838 C C . ASN B 1 446 ? 7.625 8.633 -3.164 1 98.56 446 ASN B C 1
ATOM 6840 O O . ASN B 1 446 ? 8.297 9.227 -4.008 1 98.56 446 ASN B O 1
ATOM 6844 N N . ARG B 1 447 ? 6.316 8.539 -3.238 1 98.5 447 ARG B N 1
ATOM 6845 C CA . ARG B 1 447 ? 5.547 9.391 -4.141 1 98.5 447 ARG B CA 1
ATOM 6846 C C . ARG B 1 447 ? 5.52 10.828 -3.641 1 98.5 447 ARG B C 1
ATOM 6848 O O . ARG B 1 447 ? 4.555 11.258 -3.004 1 98.5 447 ARG B O 1
ATOM 6855 N N . LYS B 1 448 ? 6.543 11.586 -4.023 1 98.69 448 LYS B N 1
ATOM 6856 C CA . LYS B 1 448 ? 6.797 12.891 -3.406 1 98.69 448 LYS B CA 1
ATOM 6857 C C . LYS B 1 448 ? 6.133 14.008 -4.199 1 98.69 448 LYS B C 1
ATOM 6859 O O . LYS B 1 448 ? 6.406 14.18 -5.391 1 98.69 448 LYS B O 1
ATOM 6864 N N . THR B 1 449 ? 5.312 14.75 -3.576 1 98.75 449 THR B N 1
ATOM 6865 C CA . THR B 1 449 ? 4.781 15.977 -4.16 1 98.75 449 THR B CA 1
ATOM 6866 C C . THR B 1 449 ? 5.801 17.109 -4.055 1 98.75 449 THR B C 1
ATOM 6868 O O . THR B 1 449 ? 6.289 17.422 -2.967 1 98.75 449 THR B O 1
ATOM 6871 N N . ILE B 1 450 ? 6.164 17.672 -5.125 1 98.69 450 ILE B N 1
ATOM 6872 C CA . ILE B 1 450 ? 7.023 18.859 -5.191 1 98.69 450 ILE B CA 1
ATOM 6873 C C . ILE B 1 450 ? 6.25 20.031 -5.789 1 98.69 450 ILE B C 1
ATOM 6875 O O . ILE B 1 450 ? 5.805 19.969 -6.938 1 98.69 450 ILE B O 1
ATOM 6879 N N . TRP B 1 451 ? 6.031 21 -5.027 1 98.56 451 TRP B N 1
ATOM 6880 C CA . TRP B 1 451 ? 5.312 22.203 -5.418 1 98.56 451 TRP B CA 1
ATOM 6881 C C . TRP B 1 451 ? 6.258 23.406 -5.488 1 98.56 451 TRP B C 1
ATOM 6883 O O . TRP B 1 451 ? 6.969 23.703 -4.523 1 98.56 451 TRP B O 1
ATOM 6893 N N . VAL B 1 452 ? 6.344 24.047 -6.613 1 97.81 452 VAL B N 1
ATOM 6894 C CA . VAL B 1 452 ? 7.23 25.188 -6.793 1 97.81 452 VAL B CA 1
ATOM 6895 C C . VAL B 1 452 ? 6.406 26.438 -7.105 1 97.81 452 VAL B C 1
ATOM 6897 O O . VAL B 1 452 ? 5.715 26.5 -8.125 1 97.81 452 VAL B O 1
ATOM 6900 N N . GLU B 1 453 ? 6.48 27.312 -6.184 1 96.19 453 GLU B N 1
ATOM 6901 C CA . GLU B 1 453 ? 5.855 28.609 -6.426 1 96.19 453 GLU B CA 1
ATOM 6902 C C . GLU B 1 453 ? 6.801 29.547 -7.18 1 96.19 453 GLU B C 1
ATOM 6904 O O . GLU B 1 453 ? 7.996 29.578 -6.895 1 96.19 453 GLU B O 1
#

Radius of gyration: 28.99 Å; Cα contacts (8 Å, |Δi|>4): 2335; chains: 2; bounding box: 57×86×64 Å

Organism: NCBI:txid148449

Nearest PDB structures (foldseek):
  3vz3-assembly1_B  TM=9.912E-01  e=8.402E-70  Picosynechococcus sp. PCC 7002
  4ita-assembly1_A  TM=9.912E-01  e=2.021E-68  Picosynechococcus sp. PCC 7002
  3vz2-assembly1_A  TM=9.890E-01  e=8.723E-69  Picosynechococcus sp. PCC 7002
  3vz0-assembly2_D  TM=9.870E-01  e=2.530E-62  Gluconobacter oxydans 621H
  4oht-assembly1_B  TM=9.789E-01  e=3.193E-59  Streptococcus pyogenes MGAS1882